Protein AF-0000000078282280 (afdb_homodimer)

Radius of gyration: 37.51 Å; Cα contacts (8 Å, |Δi|>4): 2447; chains: 2; bounding box: 56×113×80 Å

Sequence (978 aa):
MLYIGVDLGTSAVKLLLMNSEGKIEKIVSREYPLSFPHPGWSEQKPEDWWKESLEGIRELTADCDKSQVAGISFGGQMHGLVILDEQDNVIRPAILWNDGRTGRETEYLNQVIGKDKLSRYTANIAFAGFTAPKILWVKENEPENFNKIKKIMLPKDYLAYKLSGTHCCDMSDASGMLLLDVKNRCWSKEMLDICGITEEQMPKLFESYETVGTLKPELAKDLGIPASCKIVAGAGDNAAAAVGTGTVGDGMCNISLGTSGTIFISSKEFGVDPNNALHAFAHADGCYHLMGCMLSAASCNKWWMDEIIGTKDYAEEQAKIQKLGENNVYFLPYLMGERSPHNNPNARGTFIGLTMDSTRADMTQAVLEGVAFAIRDSFEVAKSLGIKIERTKICGGGAKSPLWKKMIANILNIKVDVIESEEGPALGGAMLAAVANGEFTSVRDAAAKIVKVTGTVEPEPELAAKYEEKYRKFAKIYPTVKDLFSEIIMLYIGVDLGTSAVKLLLMNSEGKIEKIVSREYPLSFPHPGWSEQKPEDWWKESLEGIRELTADCDKSQVAGISFGGQMHGLVILDEQDNVIRPAILWNDGRTGRETEYLNQVIGKDKLSRYTANIAFAGFTAPKILWVKENEPENFNKIKKIMLPKDYLAYKLSGTHCCDMSDASGMLLLDVKNRCWSKEMLDICGITEEQMPKLFESYETVGTLKPELAKDLGIPASCKIVAGAGDNAAAAVGTGTVGDGMCNISLGTSGTIFISSKEFGVDPNNALHAFAHADGCYHLMGCMLSAASCNKWWMDEIIGTKDYAEEQAKIQKLGENNVYFLPYLMGERSPHNNPNARGTFIGLTMDSTRADMTQAVLEGVAFAIRDSFEVAKSLGIKIERTKICGGGAKSPLWKKMIANILNIKVDVIESEEGPALGGAMLAAVANGEFTSVRDAAAKIVKVTGTVEPEPELAAKYEEKYRKFAKIYPTVKDLFSEII

Organism: NCBI:txid1796616

InterPro domains:
  IPR000577 Carbohydrate kinase, FGGY [PIRSF000538] (2-487)
  IPR006000 Xylulokinase [MF_02220] (2-482)
  IPR006000 Xylulokinase [TIGR01312] (4-478)
  IPR018483 Carbohydrate kinase, FGGY, conserved site [PS00445] (349-369)
  IPR018483 Carbohydrate kinase, FGGY, conserved site [PS00933] (129-141)
  IPR018484 Carbohydrate kinase FGGY, N-terminal [PF00370] (2-244)
  IPR018485 Carbohydrate kinase FGGY, C-terminal [PF02782] (254-436)
  IPR043129 ATPase, nucleotide binding domain [SSF53067] (2-246)
  IPR043129 ATPase, nucleotide binding domain [SSF53067] (246-484)
  IPR050406 FGGY Carbohydrate Kinase [PTHR43095] (2-484)

Foldseek 3Di:
DKFKEWEAEQFWIKIWIADLLQDTDDIDIDGDDWDDPDVLWIFAALVRVQVRVLVRLLVRCVPPDQQRQAAFFYAYAAQKKFFAFPVRDTLDTITALRRQPLVVLLCCQCPVVHQQVLCQQQVAHDDSSHQLSVLLVCVVPPVVSNVRGQAIDTSVQSNLCVFFVAQEAEFARVSRRSQARQQVSGGRPVSCVVSVHDCSRYGHYDQQLAFRGFGDPVSCVVSVHDRNRTYGNHHYQQLLLCLLQLQDDAQAWAWEQAQKIKIKGWHQHFDHFPQNLWRWGAHNQRGIITMAIFNGGVVLLVCCACVPVNHPPSVVLQVPQDQQLNQQKAWQRQCQHTCHRPNGRLDHIDIDRDDPPQDSSSVSVNSLLNSLLRVVSSVVSVVVRVGHHAEYEYHYPQVVDPVSLQSNCLLNVHKYFYKDDSPGSRSSGRLSGSCNVVSAVGSSRSSVSNIGTPDMHHHDPVSSVSSVVVSVVVVPPCVVCVVVSVVVD/DKFKEWEAEQFWIKIWIADLLQDTDDIDIDGDDWDDPDVLWIFAALVRVQVRVLVRLLVRCVPPDQQRQAAFFYAYAAQKKFFAFPVRDTLDTITALRRQPLVVLLCCQCPVVHQVVLCQQQVAHDDSSHQLSVLLVCVVPPVVSNVRGQAIDTSVQSNLCVFFVAQEAEFARVSRRSQARQQVSGGGPVSCVVSVHDVSRYGHYDQQLAFRGFGDPVSCVVSVHDRNRTYGNHHYQQLLLCLLQLQDDAQAWAWEQAQKIKIKGWHQHFDHFPQNLWRWGAHNQRGIITMAIFNGGVVLLVCCACVPVNHPPSVVLQVPQDQQLNQQKAWQRQCQHTCHRPNGRLDHIDIDRDDPPQDSSSVSVNSLLNSLLRVVSSVVSVVVRVGHHAEYEYHYPQVVDPVSLQSNCLLNVHKYFYKDDSPGSRSSGRLSGSCNVVSAVGSSRSSVSNIGTPDMHHHDPVSSVSSVVVSVVVVPPCVVCVVVSVVVD

Secondary structure (DSSP, 8-state):
-EEEEEEE-SSEEEEEEEETTS-EEEEEEEE---B-SSTT--EE-HHHHHHHHHHHHHHHTTTS-GGGEEEEEEEE-SS-BEEE-TT--B-SPEEPTT--TTHHHHHIIIIIIIHHHHHHHHSS---TTSHHHHHHHHHHH-HHHHHH--EEE-HHHHHHHHHH---EEEHHHHGGGT-EETTTTEE-HHHHHHHT--GGGSPEEE-TTSEEEE--HHHHHHHT--TTPEEE--EEHHHHHHHHTT--SSS-EEEEESSSEEEEEEESS----TT--SEEEE-TTSSEEEEEEES-SHHHHHIIIIIII----HHHHHHT---TTT---EEE--BTBB-TTT-BTT--EEEEEE-TT--HHHHHHHHHHHHHHHHHHHHHHHHHTT----EEEEESGGGG-HHHHHHHHHHHTSEEEEES---HHHHHHHHHHHHHTTSSSSHHHHHHHH--EEEEEPPPHHHHHHHHHHHHHHTTHHHHHHHHHHHH-/-EEEEEEE-SSEEEEEEEETTS-EEEEEEEE---B-SSTT--EE-HHHHHHHHHHHHHHHTTTS-GGGEEEEEEEE-SS-BEEE-TT--B-SPEEPTT--TTHHHHHIIIIIIIHHHHHHHHSS---TTSHHHHHHHHHHH-HHHHHH--EEE-HHHHHHHHHH---EEEHHHHGGGT-EETTTTEE-HHHHHHHT--GGGSPEEE-TTSEEEE--HHHHHHHT--TTPEEE--EEHHHHHHHHTT--STT-EEEEESSSEEEEEEESS----TT--SEEEE-TTSSEEEEEEES-SHHHHHIIIIIII----HHHHHHT---TTT---EEE--BTBB-TTT-BTT--EEEEEE-TT--HHHHHHHHHHHHHHHHHHHHHHHHHTT----EEEEESGGGG-HHHHHHHHHHHTSEEEEES---HHHHHHHHHHHHHTTSSSSHHHHHHHH--EEEEEPPPHHHHHHHHHHHHHHTTHHHHHHHHHHHH-

Solvent-accessible surface area (backbone atoms only — not comparable to full-atom values): 46468 Å² total; per-residue (Å²): 90,27,17,30,2,34,18,39,50,84,58,34,37,35,37,31,36,26,39,78,79,56,51,75,76,47,75,39,74,39,71,50,78,74,43,58,93,42,95,54,39,33,32,36,51,64,65,52,55,46,52,40,49,54,52,39,52,51,62,64,45,67,84,52,70,35,77,36,38,46,18,35,16,24,4,8,47,50,21,21,41,37,42,20,27,89,85,67,42,72,74,58,64,20,45,34,39,84,15,51,79,18,53,67,41,21,47,43,45,36,65,70,70,20,42,68,54,37,28,74,47,20,38,34,63,69,45,40,28,26,24,44,25,46,50,42,41,36,48,72,76,34,46,70,62,46,72,43,54,41,38,44,42,37,55,47,28,51,50,48,21,74,42,37,68,39,64,38,38,12,45,24,30,43,30,44,24,63,40,20,17,41,90,77,71,41,76,21,65,69,44,31,56,75,56,70,52,58,73,83,28,43,45,48,80,36,53,16,40,36,70,64,37,32,33,34,60,70,56,14,63,74,70,54,32,42,46,76,15,31,30,26,48,12,22,15,30,67,38,10,22,28,44,34,66,40,34,50,55,66,24,23,26,36,35,38,29,24,56,37,23,36,40,40,34,22,22,66,60,84,69,69,59,96,76,48,32,43,47,30,30,33,27,41,68,74,38,16,27,38,35,28,42,32,62,31,29,38,39,49,52,48,42,47,31,51,50,50,52,63,47,86,58,61,66,65,54,56,68,61,51,78,54,84,59,66,61,52,38,43,29,46,51,19,32,68,6,29,48,31,52,69,64,30,74,56,40,40,15,29,41,37,52,35,38,76,80,58,41,41,36,49,53,51,50,14,47,57,47,18,36,44,49,49,51,38,54,38,52,50,55,48,39,74,73,68,50,66,66,62,43,27,38,51,37,51,69,42,51,70,37,68,66,53,46,50,48,42,9,15,61,65,59,27,35,34,32,33,55,71,66,82,67,35,20,13,46,14,4,18,49,30,13,34,28,52,70,60,77,26,93,33,59,57,53,42,21,67,68,50,46,47,73,73,46,71,44,68,46,45,72,70,57,21,52,35,25,48,57,51,44,61,46,54,69,51,49,57,77,58,46,56,70,52,34,65,64,53,101,91,28,18,30,3,34,19,39,50,83,57,32,38,35,36,29,36,26,38,77,79,55,48,76,76,47,74,39,73,39,72,51,78,73,41,59,93,43,95,55,37,33,32,36,51,64,65,52,54,46,52,40,49,54,52,40,51,50,62,62,45,65,86,52,72,34,78,37,38,46,19,35,16,25,4,7,48,48,21,20,39,36,41,19,27,88,86,67,42,71,72,60,63,20,45,35,40,83,15,52,78,19,52,69,42,20,45,43,45,35,64,70,70,20,43,68,53,36,26,73,46,20,40,34,65,67,46,42,27,26,24,44,26,47,50,42,41,35,48,72,76,34,47,71,62,46,72,43,54,41,37,45,43,37,55,47,28,51,50,48,22,73,42,36,67,38,63,39,36,13,44,25,31,43,30,44,24,64,38,20,17,42,90,76,70,42,76,22,66,68,44,32,57,75,56,71,52,58,73,82,29,44,45,49,79,36,54,16,39,37,71,62,37,32,33,34,60,70,54,13,64,73,68,54,32,43,46,77,15,30,29,26,47,12,22,16,30,68,39,10,23,29,42,34,64,41,34,50,55,67,26,24,27,35,37,36,29,25,55,37,24,37,39,40,35,21,22,64,60,84,70,70,60,97,76,48,32,40,47,29,30,32,26,41,69,74,39,17,27,39,34,30,43,32,60,32,29,39,40,51,53,47,42,47,31,51,50,47,52,61,47,87,57,61,66,66,55,55,69,62,52,80,52,84,56,65,62,54,39,42,27,46,49,18,30,68,6,29,49,31,52,70,63,30,75,55,40,41,14,29,41,37,52,35,39,75,80,57,40,41,36,48,53,53,48,14,47,57,46,17,35,46,50,49,50,37,55,39,51,50,54,49,40,73,73,67,48,65,66,61,44,27,38,50,38,52,70,42,51,70,35,66,66,54,44,51,48,42,11,16,59,65,59,25,35,34,31,34,54,71,68,82,64,36,18,13,46,15,5,18,48,33,13,33,30,54,69,59,76,28,93,34,60,57,52,42,21,67,68,50,46,48,74,73,46,72,44,70,46,44,70,71,56,20,52,35,24,49,58,52,44,61,45,53,68,52,50,56,78,58,46,57,70,49,33,64,63,54,101

Nearest PDB structures (foldseek):
  5vm1-assembly1_A  TM=9.458E-01  e=2.737E-58  Brucella ovis ATCC 25840
  3ifr-assembly3_A  TM=9.304E-01  e=4.486E-45  Rhodospirillum rubrum ATCC 11170
  3hz6-assembly1_A  TM=9.233E-01  e=5.211E-42  Chromobacterium violaceum
  3kzb-assembly1_A-2  TM=9.179E-01  e=7.457E-41  Chromobacterium violaceum
  3i8b-assembly1_A  TM=8.912E-01  e=5.270E-41  Bifidobacterium adolescentis ATCC 15703

pLDDT: mean 96.81, std 2.88, range [74.06, 98.88]

Structure (mmCIF, N/CA/C/O backbone):
data_AF-0000000078282280-model_v1
#
loop_
_entity.id
_entity.type
_entity.pdbx_description
1 polymer 'Xylulose kinase'
#
loop_
_atom_site.group_PDB
_atom_site.id
_atom_site.type_symbol
_atom_site.label_atom_id
_atom_site.label_alt_id
_atom_site.label_comp_id
_atom_site.label_asym_id
_atom_site.label_entity_id
_atom_site.label_seq_id
_atom_site.pdbx_PDB_ins_code
_atom_site.Cartn_x
_atom_site.Cartn_y
_atom_site.Cartn_z
_atom_site.occupancy
_atom_site.B_iso_or_equiv
_atom_site.auth_seq_id
_atom_site.auth_comp_id
_atom_site.auth_asym_id
_atom_site.auth_atom_id
_atom_site.pdbx_PDB_model_num
ATOM 1 N N . MET A 1 1 ? 13.695 43.25 33.812 1 96.38 1 MET A N 1
ATOM 2 C CA . MET A 1 1 ? 12.312 43.375 33.375 1 96.38 1 MET A CA 1
ATOM 3 C C . MET A 1 1 ? 11.711 42 33.062 1 96.38 1 MET A C 1
ATOM 5 O O . MET A 1 1 ? 12.438 41.031 32.875 1 96.38 1 MET A O 1
ATOM 9 N N . LEU A 1 2 ? 10.383 42.031 33.156 1 98.5 2 LEU A N 1
ATOM 10 C CA . LEU A 1 2 ? 9.664 40.781 32.906 1 98.5 2 LEU A CA 1
ATOM 11 C C . LEU A 1 2 ? 8.727 40.906 31.719 1 98.5 2 LEU A C 1
ATOM 13 O O . LEU A 1 2 ? 8.156 41.969 31.5 1 98.5 2 LEU A O 1
ATOM 17 N N . TYR A 1 3 ? 8.664 39.844 30.984 1 98.75 3 TYR A N 1
ATOM 18 C CA . TYR A 1 3 ? 7.836 39.812 29.781 1 98.75 3 TYR A CA 1
ATOM 19 C C . TYR A 1 3 ? 6.918 38.594 29.781 1 98.75 3 TYR A C 1
ATOM 21 O O . TYR A 1 3 ? 7.328 37.5 30.188 1 98.75 3 TYR A O 1
ATOM 29 N N . ILE A 1 4 ? 5.688 38.781 29.328 1 98.81 4 ILE A N 1
ATOM 30 C CA . ILE A 1 4 ? 4.691 37.719 29.328 1 98.81 4 ILE A CA 1
ATOM 31 C C . ILE A 1 4 ? 4.363 37.312 27.875 1 98.81 4 ILE A C 1
ATOM 33 O O . ILE A 1 4 ? 4.082 38.188 27.047 1 98.81 4 ILE A O 1
ATOM 37 N N . GLY A 1 5 ? 4.5 36.062 27.562 1 98.75 5 GLY A N 1
ATOM 38 C CA . GLY A 1 5 ? 3.994 35.5 26.328 1 98.75 5 GLY A CA 1
ATOM 39 C C . GLY A 1 5 ? 2.734 34.656 26.516 1 98.75 5 GLY A C 1
ATOM 40 O O . GLY A 1 5 ? 2.699 33.75 27.359 1 98.75 5 GLY A O 1
ATOM 41 N N . VAL A 1 6 ? 1.66 34.969 25.766 1 98.69 6 VAL A N 1
ATOM 42 C CA . VAL A 1 6 ? 0.382 34.281 25.828 1 98.69 6 VAL A CA 1
ATOM 43 C C . VAL A 1 6 ? 0.2 33.406 24.578 1 98.69 6 VAL A C 1
ATOM 45 O O . VAL A 1 6 ? 0.17 33.938 23.453 1 98.69 6 VAL A O 1
ATOM 48 N N . ASP A 1 7 ? 0.127 32.125 24.703 1 98.31 7 ASP A N 1
ATOM 49 C CA . ASP A 1 7 ? -0.194 31.203 23.625 1 98.31 7 ASP A CA 1
ATOM 50 C C . ASP A 1 7 ? -1.664 30.781 23.672 1 98.31 7 ASP A C 1
ATOM 52 O O . ASP A 1 7 ? -2.045 29.906 24.438 1 98.31 7 ASP A O 1
ATOM 56 N N . LEU A 1 8 ? -2.455 31.422 22.828 1 98.44 8 LEU A N 1
ATOM 57 C CA . LEU A 1 8 ? -3.881 31.125 22.766 1 98.44 8 LEU A CA 1
ATOM 58 C C . LEU A 1 8 ? -4.145 29.953 21.828 1 98.44 8 LEU A C 1
ATOM 60 O O . LEU A 1 8 ? -4.406 30.141 20.641 1 98.44 8 LEU A O 1
ATOM 64 N N . GLY A 1 9 ? -4.203 28.766 22.422 1 96.12 9 GLY A N 1
ATOM 65 C CA . GLY A 1 9 ? -4.457 27.562 21.656 1 96.12 9 GLY A CA 1
ATOM 66 C C . GLY A 1 9 ? -5.926 27.203 21.578 1 96.12 9 GLY A C 1
ATOM 67 O O . GLY A 1 9 ? -6.781 27.969 22.031 1 96.12 9 GLY A O 1
ATOM 68 N N . THR A 1 10 ? -6.227 26.062 20.969 1 93.44 10 THR A N 1
ATOM 69 C CA . THR A 1 10 ? -7.598 25.609 20.781 1 93.44 10 THR A CA 1
ATOM 70 C C . THR A 1 10 ? -8.156 25.031 22.078 1 93.44 10 THR A C 1
ATOM 72 O O . THR A 1 10 ? -9.312 25.281 22.438 1 93.44 10 THR A O 1
ATOM 75 N N . SER A 1 11 ? -7.355 24.344 22.891 1 92.12 11 SER A N 1
ATOM 76 C CA . SER A 1 11 ? -7.852 23.656 24.078 1 92.12 11 SER A CA 1
ATOM 77 C C . SER A 1 11 ? -7.531 24.438 25.344 1 92.12 11 SER A C 1
ATOM 79 O O . SER A 1 11 ? -8.188 24.25 26.375 1 92.12 11 SER A O 1
ATOM 81 N N . ALA A 1 12 ? -6.434 25.203 25.234 1 96.62 12 ALA A N 1
ATOM 82 C CA . ALA A 1 12 ? -5.98 25.906 26.422 1 96.62 12 ALA A CA 1
ATOM 83 C C . ALA A 1 12 ? -5.195 27.156 26.047 1 96.62 12 ALA A C 1
ATOM 85 O O . ALA A 1 12 ? -4.801 27.328 24.891 1 96.62 12 ALA A O 1
ATOM 86 N N . VAL A 1 13 ? -5.098 28 26.984 1 97.94 13 VAL A N 1
ATOM 87 C CA . VAL A 1 13 ? -4.176 29.125 26.891 1 97.94 13 VAL A CA 1
ATOM 88 C C . VAL A 1 13 ? -2.965 28.875 27.797 1 97.94 13 VAL A C 1
ATOM 90 O O . VAL A 1 13 ? -3.115 28.516 28.969 1 97.94 13 VAL A O 1
ATOM 93 N N . LYS A 1 14 ? -1.778 28.891 27.188 1 98.12 14 LYS A N 1
ATOM 94 C CA . LYS A 1 14 ? -0.518 28.75 27.922 1 98.12 14 LYS A CA 1
ATOM 95 C C . LYS A 1 14 ? 0.182 30.109 28.062 1 98.12 14 LYS A C 1
ATOM 97 O O . LYS A 1 14 ? 0.347 30.828 27.078 1 98.12 14 LYS A O 1
ATOM 102 N N . LEU A 1 15 ? 0.546 30.484 29.297 1 98.5 15 LEU A N 1
ATOM 103 C CA . LEU A 1 15 ? 1.222 31.734 29.594 1 98.5 15 LEU A CA 1
ATOM 104 C C . LEU A 1 15 ? 2.615 31.5 30.156 1 98.5 15 LEU A C 1
ATOM 106 O O . LEU A 1 15 ? 2.805 30.594 30.969 1 98.5 15 LEU A O 1
ATOM 110 N N . LEU A 1 16 ? 3.525 32.312 29.672 1 98.25 16 LEU A N 1
ATOM 111 C CA . LEU A 1 16 ? 4.922 32.156 30.062 1 98.25 16 LEU A CA 1
ATOM 112 C C . LEU A 1 16 ? 5.508 33.5 30.5 1 98.25 16 LEU A C 1
ATOM 114 O O . LEU A 1 16 ? 5.266 34.531 29.875 1 98.25 16 LEU A O 1
ATOM 118 N N . LEU A 1 17 ? 6.195 33.469 31.656 1 98.56 17 LEU A N 1
ATOM 119 C CA . LEU A 1 17 ? 6.902 34.625 32.188 1 98.56 17 LEU A CA 1
ATOM 120 C C . LEU A 1 17 ? 8.406 34.5 31.938 1 98.56 17 LEU A C 1
ATOM 122 O O . LEU A 1 17 ? 9.031 33.531 32.375 1 98.56 17 LEU A O 1
ATOM 126 N N . MET A 1 18 ? 8.969 35.469 31.234 1 97.94 18 MET A N 1
ATOM 127 C CA . MET A 1 18 ? 10.383 35.438 30.875 1 97.94 18 MET A CA 1
ATOM 128 C C . MET A 1 18 ? 11.094 36.688 31.406 1 97.94 18 MET A C 1
ATOM 130 O O . MET A 1 18 ? 10.523 37.781 31.391 1 97.94 18 MET A O 1
ATOM 134 N N . ASN A 1 19 ? 12.273 36.594 31.875 1 97.81 19 ASN A N 1
ATOM 135 C CA . ASN A 1 19 ? 13.023 37.75 32.312 1 97.81 19 ASN A CA 1
ATOM 136 C C . ASN A 1 19 ? 13.875 38.344 31.172 1 97.81 19 ASN A C 1
ATOM 138 O O . ASN A 1 19 ? 13.828 37.844 30.047 1 97.81 19 ASN A O 1
ATOM 142 N N . SER A 1 20 ? 14.594 39.375 31.469 1 95.81 20 SER A N 1
ATOM 143 C CA . SER A 1 20 ? 15.305 40.156 30.453 1 95.81 20 SER A CA 1
ATOM 144 C C . SER A 1 20 ? 16.453 39.344 29.844 1 95.81 20 SER A C 1
ATOM 146 O O . SER A 1 20 ? 16.938 39.656 28.75 1 95.81 20 SER A O 1
ATOM 148 N N . GLU A 1 21 ? 16.859 38.219 30.438 1 93.44 21 GLU A N 1
ATOM 149 C CA . GLU A 1 21 ? 17.953 37.375 29.938 1 93.44 21 GLU A CA 1
ATOM 150 C C . GLU A 1 21 ? 17.422 36.219 29.109 1 93.44 21 GLU A C 1
ATOM 152 O O . GLU A 1 21 ? 18.188 35.438 28.531 1 93.44 21 GLU A O 1
ATOM 157 N N . GLY A 1 22 ? 16.156 36.156 29.062 1 93.62 22 GLY A N 1
ATOM 158 C CA . GLY A 1 22 ? 15.57 35.062 28.281 1 93.62 22 GLY A CA 1
ATOM 159 C C . GLY A 1 22 ? 15.258 33.844 29.094 1 93.62 22 GLY A C 1
ATOM 160 O O . GLY A 1 22 ? 14.836 32.812 28.547 1 93.62 22 GLY A O 1
ATOM 161 N N . LYS A 1 23 ? 15.453 33.906 30.391 1 95.06 23 LYS A N 1
ATOM 162 C CA . LYS A 1 23 ? 15.148 32.781 31.281 1 95.06 23 LYS A CA 1
ATOM 163 C C . LYS A 1 23 ? 13.656 32.719 31.578 1 95.06 23 LYS A C 1
ATOM 165 O O . LYS A 1 23 ? 13.031 33.719 31.906 1 95.06 23 LYS A O 1
ATOM 170 N N . ILE A 1 24 ? 13.102 31.578 31.484 1 96.38 24 ILE A N 1
ATOM 171 C CA . ILE A 1 24 ? 11.695 31.344 31.812 1 96.38 24 ILE A CA 1
ATOM 172 C C . ILE A 1 24 ? 11.523 31.25 33.312 1 96.38 24 ILE A C 1
ATOM 174 O O . ILE A 1 24 ? 12.148 30.391 33.969 1 96.38 24 ILE A O 1
ATOM 178 N N . GLU A 1 25 ? 10.672 32.031 33.875 1 97.38 25 GLU A N 1
ATOM 179 C CA . GLU A 1 25 ? 10.477 32.062 35.312 1 97.38 25 GLU A CA 1
ATOM 180 C C . GLU A 1 25 ? 9.305 31.188 35.75 1 97.38 25 GLU A C 1
ATOM 182 O O . GLU A 1 25 ? 9.328 30.578 36.812 1 97.38 25 GLU A O 1
ATOM 187 N N . LYS A 1 26 ? 8.273 31.156 34.938 1 97.56 26 LYS A N 1
ATOM 188 C CA . LYS A 1 26 ? 7.047 30.469 35.312 1 97.56 26 LYS A CA 1
ATOM 189 C C . LYS A 1 26 ? 6.176 30.219 34.062 1 97.56 26 LYS A C 1
ATOM 191 O O . LYS A 1 26 ? 6.211 31 33.125 1 97.56 26 LYS A O 1
ATOM 196 N N . ILE A 1 27 ? 5.508 29.141 34.031 1 97.38 27 ILE A N 1
ATOM 197 C CA . ILE A 1 27 ? 4.539 28.797 33 1 97.38 27 ILE A CA 1
ATOM 198 C C . ILE A 1 27 ? 3.207 28.422 33.656 1 97.38 27 ILE A C 1
ATOM 200 O O . ILE A 1 27 ? 3.178 27.719 34.656 1 97.38 27 ILE A O 1
ATOM 204 N N . VAL A 1 28 ? 2.137 28.906 33.094 1 97.94 28 VAL A N 1
ATOM 205 C CA . VAL A 1 28 ? 0.784 28.594 33.562 1 97.94 28 VAL A CA 1
ATOM 206 C C . VAL A 1 28 ? -0.072 28.172 32.375 1 97.94 28 VAL A C 1
ATOM 208 O O . VAL A 1 28 ? 0.087 28.688 31.266 1 97.94 28 VAL A O 1
ATOM 211 N N . SER A 1 29 ? -0.921 27.219 32.531 1 97.75 29 SER A N 1
ATOM 212 C CA . SER A 1 29 ? -1.862 26.781 31.5 1 97.75 29 SER A CA 1
ATOM 213 C C . SER A 1 29 ? -3.283 26.719 32.062 1 97.75 29 SER A C 1
ATOM 215 O O . SER A 1 29 ? -3.496 26.266 33.188 1 97.75 29 SER A O 1
ATOM 217 N N . ARG A 1 30 ? -4.191 27.234 31.328 1 98 30 ARG A N 1
ATOM 218 C CA . ARG A 1 30 ? -5.609 27.219 31.672 1 98 30 ARG A CA 1
ATOM 219 C C . ARG A 1 30 ? -6.441 26.672 30.516 1 98 30 ARG A C 1
ATOM 221 O O . ARG A 1 30 ? -6.227 27.031 29.359 1 98 30 ARG A O 1
ATOM 228 N N . GLU A 1 31 ? -7.445 25.844 30.844 1 97.38 31 GLU A N 1
ATOM 229 C CA . GLU A 1 31 ? -8.25 25.188 29.828 1 97.38 31 GLU A CA 1
ATOM 230 C C . GLU A 1 31 ? -9.602 25.891 29.656 1 97.38 31 GLU A C 1
ATOM 232 O O . GLU A 1 31 ? -10.031 26.641 30.547 1 97.38 31 GLU A O 1
ATOM 237 N N . TYR A 1 32 ? -10.18 25.828 28.562 1 96.5 32 TYR A N 1
ATOM 238 C CA . TYR A 1 32 ? -11.539 26.281 28.281 1 96.5 32 TYR A CA 1
ATOM 239 C C . TYR A 1 32 ? -12.242 25.328 27.328 1 96.5 32 TYR A C 1
ATOM 241 O O . TYR A 1 32 ? -11.594 24.547 26.641 1 96.5 32 TYR A O 1
ATOM 249 N N . PRO A 1 33 ? -13.555 25.391 27.312 1 95.12 33 PRO A N 1
ATOM 250 C CA . PRO A 1 33 ? -14.312 24.391 26.547 1 95.12 33 PRO A CA 1
ATOM 251 C C . PRO A 1 33 ? -14.281 24.656 25.047 1 95.12 33 PRO A C 1
ATOM 253 O O . PRO A 1 33 ? -14.133 25.797 24.609 1 95.12 33 PRO A O 1
ATOM 256 N N . LEU A 1 34 ? -14.281 23.609 24.281 1 93.25 34 LEU A N 1
ATOM 257 C CA . LEU A 1 34 ? -14.469 23.609 22.828 1 93.25 34 LEU A CA 1
ATOM 258 C C . LEU A 1 34 ? -15.859 23.094 22.469 1 93.25 34 LEU A C 1
ATOM 260 O O . LEU A 1 34 ? -16.344 22.125 23.062 1 93.25 34 LEU A O 1
ATOM 264 N N . SER A 1 35 ? -16.562 23.812 21.578 1 94.44 35 SER A N 1
ATOM 265 C CA . SER A 1 35 ? -17.938 23.469 21.234 1 94.44 35 SER A CA 1
ATOM 266 C C . SER A 1 35 ? -18.031 22.922 19.797 1 94.44 35 SER A C 1
ATOM 268 O O . SER A 1 35 ? -17.391 23.469 18.891 1 94.44 35 SER A O 1
ATOM 270 N N . PHE A 1 36 ? -18.781 21.875 19.609 1 91.56 36 PHE A N 1
ATOM 271 C CA . PHE A 1 36 ? -19.094 21.297 18.312 1 91.56 36 PHE A CA 1
ATOM 272 C C . PHE A 1 36 ? -20.594 21.219 18.094 1 91.56 36 PHE A C 1
ATOM 274 O O . PHE A 1 36 ? -21.172 20.141 18.047 1 91.56 36 PHE A O 1
ATOM 281 N N . PRO A 1 37 ? -21.219 22.312 17.812 1 93.75 37 PRO A N 1
ATOM 282 C CA . PRO A 1 37 ? -22.672 22.359 17.75 1 93.75 37 PRO A CA 1
ATOM 283 C C . PRO A 1 37 ? -23.25 21.469 16.656 1 93.75 37 PRO A C 1
ATOM 285 O O . PRO A 1 37 ? -24.391 21.016 16.75 1 93.75 37 PRO A O 1
ATOM 288 N N . HIS A 1 38 ? -22.594 21.344 15.508 1 91.94 38 HIS A N 1
ATOM 289 C CA . HIS A 1 38 ? -22.906 20.469 14.391 1 91.94 38 HIS A CA 1
ATOM 290 C C . HIS A 1 38 ? -21.688 19.672 13.953 1 91.94 38 HIS A C 1
ATOM 292 O O . HIS A 1 38 ? -20.547 20.078 14.219 1 91.94 38 HIS A O 1
ATOM 298 N N . PRO A 1 39 ? -22.031 18.5 13.414 1 85.38 39 PRO A N 1
ATOM 299 C CA . PRO A 1 39 ? -20.875 17.781 12.867 1 85.38 39 PRO A CA 1
ATOM 300 C C . PRO A 1 39 ? -20.016 18.641 11.945 1 85.38 39 PRO A C 1
ATOM 302 O O . PRO A 1 39 ? -20.547 19.281 11.031 1 85.38 39 PRO A O 1
ATOM 305 N N . GLY A 1 40 ? -18.719 18.719 12.211 1 86.88 40 GLY A N 1
ATOM 306 C CA . GLY A 1 40 ? -17.781 19.469 11.383 1 86.88 40 GLY A CA 1
ATOM 307 C C . GLY A 1 40 ? -17.625 20.906 11.828 1 86.88 40 GLY A C 1
ATOM 308 O O . GLY A 1 40 ? -16.766 21.625 11.32 1 86.88 40 GLY A O 1
ATOM 309 N N . TRP A 1 41 ? -18.453 21.25 12.812 1 93.94 41 TRP A N 1
ATOM 310 C CA . TRP A 1 41 ? -18.375 22.609 13.32 1 93.94 41 TRP A CA 1
ATOM 311 C C . TRP A 1 41 ? -17.453 22.672 14.547 1 93.94 41 TRP A C 1
ATOM 313 O O . TRP A 1 41 ? -17.391 21.734 15.336 1 93.94 41 TRP A O 1
ATOM 323 N N . SER A 1 42 ? -16.734 23.656 14.688 1 95.56 42 SER A N 1
ATOM 324 C CA . SER A 1 42 ? -15.883 23.953 15.836 1 95.56 42 SER A CA 1
ATOM 325 C C . SER A 1 42 ? -15.961 25.422 16.219 1 95.56 42 SER A C 1
ATOM 327 O O . SER A 1 42 ? -15.664 26.297 15.414 1 95.56 42 SER A O 1
ATOM 329 N N . GLU A 1 43 ? -16.375 25.688 17.484 1 97.44 43 GLU A N 1
ATOM 330 C CA . GLU A 1 43 ? -16.578 27.047 17.953 1 97.44 43 GLU A CA 1
ATOM 331 C C . GLU A 1 43 ? -16.094 27.219 19.391 1 97.44 43 GLU A C 1
ATOM 333 O O . GLU A 1 43 ? -15.945 26.234 20.125 1 97.44 43 GLU A O 1
ATOM 338 N N . GLN A 1 44 ? -15.789 28.406 19.703 1 98 44 GLN A N 1
ATOM 339 C CA . GLN A 1 44 ? -15.445 28.766 21.078 1 98 44 GLN A CA 1
ATOM 340 C C . GLN A 1 44 ? -15.914 30.172 21.406 1 98 44 GLN A C 1
ATOM 342 O O . GLN A 1 44 ? -15.977 31.031 20.516 1 98 44 GLN A O 1
ATOM 347 N N . LYS A 1 45 ? -16.234 30.422 22.625 1 98.06 45 LYS A N 1
ATOM 348 C CA . LYS A 1 45 ? -16.578 31.75 23.078 1 98.06 45 LYS A CA 1
ATOM 349 C C . LYS A 1 45 ? -15.336 32.594 23.391 1 98.06 45 LYS A C 1
ATOM 351 O O . LYS A 1 45 ? -14.57 32.25 24.297 1 98.06 45 LYS A O 1
ATOM 356 N N . PRO A 1 46 ? -15.148 33.688 22.656 1 98.56 46 PRO A N 1
ATOM 357 C CA . PRO A 1 46 ? -13.992 34.531 22.938 1 98.56 46 PRO A CA 1
ATOM 358 C C . PRO A 1 46 ? -13.938 35 24.391 1 98.56 46 PRO A C 1
ATOM 360 O O . PRO A 1 46 ? -12.844 35.188 24.938 1 98.56 46 PRO A O 1
ATOM 363 N N . GLU A 1 47 ? -15.055 35.062 25 1 98.19 47 GLU A N 1
ATOM 364 C CA . GLU A 1 47 ? -15.117 35.469 26.406 1 98.19 47 GLU A CA 1
ATOM 365 C C . GLU A 1 47 ? -14.406 34.469 27.297 1 98.19 47 GLU A C 1
ATOM 367 O O . GLU A 1 47 ? -13.852 34.844 28.344 1 98.19 47 GLU A O 1
ATOM 372 N N . ASP A 1 48 ? -14.469 33.25 26.922 1 98.44 48 ASP A N 1
ATOM 373 C CA . ASP A 1 48 ? -13.758 32.219 27.672 1 98.44 48 ASP A CA 1
ATOM 374 C C . ASP A 1 48 ? -12.242 32.406 27.547 1 98.44 48 ASP A C 1
ATOM 376 O O . ASP A 1 48 ? -11.516 32.188 28.516 1 98.44 48 ASP A O 1
ATOM 380 N N . TRP A 1 49 ? -11.789 32.719 26.344 1 98.62 49 TRP A N 1
ATOM 381 C CA . TRP A 1 49 ? -10.375 33.031 26.156 1 98.62 49 TRP A CA 1
ATOM 382 C C . TRP A 1 49 ? -9.93 34.156 27.062 1 98.62 49 TRP A C 1
ATOM 384 O O . TRP A 1 49 ? -8.867 34.062 27.703 1 98.62 49 TRP A O 1
ATOM 394 N N . TRP A 1 50 ? -10.727 35.188 27.109 1 98.44 50 TRP A N 1
ATOM 395 C CA . TRP A 1 50 ? -10.422 36.375 27.906 1 98.44 50 TRP A CA 1
ATOM 396 C C . TRP A 1 50 ? -10.359 36.031 29.391 1 98.44 50 TRP A C 1
ATOM 398 O O . TRP A 1 50 ? -9.383 36.344 30.062 1 98.44 50 TRP A O 1
ATOM 408 N N . LYS A 1 51 ? -11.398 35.375 29.812 1 98.38 51 LYS A N 1
ATOM 409 C CA . LYS A 1 51 ? -11.492 35 31.219 1 98.38 51 LYS A CA 1
ATOM 410 C C . LYS A 1 51 ? -10.289 34.188 31.672 1 98.38 51 LYS A C 1
ATOM 412 O O . LYS A 1 51 ? -9.633 34.5 32.656 1 98.38 51 LYS A O 1
ATOM 417 N N . GLU A 1 52 ? -9.984 33.188 30.938 1 98.56 52 GLU A N 1
ATOM 418 C CA . GLU A 1 52 ? -8.914 32.25 31.328 1 98.56 52 GLU A CA 1
ATOM 419 C C . GLU A 1 52 ? -7.543 32.906 31.156 1 98.56 52 GLU A C 1
ATOM 421 O O . GLU A 1 52 ? -6.621 32.625 31.938 1 98.56 52 GLU A O 1
ATOM 426 N N . SER A 1 53 ? -7.387 33.781 30.156 1 98.5 53 SER A N 1
ATOM 427 C CA . SER A 1 53 ? -6.125 34.5 30 1 98.5 53 SER A CA 1
ATOM 428 C C . SER A 1 53 ? -5.891 35.469 31.156 1 98.5 53 SER A C 1
ATOM 430 O O . SER A 1 53 ? -4.77 35.562 31.656 1 98.5 53 SER A O 1
ATOM 432 N N . LEU A 1 54 ? -6.926 36.156 31.547 1 98.38 54 LEU A N 1
ATOM 433 C CA . LEU A 1 54 ? -6.812 37.094 32.656 1 98.38 54 LEU A CA 1
ATOM 434 C C . LEU A 1 54 ? -6.465 36.375 33.938 1 98.38 54 LEU A C 1
ATOM 436 O O . LEU A 1 54 ? -5.578 36.812 34.688 1 98.38 54 LEU A O 1
ATOM 440 N N . GLU A 1 55 ? -7.203 35.312 34.188 1 98.31 55 GLU A N 1
ATOM 441 C CA . GLU A 1 55 ? -6.898 34.5 35.375 1 98.31 55 GLU A CA 1
ATOM 442 C C . GLU A 1 55 ? -5.496 33.906 35.281 1 98.31 55 GLU A C 1
ATOM 444 O O . GLU A 1 55 ? -4.809 33.812 36.312 1 98.31 55 GLU A O 1
ATOM 449 N N . GLY A 1 56 ? -5.105 33.531 34.156 1 98.44 56 GLY A N 1
ATOM 450 C CA . GLY A 1 56 ? -3.758 33.031 33.969 1 98.44 56 GLY A CA 1
ATOM 451 C C . GLY A 1 56 ? -2.68 34.031 34.25 1 98.44 56 GLY A C 1
ATOM 452 O O . GLY A 1 56 ? -1.633 33.719 34.812 1 98.44 56 GLY A O 1
ATOM 453 N N . ILE A 1 57 ? -2.92 35.281 33.812 1 98.5 57 ILE A N 1
ATOM 454 C CA . ILE A 1 57 ? -1.972 36.344 34.094 1 98.5 57 ILE A CA 1
ATOM 455 C C . ILE A 1 57 ? -1.861 36.562 35.594 1 98.5 57 ILE A C 1
ATOM 457 O O . ILE A 1 57 ? -0.761 36.75 36.125 1 98.5 57 ILE A O 1
ATOM 461 N N . ARG A 1 58 ? -2.98 36.5 36.281 1 98.25 58 ARG A N 1
ATOM 462 C CA . ARG A 1 58 ? -2.979 36.656 37.75 1 98.25 58 ARG A CA 1
ATOM 463 C C . ARG A 1 58 ? -2.131 35.562 38.406 1 98.25 58 ARG A C 1
ATOM 465 O O . ARG A 1 58 ? -1.304 35.844 39.25 1 98.25 58 ARG A O 1
ATOM 472 N N . GLU A 1 59 ? -2.412 34.375 37.938 1 98.31 59 GLU A N 1
ATOM 473 C CA . GLU A 1 59 ? -1.674 33.25 38.469 1 98.31 59 GLU A CA 1
ATOM 474 C C . GLU A 1 59 ? -0.19 33.344 38.125 1 98.31 59 GLU A C 1
ATOM 476 O O . GLU A 1 59 ? 0.666 33.062 38.969 1 98.31 59 GLU A O 1
ATOM 481 N N . LEU A 1 60 ? 0.132 33.719 36.969 1 98.44 60 LEU A N 1
ATOM 482 C CA . LEU A 1 60 ? 1.494 33.812 36.438 1 98.44 60 LEU A CA 1
ATOM 483 C C . LEU A 1 60 ? 2.316 34.812 37.219 1 98.44 60 LEU A C 1
ATOM 485 O O . LEU A 1 60 ? 3.512 34.625 37.438 1 98.44 60 LEU A O 1
ATOM 489 N N . THR A 1 61 ? 1.708 35.938 37.688 1 98 61 THR A N 1
ATOM 490 C CA . THR A 1 61 ? 2.434 37.031 38.25 1 98 61 THR A CA 1
ATOM 491 C C . THR A 1 61 ? 2.273 37.062 39.781 1 98 61 THR A C 1
ATOM 493 O O . THR A 1 61 ? 2.672 38 40.438 1 98 61 THR A O 1
ATOM 496 N N . ALA A 1 62 ? 1.693 36.031 40.312 1 96.5 62 ALA A N 1
ATOM 497 C CA . ALA A 1 62 ? 1.343 36 41.75 1 96.5 62 ALA A CA 1
ATOM 498 C C . ALA A 1 62 ? 2.584 36.156 42.625 1 96.5 62 ALA A C 1
ATOM 500 O O . ALA A 1 62 ? 2.529 36.781 43.688 1 96.5 62 ALA A O 1
ATOM 501 N N . ASP A 1 63 ? 3.736 35.625 42.219 1 95.25 63 ASP A N 1
ATOM 502 C CA . ASP A 1 63 ? 4.895 35.562 43.094 1 95.25 63 ASP A CA 1
ATOM 503 C C . ASP A 1 63 ? 6.051 36.406 42.562 1 95.25 63 ASP A C 1
ATOM 505 O O . ASP A 1 63 ? 7.18 36.281 43.031 1 95.25 63 ASP A O 1
ATOM 509 N N . CYS A 1 64 ? 5.832 37.188 41.594 1 95.5 64 CYS A N 1
ATOM 510 C CA . CYS A 1 64 ? 6.914 38.031 41.062 1 95.5 64 CYS A CA 1
ATOM 511 C C . CYS A 1 64 ? 6.703 39.5 41.406 1 95.5 64 CYS A C 1
ATOM 513 O O . CYS A 1 64 ? 5.668 39.844 41.969 1 95.5 64 CYS A O 1
ATOM 515 N N . ASP A 1 65 ? 7.75 40.25 41.281 1 97.12 65 ASP A N 1
ATOM 516 C CA . ASP A 1 65 ? 7.605 41.688 41.406 1 97.12 65 ASP A CA 1
ATOM 517 C C . ASP A 1 65 ? 6.859 42.25 40.188 1 97.12 65 ASP A C 1
ATOM 519 O O . ASP A 1 65 ? 7.473 42.562 39.156 1 97.12 65 ASP A O 1
ATOM 523 N N . LYS A 1 66 ? 5.617 42.5 40.312 1 97.75 66 LYS A N 1
ATOM 524 C CA . LYS A 1 66 ? 4.727 42.875 39.219 1 97.75 66 LYS A CA 1
ATOM 525 C C . LYS A 1 66 ? 5.145 44.188 38.594 1 97.75 66 LYS A C 1
ATOM 527 O O . LYS A 1 66 ? 4.793 44.5 37.469 1 97.75 66 LYS A O 1
ATOM 532 N N . SER A 1 67 ? 5.797 45 39.375 1 97.38 67 SER A N 1
ATOM 533 C CA . SER A 1 67 ? 6.246 46.281 38.875 1 97.38 67 SER A CA 1
ATOM 534 C C . SER A 1 67 ? 7.254 46.094 37.75 1 97.38 67 SER A C 1
ATOM 536 O O . SER A 1 67 ? 7.527 47.031 37 1 97.38 67 SER A O 1
ATOM 538 N N . GLN A 1 68 ? 7.754 44.875 37.625 1 97.88 68 GLN A N 1
ATOM 539 C CA . GLN A 1 68 ? 8.781 44.594 36.625 1 97.88 68 GLN A CA 1
ATOM 540 C C . GLN A 1 68 ? 8.156 44.094 35.312 1 97.88 68 GLN A C 1
ATOM 542 O O . GLN A 1 68 ? 8.852 43.938 34.312 1 97.88 68 GLN A O 1
ATOM 547 N N . VAL A 1 69 ? 6.898 43.875 35.312 1 98.62 69 VAL A N 1
ATOM 548 C CA . VAL A 1 69 ? 6.238 43.406 34.094 1 98.62 69 VAL A CA 1
ATOM 549 C C . VAL A 1 69 ? 6.152 44.562 33.062 1 98.62 69 VAL A C 1
ATOM 551 O O . VAL A 1 69 ? 5.379 45.5 33.25 1 98.62 69 VAL A O 1
ATOM 554 N N . ALA A 1 70 ? 6.883 44.375 31.953 1 98.56 70 ALA A N 1
ATOM 555 C CA . ALA A 1 70 ? 7.074 45.5 31.062 1 98.56 70 ALA A CA 1
ATOM 556 C C . ALA A 1 70 ? 6.312 45.312 29.75 1 98.56 70 ALA A C 1
ATOM 558 O O . ALA A 1 70 ? 6.023 46.281 29.047 1 98.56 70 ALA A O 1
ATOM 559 N N . GLY A 1 71 ? 6.02 44.094 29.453 1 98.69 71 GLY A N 1
ATOM 560 C CA . GLY A 1 71 ? 5.352 43.844 28.188 1 98.69 71 GLY A CA 1
ATOM 561 C C . GLY A 1 71 ? 4.613 42.531 28.141 1 98.69 71 GLY A C 1
ATOM 562 O O . GLY A 1 71 ? 5.02 41.562 28.781 1 98.69 71 GLY A O 1
ATOM 563 N N . ILE A 1 72 ? 3.527 42.469 27.375 1 98.88 72 ILE A N 1
ATOM 564 C CA . ILE A 1 72 ? 2.721 41.281 27.094 1 98.88 72 ILE A CA 1
ATOM 565 C C . ILE A 1 72 ? 2.527 41.125 25.578 1 98.88 72 ILE A C 1
ATOM 567 O O . ILE A 1 72 ? 2.223 42.125 24.891 1 98.88 72 ILE A O 1
ATOM 571 N N . SER A 1 73 ? 2.785 40 25.062 1 98.88 73 SER A N 1
ATOM 572 C CA . SER A 1 73 ? 2.516 39.688 23.656 1 98.88 73 SER A CA 1
ATOM 573 C C . SER A 1 73 ? 1.893 38.312 23.5 1 98.88 73 SER A C 1
ATOM 575 O O . SER A 1 73 ? 1.51 37.688 24.484 1 98.88 73 SER A O 1
ATOM 577 N N . PHE A 1 74 ? 1.713 37.938 22.141 1 98.56 74 PHE A N 1
ATOM 578 C CA . PHE A 1 74 ? 0.811 36.812 21.938 1 98.56 74 PHE A CA 1
ATOM 579 C C . PHE A 1 74 ? 1.308 35.906 20.812 1 98.56 74 PHE A C 1
ATOM 581 O O . PHE A 1 74 ? 1.906 36.406 19.844 1 98.56 74 PHE A O 1
ATOM 588 N N . GLY A 1 75 ? 1.117 34.656 20.969 1 97.88 75 GLY A N 1
ATOM 589 C CA . GLY A 1 75 ? 0.884 33.688 19.906 1 97.88 75 GLY A CA 1
ATOM 590 C C . GLY A 1 75 ? -0.502 33.062 19.953 1 97.88 75 GLY A C 1
ATOM 591 O O . GLY A 1 75 ? -1.026 32.781 21.031 1 97.88 75 GLY A O 1
ATOM 592 N N . GLY A 1 76 ? -1.111 32.969 18.828 1 97.31 76 GLY A N 1
ATOM 593 C CA . GLY A 1 76 ? -2.471 32.469 18.906 1 97.31 76 GLY A CA 1
ATOM 594 C C . GLY A 1 76 ? -2.881 31.656 17.688 1 97.31 76 GLY A C 1
ATOM 595 O O . GLY A 1 76 ? -2.346 31.875 16.594 1 97.31 76 GLY A O 1
ATOM 596 N N . GLN A 1 77 ? -3.891 30.75 17.984 1 97 77 GLN A N 1
ATOM 597 C CA . GLN A 1 77 ? -4.473 30.016 16.875 1 97 77 GLN A CA 1
ATOM 598 C C . GLN A 1 77 ? -4.895 30.938 15.734 1 97 77 GLN A C 1
ATOM 600 O O . GLN A 1 77 ? -5.422 32.031 15.984 1 97 77 GLN A O 1
ATOM 605 N N . MET A 1 78 ? -4.617 30.5 14.523 1 97.44 78 MET A N 1
ATOM 606 C CA . MET A 1 78 ? -4.852 31.328 13.344 1 97.44 78 MET A CA 1
ATOM 607 C C . MET A 1 78 ? -6.238 31.078 12.766 1 97.44 78 MET A C 1
ATOM 609 O O . MET A 1 78 ? -6.938 30.156 13.195 1 97.44 78 MET A O 1
ATOM 613 N N . HIS A 1 79 ? -6.633 31.953 11.875 1 97.5 79 HIS A N 1
ATOM 614 C CA . HIS A 1 79 ? -7.707 31.75 10.906 1 97.5 79 HIS A CA 1
ATOM 615 C C . HIS A 1 79 ? -9.07 31.969 11.555 1 97.5 79 HIS A C 1
ATOM 617 O O . HIS A 1 79 ? -10.062 32.219 10.859 1 97.5 79 HIS A O 1
ATOM 623 N N . GLY A 1 80 ? -9.234 31.875 12.898 1 97.81 80 GLY A N 1
ATOM 624 C CA . GLY A 1 80 ? -10.523 32 13.555 1 97.81 80 GLY A CA 1
ATOM 625 C C . GLY A 1 80 ? -11.203 33.344 13.273 1 97.81 80 GLY A C 1
ATOM 626 O O . GLY A 1 80 ? -10.539 34.344 13.047 1 97.81 80 GLY A O 1
ATOM 627 N N . LEU A 1 81 ? -12.516 33.312 13.336 1 98.75 81 LEU A N 1
ATOM 628 C CA . LEU A 1 81 ? -13.289 34.531 13.086 1 98.75 81 LEU A CA 1
ATOM 629 C C . LEU A 1 81 ? -13.914 35.031 14.375 1 98.75 81 LEU A C 1
ATOM 631 O O . LEU A 1 81 ? -14.805 34.406 14.945 1 98.75 81 LEU A O 1
ATOM 635 N N . VAL A 1 82 ? -13.469 36.156 14.82 1 98.81 82 VAL A N 1
ATOM 636 C CA . VAL A 1 82 ? -14.055 36.906 15.938 1 98.81 82 VAL A CA 1
ATOM 637 C C . VAL A 1 82 ? -14.703 38.188 15.438 1 98.81 82 VAL A C 1
ATOM 639 O O . VAL A 1 82 ? -14.031 39.031 14.844 1 98.81 82 VAL A O 1
ATOM 642 N N . ILE A 1 83 ? -15.945 38.344 15.68 1 98.88 83 ILE A N 1
ATOM 643 C CA . ILE A 1 83 ? -16.656 39.5 15.18 1 98.88 83 ILE A CA 1
ATOM 644 C C . ILE A 1 83 ? -17.391 40.188 16.328 1 98.88 83 ILE A C 1
ATOM 646 O O . ILE A 1 83 ? -17.969 39.531 17.188 1 98.88 83 ILE A O 1
ATOM 650 N N . LEU A 1 84 ? -17.297 41.531 16.359 1 98.81 84 LEU A N 1
ATOM 651 C CA . LEU A 1 84 ? -17.906 42.344 17.406 1 98.81 84 LEU A CA 1
ATOM 652 C C . LEU A 1 84 ? -18.891 43.344 16.797 1 98.81 84 LEU A C 1
ATOM 654 O O . LEU A 1 84 ? -18.719 43.75 15.641 1 98.81 84 LEU A O 1
ATOM 658 N N . ASP A 1 85 ? -19.844 43.75 17.609 1 98.5 85 ASP A N 1
ATOM 659 C CA . ASP A 1 85 ? -20.797 44.781 17.188 1 98.5 85 ASP A CA 1
ATOM 660 C C . ASP A 1 85 ? -20.328 46.188 17.625 1 98.5 85 ASP A C 1
ATOM 662 O O . ASP A 1 85 ? -19.188 46.344 18.031 1 98.5 85 ASP A O 1
ATOM 666 N N . GLU A 1 86 ? -21.156 47.156 17.453 1 97.5 86 GLU A N 1
ATOM 667 C CA . GLU A 1 86 ? -20.844 48.562 17.719 1 97.5 86 GLU A CA 1
ATOM 668 C C . GLU A 1 86 ? -20.5 48.781 19.188 1 97.5 86 GLU A C 1
ATOM 670 O O . GLU A 1 86 ? -19.719 49.688 19.516 1 97.5 86 GLU A O 1
ATOM 675 N N . GLN A 1 87 ? -21.047 47.969 20.094 1 97.62 87 GLN A N 1
ATOM 676 C CA . GLN A 1 87 ? -20.828 48.094 21.531 1 97.62 87 GLN A CA 1
ATOM 677 C C . GLN A 1 87 ? -19.688 47.156 21.984 1 97.62 87 GLN A C 1
ATOM 679 O O . GLN A 1 87 ? -19.5 46.969 23.188 1 97.62 87 GLN A O 1
ATOM 684 N N . ASP A 1 88 ? -19.031 46.531 21.031 1 97.94 88 ASP A N 1
ATOM 685 C CA . ASP A 1 88 ? -17.891 45.625 21.281 1 97.94 88 ASP A CA 1
ATOM 686 C C . ASP A 1 88 ? -18.344 44.312 21.922 1 97.94 88 ASP A C 1
ATOM 688 O O . ASP A 1 88 ? -17.594 43.719 22.688 1 97.94 88 ASP A O 1
ATOM 692 N N . ASN A 1 89 ? -19.609 44.031 21.719 1 98.19 89 ASN A N 1
ATOM 693 C CA . ASN A 1 89 ? -20.094 42.719 22.125 1 98.19 89 ASN A CA 1
ATOM 694 C C . ASN A 1 89 ? -19.781 41.656 21.062 1 98.19 89 ASN A C 1
ATOM 696 O O . ASN A 1 89 ? -19.859 41.938 19.859 1 98.19 89 ASN A O 1
ATOM 700 N N . VAL A 1 90 ? -19.375 40.531 21.578 1 98.56 90 VAL A N 1
ATOM 701 C CA . VAL A 1 90 ? -19.188 39.406 20.672 1 98.56 90 VAL A CA 1
ATOM 702 C C . VAL A 1 90 ? -20.531 39 20.047 1 98.56 90 VAL A C 1
ATOM 704 O O . VAL A 1 90 ? -21.5 38.75 20.766 1 98.56 90 VAL A O 1
ATOM 707 N N . ILE A 1 91 ? -20.609 38.938 18.734 1 98.69 91 ILE A N 1
ATOM 708 C CA . ILE A 1 91 ? -21.859 38.75 18.016 1 98.69 91 ILE A CA 1
ATOM 709 C C . ILE A 1 91 ? -22.266 37.25 18.078 1 98.69 91 ILE A C 1
ATOM 711 O O . ILE A 1 91 ? -23.453 36.938 18.172 1 98.69 91 ILE A O 1
ATOM 715 N N . ARG A 1 92 ? -21.359 36.312 18.047 1 98 92 ARG A N 1
ATOM 716 C CA . ARG A 1 92 ? -21.5 34.875 18.094 1 98 92 ARG A CA 1
ATOM 717 C C . ARG A 1 92 ? -20.203 34.219 18.547 1 98 92 ARG A C 1
ATOM 719 O O . ARG A 1 92 ? -19.141 34.844 18.547 1 98 92 ARG A O 1
ATOM 726 N N . PRO A 1 93 ? -20.281 32.969 18.984 1 98.44 93 PRO A N 1
ATOM 727 C CA . PRO A 1 93 ? -19.031 32.25 19.219 1 98.44 93 PRO A CA 1
ATOM 728 C C . PRO A 1 93 ? -18.109 32.25 18 1 98.44 93 PRO A C 1
ATOM 730 O O . PRO A 1 93 ? -18.594 32.188 16.859 1 98.44 93 PRO A O 1
ATOM 733 N N . ALA A 1 94 ? -16.859 32.344 18.25 1 98.62 94 ALA A N 1
ATOM 734 C CA . ALA A 1 94 ? -15.875 32.375 17.172 1 98.62 94 ALA A CA 1
ATOM 735 C C . ALA A 1 94 ? -15.891 31.062 16.375 1 98.62 94 ALA A C 1
ATOM 737 O O . ALA A 1 94 ? -15.992 29.984 16.953 1 98.62 94 ALA A O 1
ATOM 738 N N . ILE A 1 95 ? -15.898 31.141 15.055 1 98.19 95 ILE A N 1
ATOM 739 C CA . ILE A 1 95 ? -15.688 29.984 14.188 1 98.19 95 ILE A CA 1
ATOM 740 C C . ILE A 1 95 ? -14.195 29.688 14.055 1 98.19 95 ILE A C 1
ATOM 742 O O . ILE A 1 95 ? -13.438 30.547 13.586 1 98.19 95 ILE A O 1
ATOM 746 N N . LEU A 1 96 ? -13.805 28.469 14.383 1 97.81 96 LEU A N 1
ATOM 747 C CA . LEU A 1 96 ? -12.383 28.203 14.594 1 97.81 96 LEU A CA 1
ATOM 748 C C . LEU A 1 96 ? -11.734 27.672 13.32 1 97.81 96 LEU A C 1
ATOM 750 O O . LEU A 1 96 ? -12.422 27.438 12.32 1 97.81 96 LEU A O 1
ATOM 754 N N . TRP A 1 97 ? -10.398 27.531 13.336 1 95.88 97 TRP A N 1
ATOM 755 C CA . TRP A 1 97 ? -9.555 27.156 12.203 1 95.88 97 TRP A CA 1
ATOM 756 C C . TRP A 1 97 ? -9.898 25.75 11.703 1 95.88 97 TRP A C 1
ATOM 758 O O . TRP A 1 97 ? -9.742 25.453 10.523 1 95.88 97 TRP A O 1
ATOM 768 N N . ASN A 1 98 ? -10.352 24.875 12.586 1 90.44 98 ASN A N 1
ATOM 769 C CA . ASN A 1 98 ? -10.594 23.469 12.234 1 90.44 98 ASN A CA 1
ATOM 770 C C . ASN A 1 98 ? -12.062 23.219 11.938 1 90.44 98 ASN A C 1
ATOM 772 O O . ASN A 1 98 ? -12.523 22.078 11.992 1 90.44 98 ASN A O 1
ATOM 776 N N . ASP A 1 99 ? -12.82 24.359 11.75 1 94.31 99 ASP A N 1
ATOM 777 C CA . ASP A 1 99 ? -14.227 24.266 11.367 1 94.31 99 ASP A CA 1
ATOM 778 C C . ASP A 1 99 ? -14.383 24 9.875 1 94.31 99 ASP A C 1
ATOM 780 O O . ASP A 1 99 ? -13.734 24.656 9.055 1 94.31 99 ASP A O 1
ATOM 784 N N . GLY A 1 100 ? -15.219 23.062 9.5 1 91.31 100 GLY A N 1
ATOM 785 C CA . GLY A 1 100 ? -15.352 22.656 8.102 1 91.31 100 GLY A CA 1
ATOM 786 C C . GLY A 1 100 ? -16.656 23.141 7.473 1 91.31 100 GLY A C 1
ATOM 787 O O . GLY A 1 100 ? -17.016 22.688 6.379 1 91.31 100 GLY A O 1
ATOM 788 N N . ARG A 1 101 ? -17.344 24.031 8.023 1 95.06 101 ARG A N 1
ATOM 789 C CA . ARG A 1 101 ? -18.688 24.375 7.594 1 95.06 101 ARG A CA 1
ATOM 790 C C . ARG A 1 101 ? -18.672 25.156 6.285 1 95.06 101 ARG A C 1
ATOM 792 O O . ARG A 1 101 ? -19.688 25.281 5.609 1 95.06 101 ARG A O 1
ATOM 799 N N . THR A 1 102 ? -17.516 25.578 5.883 1 97.12 102 THR A N 1
ATOM 800 C CA . THR A 1 102 ? -17.469 26.562 4.801 1 97.12 102 THR A CA 1
ATOM 801 C C . THR A 1 102 ? -17.047 25.906 3.49 1 97.12 102 THR A C 1
ATOM 803 O O . THR A 1 102 ? -16.328 26.5 2.686 1 97.12 102 THR A O 1
ATOM 806 N N . GLY A 1 103 ? -17.453 24.703 3.32 1 93.31 103 GLY A N 1
ATOM 807 C CA . GLY A 1 103 ? -17.141 24 2.092 1 93.31 103 GLY A CA 1
ATOM 808 C C . GLY A 1 103 ? -17.641 24.703 0.847 1 93.31 103 GLY A C 1
ATOM 809 O O . GLY A 1 103 ? -16.906 24.844 -0.135 1 93.31 103 GLY A O 1
ATOM 810 N N . ARG A 1 104 ? -18.938 25.172 0.833 1 95.25 104 ARG A N 1
ATOM 811 C CA . ARG A 1 104 ? -19.547 25.859 -0.303 1 95.25 104 ARG A CA 1
ATOM 812 C C . ARG A 1 104 ? -18.812 27.172 -0.605 1 95.25 104 ARG A C 1
ATOM 814 O O . ARG A 1 104 ? -18.562 27.5 -1.769 1 95.25 104 ARG A O 1
ATOM 821 N N . GLU A 1 105 ? -18.422 27.875 0.378 1 98.06 105 GLU A N 1
ATOM 822 C CA . GLU A 1 105 ? -17.734 29.156 0.232 1 98.06 105 GLU A CA 1
ATOM 823 C C . GLU A 1 105 ? -16.312 28.969 -0.286 1 98.06 105 GLU A C 1
ATOM 825 O O . GLU A 1 105 ? -15.82 29.766 -1.088 1 98.06 105 GLU A O 1
ATOM 830 N N . THR A 1 106 ? -15.695 28 0.218 1 97.25 106 THR A N 1
ATOM 831 C CA . THR A 1 106 ? -14.352 27.688 -0.25 1 97.25 106 THR A CA 1
ATOM 832 C C . THR A 1 106 ? -14.367 27.328 -1.734 1 97.25 106 THR A C 1
ATOM 834 O O . THR A 1 106 ? -13.492 27.766 -2.49 1 97.25 106 THR A O 1
ATOM 837 N N . GLU A 1 107 ? -15.32 26.547 -2.119 1 95.81 107 GLU A N 1
ATOM 838 C CA . GLU A 1 107 ? -15.469 26.203 -3.527 1 95.81 107 GLU A CA 1
ATOM 839 C C . GLU A 1 107 ? -15.742 27.438 -4.379 1 95.81 107 GLU A C 1
ATOM 841 O O . GLU A 1 107 ? -15.172 27.594 -5.465 1 95.81 107 GLU A O 1
ATOM 846 N N . TYR A 1 108 ? -16.641 28.25 -3.918 1 97.69 108 TYR A N 1
ATOM 847 C CA . TYR A 1 108 ? -16.938 29.5 -4.605 1 97.69 108 TYR A CA 1
ATOM 848 C C . TYR A 1 108 ? -15.664 30.312 -4.832 1 97.69 108 TYR A C 1
ATOM 850 O O . TYR A 1 108 ? -15.406 30.781 -5.945 1 97.69 108 TYR A O 1
ATOM 858 N N . LEU A 1 109 ? -14.828 30.438 -3.807 1 98.44 109 LEU A N 1
ATOM 859 C CA . LEU A 1 109 ? -13.609 31.234 -3.893 1 98.44 109 LEU A CA 1
ATOM 860 C C . LEU A 1 109 ? -12.617 30.594 -4.852 1 98.44 109 LEU A C 1
ATOM 862 O O . LEU A 1 109 ? -12.039 31.281 -5.699 1 98.44 109 LEU A O 1
ATOM 866 N N . ASN A 1 110 ? -12.438 29.328 -4.738 1 97.44 110 ASN A N 1
ATOM 867 C CA . ASN A 1 110 ? -11.414 28.641 -5.523 1 97.44 110 ASN A CA 1
ATOM 868 C C . ASN A 1 110 ? -11.852 28.438 -6.969 1 97.44 110 ASN A C 1
ATOM 870 O O . ASN A 1 110 ? -11.023 28.469 -7.883 1 97.44 110 ASN A O 1
ATOM 874 N N . GLN A 1 111 ? -13.141 28.281 -7.18 1 96.81 111 GLN A N 1
ATOM 875 C CA . GLN A 1 111 ? -13.594 27.875 -8.508 1 96.81 111 GLN A CA 1
ATOM 876 C C . GLN A 1 111 ? -14.227 29.047 -9.25 1 96.81 111 GLN A C 1
ATOM 878 O O . GLN A 1 111 ? -14 29.219 -10.453 1 96.81 111 GLN A O 1
ATOM 883 N N . VAL A 1 112 ? -15.062 29.812 -8.602 1 97 112 VAL A N 1
ATOM 884 C CA . VAL A 1 112 ? -15.773 30.906 -9.25 1 97 112 VAL A CA 1
ATOM 885 C C . VAL A 1 112 ? -14.867 32.125 -9.312 1 97 112 VAL A C 1
ATOM 887 O O . VAL A 1 112 ? -14.664 32.719 -10.391 1 97 112 VAL A O 1
ATOM 890 N N . ILE A 1 113 ? -14.391 32.594 -8.141 1 97.69 113 ILE A N 1
ATOM 891 C CA . ILE A 1 113 ? -13.422 33.656 -8.18 1 97.69 113 ILE A CA 1
ATOM 892 C C . ILE A 1 113 ? -12.141 33.188 -8.867 1 97.69 113 ILE A C 1
ATOM 894 O O . ILE A 1 113 ? -11.633 33.875 -9.773 1 97.69 113 ILE A O 1
ATOM 898 N N . GLY A 1 114 ? -11.656 32 -8.43 1 97.56 114 GLY A N 1
ATOM 899 C CA . GLY A 1 114 ? -10.523 31.375 -9.102 1 97.56 114 GLY A CA 1
ATOM 900 C C . GLY A 1 114 ? -9.258 31.391 -8.273 1 97.56 114 GLY A C 1
ATOM 901 O O . GLY A 1 114 ? -8.891 32.438 -7.715 1 97.56 114 GLY A O 1
ATOM 902 N N . LYS A 1 115 ? -8.508 30.312 -8.289 1 95.56 115 LYS A N 1
ATOM 903 C CA . LYS A 1 115 ? -7.277 30.125 -7.523 1 95.56 115 LYS A CA 1
ATOM 904 C C . LYS A 1 115 ? -6.215 31.141 -7.945 1 95.56 115 LYS A C 1
ATOM 906 O O . LYS A 1 115 ? -5.492 31.672 -7.102 1 95.56 115 LYS A O 1
ATOM 911 N N . ASP A 1 116 ? -6.148 31.453 -9.195 1 96.69 116 ASP A N 1
ATOM 912 C CA . ASP A 1 116 ? -5.148 32.375 -9.711 1 96.69 116 ASP A CA 1
ATOM 913 C C . ASP A 1 116 ? -5.367 33.781 -9.156 1 96.69 116 ASP A C 1
ATOM 915 O O . ASP A 1 116 ? -4.414 34.438 -8.75 1 96.69 116 ASP A O 1
ATOM 919 N N . LYS A 1 117 ? -6.594 34.188 -9.164 1 97.38 117 LYS A N 1
ATOM 920 C CA . LYS A 1 117 ? -6.926 35.531 -8.633 1 97.38 117 LYS A CA 1
ATOM 921 C C . LYS A 1 117 ? -6.664 35.594 -7.129 1 97.38 117 LYS A C 1
ATOM 923 O O . LYS A 1 117 ? -6.086 36.562 -6.641 1 97.38 117 LYS A O 1
ATOM 928 N N . LEU A 1 118 ? -7.09 34.562 -6.453 1 98.06 118 LEU A N 1
ATOM 929 C CA . LEU A 1 118 ? -6.863 34.531 -5.016 1 98.06 118 LEU A CA 1
ATOM 930 C C . LEU A 1 118 ? -5.371 34.625 -4.699 1 98.06 118 LEU A C 1
ATOM 932 O O . LEU A 1 118 ? -4.965 35.375 -3.797 1 98.06 118 LEU A O 1
ATOM 936 N N . SER A 1 119 ? -4.656 33.812 -5.41 1 97.19 119 SER A N 1
ATOM 937 C CA . SER A 1 119 ? -3.211 33.812 -5.207 1 97.19 119 SER A CA 1
ATOM 938 C C . SER A 1 119 ? -2.613 35.188 -5.488 1 97.19 119 SER A C 1
ATOM 940 O O . SER A 1 119 ? -1.725 35.656 -4.766 1 97.19 119 SER A O 1
ATOM 942 N N . ARG A 1 120 ? -3.072 35.812 -6.547 1 96.94 120 ARG A N 1
ATOM 943 C CA . ARG A 1 120 ? -2.605 37.156 -6.879 1 96.94 120 ARG A CA 1
ATOM 944 C C . ARG A 1 120 ? -2.975 38.156 -5.785 1 96.94 120 ARG A C 1
ATOM 946 O O . ARG A 1 120 ? -2.186 39.031 -5.453 1 96.94 120 ARG A O 1
ATOM 953 N N . TYR A 1 121 ? -4.133 37.969 -5.207 1 97.81 121 TYR A N 1
ATOM 954 C CA . TYR A 1 121 ? -4.652 38.938 -4.23 1 97.81 121 TYR A CA 1
ATOM 955 C C . TYR A 1 121 ? -4.027 38.688 -2.861 1 97.81 121 TYR A C 1
ATOM 957 O O . TYR A 1 121 ? -3.877 39.625 -2.076 1 97.81 121 TYR A O 1
ATOM 965 N N . THR A 1 122 ? -3.629 37.5 -2.551 1 98.25 122 THR A N 1
ATOM 966 C CA . THR A 1 122 ? -3.34 37.188 -1.152 1 98.25 122 THR A CA 1
ATOM 967 C C . THR A 1 122 ? -2.129 36.281 -1.034 1 98.25 122 THR A C 1
ATOM 969 O O . THR A 1 122 ? -1.656 36 0.071 1 98.25 122 THR A O 1
ATOM 972 N N . ALA A 1 123 ? -1.665 35.719 -2.129 1 97.31 123 ALA A N 1
ATOM 973 C CA . ALA A 1 123 ? -0.546 34.781 -2.197 1 97.31 123 ALA A CA 1
ATOM 974 C C . ALA A 1 123 ? -0.992 33.375 -1.838 1 97.31 123 ALA A C 1
ATOM 976 O O . ALA A 1 123 ? -0.175 32.469 -1.791 1 97.31 123 ALA A O 1
ATOM 977 N N . ASN A 1 124 ? -2.289 33.125 -1.611 1 97.62 124 ASN A N 1
ATOM 978 C CA . ASN A 1 124 ? -2.795 31.812 -1.183 1 97.62 124 ASN A CA 1
ATOM 979 C C . ASN A 1 124 ? -4.105 31.453 -1.884 1 97.62 124 ASN A C 1
ATOM 981 O O . ASN A 1 124 ? -4.723 32.312 -2.514 1 97.62 124 ASN A O 1
ATOM 985 N N . ILE A 1 125 ? -4.48 30.219 -1.849 1 96.75 125 ILE A N 1
ATOM 986 C CA . ILE A 1 125 ? -5.805 29.781 -2.271 1 96.75 125 ILE A CA 1
ATOM 987 C C . ILE A 1 125 ? -6.695 29.578 -1.048 1 96.75 125 ILE A C 1
ATOM 989 O O . ILE A 1 125 ? -6.25 29.75 0.089 1 96.75 125 ILE A O 1
ATOM 993 N N . ALA A 1 126 ? -7.926 29.25 -1.318 1 97.12 126 ALA A N 1
ATOM 994 C CA . ALA A 1 126 ? -8.883 29.188 -0.215 1 97.12 126 ALA A CA 1
ATOM 995 C C . ALA A 1 126 ? -8.883 27.812 0.437 1 97.12 126 ALA A C 1
ATOM 997 O O . ALA A 1 126 ? -8.781 26.797 -0.25 1 97.12 126 ALA A O 1
ATOM 998 N N . PHE A 1 127 ? -8.969 27.828 1.734 1 94.25 127 PHE A N 1
ATOM 999 C CA . PHE A 1 127 ? -9.18 26.641 2.551 1 94.25 127 PHE A CA 1
ATOM 1000 C C . PHE A 1 127 ? -10.328 26.859 3.531 1 94.25 127 PHE A C 1
ATOM 1002 O O . PHE A 1 127 ? -10.57 27.984 3.973 1 94.25 127 PHE A O 1
ATOM 1009 N N . ALA A 1 128 ? -11.031 25.797 3.869 1 89.81 128 ALA A N 1
ATOM 1010 C CA . ALA A 1 128 ? -12.203 25.891 4.742 1 89.81 128 ALA A CA 1
ATOM 1011 C C . ALA A 1 128 ? -11.836 26.516 6.082 1 89.81 128 ALA A C 1
ATOM 1013 O O . ALA A 1 128 ? -12.648 27.219 6.691 1 89.81 128 ALA A O 1
ATOM 1014 N N . GLY A 1 129 ? -10.648 26.375 6.52 1 92.44 129 GLY A N 1
ATOM 1015 C CA . GLY A 1 129 ? -10.25 26.859 7.828 1 92.44 129 GLY A CA 1
ATOM 1016 C C . GLY A 1 129 ? -9.914 28.344 7.832 1 92.44 129 GLY A C 1
ATOM 1017 O O . GLY A 1 129 ? -9.859 28.969 8.891 1 92.44 129 GLY A O 1
ATOM 1018 N N . PHE A 1 130 ? -9.797 28.969 6.711 1 97.5 130 PHE A N 1
ATOM 1019 C CA . PHE A 1 130 ? -9.391 30.375 6.637 1 97.5 130 PHE A CA 1
ATOM 1020 C C . PHE A 1 130 ? -10.547 31.297 7.016 1 97.5 130 PHE A C 1
ATOM 1022 O O . PHE A 1 130 ? -11.695 30.859 7.07 1 97.5 130 PHE A O 1
ATOM 1029 N N . THR A 1 131 ? -10.312 32.531 7.238 1 98.69 131 THR A N 1
ATOM 1030 C CA . THR A 1 131 ? -11.266 33.5 7.785 1 98.69 131 THR A CA 1
ATOM 1031 C C . THR A 1 131 ? -12.234 33.969 6.707 1 98.69 131 THR A C 1
ATOM 1033 O O . THR A 1 131 ? -13.438 34.094 6.949 1 98.69 131 THR A O 1
ATOM 1036 N N . ALA A 1 132 ? -11.742 34.219 5.512 1 98.75 132 ALA A N 1
ATOM 1037 C CA . ALA A 1 132 ? -12.562 34.781 4.441 1 98.75 132 ALA A CA 1
ATOM 1038 C C . ALA A 1 132 ? -13.766 33.875 4.152 1 98.75 132 ALA A C 1
ATOM 1040 O O . ALA A 1 132 ? -14.898 34.344 4.082 1 98.75 132 ALA A O 1
ATOM 1041 N N . PRO A 1 133 ? -13.531 32.562 3.977 1 98.56 133 PRO A N 1
ATOM 1042 C CA . PRO A 1 133 ? -14.703 31.719 3.754 1 98.56 133 PRO A CA 1
ATOM 1043 C C . PRO A 1 133 ? -15.711 31.797 4.895 1 98.56 133 PRO A C 1
ATOM 1045 O O . PRO A 1 133 ? -16.922 31.656 4.668 1 98.56 133 PRO A O 1
ATOM 1048 N N . LYS A 1 134 ? -15.266 31.969 6.102 1 98.69 134 LYS A N 1
ATOM 1049 C CA . LYS A 1 134 ? -16.156 32.062 7.258 1 98.69 134 LYS A CA 1
ATOM 1050 C C . LYS A 1 134 ? -17 33.344 7.195 1 98.69 134 LYS A C 1
ATOM 1052 O O . LYS A 1 134 ? -18.172 33.344 7.578 1 98.69 134 LYS A O 1
ATOM 1057 N N . ILE A 1 135 ? -16.406 34.438 6.809 1 98.81 135 ILE A N 1
ATOM 1058 C CA . ILE A 1 135 ? -17.141 35.688 6.641 1 98.81 135 ILE A CA 1
ATOM 1059 C C . ILE A 1 135 ? -18.234 35.5 5.602 1 98.81 135 ILE A C 1
ATOM 1061 O O . ILE A 1 135 ? -19.391 35.906 5.82 1 98.81 135 ILE A O 1
ATOM 1065 N N . LEU A 1 136 ? -17.844 34.875 4.496 1 98.75 136 LEU A N 1
ATOM 1066 C CA . LEU A 1 136 ? -18.828 34.594 3.451 1 98.75 136 LEU A CA 1
ATOM 1067 C C . LEU A 1 136 ? -19.953 33.719 3.975 1 98.75 136 LEU A C 1
ATOM 1069 O O . LEU A 1 136 ? -21.125 33.938 3.621 1 98.75 136 LEU A O 1
ATOM 1073 N N . TRP A 1 137 ? -19.609 32.781 4.773 1 98.62 137 TRP A N 1
ATOM 1074 C CA . TRP A 1 137 ? -20.609 31.906 5.352 1 98.62 137 TRP A CA 1
ATOM 1075 C C . TRP A 1 137 ? -21.578 32.688 6.234 1 98.62 137 TRP A C 1
ATOM 1077 O O . TRP A 1 137 ? -22.797 32.5 6.152 1 98.62 137 TRP A O 1
ATOM 1087 N N . VAL A 1 138 ? -21.094 33.594 7.117 1 98.75 138 VAL A N 1
ATOM 1088 C CA . VAL A 1 138 ? -21.922 34.406 8 1 98.75 138 VAL A CA 1
ATOM 1089 C C . VAL A 1 138 ? -22.828 35.312 7.168 1 98.75 138 VAL A C 1
ATOM 1091 O O . VAL A 1 138 ? -24.016 35.469 7.477 1 98.75 138 VAL A O 1
ATOM 1094 N N . LYS A 1 139 ? -22.266 35.875 6.16 1 98.5 139 LYS A N 1
ATOM 1095 C CA . LYS A 1 139 ? -23.016 36.75 5.27 1 98.5 139 LYS A CA 1
ATOM 1096 C C . LYS A 1 139 ? -24.219 36.031 4.68 1 98.5 139 LYS A C 1
ATOM 1098 O O . LYS A 1 139 ? -25.328 36.562 4.629 1 98.5 139 LYS A O 1
ATOM 1103 N N . GLU A 1 140 ? -24.016 34.812 4.285 1 98.06 140 GLU A N 1
ATOM 1104 C CA . GLU A 1 140 ? -25.047 34.031 3.602 1 98.06 140 GLU A CA 1
ATOM 1105 C C . GLU A 1 140 ? -26.016 33.406 4.598 1 98.06 140 GLU A C 1
ATOM 1107 O O . GLU A 1 140 ? -27.234 33.406 4.371 1 98.06 140 GLU A O 1
ATOM 1112 N N . ASN A 1 141 ? -25.547 32.875 5.719 1 98.06 141 ASN A N 1
ATOM 1113 C CA . ASN A 1 141 ? -26.344 32.031 6.594 1 98.06 141 ASN A CA 1
ATOM 1114 C C . ASN A 1 141 ? -26.875 32.812 7.805 1 98.06 141 ASN A C 1
ATOM 1116 O O . ASN A 1 141 ? -27.859 32.406 8.422 1 98.06 141 ASN A O 1
ATOM 1120 N N . GLU A 1 142 ? -26.156 33.875 8.133 1 98.12 142 GLU A N 1
ATOM 1121 C CA . GLU A 1 142 ? -26.547 34.688 9.273 1 98.12 142 GLU A CA 1
ATOM 1122 C C . GLU A 1 142 ? -26.5 36.156 8.922 1 98.12 142 GLU A C 1
ATOM 1124 O O . GLU A 1 142 ? -25.812 36.938 9.57 1 98.12 142 GLU A O 1
ATOM 1129 N N . PRO A 1 143 ? -27.375 36.594 8.016 1 98.19 143 PRO A N 1
ATOM 1130 C CA . PRO A 1 143 ? -27.312 37.969 7.531 1 98.19 143 PRO A CA 1
ATOM 1131 C C . PRO A 1 143 ? -27.531 39 8.641 1 98.19 143 PRO A C 1
ATOM 1133 O O . PRO A 1 143 ? -26.953 40.094 8.602 1 98.19 143 PRO A O 1
ATOM 1136 N N . GLU A 1 144 ? -28.328 38.75 9.617 1 98.38 144 GLU A N 1
ATOM 1137 C CA . GLU A 1 144 ? -28.531 39.656 10.742 1 98.38 144 GLU A CA 1
ATOM 1138 C C . GLU A 1 144 ? -27.234 39.875 11.516 1 98.38 144 GLU A C 1
ATOM 1140 O O . GLU A 1 144 ? -26.906 41 11.883 1 98.38 144 GLU A O 1
ATOM 1145 N N . ASN A 1 145 ? -26.609 38.812 11.781 1 98.56 145 ASN A N 1
ATOM 1146 C CA . ASN A 1 145 ? -25.312 38.906 12.461 1 98.56 145 ASN A CA 1
ATOM 1147 C C . ASN A 1 145 ? -24.297 39.656 11.609 1 98.56 145 ASN A C 1
ATOM 1149 O O . ASN A 1 145 ? -23.531 40.469 12.125 1 98.56 145 ASN A O 1
ATOM 1153 N N . PHE A 1 146 ? -24.328 39.344 10.32 1 98.69 146 PHE A N 1
ATOM 1154 C CA . PHE A 1 146 ? -23.406 40 9.406 1 98.69 146 PHE A CA 1
ATOM 1155 C C . PHE A 1 146 ? -23.578 41.5 9.438 1 98.69 146 PHE A C 1
ATOM 1157 O O . PHE A 1 146 ? -22.578 42.25 9.477 1 98.69 146 PHE A O 1
ATOM 1164 N N . ASN A 1 147 ? -24.75 41.938 9.484 1 98.19 147 ASN A N 1
ATOM 1165 C CA . ASN A 1 147 ? -25.062 43.344 9.438 1 98.19 147 ASN A CA 1
ATOM 1166 C C . ASN A 1 147 ? -24.641 44.062 10.719 1 98.19 147 ASN A C 1
ATOM 1168 O O . ASN A 1 147 ? -24.469 45.281 10.727 1 98.19 147 ASN A O 1
ATOM 1172 N N . LYS A 1 148 ? -24.438 43.344 11.781 1 98.38 148 LYS A N 1
ATOM 1173 C CA . LYS A 1 148 ? -24.062 43.906 13.078 1 98.38 148 LYS A CA 1
ATOM 1174 C C . LYS A 1 148 ? -22.562 44.094 13.18 1 98.38 148 LYS A C 1
ATOM 1176 O O . LYS A 1 148 ? -22.078 44.812 14.07 1 98.38 148 LYS A O 1
ATOM 1181 N N . ILE A 1 149 ? -21.797 43.594 12.258 1 98.75 149 ILE A N 1
ATOM 1182 C CA . ILE A 1 149 ? -20.344 43.531 12.391 1 98.75 149 ILE A CA 1
ATOM 1183 C C . ILE A 1 149 ? -19.766 44.938 12.297 1 98.75 149 ILE A C 1
ATOM 1185 O O . ILE A 1 149 ? -20 45.656 11.32 1 98.75 149 ILE A O 1
ATOM 1189 N N . LYS A 1 150 ? -19 45.281 13.266 1 98.69 150 LYS A N 1
ATOM 1190 C CA . LYS A 1 150 ? -18.25 46.562 13.258 1 98.69 150 LYS A CA 1
ATOM 1191 C C . LYS A 1 150 ? -16.75 46.312 13.32 1 98.69 150 LYS A C 1
ATOM 1193 O O . LYS A 1 150 ? -15.953 47.125 12.844 1 98.69 150 LYS A O 1
ATOM 1198 N N . LYS A 1 151 ? -16.344 45.188 13.961 1 98.75 151 LYS A N 1
ATOM 1199 C CA . LYS A 1 151 ? -14.945 44.812 14.07 1 98.75 151 LYS A CA 1
ATOM 1200 C C . LYS A 1 151 ? -14.75 43.344 13.742 1 98.75 151 LYS A C 1
ATOM 1202 O O . LYS A 1 151 ? -15.516 42.5 14.203 1 98.75 151 LYS A O 1
ATOM 1207 N N . ILE A 1 152 ? -13.828 43.094 12.922 1 98.81 152 ILE A N 1
ATOM 1208 C CA . ILE A 1 152 ? -13.383 41.75 12.578 1 98.81 152 ILE A CA 1
ATOM 1209 C C . ILE A 1 152 ? -11.945 41.531 13.047 1 98.81 152 ILE A C 1
ATOM 1211 O O . ILE A 1 152 ? -11.078 42.375 12.805 1 98.81 152 ILE A O 1
ATOM 1215 N N . MET A 1 153 ? -11.695 40.469 13.766 1 98.31 153 MET A N 1
ATOM 1216 C CA . MET A 1 153 ? -10.32 40.188 14.18 1 98.31 153 MET A CA 1
ATOM 1217 C C . MET A 1 153 ? -10.094 38.719 14.406 1 98.31 153 MET A C 1
ATOM 1219 O O . MET A 1 153 ? -10.992 37.906 14.172 1 98.31 153 MET A O 1
ATOM 1223 N N . LEU A 1 154 ? -8.906 38.312 14.695 1 98.69 154 LEU A N 1
ATOM 1224 C CA . LEU A 1 154 ? -8.516 36.906 14.961 1 98.69 154 LEU A CA 1
ATOM 1225 C C . LEU A 1 154 ? -8.453 36.656 16.453 1 98.69 154 LEU A C 1
ATOM 1227 O O . LEU A 1 154 ? -8.523 37.562 17.266 1 98.69 154 LEU A O 1
ATOM 1231 N N . PRO A 1 155 ? -8.32 35.438 16.891 1 98.69 155 PRO A N 1
ATOM 1232 C CA . PRO A 1 155 ? -8.445 35.062 18.297 1 98.69 155 PRO A CA 1
ATOM 1233 C C . PRO A 1 155 ? -7.477 35.844 19.203 1 98.69 155 PRO A C 1
ATOM 1235 O O . PRO A 1 155 ? -7.902 36.469 20.172 1 98.69 155 PRO A O 1
ATOM 1238 N N . LYS A 1 156 ? -6.238 35.781 18.938 1 98.5 156 LYS A N 1
ATOM 1239 C CA . LYS A 1 156 ? -5.316 36.469 19.844 1 98.5 156 LYS A CA 1
ATOM 1240 C C . LYS A 1 156 ? -5.496 37.969 19.781 1 98.5 156 LYS A C 1
ATOM 1242 O O . LYS A 1 156 ? -5.191 38.688 20.75 1 98.5 156 LYS A O 1
ATOM 1247 N N . ASP A 1 157 ? -5.977 38.531 18.641 1 98.75 157 ASP A N 1
ATOM 1248 C CA . ASP A 1 157 ? -6.25 39.938 18.5 1 98.75 157 ASP A CA 1
ATOM 1249 C C . ASP A 1 157 ? -7.309 40.406 19.516 1 98.75 157 ASP A C 1
ATOM 1251 O O . ASP A 1 157 ? -7.27 41.531 19.984 1 98.75 157 ASP A O 1
ATOM 1255 N N . TYR A 1 158 ? -8.25 39.5 19.734 1 98.81 158 TYR A N 1
ATOM 1256 C CA . TYR A 1 158 ? -9.297 39.781 20.703 1 98.81 158 TYR A CA 1
ATOM 1257 C C . TYR A 1 158 ? -8.695 40.062 22.078 1 98.81 158 TYR A C 1
ATOM 1259 O O . TYR A 1 158 ? -9.117 41 22.781 1 98.81 158 TYR A O 1
ATOM 1267 N N . LEU A 1 159 ? -7.742 39.281 22.469 1 98.75 159 LEU A N 1
ATOM 1268 C CA . LEU A 1 159 ? -7.07 39.5 23.75 1 98.75 159 LEU A CA 1
ATOM 1269 C C . LEU A 1 159 ? -6.324 40.812 23.75 1 98.75 159 LEU A C 1
ATOM 1271 O O . LEU A 1 159 ? -6.379 41.562 24.734 1 98.75 159 LEU A O 1
ATOM 1275 N N . ALA A 1 160 ? -5.578 41.094 22.688 1 98.75 160 ALA A N 1
ATOM 1276 C CA . ALA A 1 160 ? -4.875 42.344 22.578 1 98.75 160 ALA A CA 1
ATOM 1277 C C . ALA A 1 160 ? -5.844 43.531 22.688 1 98.75 160 ALA A C 1
ATOM 1279 O O . ALA A 1 160 ? -5.543 44.531 23.344 1 98.75 160 ALA A O 1
ATOM 1280 N N . TYR A 1 161 ? -6.945 43.406 22.016 1 98.75 161 TYR A N 1
ATOM 1281 C CA . TYR A 1 161 ? -7.965 44.438 22.047 1 98.75 161 TYR A CA 1
ATOM 1282 C C . TYR A 1 161 ? -8.492 44.656 23.469 1 98.75 161 TYR A C 1
ATOM 1284 O O . TYR A 1 161 ? -8.656 45.781 23.906 1 98.75 161 TYR A O 1
ATOM 1292 N N . LYS A 1 162 ? -8.781 43.531 24.156 1 98.5 162 LYS A N 1
ATOM 1293 C CA . LYS A 1 162 ? -9.312 43.625 25.516 1 98.5 162 LYS A CA 1
ATOM 1294 C C . LYS A 1 162 ? -8.297 44.25 26.469 1 98.5 162 LYS A C 1
ATOM 1296 O O . LYS A 1 162 ? -8.664 44.938 27.406 1 98.5 162 LYS A O 1
ATOM 1301 N N . LEU A 1 163 ? -7.078 44 26.234 1 98.69 163 LEU A N 1
ATOM 1302 C CA . LEU A 1 163 ? -6.023 44.469 27.141 1 98.69 163 LEU A CA 1
ATOM 1303 C C . LEU A 1 163 ? -5.652 45.906 26.844 1 98.69 163 LEU A C 1
ATOM 1305 O O . LEU A 1 163 ? -5.316 46.656 27.766 1 98.69 163 LEU A O 1
ATOM 1309 N N . SER A 1 164 ? -5.691 46.344 25.609 1 98.31 164 SER A N 1
ATOM 1310 C CA . SER A 1 164 ? -5.113 47.625 25.219 1 98.31 164 SER A CA 1
ATOM 1311 C C . SER A 1 164 ? -6.184 48.594 24.734 1 98.31 164 SER A C 1
ATOM 1313 O O . SER A 1 164 ? -5.969 49.812 24.719 1 98.31 164 SER A O 1
ATOM 1315 N N . GLY A 1 165 ? -7.262 48.031 24.219 1 98.06 165 GLY A N 1
ATOM 1316 C CA . GLY A 1 165 ? -8.289 48.844 23.594 1 98.06 165 GLY A CA 1
ATOM 1317 C C . GLY A 1 165 ? -8.039 49.094 22.125 1 98.06 165 GLY A C 1
ATOM 1318 O O . GLY A 1 165 ? -8.883 49.688 21.438 1 98.06 165 GLY A O 1
ATOM 1319 N N . THR A 1 166 ? -6.961 48.656 21.594 1 98.5 166 THR A N 1
ATOM 1320 C CA . THR A 1 166 ? -6.617 48.906 20.203 1 98.5 166 THR A CA 1
ATOM 1321 C C . THR A 1 166 ? -7.09 47.75 19.312 1 98.5 166 THR A C 1
ATOM 1323 O O . THR A 1 166 ? -6.742 46.594 19.547 1 98.5 166 THR A O 1
ATOM 1326 N N . HIS A 1 167 ? -7.941 48 18.328 1 98.62 167 HIS A N 1
ATOM 1327 C CA . HIS A 1 167 ? -8.336 47.062 17.281 1 98.62 167 HIS A CA 1
ATOM 1328 C C . HIS A 1 167 ? -7.199 46.812 16.297 1 98.62 167 HIS A C 1
ATOM 1330 O O . HIS A 1 167 ? -7.059 47.562 15.32 1 98.62 167 HIS A O 1
ATOM 1336 N N . CYS A 1 168 ? -6.398 45.75 16.547 1 98.44 168 CYS A N 1
ATOM 1337 C CA . CYS A 1 168 ? -5.141 45.562 15.82 1 98.44 168 CYS A CA 1
ATOM 1338 C C . CYS A 1 168 ? -4.973 44.125 15.391 1 98.44 168 CYS A C 1
ATOM 1340 O O . CYS A 1 168 ? -5.633 43.219 15.922 1 98.44 168 CYS A O 1
ATOM 1342 N N . CYS A 1 169 ? -4.172 43.875 14.414 1 98.62 169 CYS A N 1
ATOM 1343 C CA . CYS A 1 169 ? -3.725 42.562 13.953 1 98.62 169 CYS A CA 1
ATOM 1344 C C . CYS A 1 169 ? -2.293 42.625 13.438 1 98.62 169 CYS A C 1
ATOM 1346 O O . CYS A 1 169 ? -1.887 43.625 12.836 1 98.62 169 CYS A O 1
ATOM 1348 N N . ASP A 1 170 ? -1.529 41.594 13.773 1 98.62 170 ASP A N 1
ATOM 1349 C CA . ASP A 1 170 ? -0.172 41.594 13.234 1 98.62 170 ASP A CA 1
ATOM 1350 C C . ASP A 1 170 ? -0.133 41 11.836 1 98.62 170 ASP A C 1
ATOM 1352 O O . ASP A 1 170 ? -1.05 40.281 11.438 1 98.62 170 ASP A O 1
ATOM 1356 N N . MET A 1 171 ? 0.938 41.188 11.102 1 98.44 171 MET A N 1
ATOM 1357 C CA . MET A 1 171 ? 1.091 40.812 9.703 1 98.44 171 MET A CA 1
ATOM 1358 C C . MET A 1 171 ? 1.06 39.281 9.555 1 98.44 171 MET A C 1
ATOM 1360 O O . MET A 1 171 ? 0.467 38.75 8.617 1 98.44 171 MET A O 1
ATOM 1364 N N . SER A 1 172 ? 1.689 38.531 10.43 1 98.5 172 SER A N 1
ATOM 1365 C CA . SER A 1 172 ? 1.786 37.094 10.32 1 98.5 172 SER A CA 1
ATOM 1366 C C . SER A 1 172 ? 0.415 36.438 10.438 1 98.5 172 SER A C 1
ATOM 1368 O O . SER A 1 172 ? 0.06 35.562 9.633 1 98.5 172 SER A O 1
ATOM 1370 N N . ASP A 1 173 ? -0.335 36.812 11.352 1 98.56 173 ASP A N 1
ATOM 1371 C CA . ASP A 1 173 ? -1.666 36.25 11.578 1 98.56 173 ASP A CA 1
ATOM 1372 C C . ASP A 1 173 ? -2.639 36.688 10.492 1 98.56 173 ASP A C 1
ATOM 1374 O O . ASP A 1 173 ? -3.439 35.906 10 1 98.56 173 ASP A O 1
ATOM 1378 N N . ALA A 1 174 ? -2.559 37.969 10.125 1 98.69 174 ALA A N 1
ATOM 1379 C CA . ALA A 1 174 ? -3.412 38.531 9.07 1 98.69 174 ALA A CA 1
ATOM 1380 C C . ALA A 1 174 ? -3.242 37.781 7.766 1 98.69 174 ALA A C 1
ATOM 1382 O O . ALA A 1 174 ? -4.195 37.625 6.996 1 98.69 174 ALA A O 1
ATOM 1383 N N . SER A 1 175 ? -2.084 37.281 7.547 1 98.19 175 SER A N 1
ATOM 1384 C CA . SER A 1 175 ? -1.779 36.562 6.328 1 98.19 175 SER A CA 1
ATOM 1385 C C . SER A 1 175 ? -2.666 35.312 6.195 1 98.19 175 SER A C 1
ATOM 1387 O O . SER A 1 175 ? -2.949 34.875 5.086 1 98.19 175 SER A O 1
ATOM 1389 N N . GLY A 1 176 ? -3.09 34.812 7.32 1 97.5 176 GLY A N 1
ATOM 1390 C CA . GLY A 1 176 ? -3.865 33.594 7.316 1 97.5 176 GLY A CA 1
ATOM 1391 C C . GLY A 1 176 ? -5.352 33.812 7.133 1 97.5 176 GLY A C 1
ATOM 1392 O O . GLY A 1 176 ? -6.141 32.875 7.148 1 97.5 176 GLY A O 1
ATOM 1393 N N . MET A 1 177 ? -5.773 35.031 6.91 1 98.56 177 MET A N 1
ATOM 1394 C CA . MET A 1 177 ? -7.195 35.344 6.816 1 98.56 177 MET A CA 1
ATOM 1395 C C . MET A 1 177 ? -7.695 35.188 5.383 1 98.56 177 MET A C 1
ATOM 1397 O O . MET A 1 177 ? -8.906 35.125 5.148 1 98.56 177 MET A O 1
ATOM 1401 N N . LEU A 1 178 ? -6.84 35.094 4.445 1 98.56 178 LEU A N 1
ATOM 1402 C CA . LEU A 1 178 ? -7.148 35.188 3.021 1 98.56 178 LEU A CA 1
ATOM 1403 C C . LEU A 1 178 ? -7.773 36.562 2.688 1 98.56 178 LEU A C 1
ATOM 1405 O O . LEU A 1 178 ? -8.711 36.625 1.886 1 98.56 178 LEU A O 1
ATOM 1409 N N . LEU A 1 179 ? -7.363 37.594 3.391 1 98.75 179 LEU A N 1
ATOM 1410 C CA . LEU A 1 179 ? -7.852 38.969 3.186 1 98.75 179 LEU A CA 1
ATOM 1411 C C . LEU A 1 179 ? -6.688 39.938 3.029 1 98.75 179 LEU A C 1
ATOM 1413 O O . LEU A 1 179 ? -6.887 41.094 2.643 1 98.75 179 LEU A O 1
ATOM 1417 N N . LEU A 1 180 ? -5.52 39.469 3.324 1 98.75 180 LEU A N 1
ATOM 1418 C CA . LEU A 1 180 ? -4.324 40.281 3.271 1 98.75 180 LEU A CA 1
ATOM 1419 C C . LEU A 1 180 ? -3.611 40.156 1.932 1 98.75 180 LEU A C 1
ATOM 1421 O O . LEU A 1 180 ? -3.465 39.031 1.426 1 98.75 180 LEU A O 1
ATOM 1425 N N . ASP A 1 181 ? -3.271 41.25 1.318 1 98.5 181 ASP A N 1
ATOM 1426 C CA . ASP A 1 181 ? -2.248 41.281 0.279 1 98.5 181 ASP A CA 1
ATOM 1427 C C . ASP A 1 181 ? -0.851 41.125 0.88 1 98.5 181 ASP A C 1
ATOM 1429 O O . ASP A 1 181 ? -0.213 42.125 1.227 1 98.5 181 ASP A O 1
ATOM 1433 N N . VAL A 1 182 ? -0.413 39.906 0.973 1 98.31 182 VAL A N 1
ATOM 1434 C CA . VAL A 1 182 ? 0.786 39.531 1.73 1 98.31 182 VAL A CA 1
ATOM 1435 C C . VAL A 1 182 ? 1.998 40.25 1.131 1 98.31 182 VAL A C 1
ATOM 1437 O O . VAL A 1 182 ? 2.816 40.812 1.86 1 98.31 182 VAL A O 1
ATOM 1440 N N . LYS A 1 183 ? 2.109 40.25 -0.152 1 96.56 183 LYS A N 1
ATOM 1441 C CA . LYS A 1 183 ? 3.24 40.844 -0.851 1 96.56 183 LYS A CA 1
ATOM 1442 C C . LYS A 1 183 ? 3.387 42.312 -0.489 1 96.56 183 LYS A C 1
ATOM 1444 O O . LYS A 1 183 ? 4.492 42.781 -0.202 1 96.56 183 LYS A O 1
ATOM 1449 N N . ASN A 1 184 ? 2.283 42.969 -0.485 1 96.62 184 ASN A N 1
ATOM 1450 C CA . ASN A 1 184 ? 2.314 44.406 -0.29 1 96.62 184 ASN A CA 1
ATOM 1451 C C . ASN A 1 184 ? 1.972 44.812 1.147 1 96.62 184 ASN A C 1
ATOM 1453 O O . ASN A 1 184 ? 1.918 45.969 1.486 1 96.62 184 ASN A O 1
ATOM 1457 N N . ARG A 1 185 ? 1.708 43.875 1.991 1 96.62 185 ARG A N 1
ATOM 1458 C CA . ARG A 1 185 ? 1.525 44.031 3.432 1 96.62 185 ARG A CA 1
ATOM 1459 C C . ARG A 1 185 ? 0.416 45.031 3.742 1 96.62 185 ARG A C 1
ATOM 1461 O O . ARG A 1 185 ? 0.617 45.969 4.516 1 96.62 185 ARG A O 1
ATOM 1468 N N . CYS A 1 186 ? -0.679 44.844 3.119 1 98.19 186 CYS A N 1
ATOM 1469 C CA . CYS A 1 186 ? -1.887 45.625 3.352 1 98.19 186 CYS A CA 1
ATOM 1470 C C . CYS A 1 186 ? -3.137 44.812 3.082 1 98.19 186 CYS A C 1
ATOM 1472 O O . CYS A 1 186 ? -3.049 43.719 2.525 1 98.19 186 CYS A O 1
ATOM 1474 N N . TRP A 1 187 ? -4.273 45.312 3.564 1 98.62 187 TRP A N 1
ATOM 1475 C CA . TRP A 1 187 ? -5.508 44.594 3.271 1 98.62 187 TRP A CA 1
ATOM 1476 C C . TRP A 1 187 ? -5.797 44.594 1.774 1 98.62 187 TRP A C 1
ATOM 1478 O O . TRP A 1 187 ? -5.594 45.594 1.1 1 98.62 187 TRP A O 1
ATOM 1488 N N . SER A 1 188 ? -6.234 43.531 1.257 1 98.62 188 SER A N 1
ATOM 1489 C CA . SER A 1 188 ? -6.609 43.406 -0.149 1 98.62 188 SER A CA 1
ATOM 1490 C C . SER A 1 188 ? -7.996 44 -0.4 1 98.62 188 SER A C 1
ATOM 1492 O O . SER A 1 188 ? -9 43.438 0.023 1 98.62 188 SER A O 1
ATOM 1494 N N . LYS A 1 189 ? -8.016 45.062 -1.138 1 98.44 189 LYS A N 1
ATOM 1495 C CA . LYS A 1 189 ? -9.297 45.688 -1.458 1 98.44 189 LYS A CA 1
ATOM 1496 C C . LYS A 1 189 ? -10.203 44.719 -2.217 1 98.44 189 LYS A C 1
ATOM 1498 O O . LYS A 1 189 ? -11.406 44.688 -1.977 1 98.44 189 LYS A O 1
ATOM 1503 N N . GLU A 1 190 ? -9.617 44 -3.133 1 98.44 190 GLU A N 1
ATOM 1504 C CA . GLU A 1 190 ? -10.367 43.031 -3.924 1 98.44 190 GLU A CA 1
ATOM 1505 C C . GLU A 1 190 ? -11.047 42 -3.027 1 98.44 190 GLU A C 1
ATOM 1507 O O . GLU A 1 190 ? -12.227 41.688 -3.215 1 98.44 190 GLU A O 1
ATOM 1512 N N . MET A 1 191 ? -10.32 41.5 -2.068 1 98.75 191 MET A N 1
ATOM 1513 C CA . MET A 1 191 ? -10.867 40.469 -1.196 1 98.75 191 MET A CA 1
ATOM 1514 C C . MET A 1 191 ? -11.938 41.031 -0.275 1 98.75 191 MET A C 1
ATOM 1516 O O . MET A 1 191 ? -12.93 40.375 0.026 1 98.75 191 MET A O 1
ATOM 1520 N N . LEU A 1 192 ? -11.711 42.25 0.213 1 98.81 192 LEU A N 1
ATOM 1521 C CA . LEU A 1 192 ? -12.727 42.906 1.04 1 98.81 192 LEU A CA 1
ATOM 1522 C C . LEU A 1 192 ? -14.039 43.062 0.27 1 98.81 192 LEU A C 1
ATOM 1524 O O . LEU A 1 192 ? -15.117 42.812 0.806 1 98.81 192 LEU A O 1
ATOM 1528 N N . ASP A 1 193 ? -13.906 43.438 -0.976 1 98.62 193 ASP A N 1
ATOM 1529 C CA . ASP A 1 193 ? -15.078 43.594 -1.832 1 98.62 193 ASP A CA 1
ATOM 1530 C C . ASP A 1 193 ? -15.789 42.25 -2.033 1 98.62 193 ASP A C 1
ATOM 1532 O O . ASP A 1 193 ? -17.016 42.188 -1.952 1 98.62 193 ASP A O 1
ATOM 1536 N N . ILE A 1 194 ? -15 41.281 -2.309 1 98.5 194 ILE A N 1
ATOM 1537 C CA . ILE A 1 194 ? -15.555 39.938 -2.539 1 98.5 194 ILE A CA 1
ATOM 1538 C C . ILE A 1 194 ? -16.344 39.469 -1.308 1 98.5 194 ILE A C 1
ATOM 1540 O O . ILE A 1 194 ? -17.406 38.875 -1.431 1 98.5 194 ILE A O 1
ATOM 1544 N N . CYS A 1 195 ? -15.844 39.781 -0.107 1 98.56 195 CYS A N 1
ATOM 1545 C CA . CYS A 1 195 ? -16.469 39.344 1.135 1 98.56 195 CYS A CA 1
ATOM 1546 C C . CYS A 1 195 ? -17.562 40.281 1.574 1 98.56 195 CYS A C 1
ATOM 1548 O O . CYS A 1 195 ? -18.328 39.969 2.488 1 98.56 195 CYS A O 1
ATOM 1550 N N . GLY A 1 196 ? -17.672 41.406 0.976 1 98.38 196 GLY A N 1
ATOM 1551 C CA . GLY A 1 196 ? -18.703 42.375 1.312 1 98.38 196 GLY A CA 1
ATOM 1552 C C . GLY A 1 196 ? -18.453 43.094 2.617 1 98.38 196 GLY A C 1
ATOM 1553 O O . GLY A 1 196 ? -19.375 43.375 3.369 1 98.38 196 GLY A O 1
ATOM 1554 N N . ILE A 1 197 ? -17.219 43.312 2.91 1 98.56 197 ILE A N 1
ATOM 1555 C CA . ILE A 1 197 ? -16.844 44.031 4.125 1 98.56 197 ILE A CA 1
ATOM 1556 C C . ILE A 1 197 ? -16 45.25 3.77 1 98.56 197 ILE A C 1
ATOM 1558 O O . ILE A 1 197 ? -15.562 45.406 2.629 1 98.56 197 ILE A O 1
ATOM 1562 N N . THR A 1 198 ? -15.812 46.125 4.816 1 98 198 THR A N 1
ATOM 1563 C CA . THR A 1 198 ? -15.086 47.375 4.574 1 98 198 THR A CA 1
ATOM 1564 C C . THR A 1 198 ? -13.789 47.406 5.371 1 98 198 THR A C 1
ATOM 1566 O O . THR A 1 198 ? -13.625 46.656 6.34 1 98 198 THR A O 1
ATOM 1569 N N . GLU A 1 199 ? -12.875 48.219 4.945 1 97.56 199 GLU A N 1
ATOM 1570 C CA . GLU A 1 199 ? -11.602 48.375 5.637 1 97.56 199 GLU A CA 1
ATOM 1571 C C . GLU A 1 199 ? -11.789 48.875 7.062 1 97.56 199 GLU A C 1
ATOM 1573 O O . GLU A 1 199 ? -11.008 48.562 7.957 1 97.56 199 GLU A O 1
ATOM 1578 N N . GLU A 1 200 ? -12.852 49.688 7.316 1 97.44 200 GLU A N 1
ATOM 1579 C CA . GLU A 1 200 ? -13.141 50.219 8.641 1 97.44 200 GLU A CA 1
ATOM 1580 C C . GLU A 1 200 ? -13.43 49.094 9.633 1 97.44 200 GLU A C 1
ATOM 1582 O O . GLU A 1 200 ? -13.234 49.25 10.844 1 97.44 200 GLU A O 1
ATOM 1587 N N . GLN A 1 201 ? -13.898 48.031 9.117 1 98.56 201 GLN A N 1
ATOM 1588 C CA . GLN A 1 201 ? -14.227 46.906 9.969 1 98.56 201 GLN A CA 1
ATOM 1589 C C . GLN A 1 201 ? -12.977 46.062 10.281 1 98.56 201 GLN A C 1
ATOM 1591 O O . GLN A 1 201 ? -12.992 45.219 11.18 1 98.56 201 GLN A O 1
ATOM 1596 N N . MET A 1 202 ? -11.914 46.281 9.523 1 98.75 202 MET A N 1
ATOM 1597 C CA . MET A 1 202 ? -10.695 45.5 9.664 1 98.75 202 MET A CA 1
ATOM 1598 C C . MET A 1 202 ? -9.742 46.156 10.664 1 98.75 202 MET A C 1
ATOM 1600 O O . MET A 1 202 ? -9.742 47.375 10.828 1 98.75 202 MET A O 1
ATOM 1604 N N . PRO A 1 203 ? -8.992 45.375 11.375 1 98.75 203 PRO A N 1
ATOM 1605 C CA . PRO A 1 203 ? -8.047 45.938 12.344 1 98.75 203 PRO A CA 1
ATOM 1606 C C . PRO A 1 203 ? -6.883 46.656 11.68 1 98.75 203 PRO A C 1
ATOM 1608 O O . PRO A 1 203 ? -6.551 46.375 10.531 1 98.75 203 PRO A O 1
ATOM 1611 N N . LYS A 1 204 ? -6.312 47.594 12.461 1 98.56 204 LYS A N 1
ATOM 1612 C CA . LYS A 1 204 ? -5.062 48.219 12.031 1 98.56 204 LYS A CA 1
ATOM 1613 C C . LYS A 1 204 ? -3.928 47.188 12.016 1 98.56 204 LYS A C 1
ATOM 1615 O O . LYS A 1 204 ? -3.812 46.375 12.922 1 98.56 204 LYS A O 1
ATOM 1620 N N . LEU A 1 205 ? -3.1 47.281 10.938 1 98.69 205 LEU A N 1
ATOM 1621 C CA . LEU A 1 205 ? -2.039 46.281 10.758 1 98.69 205 LEU A CA 1
ATOM 1622 C C . LEU A 1 205 ? -0.747 46.75 11.422 1 98.69 205 LEU A C 1
ATOM 1624 O O . LEU A 1 205 ? -0.397 47.938 11.359 1 98.69 205 LEU A O 1
ATOM 1628 N N . PHE A 1 206 ? -0.097 45.844 12.117 1 98.75 206 PHE A N 1
ATOM 1629 C CA . PHE A 1 206 ? 1.181 46.031 12.781 1 98.75 206 PHE A CA 1
ATOM 1630 C C . PHE A 1 206 ? 2.166 44.938 12.445 1 98.75 206 PHE A C 1
ATOM 1632 O O . PHE A 1 206 ? 1.761 43.844 12.047 1 98.75 206 PHE A O 1
ATOM 1639 N N . GLU A 1 207 ? 3.436 45.281 12.516 1 98.5 207 GLU A N 1
ATOM 1640 C CA . GLU A 1 207 ? 4.383 44.188 12.641 1 98.5 207 GLU A CA 1
ATOM 1641 C C . GLU A 1 207 ? 4.246 43.469 13.992 1 98.5 207 GLU A C 1
ATOM 1643 O O . GLU A 1 207 ? 3.795 44.094 14.961 1 98.5 207 GLU A O 1
ATOM 1648 N N . SER A 1 208 ? 4.711 42.281 14.07 1 98.81 208 SER A N 1
ATOM 1649 C CA . SER A 1 208 ? 4.461 41.406 15.219 1 98.81 208 SER A CA 1
ATOM 1650 C C . SER A 1 208 ? 5.109 41.969 16.484 1 98.81 208 SER A C 1
ATOM 1652 O O . SER A 1 208 ? 4.621 41.719 17.594 1 98.81 208 SER A O 1
ATOM 1654 N N . TYR A 1 209 ? 6.223 42.719 16.328 1 98.56 209 TYR A N 1
ATOM 1655 C CA . TYR A 1 209 ? 7.012 43.188 17.469 1 98.56 209 TYR A CA 1
ATOM 1656 C C . TYR A 1 209 ? 6.684 44.625 17.797 1 98.56 209 TYR A C 1
ATOM 1658 O O . TYR A 1 209 ? 7.383 45.281 18.578 1 98.56 209 TYR A O 1
ATOM 1666 N N . GLU A 1 210 ? 5.676 45.188 17.219 1 98.75 210 GLU A N 1
ATOM 1667 C CA . GLU A 1 210 ? 5.312 46.562 17.453 1 98.75 210 GLU A CA 1
ATOM 1668 C C . GLU A 1 210 ? 4.336 46.688 18.609 1 98.75 210 GLU A C 1
ATOM 1670 O O . GLU A 1 210 ? 3.463 45.844 18.797 1 98.75 210 GLU A O 1
ATOM 1675 N N . THR A 1 211 ? 4.5 47.781 19.359 1 98.81 211 THR A N 1
ATOM 1676 C CA . THR A 1 211 ? 3.582 48.094 20.438 1 98.81 211 THR A CA 1
ATOM 1677 C C . THR A 1 211 ? 2.256 48.594 19.891 1 98.81 211 THR A C 1
ATOM 1679 O O . THR A 1 211 ? 2.232 49.531 19.094 1 98.81 211 THR A O 1
ATOM 1682 N N . VAL A 1 212 ? 1.196 47.969 20.328 1 98.69 212 VAL A N 1
ATOM 1683 C CA . VAL A 1 212 ? -0.113 48.406 19.859 1 98.69 212 VAL A CA 1
ATOM 1684 C C . VAL A 1 212 ? -0.746 49.344 20.891 1 98.69 212 VAL A C 1
ATOM 1686 O O . VAL A 1 212 ? -1.705 50.062 20.578 1 98.69 212 VAL A O 1
ATOM 1689 N N . GLY A 1 213 ? -0.295 49.344 22.031 1 98.62 213 GLY A N 1
ATOM 1690 C CA . GLY A 1 213 ? -0.738 50.156 23.156 1 98.62 213 GLY A CA 1
ATOM 1691 C C . GLY A 1 213 ? -0.16 49.688 24.484 1 98.62 213 GLY A C 1
ATOM 1692 O O . GLY A 1 213 ? 0.842 48.969 24.516 1 98.62 213 GLY A O 1
ATOM 1693 N N . THR A 1 214 ? -0.745 50.281 25.547 1 98.62 214 THR A N 1
ATOM 1694 C CA . THR A 1 214 ? -0.386 49.844 26.891 1 98.62 214 THR A CA 1
ATOM 1695 C C . THR A 1 214 ? -1.591 49.25 27.609 1 98.62 214 THR A C 1
ATOM 1697 O O . THR A 1 214 ? -2.719 49.312 27.109 1 98.62 214 THR A O 1
ATOM 1700 N N . LEU A 1 215 ? -1.232 48.562 28.672 1 98.44 215 LEU A N 1
ATOM 1701 C CA . LEU A 1 215 ? -2.295 47.938 29.469 1 98.44 215 LEU A CA 1
ATOM 1702 C C . LEU A 1 215 ? -3.312 49 29.891 1 98.44 215 LEU A C 1
ATOM 1704 O O . LEU A 1 215 ? -2.939 50.062 30.391 1 98.44 215 LEU A O 1
ATOM 1708 N N . LYS A 1 216 ? -4.629 48.688 29.641 1 98.19 216 LYS A N 1
ATOM 1709 C CA . LYS A 1 216 ? -5.664 49.594 30.109 1 98.19 216 LYS A CA 1
ATOM 1710 C C . LYS A 1 216 ? -5.496 49.906 31.594 1 98.19 216 LYS A C 1
ATOM 1712 O O . LYS A 1 216 ? -5.188 49.031 32.375 1 98.19 216 LYS A O 1
ATOM 1717 N N . PRO A 1 217 ? -5.758 51.125 31.922 1 97.38 217 PRO A N 1
ATOM 1718 C CA . PRO A 1 217 ? -5.52 51.562 33.312 1 97.38 217 PRO A CA 1
ATOM 1719 C C . PRO A 1 217 ? -6.316 50.719 34.312 1 97.38 217 PRO A C 1
ATOM 1721 O O . PRO A 1 217 ? -5.789 50.344 35.375 1 97.38 217 PRO A O 1
ATOM 1724 N N . GLU A 1 218 ? -7.512 50.5 34.062 1 97.44 218 GLU A N 1
ATOM 1725 C CA . GLU A 1 218 ? -8.344 49.719 34.969 1 97.44 218 GLU A CA 1
ATOM 1726 C C . GLU A 1 218 ? -7.809 48.312 35.156 1 97.44 218 GLU A C 1
ATOM 1728 O O . GLU A 1 218 ? -7.848 47.75 36.25 1 97.44 218 GLU A O 1
ATOM 1733 N N . LEU A 1 219 ? -7.324 47.719 34.094 1 97.88 219 LEU A N 1
ATOM 1734 C CA . LEU A 1 219 ? -6.742 46.375 34.188 1 97.88 219 LEU A CA 1
ATOM 1735 C C . LEU A 1 219 ? -5.406 46.406 34.906 1 97.88 219 LEU A C 1
ATOM 1737 O O . LEU A 1 219 ? -5.082 45.469 35.656 1 97.88 219 LEU A O 1
ATOM 1741 N N . ALA A 1 220 ? -4.621 47.438 34.625 1 97.81 220 ALA A N 1
ATOM 1742 C CA . ALA A 1 220 ? -3.354 47.625 35.312 1 97.81 220 ALA A CA 1
ATOM 1743 C C . ALA A 1 220 ? -3.559 47.625 36.844 1 97.81 220 ALA A C 1
ATOM 1745 O O . ALA A 1 220 ? -2.824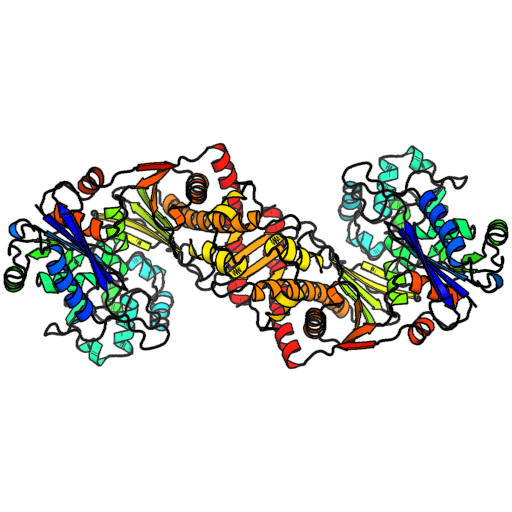 46.938 37.562 1 97.81 220 ALA A O 1
ATOM 1746 N N . LYS A 1 221 ? -4.551 48.344 37.25 1 97.31 221 LYS A N 1
ATOM 1747 C CA . LYS A 1 221 ? -4.879 48.438 38.656 1 97.31 221 LYS A CA 1
ATOM 1748 C C . LYS A 1 221 ? -5.328 47.062 39.219 1 97.31 221 LYS A C 1
ATOM 1750 O O . LYS A 1 221 ? -4.875 46.656 40.25 1 97.31 221 LYS A O 1
ATOM 1755 N N . ASP A 1 222 ? -6.148 46.5 38.5 1 96.88 222 ASP A N 1
ATOM 1756 C CA . ASP A 1 222 ? -6.715 45.219 38.938 1 96.88 222 ASP A CA 1
ATOM 1757 C C . ASP A 1 222 ? -5.637 44.156 39.031 1 96.88 222 ASP A C 1
ATOM 1759 O O . ASP A 1 222 ? -5.637 43.344 39.969 1 96.88 222 ASP A O 1
ATOM 1763 N N . LEU A 1 223 ? -4.684 44.094 38.094 1 97.38 223 LEU A N 1
ATOM 1764 C CA . LEU A 1 223 ? -3.666 43.062 38 1 97.38 223 LEU A CA 1
ATOM 1765 C C . LEU A 1 223 ? -2.445 43.406 38.844 1 97.38 223 LEU A C 1
ATOM 1767 O O . LEU A 1 223 ? -1.612 42.562 39.125 1 97.38 223 LEU A O 1
ATOM 1771 N N . GLY A 1 224 ? -2.344 44.688 39.219 1 97.19 224 GLY A N 1
ATOM 1772 C CA . GLY A 1 224 ? -1.155 45.156 39.938 1 97.19 224 GLY A CA 1
ATOM 1773 C C . GLY A 1 224 ? 0.051 45.281 39 1 97.19 224 GLY A C 1
ATOM 1774 O O . GLY A 1 224 ? 1.191 45.156 39.469 1 97.19 224 GLY A O 1
ATOM 1775 N N . ILE A 1 225 ? -0.189 45.406 37.75 1 98.19 225 ILE A N 1
ATOM 1776 C CA . ILE A 1 225 ? 0.841 45.594 36.719 1 98.19 225 ILE A CA 1
ATOM 1777 C C . ILE A 1 225 ? 0.903 47.062 36.281 1 98.19 225 ILE A C 1
ATOM 1779 O O . ILE A 1 225 ? -0.126 47.719 36.219 1 98.19 225 ILE A O 1
ATOM 1783 N N . PRO A 1 226 ? 2.086 47.562 36.031 1 98 226 PRO A N 1
ATOM 1784 C CA . PRO A 1 226 ? 2.176 48.969 35.656 1 98 226 PRO A CA 1
ATOM 1785 C C . PRO A 1 226 ? 1.347 49.312 34.406 1 98 226 PRO A C 1
ATOM 1787 O O . PRO A 1 226 ? 1.311 48.531 33.469 1 98 226 PRO A O 1
ATOM 1790 N N . ALA A 1 227 ? 0.745 50.406 34.406 1 97.5 227 ALA A N 1
ATOM 1791 C CA . ALA A 1 227 ? -0.03 50.906 33.25 1 97.5 227 ALA A CA 1
ATOM 1792 C C . ALA A 1 227 ? 0.87 51.125 32.062 1 97.5 227 ALA A C 1
ATOM 1794 O O . ALA A 1 227 ? 0.388 51.219 30.922 1 97.5 227 ALA A O 1
ATOM 1795 N N . SER A 1 228 ? 2.139 51.25 32.312 1 97.88 228 SER A N 1
ATOM 1796 C CA . SER A 1 228 ? 3.107 51.469 31.234 1 97.88 228 SER A CA 1
ATOM 1797 C C . SER A 1 228 ? 3.451 50.156 30.531 1 97.88 228 SER A C 1
ATOM 1799 O O . SER A 1 228 ? 4.145 50.156 29.516 1 97.88 228 SER A O 1
ATOM 1801 N N . CYS A 1 229 ? 2.938 49.094 31.109 1 98.62 229 CYS A N 1
ATOM 1802 C CA . CYS A 1 229 ? 3.174 47.812 30.469 1 98.62 229 CYS A CA 1
ATOM 1803 C C . CYS A 1 229 ? 2.691 47.812 29.031 1 98.62 229 CYS A C 1
ATOM 1805 O O . CYS A 1 229 ? 1.511 48.062 28.766 1 98.62 229 CYS A O 1
ATOM 1807 N N . LYS A 1 230 ? 3.619 47.5 28.062 1 98.81 230 LYS A N 1
ATOM 1808 C CA . LYS A 1 230 ? 3.285 47.531 26.641 1 98.81 230 LYS A CA 1
ATOM 1809 C C . LYS A 1 230 ? 2.512 46.312 26.219 1 98.81 230 LYS A C 1
ATOM 1811 O O . LYS A 1 230 ? 2.816 45.188 26.672 1 98.81 230 LYS A O 1
ATOM 1816 N N . ILE A 1 231 ? 1.476 46.5 25.5 1 98.88 231 ILE A N 1
ATOM 1817 C CA . ILE A 1 231 ? 0.807 45.406 24.781 1 98.88 231 ILE A CA 1
ATOM 1818 C C . ILE A 1 231 ? 1.321 45.375 23.344 1 98.88 231 ILE A C 1
ATOM 1820 O O . ILE A 1 231 ? 1.22 46.344 22.609 1 98.88 231 ILE A O 1
ATOM 1824 N N . VAL A 1 232 ? 1.928 44.25 22.969 1 98.88 232 VAL A N 1
ATOM 1825 C CA . VAL A 1 232 ? 2.594 44.062 21.688 1 98.88 232 VAL A CA 1
ATOM 1826 C C . VAL A 1 232 ? 1.718 43.188 20.766 1 98.88 232 VAL A C 1
ATOM 1828 O O . VAL A 1 232 ? 0.992 42.312 21.234 1 98.88 232 VAL A O 1
ATOM 1831 N N . ALA A 1 233 ? 1.771 43.438 19.453 1 98.69 233 ALA A N 1
ATOM 1832 C CA . ALA A 1 233 ? 0.821 42.906 18.469 1 98.69 233 ALA A CA 1
ATOM 1833 C C . ALA A 1 233 ? 0.766 41.406 18.5 1 98.69 233 ALA A C 1
ATOM 1835 O O . ALA A 1 233 ? -0.308 40.812 18.375 1 98.69 233 ALA A O 1
ATOM 1836 N N . GLY A 1 234 ? 1.981 40.781 18.625 1 98.56 234 GLY A N 1
ATOM 1837 C CA . GLY A 1 234 ? 2.043 39.344 18.641 1 98.56 234 GLY A CA 1
ATOM 1838 C C . GLY A 1 234 ? 2.135 38.719 17.266 1 98.56 234 GLY A C 1
ATOM 1839 O O . GLY A 1 234 ? 2.635 39.344 16.328 1 98.56 234 GLY A O 1
ATOM 1840 N N . ALA A 1 235 ? 1.741 37.406 17.156 1 98.75 235 ALA A N 1
ATOM 1841 C CA . ALA A 1 235 ? 1.875 36.656 15.898 1 98.75 235 ALA A CA 1
ATOM 1842 C C . ALA A 1 235 ? 0.91 35.5 15.859 1 98.75 235 ALA A C 1
ATOM 1844 O O . ALA A 1 235 ? 0.367 35.094 16.891 1 98.75 235 ALA A O 1
ATOM 1845 N N . GLY A 1 236 ? 0.613 35.031 14.656 1 98.25 236 GLY A N 1
ATOM 1846 C CA . GLY A 1 236 ? -0.016 33.719 14.578 1 98.25 236 GLY A CA 1
ATOM 1847 C C . GLY A 1 236 ? 0.771 32.625 15.297 1 98.25 236 GLY A C 1
ATOM 1848 O O . GLY A 1 236 ? 1.978 32.781 15.508 1 98.25 236 GLY A O 1
ATOM 1849 N N . ASP A 1 237 ? 0.117 31.562 15.648 1 96.88 237 ASP A N 1
ATOM 1850 C CA . ASP A 1 237 ? 0.744 30.531 16.484 1 96.88 237 ASP A CA 1
ATOM 1851 C C . ASP A 1 237 ? 1.976 29.953 15.805 1 96.88 237 ASP A C 1
ATOM 1853 O O . ASP A 1 237 ? 3.02 29.781 16.438 1 96.88 237 ASP A O 1
ATOM 1857 N N . ASN A 1 238 ? 1.972 29.672 14.492 1 95.56 238 ASN A N 1
ATOM 1858 C CA . ASN A 1 238 ? 3.117 29.094 13.797 1 95.56 238 ASN A CA 1
ATOM 1859 C C . ASN A 1 238 ? 4.285 30.078 13.734 1 95.56 238 ASN A C 1
ATOM 1861 O O . ASN A 1 238 ? 5.434 29.703 13.953 1 95.56 238 ASN A O 1
ATOM 1865 N N . ALA A 1 239 ? 3.959 31.312 13.406 1 98.06 239 ALA A N 1
ATOM 1866 C CA . ALA A 1 239 ? 5.004 32.344 13.344 1 98.06 239 ALA A CA 1
ATOM 1867 C C . ALA A 1 239 ? 5.594 32.594 14.727 1 98.06 239 ALA A C 1
ATOM 1869 O O . ALA A 1 239 ? 6.805 32.781 14.867 1 98.06 239 ALA A O 1
ATOM 1870 N N . ALA A 1 240 ? 4.758 32.625 15.734 1 98 240 ALA A N 1
ATOM 1871 C CA . ALA A 1 240 ? 5.246 32.781 17.094 1 98 240 ALA A CA 1
ATOM 1872 C C . ALA A 1 240 ? 6.145 31.625 17.5 1 98 240 ALA A C 1
ATOM 1874 O O . ALA A 1 240 ? 7.188 31.828 18.125 1 98 240 ALA A O 1
ATOM 1875 N N . ALA A 1 241 ? 5.684 30.469 17.172 1 96.19 241 ALA A N 1
ATOM 1876 C CA . ALA A 1 241 ? 6.5 29.297 17.453 1 96.19 241 ALA A CA 1
ATOM 1877 C C . ALA A 1 241 ? 7.84 29.375 16.734 1 96.19 241 ALA A C 1
ATOM 1879 O O . ALA A 1 241 ? 8.867 28.953 17.266 1 96.19 241 ALA A O 1
ATOM 1880 N N . ALA A 1 242 ? 7.816 29.828 15.5 1 96.94 242 ALA A N 1
ATOM 1881 C CA . ALA A 1 242 ? 9.047 30 14.734 1 96.94 242 ALA A CA 1
ATOM 1882 C C . ALA A 1 242 ? 10.016 30.953 15.445 1 96.94 242 ALA A C 1
ATOM 1884 O O . ALA A 1 242 ? 11.219 30.688 15.516 1 96.94 242 ALA A O 1
ATOM 1885 N N . VAL A 1 243 ? 9.484 32.031 15.977 1 97.38 243 VAL A N 1
ATOM 1886 C CA . VAL A 1 243 ? 10.305 32.938 16.766 1 97.38 243 VAL A CA 1
ATOM 1887 C C . VAL A 1 243 ? 10.867 32.219 17.984 1 97.38 243 VAL A C 1
ATOM 1889 O O . VAL A 1 243 ? 12.07 32.312 18.25 1 97.38 243 VAL A O 1
ATOM 1892 N N . GLY A 1 244 ? 10.07 31.5 18.641 1 96.06 244 GLY A N 1
ATOM 1893 C CA . GLY A 1 244 ? 10.453 30.797 19.844 1 96.06 244 GLY A CA 1
ATOM 1894 C C . GLY A 1 244 ? 11.5 29.719 19.609 1 96.06 244 GLY A C 1
ATOM 1895 O O . GLY A 1 244 ? 12.234 29.344 20.516 1 96.06 244 GLY A O 1
ATOM 1896 N N . THR A 1 245 ? 11.57 29.234 18.391 1 95 245 THR A N 1
ATOM 1897 C CA . THR A 1 245 ? 12.539 28.203 18.062 1 95 245 THR A CA 1
ATOM 1898 C C . THR A 1 245 ? 13.734 28.781 17.328 1 95 245 THR A C 1
ATOM 1900 O O . THR A 1 245 ? 14.625 28.047 16.891 1 95 245 THR A O 1
ATOM 1903 N N . GLY A 1 246 ? 13.688 30.062 17.125 1 95.5 246 GLY A N 1
ATOM 1904 C CA . GLY A 1 246 ? 14.797 30.75 16.5 1 95.5 246 GLY A CA 1
ATOM 1905 C C . GLY A 1 246 ? 14.797 30.625 14.984 1 95.5 246 GLY A C 1
ATOM 1906 O O . GLY A 1 246 ? 15.836 30.766 14.344 1 95.5 246 GLY A O 1
ATOM 1907 N N . THR A 1 247 ? 13.68 30.312 14.398 1 96.88 247 THR A N 1
ATOM 1908 C CA . THR A 1 247 ? 13.539 30.219 12.953 1 96.88 247 THR A CA 1
ATOM 1909 C C . THR A 1 247 ? 13.18 31.578 12.367 1 96.88 247 THR A C 1
ATOM 1911 O O . THR A 1 247 ? 12.055 31.797 11.922 1 96.88 247 THR A O 1
ATOM 1914 N N . VAL A 1 248 ? 14.148 32.5 12.367 1 97.44 248 VAL A N 1
ATOM 1915 C CA . VAL A 1 248 ? 13.992 33.875 11.953 1 97.44 248 VAL A CA 1
ATOM 1916 C C . VAL A 1 248 ? 15.125 34.281 11.008 1 97.44 248 VAL A C 1
ATOM 1918 O O . VAL A 1 248 ? 16.25 33.781 11.133 1 97.44 248 VAL A O 1
ATOM 1921 N N . GLY A 1 249 ? 14.844 35.125 10.078 1 95.12 249 GLY A N 1
ATOM 1922 C CA . GLY A 1 249 ? 15.812 35.5 9.07 1 95.12 249 GLY A CA 1
ATOM 1923 C C . GLY A 1 249 ? 15.672 34.719 7.773 1 95.12 249 GLY A C 1
ATOM 1924 O O . GLY A 1 249 ? 14.594 34.219 7.473 1 95.12 249 GLY A O 1
ATOM 1925 N N . ASP A 1 250 ? 16.703 34.688 6.949 1 96.25 250 ASP A N 1
ATOM 1926 C CA . ASP A 1 250 ? 16.641 34.094 5.617 1 96.25 250 ASP A CA 1
ATOM 1927 C C . ASP A 1 250 ? 17.109 32.656 5.637 1 96.25 250 ASP A C 1
ATOM 1929 O O . ASP A 1 250 ? 18.203 32.344 6.133 1 96.25 250 ASP A O 1
ATOM 1933 N N . GLY A 1 251 ? 16.219 31.828 5.066 1 96.69 251 GLY A N 1
ATOM 1934 C CA . GLY A 1 251 ? 16.625 30.453 4.809 1 96.69 251 GLY A CA 1
ATOM 1935 C C . GLY A 1 251 ? 16.609 29.578 6.055 1 96.69 251 GLY A C 1
ATOM 1936 O O . GLY A 1 251 ? 17.281 28.547 6.098 1 96.69 251 GLY A O 1
ATOM 1937 N N . MET A 1 252 ? 15.984 30.031 7.098 1 97.31 252 MET A N 1
ATOM 1938 C CA . MET A 1 252 ? 15.867 29.234 8.305 1 97.31 252 MET A CA 1
ATOM 1939 C C . MET A 1 252 ? 14.68 28.281 8.219 1 97.31 252 MET A C 1
ATOM 1941 O O . MET A 1 252 ? 13.727 28.531 7.473 1 97.31 252 MET A O 1
ATOM 1945 N N . CYS A 1 253 ? 14.789 27.188 8.945 1 98 253 CYS A N 1
ATOM 1946 C CA . CYS A 1 253 ? 13.781 26.141 8.805 1 98 253 CYS A CA 1
ATOM 1947 C C . CYS A 1 253 ? 13.477 25.484 10.148 1 98 253 CYS A C 1
ATOM 1949 O O . CYS A 1 253 ? 14.359 25.375 11 1 98 253 CYS A O 1
ATOM 1951 N N . ASN A 1 254 ? 12.258 25.203 10.367 1 97.31 254 ASN A N 1
ATOM 1952 C CA . ASN A 1 254 ? 11.805 24.406 11.508 1 97.31 254 ASN A CA 1
ATOM 1953 C C . ASN A 1 254 ? 10.82 23.328 11.07 1 97.31 254 ASN A C 1
ATOM 1955 O O . ASN A 1 254 ? 9.867 23.594 10.344 1 97.31 254 ASN A O 1
ATOM 1959 N N . ILE A 1 255 ? 11.078 22.094 11.5 1 97.25 255 ILE A N 1
ATOM 1960 C CA . ILE A 1 255 ? 10.18 20.969 11.25 1 97.25 255 ILE A CA 1
ATOM 1961 C C . ILE A 1 255 ? 9.523 20.531 12.555 1 97.25 255 ILE A C 1
ATOM 1963 O O . ILE A 1 255 ? 10.219 20.234 13.531 1 97.25 255 ILE A O 1
ATOM 1967 N N . SER A 1 256 ? 8.25 20.609 12.586 1 94.81 256 SER A N 1
ATOM 1968 C CA . SER A 1 256 ? 7.484 20.047 13.688 1 94.81 256 SER A CA 1
ATOM 1969 C C . SER A 1 256 ? 6.91 18.688 13.312 1 94.81 256 SER A C 1
ATOM 1971 O O . SER A 1 256 ? 6.043 18.578 12.445 1 94.81 256 SER A O 1
ATOM 1973 N N . LEU A 1 257 ? 7.379 17.656 13.992 1 94.75 257 LEU A N 1
ATOM 1974 C CA . LEU A 1 257 ? 6.957 16.281 13.719 1 94.75 257 LEU A CA 1
ATOM 1975 C C . LEU A 1 257 ? 6.031 15.773 14.82 1 94.75 257 LEU A C 1
ATOM 1977 O O . LEU A 1 257 ? 6.387 14.852 15.555 1 94.75 257 LEU A O 1
ATOM 1981 N N . GLY A 1 258 ? 4.809 16.266 14.914 1 93.44 258 GLY A N 1
ATOM 1982 C CA . GLY A 1 258 ? 3.766 15.789 15.805 1 93.44 258 GLY A CA 1
ATOM 1983 C C . GLY A 1 258 ? 2.748 14.898 15.117 1 93.44 258 GLY A C 1
ATOM 1984 O O . GLY A 1 258 ? 3.068 14.219 14.141 1 93.44 258 GLY A O 1
ATOM 1985 N N . THR A 1 259 ? 1.493 14.891 15.758 1 92.69 259 THR A N 1
ATOM 1986 C CA . THR A 1 259 ? 0.425 14.156 15.086 1 92.69 259 THR A CA 1
ATOM 1987 C C . THR A 1 259 ? 0.338 14.547 13.617 1 92.69 259 THR A C 1
ATOM 1989 O O . THR A 1 259 ? 0.344 13.688 12.734 1 92.69 259 THR A O 1
ATOM 1992 N N . SER A 1 260 ? 0.262 15.844 13.391 1 94.19 260 SER A N 1
ATOM 1993 C CA . SER A 1 260 ? 0.452 16.438 12.07 1 94.19 260 SER A CA 1
ATOM 1994 C C . SER A 1 260 ? 1.879 16.938 11.898 1 94.19 260 SER A C 1
ATOM 1996 O O . SER A 1 260 ? 2.688 16.875 12.82 1 94.19 260 SER A O 1
ATOM 1998 N N . GLY A 1 261 ? 2.254 17.234 10.703 1 94.75 261 GLY A N 1
ATOM 1999 C CA . GLY A 1 261 ? 3.578 17.766 10.414 1 94.75 261 GLY A CA 1
ATOM 2000 C C . GLY A 1 261 ? 3.547 19.156 9.805 1 94.75 261 GLY A C 1
ATOM 2001 O O . GLY A 1 261 ? 2.643 19.484 9.039 1 94.75 261 GLY A O 1
ATOM 2002 N N . THR A 1 262 ? 4.523 19.969 10.195 1 96.38 262 THR A N 1
ATOM 2003 C CA . THR A 1 262 ? 4.664 21.297 9.617 1 96.38 262 THR A CA 1
ATOM 2004 C C . THR A 1 262 ? 6.125 21.578 9.273 1 96.38 262 THR A C 1
ATOM 2006 O O . THR A 1 262 ? 7.027 21.203 10.023 1 96.38 262 THR A O 1
ATOM 2009 N N . ILE A 1 263 ? 6.332 22.125 8.164 1 97.75 263 ILE A N 1
ATOM 2010 C CA . ILE A 1 263 ? 7.633 22.703 7.828 1 97.75 263 ILE A CA 1
ATOM 2011 C C . ILE A 1 263 ? 7.5 24.203 7.621 1 97.75 263 ILE A C 1
ATOM 2013 O O . ILE A 1 263 ? 6.637 24.656 6.867 1 97.75 263 ILE A O 1
ATOM 2017 N N . PHE A 1 264 ? 8.211 24.906 8.406 1 97.94 264 PHE A N 1
ATOM 2018 C CA . PHE A 1 264 ? 8.242 26.359 8.367 1 97.94 264 PHE A CA 1
ATOM 2019 C C . PHE A 1 264 ? 9.578 26.859 7.84 1 97.94 264 PHE A C 1
ATOM 2021 O O . PHE A 1 264 ? 10.625 26.562 8.406 1 97.94 264 PHE A O 1
ATOM 2028 N N . ILE A 1 265 ? 9.562 27.609 6.75 1 98.06 265 ILE A N 1
ATOM 2029 C CA . ILE A 1 265 ? 10.789 28.125 6.133 1 98.06 265 ILE A CA 1
ATOM 2030 C C . ILE A 1 265 ? 10.719 29.641 6.023 1 98.06 265 ILE A C 1
ATOM 2032 O O . ILE A 1 265 ? 9.859 30.188 5.316 1 98.06 265 ILE A O 1
ATOM 2036 N N . SER A 1 266 ? 11.625 30.312 6.746 1 97.75 266 SER A N 1
ATOM 2037 C CA . SER A 1 266 ? 11.656 31.781 6.695 1 97.75 266 SER A CA 1
ATOM 2038 C C . SER A 1 266 ? 12.406 32.281 5.457 1 97.75 266 SER A C 1
ATOM 2040 O O . SER A 1 266 ? 13.32 31.609 4.977 1 97.75 266 SER A O 1
ATOM 2042 N N . SER A 1 267 ? 11.992 33.312 4.969 1 96.88 267 SER A N 1
ATOM 2043 C CA . SER A 1 267 ? 12.602 33.938 3.789 1 96.88 267 SER A CA 1
ATOM 2044 C C . SER A 1 267 ? 12.586 35.438 3.889 1 96.88 267 SER A C 1
ATOM 2046 O O . SER A 1 267 ? 11.57 36.031 4.266 1 96.88 267 SER A O 1
ATOM 2048 N N . LYS A 1 268 ? 13.68 36 3.557 1 95.31 268 LYS A N 1
ATOM 2049 C CA . LYS A 1 268 ? 13.75 37.469 3.531 1 95.31 268 LYS A CA 1
ATOM 2050 C C . LYS A 1 268 ? 12.891 38.031 2.414 1 95.31 268 LYS A C 1
ATOM 2052 O O . LYS A 1 268 ? 12.266 39.094 2.584 1 95.31 268 LYS A O 1
ATOM 2057 N N . GLU A 1 269 ? 12.875 37.375 1.361 1 94.44 269 GLU A N 1
ATOM 2058 C CA . GLU A 1 269 ? 12.125 37.812 0.193 1 94.44 269 GLU A CA 1
ATOM 2059 C C . GLU A 1 269 ? 10.773 37.125 0.109 1 94.44 269 GLU A C 1
ATOM 2061 O O . GLU A 1 269 ? 10.625 35.969 0.528 1 94.44 269 GLU A O 1
ATOM 2066 N N . PHE A 1 270 ? 9.836 37.938 -0.445 1 95.75 270 PHE A N 1
ATOM 2067 C CA . PHE A 1 270 ? 8.523 37.344 -0.72 1 95.75 270 PHE A CA 1
ATOM 2068 C C . PHE A 1 270 ? 8.594 36.375 -1.889 1 95.75 270 PHE A C 1
ATOM 2070 O O . PHE A 1 270 ? 9.289 36.625 -2.875 1 95.75 270 PHE A O 1
ATOM 2077 N N . GLY A 1 271 ? 7.898 35.188 -1.763 1 93.94 271 GLY A N 1
ATOM 2078 C CA . GLY A 1 271 ? 7.793 34.219 -2.842 1 93.94 271 GLY A CA 1
ATOM 2079 C C . GLY A 1 271 ? 6.57 33.344 -2.727 1 93.94 271 GLY A C 1
ATOM 2080 O O . GLY A 1 271 ? 6.176 32.938 -1.624 1 93.94 271 GLY A O 1
ATOM 2081 N N . VAL A 1 272 ? 5.973 33.094 -3.922 1 93.69 272 VAL A N 1
ATOM 2082 C CA . VAL A 1 272 ? 4.828 32.188 -3.994 1 93.69 272 VAL A CA 1
ATOM 2083 C C . VAL A 1 272 ? 5.02 31.188 -5.141 1 93.69 272 VAL A C 1
ATOM 2085 O O . VAL A 1 272 ? 5.445 31.578 -6.234 1 93.69 272 VAL A O 1
ATOM 2088 N N . ASP A 1 273 ? 4.832 29.938 -4.812 1 91.5 273 ASP A N 1
ATOM 2089 C CA . ASP A 1 273 ? 4.934 28.953 -5.875 1 91.5 273 ASP A CA 1
ATOM 2090 C C . ASP A 1 273 ? 3.666 28.922 -6.723 1 91.5 273 ASP A C 1
ATOM 2092 O O . ASP A 1 273 ? 2.566 29.141 -6.215 1 91.5 273 ASP A O 1
ATOM 2096 N N . PRO A 1 274 ? 3.756 28.547 -8.008 1 89.94 274 PRO A N 1
ATOM 2097 C CA . PRO A 1 274 ? 2.645 28.641 -8.953 1 89.94 274 PRO A CA 1
ATOM 2098 C C . PRO A 1 274 ? 1.464 27.75 -8.57 1 89.94 274 PRO A C 1
ATOM 2100 O O . PRO A 1 274 ? 0.323 28.047 -8.938 1 89.94 274 PRO A O 1
ATOM 2103 N N . ASN A 1 275 ? 1.704 26.766 -7.809 1 90.31 275 ASN A N 1
ATOM 2104 C CA . ASN A 1 275 ? 0.638 25.828 -7.477 1 90.31 275 ASN A CA 1
ATOM 2105 C C . ASN A 1 275 ? 0.137 26.031 -6.051 1 90.31 275 ASN A C 1
ATOM 2107 O O . ASN A 1 275 ? -0.704 25.281 -5.566 1 90.31 275 ASN A O 1
ATOM 2111 N N . ASN A 1 276 ? 0.641 27.047 -5.418 1 93.75 276 ASN A N 1
ATOM 2112 C CA . ASN A 1 276 ? 0.32 27.297 -4.016 1 93.75 276 ASN A CA 1
ATOM 2113 C C . ASN A 1 276 ? 0.455 26.031 -3.174 1 93.75 276 ASN A C 1
ATOM 2115 O O . ASN A 1 276 ? -0.436 25.719 -2.387 1 93.75 276 ASN A O 1
ATOM 2119 N N . ALA A 1 277 ? 1.552 25.344 -3.428 1 93.88 277 ALA A N 1
ATOM 2120 C CA . ALA A 1 277 ? 1.819 24.109 -2.715 1 93.88 277 ALA A CA 1
ATOM 2121 C C . ALA A 1 277 ? 2.1 24.359 -1.237 1 93.88 277 ALA A C 1
ATOM 2123 O O . ALA A 1 277 ? 1.874 23.5 -0.392 1 93.88 277 ALA A O 1
ATOM 2124 N N . LEU A 1 278 ? 2.662 25.5 -0.957 1 96 278 LEU A N 1
ATOM 2125 C CA . LEU A 1 278 ? 2.92 25.969 0.403 1 96 278 LEU A CA 1
ATOM 2126 C C . LEU A 1 278 ? 2.178 27.266 0.684 1 96 278 LEU A C 1
ATOM 2128 O O . LEU A 1 278 ? 1.95 28.078 -0.228 1 96 278 LEU A O 1
ATOM 2132 N N . HIS A 1 279 ? 1.811 27.5 1.948 1 96.12 279 HIS A N 1
ATOM 2133 C CA . HIS A 1 279 ? 1.285 28.797 2.346 1 96.12 279 HIS A CA 1
ATOM 2134 C C . HIS A 1 279 ? 2.379 29.859 2.336 1 96.12 279 HIS A C 1
ATOM 2136 O O . HIS A 1 279 ? 3.477 29.641 2.852 1 96.12 279 HIS A O 1
ATOM 2142 N N . ALA A 1 280 ? 2.113 30.906 1.704 1 96.94 280 ALA A N 1
ATOM 2143 C CA . ALA A 1 280 ? 3.018 32.062 1.706 1 96.94 280 ALA A CA 1
ATOM 2144 C C . ALA A 1 280 ? 2.484 33.188 2.6 1 96.94 280 ALA A C 1
ATOM 2146 O O . ALA A 1 280 ? 1.455 33.781 2.295 1 96.94 280 ALA A O 1
ATOM 2147 N N . PHE A 1 281 ? 3.162 33.406 3.725 1 98.06 281 PHE A N 1
ATOM 2148 C CA . PHE A 1 281 ? 2.699 34.344 4.73 1 98.06 281 PHE A CA 1
ATOM 2149 C C . PHE A 1 281 ? 3.82 35.312 5.137 1 98.06 281 PHE A C 1
ATOM 2151 O O . PHE A 1 281 ? 4.992 35.062 4.844 1 98.06 281 PHE A O 1
ATOM 2158 N N . ALA A 1 282 ? 3.408 36.406 5.754 1 98.31 282 ALA A N 1
ATOM 2159 C CA . ALA A 1 282 ? 4.367 37.25 6.473 1 98.31 282 ALA A CA 1
ATOM 2160 C C . ALA A 1 282 ? 4.859 36.531 7.738 1 98.31 282 ALA A C 1
ATOM 2162 O O . ALA A 1 282 ? 4.137 35.75 8.328 1 98.31 282 ALA A O 1
ATOM 2163 N N . HIS A 1 283 ? 6.062 36.812 8.062 1 98.31 283 HIS A N 1
ATOM 2164 C CA . HIS A 1 283 ? 6.668 36.25 9.273 1 98.31 283 HIS A CA 1
ATOM 2165 C C . HIS A 1 283 ? 6.613 37.25 10.422 1 98.31 283 HIS A C 1
ATOM 2167 O O . HIS A 1 283 ? 6.32 38.438 10.203 1 98.31 283 HIS A O 1
ATOM 2173 N N . ALA A 1 284 ? 6.836 36.781 11.656 1 98.56 284 ALA A N 1
ATOM 2174 C CA . ALA A 1 284 ? 6.777 37.594 12.859 1 98.56 284 ALA A CA 1
ATOM 2175 C C . ALA A 1 284 ? 8.062 38.406 13.031 1 98.56 284 ALA A C 1
ATOM 2177 O O . ALA A 1 284 ? 8.141 39.281 13.906 1 98.56 284 ALA A O 1
ATOM 2178 N N . ASP A 1 285 ? 9.047 38.188 12.203 1 98.06 285 ASP A N 1
ATOM 2179 C CA . ASP A 1 285 ? 10.312 38.906 12.32 1 98.06 285 ASP A CA 1
ATOM 2180 C C . ASP A 1 285 ? 10.414 40.031 11.281 1 98.06 285 ASP A C 1
ATOM 2182 O O . ASP A 1 285 ? 11.492 40.594 11.07 1 98.06 285 ASP A O 1
ATOM 2186 N N . GLY A 1 286 ? 9.328 40.25 10.594 1 97 286 GLY A N 1
ATOM 2187 C CA . GLY A 1 286 ? 9.289 41.344 9.617 1 97 286 GLY A CA 1
ATOM 2188 C C . GLY A 1 286 ? 9.516 40.844 8.195 1 97 286 GLY A C 1
ATOM 2189 O O . GLY A 1 286 ? 9.367 41.625 7.246 1 97 286 GLY A O 1
ATOM 2190 N N . CYS A 1 287 ? 9.828 39.625 8.039 1 97.19 287 CYS A N 1
ATOM 2191 C CA . CYS A 1 287 ? 10.07 39.031 6.727 1 97.19 287 CYS A CA 1
ATOM 2192 C C . CYS A 1 287 ? 8.883 38.219 6.27 1 97.19 287 CYS A C 1
ATOM 2194 O O . CYS A 1 287 ? 7.73 38.625 6.414 1 97.19 287 CYS A O 1
ATOM 2196 N N . TYR A 1 288 ? 9.195 37.125 5.535 1 97.94 288 TYR A N 1
ATOM 2197 C CA . TYR A 1 288 ? 8.172 36.219 5.035 1 97.94 288 TYR A CA 1
ATOM 2198 C C . TYR A 1 288 ? 8.492 34.781 5.398 1 97.94 288 TYR A C 1
ATOM 2200 O O . TYR A 1 288 ? 9.562 34.5 5.938 1 97.94 288 TYR A O 1
ATOM 2208 N N . HIS A 1 289 ? 7.508 33.938 5.188 1 97.62 289 HIS A N 1
ATOM 2209 C CA . HIS A 1 289 ? 7.789 32.531 5.328 1 97.62 289 HIS A CA 1
ATOM 2210 C C . HIS A 1 289 ? 6.898 31.688 4.418 1 97.62 289 HIS A C 1
ATOM 2212 O O . HIS A 1 289 ? 5.867 32.156 3.941 1 97.62 289 HIS A O 1
ATOM 2218 N N . LEU A 1 290 ? 7.367 30.531 4.102 1 97.38 290 LEU A N 1
ATOM 2219 C CA . LEU A 1 290 ? 6.598 29.453 3.494 1 97.38 290 LEU A CA 1
ATOM 2220 C C . LEU A 1 290 ? 6.305 28.344 4.512 1 97.38 290 LEU A C 1
ATOM 2222 O O . LEU A 1 290 ? 7.16 28.016 5.34 1 97.38 290 LEU A O 1
ATOM 2226 N N . MET A 1 291 ? 5.137 27.875 4.414 1 97.5 291 MET A N 1
ATOM 2227 C CA . MET A 1 291 ? 4.77 26.844 5.379 1 97.5 291 MET A CA 1
ATOM 2228 C C . MET A 1 291 ? 4.086 25.672 4.688 1 97.5 291 MET A C 1
ATOM 2230 O O . MET A 1 291 ? 3.166 25.859 3.889 1 97.5 291 MET A O 1
ATOM 2234 N N . GLY A 1 292 ? 4.602 24.516 4.898 1 96.81 292 GLY A N 1
ATOM 2235 C CA . GLY A 1 292 ? 3.947 23.281 4.508 1 96.81 292 GLY A CA 1
ATOM 2236 C C . GLY A 1 292 ? 3.277 22.562 5.668 1 96.81 292 GLY A C 1
ATOM 2237 O O . GLY A 1 292 ? 3.834 22.5 6.766 1 96.81 292 GLY A O 1
ATOM 2238 N N . CYS A 1 293 ? 2.068 22.109 5.43 1 95 293 CYS A N 1
ATOM 2239 C CA . CYS A 1 293 ? 1.305 21.406 6.465 1 95 293 CYS A CA 1
ATOM 2240 C C . CYS A 1 293 ? 0.923 20 6.016 1 95 293 CYS A C 1
ATOM 2242 O O . CYS A 1 293 ? 0.315 19.828 4.957 1 95 293 CYS A O 1
ATOM 2244 N N . MET A 1 294 ? 1.295 19.016 6.816 1 95.88 294 MET A N 1
ATOM 2245 C CA . MET A 1 294 ? 0.868 17.625 6.629 1 95.88 294 MET A CA 1
ATOM 2246 C C . MET A 1 294 ? -0.231 17.266 7.617 1 95.88 294 MET A C 1
ATOM 2248 O O . MET A 1 294 ? -0.114 17.531 8.812 1 95.88 294 MET A O 1
ATOM 2252 N N . LEU A 1 295 ? -1.21 16.609 7.141 1 92.88 295 LEU A N 1
ATOM 2253 C CA . LEU A 1 295 ? -2.324 16.266 8.016 1 92.88 295 LEU A CA 1
ATOM 2254 C C . LEU A 1 295 ? -1.98 15.047 8.875 1 92.88 295 LEU A C 1
ATOM 2256 O O . LEU A 1 295 ? -2.518 14.883 9.969 1 92.88 295 LEU A O 1
ATOM 2260 N N . SER A 1 296 ? -1.159 14.172 8.367 1 94.75 296 SER A N 1
ATOM 2261 C CA . SER A 1 296 ? -0.676 13.016 9.117 1 94.75 296 SER A CA 1
ATOM 2262 C C . SER A 1 296 ? 0.84 12.891 9.023 1 94.75 296 SER A C 1
ATOM 2264 O O . SER A 1 296 ? 1.391 12.766 7.926 1 94.75 296 SER A O 1
ATOM 2266 N N . ALA A 1 297 ? 1.484 12.961 10.148 1 97.12 297 ALA A N 1
ATOM 2267 C CA . ALA A 1 297 ? 2.93 12.766 10.227 1 97.12 297 ALA A CA 1
ATOM 2268 C C . ALA A 1 297 ? 3.287 11.688 11.242 1 97.12 297 ALA A C 1
ATOM 2270 O O . ALA A 1 297 ? 3.225 10.492 10.938 1 97.12 297 ALA A O 1
ATOM 2271 N N . ALA A 1 298 ? 3.486 12.094 12.547 1 96.75 298 ALA A N 1
ATOM 2272 C CA . ALA A 1 298 ? 3.785 11.078 13.547 1 96.75 298 ALA A CA 1
ATOM 2273 C C . ALA A 1 298 ? 2.578 10.18 13.797 1 96.75 298 ALA A C 1
ATOM 2275 O O . ALA A 1 298 ? 2.725 9.047 14.25 1 96.75 298 ALA A O 1
ATOM 2276 N N . SER A 1 299 ? 1.439 10.688 13.484 1 95.44 299 SER A N 1
ATOM 2277 C CA . SER A 1 299 ? 0.232 9.883 13.633 1 95.44 299 SER A CA 1
ATOM 2278 C C . SER A 1 299 ? 0.275 8.656 12.719 1 95.44 299 SER A C 1
ATOM 2280 O O . SER A 1 299 ? -0.363 7.641 13.008 1 95.44 299 SER A O 1
ATOM 2282 N N . CYS A 1 300 ? 1.003 8.734 11.633 1 98.06 300 CYS A N 1
ATOM 2283 C CA . CYS A 1 300 ? 1.158 7.566 10.773 1 98.06 300 CYS A CA 1
ATOM 2284 C C . CYS A 1 300 ? 1.836 6.426 11.523 1 98.06 300 CYS A C 1
ATOM 2286 O O . CYS A 1 300 ? 1.417 5.27 11.422 1 98.06 300 CYS A O 1
ATOM 2288 N N . ASN A 1 301 ? 2.943 6.785 12.211 1 97.94 301 ASN A N 1
ATOM 2289 C CA . ASN A 1 301 ? 3.637 5.77 13 1 97.94 301 ASN A CA 1
ATOM 2290 C C . ASN A 1 301 ? 2.754 5.23 14.117 1 97.94 301 ASN A C 1
ATOM 2292 O O . ASN A 1 301 ? 2.77 4.031 14.406 1 97.94 301 ASN A O 1
ATOM 2296 N N . LYS A 1 302 ? 2.068 6.117 14.75 1 96.88 302 LYS A N 1
ATOM 2297 C CA . LYS A 1 302 ? 1.151 5.695 15.805 1 96.88 302 LYS A CA 1
ATOM 2298 C C . LYS A 1 302 ? 0.095 4.734 15.266 1 96.88 302 LYS A C 1
ATOM 2300 O O . LYS A 1 302 ? -0.179 3.697 15.875 1 96.88 302 LYS A O 1
ATOM 2305 N N . TRP A 1 303 ? -0.509 5.109 14.156 1 97.75 303 TRP A N 1
ATOM 2306 C CA . TRP A 1 303 ? -1.49 4.254 13.5 1 97.75 303 TRP A CA 1
ATOM 2307 C C . TRP A 1 303 ? -0.902 2.879 13.203 1 97.75 303 TRP A C 1
ATOM 2309 O O . TRP A 1 303 ? -1.483 1.855 13.57 1 97.75 303 TRP A O 1
ATOM 2319 N N . TRP A 1 304 ? 0.231 2.84 12.602 1 98.5 304 TRP A N 1
ATOM 2320 C CA . TRP A 1 304 ? 0.884 1.595 12.211 1 98.5 304 TRP A CA 1
ATOM 2321 C C . TRP A 1 304 ? 1.188 0.73 13.43 1 98.5 304 TRP A C 1
ATOM 2323 O O . TRP A 1 304 ? 0.873 -0.462 13.445 1 98.5 304 TRP A O 1
ATOM 2333 N N . MET A 1 305 ? 1.711 1.346 14.492 1 97.69 305 MET A N 1
ATOM 2334 C CA . MET A 1 305 ? 2.158 0.637 15.688 1 97.69 305 MET A CA 1
ATOM 2335 C C . MET A 1 305 ? 0.973 0.229 16.547 1 97.69 305 MET A C 1
ATOM 2337 O O . MET A 1 305 ? 0.835 -0.942 16.906 1 97.69 305 MET A O 1
ATOM 2341 N N . ASP A 1 306 ? 0.084 1.164 16.797 1 97 306 ASP A N 1
ATOM 2342 C CA . ASP A 1 306 ? -1.003 0.936 17.75 1 97 306 ASP A CA 1
ATOM 2343 C C . ASP A 1 306 ? -2.139 0.145 17.109 1 97 306 ASP A C 1
ATOM 2345 O O . ASP A 1 306 ? -2.668 -0.793 17.703 1 97 306 ASP A O 1
ATOM 2349 N N . GLU A 1 307 ? -2.504 0.525 15.914 1 96.12 307 GLU A N 1
ATOM 2350 C CA . GLU A 1 307 ? -3.744 0.025 15.328 1 96.12 307 GLU A CA 1
ATOM 2351 C C . GLU A 1 307 ? -3.49 -1.22 14.477 1 96.12 307 GLU A C 1
ATOM 2353 O O . GLU A 1 307 ? -4.355 -2.094 14.375 1 96.12 307 GLU A O 1
ATOM 2358 N N . ILE A 1 308 ? -2.311 -1.325 13.828 1 98.12 308 ILE A N 1
ATOM 2359 C CA . ILE A 1 308 ? -2.072 -2.426 12.898 1 98.12 308 ILE A CA 1
ATOM 2360 C C . ILE A 1 308 ? -1.226 -3.5 13.578 1 98.12 308 ILE A C 1
ATOM 2362 O O . ILE A 1 308 ? -1.669 -4.641 13.734 1 98.12 308 ILE A O 1
ATOM 2366 N N . ILE A 1 309 ? -0.027 -3.115 14.094 1 97.5 309 ILE A N 1
ATOM 2367 C CA . ILE A 1 309 ? 0.887 -4.082 14.688 1 97.5 309 ILE A CA 1
ATOM 2368 C C . ILE A 1 309 ? 0.405 -4.457 16.094 1 97.5 309 ILE A C 1
ATOM 2370 O O . ILE A 1 309 ? 0.562 -5.602 16.516 1 97.5 309 ILE A O 1
ATOM 2374 N N . GLY A 1 310 ? -0.183 -3.512 16.859 1 96.19 310 GLY A N 1
ATOM 2375 C CA . GLY A 1 310 ? -0.711 -3.754 18.188 1 96.19 310 GLY A CA 1
ATOM 2376 C C . GLY A 1 310 ? 0.351 -3.705 19.266 1 96.19 310 GLY A C 1
ATOM 2377 O O . GLY A 1 310 ? 0.353 -4.531 20.188 1 96.19 310 GLY A O 1
ATOM 2378 N N . THR A 1 311 ? 1.333 -2.811 19.156 1 96.12 311 THR A N 1
ATOM 2379 C CA . THR A 1 311 ? 2.355 -2.627 20.188 1 96.12 311 THR A CA 1
ATOM 2380 C C . THR A 1 311 ? 2.643 -1.146 20.406 1 96.12 311 THR A C 1
ATOM 2382 O O . THR A 1 311 ? 2.459 -0.33 19.5 1 96.12 311 THR A O 1
ATOM 2385 N N . LYS A 1 312 ? 3.08 -0.765 21.609 1 95 312 LYS A N 1
ATOM 2386 C CA . LYS A 1 312 ? 3.428 0.613 21.938 1 95 312 LYS A CA 1
ATOM 2387 C C . LYS A 1 312 ? 4.926 0.757 22.188 1 95 312 LYS A C 1
ATOM 2389 O O . LYS A 1 312 ? 5.391 1.806 22.641 1 95 312 LYS A O 1
ATOM 2394 N N . ASP A 1 313 ? 5.625 -0.319 21.953 1 96.19 313 ASP A N 1
ATOM 2395 C CA . ASP A 1 313 ? 7.074 -0.265 22.125 1 96.19 313 ASP A CA 1
ATOM 2396 C C . ASP A 1 313 ? 7.754 0.241 20.859 1 96.19 313 ASP A C 1
ATOM 2398 O O . ASP A 1 313 ? 8.43 -0.522 20.156 1 96.19 313 ASP A O 1
ATOM 2402 N N . TYR A 1 314 ? 7.676 1.502 20.656 1 95.69 314 TYR A N 1
ATOM 2403 C CA . TYR A 1 314 ? 8.188 2.156 19.453 1 95.69 314 TYR A CA 1
ATOM 2404 C C . TYR A 1 314 ? 9.695 1.952 19.328 1 95.69 314 TYR A C 1
ATOM 2406 O O . TYR A 1 314 ? 10.195 1.69 18.234 1 95.69 314 TYR A O 1
ATOM 2414 N N . ALA A 1 315 ? 10.375 2.021 20.438 1 94.88 315 ALA A N 1
ATOM 2415 C CA . ALA A 1 315 ? 11.828 1.91 20.438 1 94.88 315 ALA A CA 1
ATOM 2416 C C . ALA A 1 315 ? 12.273 0.518 20 1 94.88 315 ALA A C 1
ATOM 2418 O O . ALA A 1 315 ? 13.234 0.377 19.234 1 94.88 315 ALA A O 1
ATOM 2419 N N . GLU A 1 316 ? 11.641 -0.467 20.5 1 96.38 316 GLU A N 1
ATOM 2420 C CA . GLU A 1 316 ? 11.984 -1.841 20.141 1 96.38 316 GLU A CA 1
ATOM 2421 C C . GLU A 1 316 ? 11.758 -2.098 18.656 1 96.38 316 GLU A C 1
ATOM 2423 O O . GLU A 1 316 ? 12.555 -2.775 18 1 96.38 316 GLU A O 1
ATOM 2428 N N . GLU A 1 317 ? 10.617 -1.619 18.141 1 96.69 317 GLU A N 1
ATOM 2429 C CA . GLU A 1 317 ? 10.32 -1.815 16.719 1 96.69 317 GLU A CA 1
ATOM 2430 C C . GLU A 1 317 ? 11.328 -1.079 15.844 1 96.69 317 GLU A C 1
ATOM 2432 O O . GLU A 1 317 ? 11.758 -1.6 14.805 1 96.69 317 GLU A O 1
ATOM 2437 N N . GLN A 1 318 ? 11.719 0.105 16.203 1 96.62 318 GLN A N 1
ATOM 2438 C CA . GLN A 1 318 ? 12.664 0.9 15.422 1 96.62 318 GLN A CA 1
ATOM 2439 C C . GLN A 1 318 ? 14.062 0.294 15.469 1 96.62 318 GLN A C 1
ATOM 2441 O O . GLN A 1 318 ? 14.828 0.426 14.523 1 96.62 318 GLN A O 1
ATOM 2446 N N . ALA A 1 319 ? 14.391 -0.395 16.594 1 96.94 319 ALA A N 1
ATOM 2447 C CA . ALA A 1 319 ? 15.703 -1.009 16.75 1 96.94 319 ALA A CA 1
ATOM 2448 C C . ALA A 1 319 ? 15.93 -2.105 15.719 1 96.94 319 ALA A C 1
ATOM 2450 O O . ALA A 1 319 ? 17.062 -2.447 15.406 1 96.94 319 ALA A O 1
ATOM 2451 N N . LYS A 1 320 ? 14.891 -2.637 15.141 1 96.56 320 LYS A N 1
ATOM 2452 C CA . LYS A 1 320 ? 14.969 -3.732 14.18 1 96.56 320 LYS A CA 1
ATOM 2453 C C . LYS A 1 320 ? 15.242 -3.213 12.773 1 96.56 320 LYS A C 1
ATOM 2455 O O . LYS A 1 320 ? 15.555 -3.99 11.867 1 96.56 320 LYS A O 1
ATOM 2460 N N . ILE A 1 321 ? 15.141 -1.919 12.562 1 97.19 321 ILE A N 1
ATOM 2461 C CA . ILE A 1 321 ? 15.352 -1.307 11.258 1 97.19 321 ILE A CA 1
ATOM 2462 C C . ILE A 1 321 ? 16.844 -1.245 10.945 1 97.19 321 ILE A C 1
ATOM 2464 O O . ILE A 1 321 ? 17.609 -0.573 11.648 1 97.19 321 ILE A O 1
ATOM 2468 N N . GLN A 1 322 ? 17.297 -1.979 9.859 1 93.06 322 GLN A N 1
ATOM 2469 C CA . GLN A 1 322 ? 18.719 -2.111 9.578 1 93.06 322 GLN A CA 1
ATOM 2470 C C . GLN A 1 322 ? 19.047 -1.672 8.156 1 93.06 322 GLN A C 1
ATOM 2472 O O . GLN A 1 322 ? 20.203 -1.473 7.809 1 93.06 322 GLN A O 1
ATOM 2477 N N . LYS A 1 323 ? 18.094 -1.347 7.312 1 93.38 323 LYS A N 1
ATOM 2478 C CA . LYS A 1 323 ? 18.297 -1.149 5.879 1 93.38 323 LYS A CA 1
ATOM 2479 C C . LYS A 1 323 ? 18.047 0.304 5.484 1 93.38 323 LYS A C 1
ATOM 2481 O O . LYS A 1 323 ? 17.344 0.579 4.516 1 93.38 323 LYS A O 1
ATOM 2486 N N . LEU A 1 324 ? 18.641 1.261 6.227 1 97.25 324 LEU A N 1
ATOM 2487 C CA . LEU A 1 324 ? 18.406 2.668 5.918 1 97.25 324 LEU A CA 1
ATOM 2488 C C . LEU A 1 324 ? 18.875 2.998 4.504 1 97.25 324 LEU A C 1
ATOM 2490 O O . LEU A 1 324 ? 20 2.672 4.125 1 97.25 324 LEU A O 1
ATOM 2494 N N . GLY A 1 325 ? 18.016 3.512 3.717 1 96.5 325 GLY A N 1
ATOM 2495 C CA . GLY A 1 325 ? 18.328 3.93 2.363 1 96.5 325 GLY A CA 1
ATOM 2496 C C . GLY A 1 325 ? 18.297 2.791 1.36 1 96.5 325 GLY A C 1
ATOM 2497 O O . GLY A 1 325 ? 18.594 2.986 0.18 1 96.5 325 GLY A O 1
ATOM 2498 N N . GLU A 1 326 ? 17.938 1.611 1.78 1 95.5 326 GLU A N 1
ATOM 2499 C CA . GLU A 1 326 ? 17.969 0.455 0.89 1 95.5 326 GLU A CA 1
ATOM 2500 C C . GLU A 1 326 ? 16.625 -0.275 0.892 1 95.5 326 GLU A C 1
ATOM 2502 O O . GLU A 1 326 ? 16.469 -1.289 0.21 1 95.5 326 GLU A O 1
ATOM 2507 N N . ASN A 1 327 ? 15.703 0.188 1.606 1 94.12 327 ASN A N 1
ATOM 2508 C CA . ASN A 1 327 ? 14.367 -0.399 1.716 1 94.12 327 ASN A CA 1
ATOM 2509 C C . ASN A 1 327 ? 13.562 -0.207 0.434 1 94.12 327 ASN A C 1
ATOM 2511 O O . ASN A 1 327 ? 13.445 0.913 -0.067 1 94.12 327 ASN A O 1
ATOM 2515 N N . ASN A 1 328 ? 13.008 -1.256 -0.15 1 93.69 328 ASN A N 1
ATOM 2516 C CA . ASN A 1 328 ? 12.289 -1.142 -1.414 1 93.69 328 ASN A CA 1
ATOM 2517 C C . ASN A 1 328 ? 10.789 -0.94 -1.191 1 93.69 328 ASN A C 1
ATOM 2519 O O . ASN A 1 328 ? 10.031 -0.82 -2.15 1 93.69 328 ASN A O 1
ATOM 2523 N N . VAL A 1 329 ? 10.406 -0.959 0.065 1 97.81 329 VAL A N 1
ATOM 2524 C CA . VAL A 1 329 ? 9.016 -0.673 0.397 1 97.81 329 VAL A CA 1
ATOM 2525 C C . VAL A 1 329 ? 8.828 0.83 0.591 1 97.81 329 VAL A C 1
ATOM 2527 O O . VAL A 1 329 ? 9.625 1.477 1.28 1 97.81 329 VAL A O 1
ATOM 2530 N N . TYR A 1 330 ? 7.855 1.425 -0.061 1 98.69 330 TYR A N 1
ATOM 2531 C CA . TYR A 1 330 ? 7.52 2.838 0.065 1 98.69 330 TYR A CA 1
ATOM 2532 C C . TYR A 1 330 ? 6.148 3.018 0.701 1 98.69 330 TYR A C 1
ATOM 2534 O O . TYR A 1 330 ? 5.305 2.119 0.639 1 98.69 330 TYR A O 1
ATOM 2542 N N . PHE A 1 331 ? 5.965 4.156 1.317 1 98.81 331 PHE A N 1
ATOM 2543 C CA . PHE A 1 331 ? 4.699 4.48 1.97 1 98.81 331 PHE A CA 1
ATOM 2544 C C . PHE A 1 331 ? 4.293 5.918 1.683 1 98.81 331 PHE A C 1
ATOM 2546 O O . PHE A 1 331 ? 5.066 6.848 1.92 1 98.81 331 PHE A O 1
ATOM 2553 N N . LEU A 1 332 ? 3.135 6.145 1.053 1 98.81 332 LEU A N 1
ATOM 2554 C CA . LEU A 1 332 ? 2.512 7.465 1.022 1 98.81 332 LEU A CA 1
ATOM 2555 C C . LEU A 1 332 ? 1.765 7.742 2.322 1 98.81 332 LEU A C 1
ATOM 2557 O O . LEU A 1 332 ? 0.788 7.062 2.639 1 98.81 332 LEU A O 1
ATOM 2561 N N . PRO A 1 333 ? 2.18 8.75 3.057 1 98.69 333 PRO A N 1
ATOM 2562 C CA . PRO A 1 333 ? 1.662 8.93 4.414 1 98.69 333 PRO A CA 1
ATOM 2563 C C . PRO A 1 333 ? 0.369 9.742 4.449 1 98.69 333 PRO A C 1
ATOM 2565 O O . PRO A 1 333 ? 0.167 10.555 5.355 1 98.69 333 PRO A O 1
ATOM 2568 N N . TYR A 1 334 ? -0.56 9.625 3.523 1 98.06 334 TYR A N 1
ATOM 2569 C CA . TYR A 1 334 ? -1.72 10.5 3.391 1 98.06 334 TYR A CA 1
ATOM 2570 C C . TYR A 1 334 ? -2.975 9.828 3.936 1 98.06 334 TYR A C 1
ATOM 2572 O O . TYR A 1 334 ? -3.98 9.711 3.23 1 98.06 334 TYR A O 1
ATOM 2580 N N . LEU A 1 335 ? -2.947 9.469 5.234 1 97.5 335 LEU A N 1
ATOM 2581 C CA . LEU A 1 335 ? -4 8.719 5.906 1 97.5 335 LEU A CA 1
ATOM 2582 C C . LEU A 1 335 ? -5.223 9.594 6.156 1 97.5 335 LEU A C 1
ATOM 2584 O O . LEU A 1 335 ? -6.301 9.086 6.465 1 97.5 335 LEU A O 1
ATOM 2588 N N . MET A 1 336 ? -5.09 10.906 5.984 1 93.94 336 MET A N 1
ATOM 2589 C CA . MET A 1 336 ? -6.188 11.852 6.184 1 93.94 336 MET A CA 1
ATOM 2590 C C . MET A 1 336 ? -6.297 12.812 5.012 1 93.94 336 MET A C 1
ATOM 2592 O O . MET A 1 336 ? -6.785 13.938 5.168 1 93.94 336 MET A O 1
ATOM 2596 N N . GLY A 1 337 ? -5.855 12.398 3.887 1 93.44 337 GLY A N 1
ATOM 2597 C CA . GLY A 1 337 ? -5.645 13.367 2.822 1 93.44 337 GLY A CA 1
ATOM 2598 C C . GLY A 1 337 ? -4.363 14.164 2.984 1 93.44 337 GLY A C 1
ATOM 2599 O O . GLY A 1 337 ? -3.557 13.883 3.871 1 93.44 337 GLY A O 1
ATOM 2600 N N . GLU A 1 338 ? -4.195 15.078 2.064 1 94.56 338 GLU A N 1
ATOM 2601 C CA . GLU A 1 338 ? -2.959 15.852 2.166 1 94.56 338 GLU A CA 1
ATOM 2602 C C . GLU A 1 338 ? -3.191 17.312 1.795 1 94.56 338 GLU A C 1
ATOM 2604 O O . GLU A 1 338 ? -3.922 17.609 0.847 1 94.56 338 GLU A O 1
ATOM 2609 N N . ARG A 1 339 ? -2.682 18.203 2.643 1 93.44 339 ARG A N 1
ATOM 2610 C CA . ARG A 1 339 ? -2.742 19.625 2.393 1 93.44 339 ARG A CA 1
ATOM 2611 C C . ARG A 1 339 ? -1.537 20.094 1.583 1 93.44 339 ARG A C 1
ATOM 2613 O O . ARG A 1 339 ? -1.687 20.578 0.458 1 93.44 339 ARG A O 1
ATOM 2620 N N . SER A 1 340 ? -0.339 20.047 2.104 1 94.81 340 SER A N 1
ATOM 2621 C CA . SER A 1 340 ? 0.874 20.422 1.383 1 94.81 340 SER A CA 1
ATOM 2622 C C . SER A 1 340 ? 1.733 19.203 1.079 1 94.81 340 SER A C 1
ATOM 2624 O O . SER A 1 340 ? 1.882 18.312 1.924 1 94.81 340 SER A O 1
ATOM 2626 N N . PRO A 1 341 ? 2.309 19.031 -0.09 1 95.06 341 PRO A N 1
ATOM 2627 C CA . PRO A 1 341 ? 2.225 20.031 -1.151 1 95.06 341 PRO A CA 1
ATOM 2628 C C . PRO A 1 341 ? 1.104 19.75 -2.15 1 95.06 341 PRO A C 1
ATOM 2630 O O . PRO A 1 341 ? 1 20.422 -3.178 1 95.06 341 PRO A O 1
ATOM 2633 N N . HIS A 1 342 ? 0.245 18.719 -1.854 1 94.38 342 HIS A N 1
ATOM 2634 C CA . HIS A 1 342 ? -0.577 18.156 -2.922 1 94.38 342 HIS A CA 1
ATOM 2635 C C . HIS A 1 342 ? -1.959 18.797 -2.947 1 94.38 342 HIS A C 1
ATOM 2637 O O . HIS A 1 342 ? -2.658 18.75 -3.961 1 94.38 342 HIS A O 1
ATOM 2643 N N . ASN A 1 343 ? -2.365 19.422 -1.824 1 92 343 ASN A N 1
ATOM 2644 C CA . ASN A 1 343 ? -3.703 20 -1.721 1 92 343 ASN A CA 1
ATOM 2645 C C . ASN A 1 343 ? -4.77 19.031 -2.215 1 92 343 ASN A C 1
ATOM 2647 O O . ASN A 1 343 ? -5.582 19.375 -3.072 1 92 343 ASN A O 1
ATOM 2651 N N . ASN A 1 344 ? -4.77 17.781 -1.708 1 93.62 344 ASN A N 1
ATOM 2652 C CA . ASN A 1 344 ? -5.668 16.719 -2.148 1 93.62 344 ASN A CA 1
ATOM 2653 C C . ASN A 1 344 ? -6.328 16.016 -0.964 1 93.62 344 ASN A C 1
ATOM 2655 O O . ASN A 1 344 ? -5.754 15.086 -0.388 1 93.62 344 ASN A O 1
ATOM 2659 N N . PRO A 1 345 ? -7.555 16.469 -0.691 1 89.94 345 PRO A N 1
ATOM 2660 C CA . PRO A 1 345 ? -8.242 15.844 0.446 1 89.94 345 PRO A CA 1
ATOM 2661 C C . PRO A 1 345 ? -8.547 14.367 0.219 1 89.94 345 PRO A C 1
ATOM 2663 O O . PRO A 1 345 ? -8.844 13.641 1.171 1 89.94 345 PRO A O 1
ATOM 2666 N N . ASN A 1 346 ? -8.469 13.883 -1.025 1 93.88 346 ASN A N 1
ATOM 2667 C CA . ASN A 1 346 ? -8.797 12.5 -1.349 1 93.88 346 ASN A CA 1
ATOM 2668 C C . ASN A 1 346 ? -7.566 11.602 -1.307 1 93.88 346 ASN A C 1
ATOM 2670 O O . ASN A 1 346 ? -7.676 10.383 -1.45 1 93.88 346 ASN A O 1
ATOM 2674 N N . ALA A 1 347 ? -6.406 12.172 -1.15 1 96.69 347 ALA A N 1
ATOM 2675 C CA . ALA A 1 347 ? -5.199 11.359 -1.063 1 96.69 347 ALA A CA 1
ATOM 2676 C C . ALA A 1 347 ? -5.316 10.32 0.054 1 96.69 347 ALA A C 1
ATOM 2678 O O . ALA A 1 347 ? -5.957 10.578 1.076 1 96.69 347 ALA A O 1
ATOM 2679 N N . ARG A 1 348 ? -4.742 9.109 -0.154 1 97.38 348 ARG A N 1
ATOM 2680 C CA . ARG A 1 348 ? -4.836 8.023 0.81 1 97.38 348 ARG A CA 1
ATOM 2681 C C . ARG A 1 348 ? -3.477 7.367 1.03 1 97.38 348 ARG A C 1
ATOM 2683 O O . ARG A 1 348 ? -2.592 7.457 0.177 1 97.38 348 ARG A O 1
ATOM 2690 N N . GLY A 1 349 ? -3.393 6.73 2.23 1 98.38 349 GLY A N 1
ATOM 2691 C CA . GLY A 1 349 ? -2.193 5.957 2.512 1 98.38 349 GLY A CA 1
ATOM 2692 C C . GLY A 1 349 ? -2.004 4.785 1.567 1 98.38 349 GLY A C 1
ATOM 2693 O O . GLY A 1 349 ? -2.977 4.16 1.144 1 98.38 349 GLY A O 1
ATOM 2694 N N . THR A 1 350 ? -0.754 4.484 1.226 1 98.75 350 THR A N 1
ATOM 2695 C CA . THR A 1 350 ? -0.428 3.432 0.269 1 98.75 350 THR A CA 1
ATOM 2696 C C . THR A 1 350 ? 0.917 2.795 0.603 1 98.75 350 THR A C 1
ATOM 2698 O O . THR A 1 350 ? 1.922 3.494 0.751 1 98.75 350 THR A O 1
ATOM 2701 N N . PHE A 1 351 ? 0.952 1.512 0.853 1 98.81 351 PHE A N 1
ATOM 2702 C CA . PHE A 1 351 ? 2.191 0.744 0.806 1 98.81 351 PHE A CA 1
ATOM 2703 C C . PHE A 1 351 ? 2.418 0.168 -0.587 1 98.81 351 PHE A C 1
ATOM 2705 O O . PHE A 1 351 ? 1.511 -0.421 -1.177 1 98.81 351 PHE A O 1
ATOM 2712 N N . ILE A 1 352 ? 3.545 0.262 -1.176 1 98.62 352 ILE A N 1
ATOM 2713 C CA . ILE A 1 352 ? 3.828 -0.283 -2.498 1 98.62 352 ILE A CA 1
ATOM 2714 C C . ILE A 1 352 ? 5.262 -0.812 -2.541 1 98.62 352 ILE A C 1
ATOM 2716 O O . ILE A 1 352 ? 6.125 -0.339 -1.801 1 98.62 352 ILE A O 1
ATOM 2720 N N . GLY A 1 353 ? 5.5 -1.798 -3.35 1 97.94 353 GLY A N 1
ATOM 2721 C CA . GLY A 1 353 ? 6.816 -2.406 -3.467 1 97.94 353 GLY A CA 1
ATOM 2722 C C . GLY A 1 353 ? 6.996 -3.613 -2.566 1 97.94 353 GLY A C 1
ATOM 2723 O O . GLY A 1 353 ? 8.125 -4.047 -2.318 1 97.94 353 GLY A O 1
ATOM 2724 N N . LEU A 1 354 ? 5.941 -4.188 -2.033 1 98 354 LEU A N 1
ATOM 2725 C CA . LEU A 1 354 ? 5.984 -5.297 -1.088 1 98 354 LEU A CA 1
ATOM 2726 C C . LEU A 1 354 ? 6.355 -6.598 -1.793 1 98 354 LEU A C 1
ATOM 2728 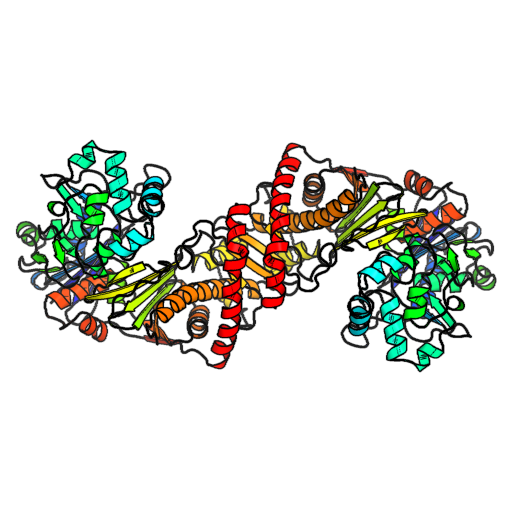O O . LEU A 1 354 ? 5.891 -6.859 -2.906 1 98 354 LEU A O 1
ATOM 2732 N N . THR A 1 355 ? 7.188 -7.398 -1.219 1 96.38 355 THR A N 1
ATOM 2733 C CA . THR A 1 355 ? 7.562 -8.734 -1.664 1 96.38 355 THR A CA 1
ATOM 2734 C C . THR A 1 355 ? 7.363 -9.758 -0.545 1 96.38 355 THR A C 1
ATOM 2736 O O . THR A 1 355 ? 7.066 -9.383 0.593 1 96.38 355 THR A O 1
ATOM 2739 N N . MET A 1 356 ? 7.539 -11.031 -0.858 1 94.62 356 MET A N 1
ATOM 2740 C CA . MET A 1 356 ? 7.375 -12.109 0.115 1 94.62 356 MET A CA 1
ATOM 2741 C C . MET A 1 356 ? 8.406 -11.992 1.233 1 94.62 356 MET A C 1
ATOM 2743 O O . MET A 1 356 ? 8.18 -12.469 2.348 1 94.62 356 MET A O 1
ATOM 2747 N N . ASP A 1 357 ? 9.5 -11.32 0.951 1 94.31 357 ASP A N 1
ATOM 2748 C CA . ASP A 1 357 ? 10.562 -11.203 1.946 1 94.31 357 ASP A CA 1
ATOM 2749 C C . ASP A 1 357 ? 10.43 -9.906 2.74 1 94.31 357 ASP A C 1
ATOM 2751 O O . ASP A 1 357 ? 11.203 -9.656 3.668 1 94.31 357 ASP A O 1
ATOM 2755 N N . SER A 1 358 ? 9.484 -9.016 2.373 1 96.38 358 SER A N 1
ATOM 2756 C CA . SER A 1 358 ? 9.25 -7.809 3.162 1 96.38 358 SER A CA 1
ATOM 2757 C C . SER A 1 358 ? 8.875 -8.148 4.598 1 96.38 358 SER A C 1
ATOM 2759 O O . SER A 1 358 ? 8.023 -9.016 4.832 1 96.38 358 SER A O 1
ATOM 2761 N N . THR A 1 359 ? 9.477 -7.488 5.543 1 97.31 359 THR A N 1
ATOM 2762 C CA . THR A 1 359 ? 9.266 -7.766 6.957 1 97.31 359 THR A CA 1
ATOM 2763 C C . THR A 1 359 ? 8.5 -6.621 7.625 1 97.31 359 THR A C 1
ATOM 2765 O O . THR A 1 359 ? 8.312 -5.566 7.02 1 97.31 359 THR A O 1
ATOM 2768 N N . ARG A 1 360 ? 8.141 -6.887 8.859 1 97.88 360 ARG A N 1
ATOM 2769 C CA . ARG A 1 360 ? 7.547 -5.859 9.711 1 97.88 360 ARG A CA 1
ATOM 2770 C C . ARG A 1 360 ? 8.477 -4.66 9.852 1 97.88 360 ARG A C 1
ATOM 2772 O O . ARG A 1 360 ? 8.031 -3.512 9.82 1 97.88 360 ARG A O 1
ATOM 2779 N N . ALA A 1 361 ? 9.727 -4.887 9.984 1 98.12 361 ALA A N 1
ATOM 2780 C CA . ALA A 1 361 ? 10.719 -3.822 10.102 1 98.12 361 ALA A CA 1
ATOM 2781 C C . ALA A 1 361 ? 10.789 -2.992 8.82 1 98.12 361 ALA A C 1
ATOM 2783 O O . ALA A 1 361 ? 10.93 -1.769 8.875 1 98.12 361 ALA A O 1
ATOM 2784 N N . ASP A 1 362 ? 10.695 -3.652 7.68 1 98.19 362 ASP A N 1
ATOM 2785 C CA . ASP A 1 362 ? 10.711 -2.947 6.402 1 98.19 362 ASP A CA 1
ATOM 2786 C C . ASP A 1 362 ? 9.516 -1.999 6.285 1 98.19 362 ASP A C 1
ATOM 2788 O O . ASP A 1 362 ? 9.656 -0.87 5.809 1 98.19 362 ASP A O 1
ATOM 2792 N N . MET A 1 363 ? 8.375 -2.479 6.684 1 98.62 363 MET A N 1
ATOM 2793 C CA . MET A 1 363 ? 7.168 -1.667 6.57 1 98.62 363 MET A CA 1
ATOM 2794 C C . MET A 1 363 ? 7.176 -0.533 7.59 1 98.62 363 MET A C 1
ATOM 2796 O O . MET A 1 363 ? 6.734 0.578 7.293 1 98.62 363 MET A O 1
ATOM 2800 N N . THR A 1 364 ? 7.672 -0.817 8.797 1 98.56 364 THR A N 1
ATOM 2801 C CA . THR A 1 364 ? 7.828 0.236 9.797 1 98.56 364 THR A CA 1
ATOM 2802 C C . THR A 1 364 ? 8.781 1.317 9.297 1 98.56 364 THR A C 1
ATOM 2804 O O . THR A 1 364 ? 8.5 2.51 9.422 1 98.56 364 THR A O 1
ATOM 2807 N N . GLN A 1 365 ? 9.906 0.915 8.742 1 98.56 365 GLN A N 1
ATOM 2808 C CA . GLN A 1 365 ? 10.859 1.847 8.156 1 98.56 365 GLN A CA 1
ATOM 2809 C C . GLN A 1 365 ? 10.211 2.691 7.066 1 98.56 365 GLN A C 1
ATOM 2811 O O . GLN A 1 365 ? 10.445 3.898 6.984 1 98.56 365 GLN A O 1
ATOM 2816 N N . ALA A 1 366 ? 9.414 2.041 6.23 1 98.69 366 ALA A N 1
ATOM 2817 C CA . ALA A 1 366 ? 8.734 2.74 5.141 1 98.69 366 ALA A CA 1
ATOM 2818 C C . ALA A 1 366 ? 7.816 3.832 5.676 1 98.69 366 ALA A C 1
ATOM 2820 O O . ALA A 1 366 ? 7.695 4.902 5.074 1 98.69 366 ALA A O 1
ATOM 2821 N N . VAL A 1 367 ? 7.137 3.555 6.773 1 98.75 367 VAL A N 1
ATOM 2822 C CA . VAL A 1 367 ? 6.246 4.539 7.379 1 98.75 367 VAL A CA 1
ATOM 2823 C C . VAL A 1 367 ? 7.043 5.77 7.805 1 98.75 367 VAL A C 1
ATOM 2825 O O . VAL A 1 367 ? 6.676 6.898 7.473 1 98.75 367 VAL A O 1
ATOM 2828 N N . LEU A 1 368 ? 8.133 5.559 8.484 1 98.5 368 LEU A N 1
ATOM 2829 C CA . LEU A 1 368 ? 8.977 6.66 8.945 1 98.5 368 LEU A CA 1
ATOM 2830 C C . LEU A 1 368 ? 9.555 7.426 7.762 1 98.5 368 LEU A C 1
ATOM 2832 O O . LEU A 1 368 ? 9.5 8.656 7.73 1 98.5 368 LEU A O 1
ATOM 2836 N N . GLU A 1 369 ? 10.07 6.734 6.809 1 98.75 369 GLU A N 1
ATOM 2837 C CA . GLU A 1 369 ? 10.648 7.352 5.617 1 98.75 369 GLU A CA 1
ATOM 2838 C C . GLU A 1 369 ? 9.594 8.102 4.812 1 98.75 369 GLU A C 1
ATOM 2840 O O . GLU A 1 369 ? 9.859 9.172 4.277 1 98.75 369 GLU A O 1
ATOM 2845 N N . GLY A 1 370 ? 8.43 7.449 4.715 1 98.75 370 GLY A N 1
ATOM 2846 C CA . GLY A 1 370 ? 7.355 8.07 3.959 1 98.75 370 GLY A CA 1
ATOM 2847 C C . GLY A 1 370 ? 7.004 9.461 4.449 1 98.75 370 GLY A C 1
ATOM 2848 O O . GLY A 1 370 ? 6.832 10.383 3.648 1 98.75 370 GLY A O 1
ATOM 2849 N N . VAL A 1 371 ? 6.902 9.602 5.719 1 98.62 371 VAL A N 1
ATOM 2850 C CA . VAL A 1 371 ? 6.629 10.906 6.32 1 98.62 371 VAL A CA 1
ATOM 2851 C C . VAL A 1 371 ? 7.766 11.867 6.004 1 98.62 371 VAL A C 1
ATOM 2853 O O . VAL A 1 371 ? 7.527 13.016 5.609 1 98.62 371 VAL A O 1
ATOM 2856 N N . ALA A 1 372 ? 8.992 11.43 6.16 1 98.62 372 ALA A N 1
ATOM 2857 C CA . ALA A 1 372 ? 10.156 12.266 5.891 1 98.62 372 ALA A CA 1
ATOM 2858 C C . ALA A 1 372 ? 10.219 12.664 4.418 1 98.62 372 ALA A C 1
ATOM 2860 O O . ALA A 1 372 ? 10.547 13.805 4.09 1 98.62 372 ALA A O 1
ATOM 2861 N N . PHE A 1 373 ? 9.938 11.734 3.523 1 98.75 373 PHE A N 1
ATOM 2862 C CA . PHE A 1 373 ? 9.906 12.031 2.098 1 98.75 373 PHE A CA 1
ATOM 2863 C C . PHE A 1 373 ? 8.836 13.062 1.779 1 98.75 373 PHE A C 1
ATOM 2865 O O . PHE A 1 373 ? 9.039 13.945 0.941 1 98.75 373 PHE A O 1
ATOM 2872 N N . ALA A 1 374 ? 7.695 12.914 2.436 1 98.44 374 ALA A N 1
ATOM 2873 C CA . ALA A 1 374 ? 6.613 13.867 2.217 1 98.44 374 ALA A CA 1
ATOM 2874 C C . ALA A 1 374 ? 7.004 15.258 2.695 1 98.44 374 ALA A C 1
ATOM 2876 O O . ALA A 1 374 ? 6.633 16.266 2.078 1 98.44 374 ALA A O 1
ATOM 2877 N N . ILE A 1 375 ? 7.703 15.352 3.779 1 98.12 375 ILE A N 1
ATOM 2878 C CA . ILE A 1 375 ? 8.242 16.625 4.238 1 98.12 375 ILE A CA 1
ATOM 2879 C C . ILE A 1 375 ? 9.203 17.188 3.195 1 98.12 375 ILE A C 1
ATOM 2881 O O . ILE A 1 375 ? 9.164 18.375 2.883 1 98.12 375 ILE A O 1
ATOM 2885 N N . ARG A 1 376 ? 10.023 16.359 2.67 1 98.5 376 ARG A N 1
ATOM 2886 C CA . ARG A 1 376 ? 10.984 16.797 1.658 1 98.5 376 ARG A CA 1
ATOM 2887 C C . ARG A 1 376 ? 10.273 17.375 0.438 1 98.5 376 ARG A C 1
ATOM 2889 O O . ARG A 1 376 ? 10.781 18.281 -0.209 1 98.5 376 ARG A O 1
ATOM 2896 N N . ASP A 1 377 ? 9.133 16.781 0.101 1 97.94 377 ASP A N 1
ATOM 2897 C CA . ASP A 1 377 ? 8.367 17.359 -1.001 1 97.94 377 ASP A CA 1
ATOM 2898 C C . ASP A 1 377 ? 8.18 18.859 -0.814 1 97.94 377 ASP A C 1
ATOM 2900 O O . ASP A 1 377 ? 8.383 19.641 -1.748 1 97.94 377 ASP A O 1
ATOM 2904 N N . SER A 1 378 ? 7.785 19.297 0.392 1 97 378 SER A N 1
ATOM 2905 C CA . SER A 1 378 ? 7.605 20.719 0.703 1 97 378 SER A CA 1
ATOM 2906 C C . SER A 1 378 ? 8.938 21.453 0.696 1 97 378 SER A C 1
ATOM 2908 O O . SER A 1 378 ? 9.016 22.609 0.259 1 97 378 SER A O 1
ATOM 2910 N N . PHE A 1 379 ? 9.938 20.781 1.195 1 97.62 379 PHE A N 1
ATOM 2911 C CA . PHE A 1 379 ? 11.297 21.297 1.207 1 97.62 379 PHE A CA 1
ATOM 2912 C C . PHE A 1 379 ? 11.758 21.641 -0.205 1 97.62 379 PHE A C 1
ATOM 2914 O O . PHE A 1 379 ? 12.328 22.703 -0.439 1 97.62 379 PHE A O 1
ATOM 2921 N N . GLU A 1 380 ? 11.469 20.781 -1.133 1 97.31 380 GLU A N 1
ATOM 2922 C CA . GLU A 1 380 ? 11.875 20.969 -2.521 1 97.31 380 GLU A CA 1
ATOM 2923 C C . GLU A 1 380 ? 11.117 22.141 -3.162 1 97.31 380 GLU A C 1
ATOM 2925 O O . GLU A 1 380 ? 11.656 22.844 -4.016 1 97.31 380 GLU A O 1
ATOM 2930 N N . VAL A 1 381 ? 9.867 22.328 -2.771 1 95.5 381 VAL A N 1
ATOM 2931 C CA . VAL A 1 381 ? 9.086 23.453 -3.27 1 95.5 381 VAL A CA 1
ATOM 2932 C C . VAL A 1 381 ? 9.766 24.766 -2.863 1 95.5 381 VAL A C 1
ATOM 2934 O O . VAL A 1 381 ? 9.93 25.672 -3.688 1 95.5 381 VAL A O 1
ATOM 2937 N N . ALA A 1 382 ? 10.188 24.875 -1.639 1 95.81 382 ALA A N 1
ATOM 2938 C CA . ALA A 1 382 ? 10.859 26.078 -1.15 1 95.81 382 ALA A CA 1
ATOM 2939 C C . ALA A 1 382 ? 12.172 26.312 -1.885 1 95.81 382 ALA A C 1
ATOM 2941 O O . ALA A 1 382 ? 12.492 27.438 -2.27 1 95.81 382 ALA A O 1
ATOM 2942 N N . LYS A 1 383 ? 12.875 25.266 -2.072 1 95.44 383 LYS A N 1
ATOM 2943 C CA . LYS A 1 383 ? 14.148 25.359 -2.783 1 95.44 383 LYS A CA 1
ATOM 2944 C C . LYS A 1 383 ? 13.938 25.859 -4.211 1 95.44 383 LYS A C 1
ATOM 2946 O O . LYS A 1 383 ? 14.758 26.609 -4.734 1 95.44 383 LYS A O 1
ATOM 2951 N N . SER A 1 384 ? 12.914 25.375 -4.77 1 94.75 384 SER A N 1
ATOM 2952 C CA . SER A 1 384 ? 12.641 25.75 -6.148 1 94.75 384 SER A CA 1
ATOM 2953 C C . SER A 1 384 ? 12.375 27.25 -6.266 1 94.75 384 SER A C 1
ATOM 2955 O O . SER A 1 384 ? 12.492 27.828 -7.348 1 94.75 384 SER A O 1
ATOM 2957 N N . LEU A 1 385 ? 12.062 27.922 -5.188 1 94.12 385 LEU A N 1
ATOM 2958 C CA . LEU A 1 385 ? 11.82 29.359 -5.152 1 94.12 385 LEU A CA 1
ATOM 2959 C C . LEU A 1 385 ? 13.109 30.125 -4.863 1 94.12 385 LEU A C 1
ATOM 2961 O O . LEU A 1 385 ? 13.086 31.344 -4.707 1 94.12 385 LEU A O 1
ATOM 2965 N N . GLY A 1 386 ? 14.211 29.359 -4.734 1 94.5 386 GLY A N 1
ATOM 2966 C CA . GLY A 1 386 ? 15.523 29.969 -4.59 1 94.5 386 GLY A CA 1
ATOM 2967 C C . GLY A 1 386 ? 15.969 30.094 -3.146 1 94.5 386 GLY A C 1
ATOM 2968 O O . GLY A 1 386 ? 17.016 30.672 -2.861 1 94.5 386 GLY A O 1
ATOM 2969 N N . ILE A 1 387 ? 15.25 29.594 -2.189 1 95.31 387 ILE A N 1
ATOM 2970 C CA . ILE A 1 387 ? 15.625 29.672 -0.782 1 95.31 387 ILE A CA 1
ATOM 2971 C C . ILE A 1 387 ? 16.703 28.625 -0.476 1 95.31 387 ILE A C 1
ATOM 2973 O O . ILE A 1 387 ? 16.531 27.453 -0.777 1 95.31 387 ILE A O 1
ATOM 2977 N N . LYS A 1 388 ? 17.812 29.094 0.055 1 95.5 388 LYS A N 1
ATOM 2978 C CA . LYS A 1 388 ? 18.891 28.188 0.461 1 95.5 388 LYS A CA 1
ATOM 2979 C C . LYS A 1 388 ? 18.719 27.766 1.917 1 95.5 388 LYS A C 1
ATOM 2981 O O . LYS A 1 388 ? 18.844 28.578 2.828 1 95.5 388 LYS A O 1
ATOM 2986 N N . ILE A 1 389 ? 18.422 26.5 2.205 1 97.88 389 ILE A N 1
ATOM 2987 C CA . ILE A 1 389 ? 18.203 25.969 3.545 1 97.88 389 ILE A CA 1
ATOM 2988 C C . ILE A 1 389 ? 19.344 25.031 3.924 1 97.88 389 ILE A C 1
ATOM 2990 O O . ILE A 1 389 ? 19.547 24 3.291 1 97.88 389 ILE A O 1
ATOM 2994 N N . GLU A 1 390 ? 20.047 25.344 4.957 1 97.25 390 GLU A N 1
ATOM 2995 C CA . GLU A 1 390 ? 21.25 24.594 5.297 1 97.25 390 GLU A CA 1
ATOM 2996 C C . GLU A 1 390 ? 21.047 23.766 6.559 1 97.25 390 GLU A C 1
ATOM 2998 O O . GLU A 1 390 ? 21.812 22.828 6.828 1 97.25 390 GLU A O 1
ATOM 3003 N N . ARG A 1 391 ? 20.141 24.188 7.348 1 97.25 391 ARG A N 1
ATOM 3004 C CA . ARG A 1 391 ? 19.859 23.5 8.602 1 97.25 391 ARG A CA 1
ATOM 3005 C C . ARG A 1 391 ? 18.406 23.672 9.016 1 97.25 391 ARG A C 1
ATOM 3007 O O . ARG A 1 391 ? 17.719 24.578 8.531 1 97.25 391 ARG A O 1
ATOM 3014 N N . THR A 1 392 ? 17.969 22.812 9.812 1 98 392 THR A N 1
ATOM 3015 C CA . THR A 1 392 ? 16.609 22.922 10.367 1 98 392 THR A CA 1
ATOM 3016 C C . THR A 1 392 ? 16.625 22.578 11.859 1 98 392 THR A C 1
ATOM 3018 O O . THR A 1 392 ? 17.438 21.781 12.32 1 98 392 THR A O 1
ATOM 3021 N N . LYS A 1 393 ? 15.797 23.312 12.602 1 96.56 393 LYS A N 1
ATOM 3022 C CA . LYS A 1 393 ? 15.398 22.828 13.914 1 96.56 393 LYS A CA 1
ATOM 3023 C C . LYS A 1 393 ? 14.289 21.781 13.805 1 96.56 393 LYS A C 1
ATOM 3025 O O . LYS A 1 393 ? 13.578 21.734 12.805 1 96.56 393 LYS A O 1
ATOM 3030 N N . ILE A 1 394 ? 14.203 20.906 14.812 1 95.44 394 ILE A N 1
ATOM 3031 C CA . ILE A 1 394 ? 13.156 19.906 14.812 1 95.44 394 ILE A CA 1
ATOM 3032 C C . ILE A 1 394 ? 12.523 19.812 16.203 1 95.44 394 ILE A C 1
ATOM 3034 O O . ILE A 1 394 ? 13.219 19.922 17.203 1 95.44 394 ILE A O 1
ATOM 3038 N N . CYS A 1 395 ? 11.203 19.734 16.234 1 91.06 395 CYS A N 1
ATOM 3039 C CA . CYS A 1 395 ? 10.477 19.562 17.484 1 91.06 395 CYS A CA 1
ATOM 3040 C C . CYS A 1 395 ? 9.273 18.641 17.297 1 91.06 395 CYS A C 1
ATOM 3042 O O . CYS A 1 395 ? 9.031 18.141 16.188 1 91.06 395 CYS A O 1
ATOM 3044 N N . GLY A 1 396 ? 8.594 18.297 18.453 1 89 396 GLY A N 1
ATOM 3045 C CA . GLY A 1 396 ? 7.445 17.406 18.406 1 89 396 GLY A CA 1
ATOM 3046 C C . GLY A 1 396 ? 7.758 16 18.891 1 89 396 GLY A C 1
ATOM 3047 O O . GLY A 1 396 ? 8.922 15.656 19.094 1 89 396 GLY A O 1
ATOM 3048 N N . GLY A 1 397 ? 6.742 15.227 18.969 1 87.88 397 GLY A N 1
ATOM 3049 C CA . GLY A 1 397 ? 6.883 13.875 19.484 1 87.88 397 GLY A CA 1
ATOM 3050 C C . GLY A 1 397 ? 7.805 13.016 18.641 1 87.88 397 GLY A C 1
ATOM 3051 O O . GLY A 1 397 ? 8.57 12.211 19.172 1 87.88 397 GLY A O 1
ATOM 3052 N N . GLY A 1 398 ? 7.73 13.164 17.312 1 90.56 398 GLY A N 1
ATOM 3053 C CA . GLY A 1 398 ? 8.586 12.398 16.406 1 90.56 398 GLY A CA 1
ATOM 3054 C C . GLY A 1 398 ? 10.055 12.742 16.547 1 90.56 398 GLY A C 1
ATOM 3055 O O . GLY A 1 398 ? 10.922 11.922 16.234 1 90.56 398 GLY A O 1
ATOM 3056 N N . ALA A 1 399 ? 10.305 13.898 17.016 1 91 399 ALA A N 1
ATOM 3057 C CA . ALA A 1 399 ? 11.672 14.375 17.172 1 91 399 ALA A CA 1
ATOM 3058 C C . ALA A 1 399 ? 12.375 13.672 18.328 1 91 399 ALA A C 1
ATOM 3060 O O . ALA A 1 399 ? 13.602 13.75 18.469 1 91 399 ALA A O 1
ATOM 3061 N N . LYS A 1 400 ? 11.688 12.977 19.125 1 91.38 400 LYS A N 1
ATOM 3062 C CA . LYS A 1 400 ? 12.281 12.227 20.219 1 91.38 400 LYS A CA 1
ATOM 3063 C C . LYS A 1 400 ? 12.977 10.961 19.719 1 91.38 400 LYS A C 1
ATOM 3065 O O . LYS A 1 400 ? 13.812 10.383 20.422 1 91.38 400 LYS A O 1
ATOM 3070 N N . SER A 1 401 ? 12.586 10.539 18.594 1 95.19 401 SER A N 1
ATOM 3071 C CA . SER A 1 401 ? 13.188 9.352 18 1 95.19 401 SER A CA 1
ATOM 3072 C C . SER A 1 401 ? 14.539 9.68 17.359 1 95.19 401 SER A C 1
ATOM 3074 O O . SER A 1 401 ? 14.602 10.406 16.375 1 95.19 401 SER A O 1
ATOM 3076 N N . PRO A 1 402 ? 15.602 9.109 17.906 1 96.31 402 PRO A N 1
ATOM 3077 C CA . PRO A 1 402 ? 16.906 9.336 17.266 1 96.31 402 PRO A CA 1
ATOM 3078 C C . PRO A 1 402 ? 16.953 8.852 15.828 1 96.31 402 PRO A C 1
ATOM 3080 O O . PRO A 1 402 ? 17.547 9.508 14.969 1 96.31 402 PRO A O 1
ATOM 3083 N N . LEU A 1 403 ? 16.344 7.77 15.602 1 97.62 403 LEU A N 1
ATOM 3084 C CA . LEU A 1 403 ? 16.328 7.207 14.258 1 97.62 403 LEU A CA 1
ATOM 3085 C C . LEU A 1 403 ? 15.633 8.156 13.281 1 97.62 403 LEU A C 1
ATOM 3087 O O . LEU A 1 403 ? 16.109 8.367 12.164 1 97.62 403 LEU A O 1
ATOM 3091 N N . TRP A 1 404 ? 14.523 8.641 13.664 1 97.38 404 TRP A N 1
ATOM 3092 C CA . TRP A 1 404 ? 13.758 9.5 12.766 1 97.38 404 TRP A CA 1
ATOM 3093 C C . TRP A 1 404 ? 14.516 10.789 12.469 1 97.38 404 TRP A C 1
ATOM 3095 O O . TRP A 1 404 ? 14.484 11.281 11.336 1 97.38 404 TRP A O 1
ATOM 3105 N N . LYS A 1 405 ? 15.234 11.359 13.477 1 97.88 405 LYS A N 1
ATOM 3106 C CA . LYS A 1 405 ? 16.078 12.523 13.25 1 97.88 405 LYS A CA 1
ATOM 3107 C C . LYS A 1 405 ? 17.188 12.219 12.242 1 97.88 405 LYS A C 1
ATOM 3109 O O . LYS A 1 405 ? 17.453 13.023 11.352 1 97.88 405 LYS A O 1
ATOM 3114 N N . LYS A 1 406 ? 17.75 11.109 12.453 1 98.12 406 LYS A N 1
ATOM 3115 C CA . LYS A 1 406 ? 18.781 10.68 11.508 1 98.12 406 LYS A CA 1
ATOM 3116 C C . LYS A 1 406 ? 18.203 10.578 10.094 1 98.12 406 LYS A C 1
ATOM 3118 O O . LYS A 1 406 ? 18.828 11.031 9.133 1 98.12 406 LYS A O 1
ATOM 3123 N N . MET A 1 407 ? 17.031 10 9.953 1 98.44 407 MET A N 1
ATOM 3124 C CA . MET A 1 407 ? 16.391 9.875 8.648 1 98.44 407 MET A CA 1
ATOM 3125 C C . MET A 1 407 ? 16.125 11.242 8.039 1 98.44 407 MET A C 1
ATOM 3127 O O . MET A 1 407 ? 16.406 11.469 6.863 1 98.44 407 MET A O 1
ATOM 3131 N N . ILE A 1 408 ? 15.602 12.18 8.812 1 98.56 408 ILE A N 1
ATOM 3132 C CA . ILE A 1 408 ? 15.258 13.516 8.32 1 98.56 408 ILE A CA 1
ATOM 3133 C C . ILE A 1 408 ? 16.531 14.234 7.863 1 98.56 408 ILE A C 1
ATOM 3135 O O . ILE A 1 408 ? 16.547 14.828 6.781 1 98.56 408 ILE A O 1
ATOM 3139 N N . ALA A 1 409 ? 17.594 14.141 8.633 1 98.69 409 ALA A N 1
ATOM 3140 C CA . ALA A 1 409 ? 18.859 14.781 8.281 1 98.69 409 ALA A CA 1
ATOM 3141 C C . ALA A 1 409 ? 19.391 14.258 6.941 1 98.69 409 ALA A C 1
ATOM 3143 O O . ALA A 1 409 ? 19.875 15.031 6.113 1 98.69 409 ALA A O 1
ATOM 3144 N N . ASN A 1 410 ? 19.266 13.023 6.773 1 98.88 410 ASN A N 1
ATOM 3145 C CA . ASN A 1 410 ? 19.844 12.414 5.578 1 98.88 410 ASN A CA 1
ATOM 3146 C C . ASN A 1 410 ? 18.906 12.523 4.383 1 98.88 410 ASN A C 1
ATOM 3148 O O . ASN A 1 410 ? 19.359 12.664 3.244 1 98.88 410 ASN A O 1
ATOM 3152 N N . ILE A 1 411 ? 17.625 12.422 4.582 1 98.81 411 ILE A N 1
ATOM 3153 C CA . ILE A 1 411 ? 16.641 12.531 3.502 1 98.81 411 ILE A CA 1
ATOM 3154 C C . ILE A 1 411 ? 16.625 13.961 2.967 1 98.81 411 ILE A C 1
ATOM 3156 O O . ILE A 1 411 ? 16.531 14.172 1.756 1 98.81 411 ILE A O 1
ATOM 3160 N N . LEU A 1 412 ? 16.672 14.953 3.857 1 98.62 412 LEU A N 1
ATOM 3161 C CA . LEU A 1 412 ? 16.703 16.344 3.43 1 98.62 412 LEU A CA 1
ATOM 3162 C C . LEU A 1 412 ? 18.125 16.766 3.07 1 98.62 412 LEU A C 1
ATOM 3164 O O . LEU A 1 412 ? 18.328 17.766 2.391 1 98.62 412 LEU A O 1
ATOM 3168 N N . ASN A 1 413 ? 19.109 16.047 3.557 1 98.62 413 ASN A N 1
ATOM 3169 C CA . ASN A 1 413 ? 20.531 16.312 3.367 1 98.62 413 ASN A CA 1
ATOM 3170 C C . ASN A 1 413 ? 20.922 17.672 3.926 1 98.62 413 ASN A C 1
ATOM 3172 O O . ASN A 1 413 ? 21.547 18.469 3.232 1 98.62 413 ASN A O 1
ATOM 3176 N N . ILE A 1 414 ? 20.516 17.969 5.148 1 98.56 414 ILE A N 1
ATOM 3177 C CA . ILE A 1 414 ? 20.859 19.188 5.879 1 98.56 414 ILE A CA 1
ATOM 3178 C C . ILE A 1 414 ? 21.047 18.859 7.359 1 98.56 414 ILE A C 1
ATOM 3180 O O . ILE A 1 414 ? 20.688 17.766 7.812 1 98.56 414 ILE A O 1
ATOM 3184 N N . LYS A 1 415 ? 21.625 19.75 8.078 1 98.5 415 LYS A N 1
ATOM 3185 C CA . LYS A 1 415 ? 21.828 19.578 9.516 1 98.5 415 LYS A CA 1
ATOM 3186 C C . LYS A 1 415 ? 20.5 19.719 10.273 1 98.5 415 LYS A C 1
ATOM 3188 O O . LYS A 1 415 ? 19.672 20.562 9.93 1 98.5 415 LYS A O 1
ATOM 3193 N N . VAL A 1 416 ? 20.297 18.859 11.266 1 98.31 416 VAL A N 1
ATOM 3194 C CA . VAL A 1 416 ? 19.109 18.906 12.109 1 98.31 416 VAL A CA 1
ATOM 3195 C C . VAL A 1 416 ? 19.5 19.266 13.547 1 98.31 416 VAL A C 1
ATOM 3197 O O . VAL A 1 416 ? 20.141 18.469 14.227 1 98.31 416 VAL A O 1
ATOM 3200 N N . ASP A 1 417 ? 19.047 20.422 13.992 1 97.06 417 ASP A N 1
ATOM 3201 C CA . ASP A 1 417 ? 19.391 20.922 15.312 1 97.06 417 ASP A CA 1
ATOM 3202 C C . ASP A 1 417 ? 18.281 20.609 16.328 1 97.06 417 ASP A C 1
ATOM 3204 O O . ASP A 1 417 ? 17.094 20.688 16.016 1 97.06 417 ASP A O 1
ATOM 3208 N N . VAL A 1 418 ? 18.688 20.156 17.469 1 94.81 418 VAL A N 1
ATOM 3209 C CA . VAL A 1 418 ? 17.812 19.969 18.625 1 94.81 418 VAL A CA 1
ATOM 3210 C C . VAL A 1 418 ? 17.969 21.141 19.594 1 94.81 418 VAL A C 1
ATOM 3212 O O . VAL A 1 418 ? 19.094 21.516 19.938 1 94.81 418 VAL A O 1
ATOM 3215 N N . ILE A 1 419 ? 16.859 21.719 19.969 1 91.88 419 ILE A N 1
ATOM 3216 C CA . ILE A 1 419 ? 16.953 22.922 20.812 1 91.88 419 ILE A CA 1
ATOM 3217 C C . ILE A 1 419 ? 16.547 22.562 22.25 1 91.88 419 ILE A C 1
ATOM 3219 O O . ILE A 1 419 ? 15.875 21.562 22.484 1 91.88 419 ILE A O 1
ATOM 3223 N N . GLU A 1 420 ? 17 23.328 23.172 1 86.12 420 GLU A N 1
ATOM 3224 C CA . GLU A 1 420 ? 16.812 23.109 24.609 1 86.12 420 GLU A CA 1
ATOM 3225 C C . GLU A 1 420 ? 15.336 23.25 24.984 1 86.12 420 GLU A C 1
ATOM 3227 O O . GLU A 1 420 ? 14.781 22.375 25.656 1 86.12 420 GLU A O 1
ATOM 3232 N N . SER A 1 421 ? 14.789 24.359 24.641 1 75.25 421 SER A N 1
ATOM 3233 C CA . SER A 1 421 ? 13.422 24.672 25.031 1 75.25 421 SER A CA 1
ATOM 3234 C C . SER A 1 421 ? 12.453 24.531 23.859 1 75.25 421 SER A C 1
ATOM 3236 O O . SER A 1 421 ? 12.773 24.922 22.734 1 75.25 421 SER A O 1
ATOM 3238 N N . GLU A 1 422 ? 11.266 23.891 24.25 1 74.06 422 GLU A N 1
ATOM 3239 C CA . GLU A 1 422 ? 10.219 23.781 23.234 1 74.06 422 GLU A CA 1
ATOM 3240 C C . GLU A 1 422 ? 8.93 24.438 23.703 1 74.06 422 GLU A C 1
ATOM 3242 O O . GLU A 1 422 ? 7.852 23.859 23.609 1 74.06 422 GLU A O 1
ATOM 3247 N N . GLU A 1 423 ? 9.109 25.594 24.281 1 77.44 423 GLU A N 1
ATOM 3248 C CA . GLU A 1 423 ? 7.914 26.188 24.875 1 77.44 423 GLU A CA 1
ATOM 3249 C C . GLU A 1 423 ? 7.055 26.859 23.812 1 77.44 423 GLU A C 1
ATOM 3251 O O . GLU A 1 423 ? 6.07 27.531 24.125 1 77.44 423 GLU A O 1
ATOM 3256 N N . GLY A 1 424 ? 7.367 26.828 22.562 1 85.19 424 GLY A N 1
ATOM 3257 C CA . GLY A 1 424 ? 6.488 27.094 21.438 1 85.19 424 GLY A CA 1
ATOM 3258 C C . GLY A 1 424 ? 6.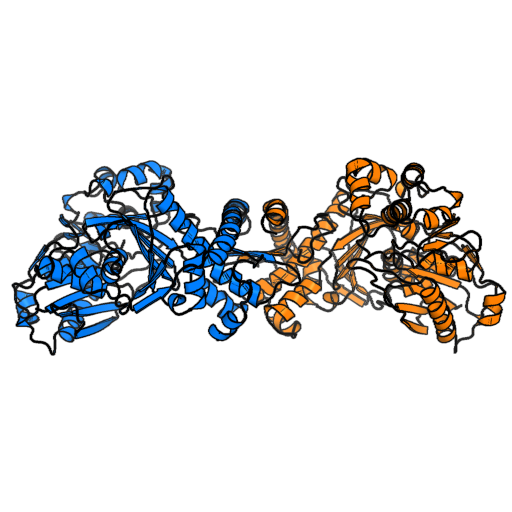082 28.547 21.328 1 85.19 424 GLY A C 1
ATOM 3259 O O . GLY A 1 424 ? 6.922 29.453 21.438 1 85.19 424 GLY A O 1
ATOM 3260 N N . PRO A 1 425 ? 4.801 28.781 20.984 1 94.38 425 PRO A N 1
ATOM 3261 C CA . PRO A 1 425 ? 4.297 30.125 20.688 1 94.38 425 PRO A CA 1
ATOM 3262 C C . PRO A 1 425 ? 4.352 31.047 21.906 1 94.38 425 PRO A C 1
ATOM 3264 O O . PRO A 1 425 ? 4.512 32.25 21.766 1 94.38 425 PRO A O 1
ATOM 3267 N N . ALA A 1 426 ? 4.312 30.5 23.156 1 97.44 426 ALA A N 1
ATOM 3268 C CA . ALA A 1 426 ? 4.367 31.344 24.359 1 97.44 426 ALA A CA 1
ATOM 3269 C C . ALA A 1 426 ? 5.723 32.031 24.484 1 97.44 426 ALA A C 1
ATOM 3271 O O . ALA A 1 426 ? 5.801 33.219 24.781 1 97.44 426 ALA A O 1
ATOM 3272 N N . LEU A 1 427 ? 6.738 31.25 24.266 1 97.25 427 LEU A N 1
ATOM 3273 C CA . LEU A 1 427 ? 8.07 31.828 24.312 1 97.25 427 LEU A CA 1
ATOM 3274 C C . LEU A 1 427 ? 8.25 32.875 23.203 1 97.25 427 LEU A C 1
ATOM 3276 O O . LEU A 1 427 ? 8.812 33.938 23.438 1 97.25 427 LEU A O 1
ATOM 3280 N N . GLY A 1 428 ? 7.758 32.531 22.016 1 97.94 428 GLY A N 1
ATOM 3281 C CA . GLY A 1 428 ? 7.785 33.5 20.938 1 97.94 428 GLY A CA 1
ATOM 3282 C C . GLY A 1 428 ? 7.113 34.812 21.297 1 97.94 428 GLY A C 1
ATOM 3283 O O . GLY A 1 428 ? 7.645 35.875 21 1 97.94 428 GLY A O 1
ATOM 3284 N N . GLY A 1 429 ? 5.953 34.75 21.922 1 98.56 429 GLY A N 1
ATOM 3285 C CA . GLY A 1 429 ? 5.258 35.938 22.391 1 98.56 429 GLY A CA 1
ATOM 3286 C C . GLY A 1 429 ? 6.074 36.781 23.359 1 98.56 429 GLY A C 1
ATOM 3287 O O . GLY A 1 429 ? 6.156 38 23.234 1 98.56 429 GLY A O 1
ATOM 3288 N N . ALA A 1 430 ? 6.676 36.094 24.328 1 98.69 430 ALA A N 1
ATOM 3289 C CA . ALA A 1 430 ? 7.5 36.812 25.312 1 98.69 430 ALA A CA 1
ATOM 3290 C C . ALA A 1 430 ? 8.688 37.5 24.641 1 98.69 430 ALA A C 1
ATOM 3292 O O . ALA A 1 430 ? 9.055 38.594 25.016 1 98.69 430 ALA A O 1
ATOM 3293 N N . MET A 1 431 ? 9.25 36.844 23.719 1 98.44 431 MET A N 1
ATOM 3294 C CA . MET A 1 431 ? 10.383 37.406 22.984 1 98.44 431 MET A CA 1
ATOM 3295 C C . MET A 1 431 ? 9.969 38.656 22.219 1 98.44 431 MET A C 1
ATOM 3297 O O . MET A 1 431 ? 10.711 39.656 22.188 1 98.44 431 MET A O 1
ATOM 3301 N N . LEU A 1 432 ? 8.836 38.562 21.578 1 98.81 432 LEU A N 1
ATOM 3302 C CA . LEU A 1 432 ? 8.328 39.719 20.844 1 98.81 432 LEU A CA 1
ATOM 3303 C C . LEU A 1 432 ? 8.094 40.906 21.781 1 98.81 432 LEU A C 1
ATOM 3305 O O . LEU A 1 432 ? 8.406 42.031 21.438 1 98.81 432 LEU A O 1
ATOM 3309 N N . ALA A 1 433 ? 7.559 40.625 22.969 1 98.88 433 ALA A N 1
ATOM 3310 C CA . ALA A 1 433 ? 7.363 41.656 23.984 1 98.88 433 ALA A CA 1
ATOM 3311 C C . ALA A 1 433 ? 8.695 42.281 24.391 1 98.88 433 ALA A C 1
ATOM 3313 O O . ALA A 1 433 ? 8.789 43.5 24.562 1 98.88 433 ALA A O 1
ATOM 3314 N N . ALA A 1 434 ? 9.688 41.5 24.562 1 98.75 434 ALA A N 1
ATOM 3315 C CA . ALA A 1 434 ? 11.008 41.969 24.938 1 98.75 434 ALA A CA 1
ATOM 3316 C C . ALA A 1 434 ? 11.609 42.875 23.859 1 98.75 434 ALA A C 1
ATOM 3318 O O . ALA A 1 434 ? 12.227 43.875 24.156 1 98.75 434 ALA A O 1
ATOM 3319 N N . VAL A 1 435 ? 11.469 42.5 22.641 1 98.69 435 VAL A N 1
ATOM 3320 C CA . VAL A 1 435 ? 11.969 43.312 21.516 1 98.69 435 VAL A CA 1
ATOM 3321 C C . VAL A 1 435 ? 11.266 44.656 21.5 1 98.69 435 VAL A C 1
ATOM 3323 O O . VAL A 1 435 ? 11.922 45.688 21.344 1 98.69 435 VAL A O 1
ATOM 3326 N N . ALA A 1 436 ? 9.969 44.656 21.609 1 98.69 436 ALA A N 1
ATOM 3327 C CA . ALA A 1 436 ? 9.18 45.906 21.609 1 98.69 436 ALA A CA 1
ATOM 3328 C C . ALA A 1 436 ? 9.625 46.844 22.719 1 98.69 436 ALA A C 1
ATOM 3330 O O . ALA A 1 436 ? 9.492 48.062 22.609 1 98.69 436 ALA A O 1
ATOM 3331 N N . ASN A 1 437 ? 10.172 46.281 23.766 1 98.38 437 ASN A N 1
ATOM 3332 C CA . ASN A 1 437 ? 10.602 47.062 24.922 1 98.38 437 ASN A CA 1
ATOM 3333 C C . ASN A 1 437 ? 12.086 47.438 24.828 1 98.38 437 ASN A C 1
ATOM 3335 O O . ASN A 1 437 ? 12.648 48 25.766 1 98.38 437 ASN A O 1
ATOM 3339 N N . GLY A 1 438 ? 12.703 47.031 23.828 1 97.69 438 GLY A N 1
ATOM 3340 C CA . GLY A 1 438 ? 14.07 47.438 23.562 1 97.69 438 GLY A CA 1
ATOM 3341 C C . GLY A 1 438 ? 15.102 46.562 24.234 1 97.69 438 GLY A C 1
ATOM 3342 O O . GLY A 1 438 ? 16.281 46.938 24.297 1 97.69 438 GLY A O 1
ATOM 3343 N N . GLU A 1 439 ? 14.648 45.5 24.828 1 97.19 439 GLU A N 1
ATOM 3344 C CA . GLU A 1 439 ? 15.617 44.562 25.438 1 97.19 439 GLU A CA 1
ATOM 3345 C C . GLU A 1 439 ? 16.578 44 24.391 1 97.19 439 GLU A C 1
ATOM 3347 O O . GLU A 1 439 ? 17.734 43.719 24.703 1 97.19 439 GLU A O 1
ATOM 3352 N N . PHE A 1 440 ? 16.047 43.812 23.219 1 96.94 440 PHE A N 1
ATOM 3353 C CA . PHE A 1 440 ? 16.812 43.344 22.062 1 96.94 440 PHE A CA 1
ATOM 3354 C C . PHE A 1 440 ? 16.578 44.25 20.859 1 96.94 440 PHE A C 1
ATOM 3356 O O . PHE A 1 440 ? 15.508 44.844 20.734 1 96.94 440 PHE A O 1
ATOM 3363 N N . THR A 1 441 ? 17.516 44.281 19.938 1 96.88 441 THR A N 1
ATOM 3364 C CA . THR A 1 441 ? 17.453 45.219 18.844 1 96.88 441 THR A CA 1
ATOM 3365 C C . THR A 1 441 ? 16.5 44.75 17.75 1 96.88 441 THR A C 1
ATOM 3367 O O . THR A 1 441 ? 16.016 45.531 16.938 1 96.88 441 THR A O 1
ATOM 3370 N N . SER A 1 442 ? 16.344 43.438 17.672 1 97.38 442 SER A N 1
ATOM 3371 C CA . SER A 1 442 ? 15.469 42.812 16.672 1 97.38 442 SER A CA 1
ATOM 3372 C C . SER A 1 442 ? 15.016 41.438 17.125 1 97.38 442 SER A C 1
ATOM 3374 O O . SER A 1 442 ? 15.547 40.875 18.094 1 97.38 442 SER A O 1
ATOM 3376 N N . VAL A 1 443 ? 14.023 40.969 16.438 1 98.38 443 VAL A N 1
ATOM 3377 C CA . VAL A 1 443 ? 13.562 39.625 16.719 1 98.38 443 VAL A CA 1
ATOM 3378 C C . VAL A 1 443 ? 14.703 38.625 16.5 1 98.38 443 VAL A C 1
ATOM 3380 O O . VAL A 1 443 ? 14.875 37.688 17.266 1 98.38 443 VAL A O 1
ATOM 3383 N N . ARG A 1 444 ? 15.5 38.781 15.484 1 97.25 444 ARG A N 1
ATOM 3384 C CA . ARG A 1 444 ? 16.656 37.938 15.195 1 97.25 444 ARG A CA 1
ATOM 3385 C C . ARG A 1 444 ? 17.656 37.969 16.344 1 97.25 444 ARG A C 1
ATOM 3387 O O . ARG A 1 444 ? 18.203 36.938 16.719 1 97.25 444 ARG A O 1
ATOM 3394 N N . ASP A 1 445 ? 17.859 39.188 16.828 1 97.31 445 ASP A N 1
ATOM 3395 C CA . ASP A 1 445 ? 18.766 39.344 17.969 1 97.31 445 ASP A CA 1
ATOM 3396 C C . ASP A 1 445 ? 18.25 38.562 19.188 1 97.31 445 ASP A C 1
ATOM 3398 O O . ASP A 1 445 ? 19.031 37.906 19.875 1 97.31 445 ASP A O 1
ATOM 3402 N N . ALA A 1 446 ? 17.016 38.719 19.5 1 97.44 446 ALA A N 1
ATOM 3403 C CA . ALA A 1 446 ? 16.406 37.969 20.609 1 97.44 446 ALA A CA 1
ATOM 3404 C C . ALA A 1 446 ? 16.578 36.469 20.438 1 97.44 446 ALA A C 1
ATOM 3406 O O . ALA A 1 446 ? 16.953 35.781 21.375 1 97.44 446 ALA A O 1
ATOM 3407 N N . ALA A 1 447 ? 16.266 35.969 19.25 1 96.12 447 ALA A N 1
ATOM 3408 C CA . ALA A 1 447 ? 16.375 34.531 18.953 1 96.12 447 ALA A CA 1
ATOM 3409 C C . ALA A 1 447 ? 17.797 34.031 19.156 1 96.12 447 ALA A C 1
ATOM 3411 O O . ALA A 1 447 ? 18.016 32.969 19.719 1 96.12 447 ALA A O 1
ATOM 3412 N N . ALA A 1 448 ? 18.75 34.781 18.656 1 95.5 448 ALA A N 1
ATOM 3413 C CA . ALA A 1 448 ? 20.156 34.375 18.75 1 95.5 448 ALA A CA 1
ATOM 3414 C C . ALA A 1 448 ? 20.609 34.281 20.203 1 95.5 448 ALA A C 1
ATOM 3416 O O . ALA A 1 448 ? 21.438 33.438 20.547 1 95.5 448 ALA A O 1
ATOM 3417 N N . LYS A 1 449 ? 20.031 35.094 21.016 1 95.44 449 LYS A N 1
ATOM 3418 C CA . LYS A 1 449 ? 20.453 35.125 22.422 1 95.44 449 LYS A CA 1
ATOM 3419 C C . LYS A 1 449 ? 19.719 34.094 23.25 1 95.44 449 LYS A C 1
ATOM 3421 O O . LYS A 1 449 ? 20.281 33.562 24.203 1 95.44 449 LYS A O 1
ATOM 3426 N N . ILE A 1 450 ? 18.578 33.812 22.953 1 95.69 450 ILE A N 1
ATOM 3427 C CA . ILE A 1 450 ? 17.703 33.062 23.859 1 95.69 450 ILE A CA 1
ATOM 3428 C C . ILE A 1 450 ? 17.703 31.594 23.469 1 95.69 450 ILE A C 1
ATOM 3430 O O . ILE A 1 450 ? 17.703 30.719 24.328 1 95.69 450 ILE A O 1
ATOM 3434 N N . VAL A 1 451 ? 17.578 31.281 22.172 1 94.56 451 VAL A N 1
ATOM 3435 C CA . VAL A 1 451 ? 17.406 29.906 21.703 1 94.56 451 VAL A CA 1
ATOM 3436 C C . VAL A 1 451 ? 18.766 29.219 21.672 1 94.56 451 VAL A C 1
ATOM 3438 O O . VAL A 1 451 ? 19.719 29.703 21.078 1 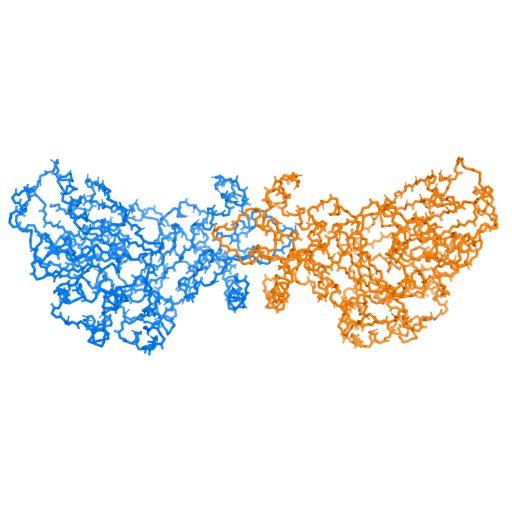94.56 451 VAL A O 1
ATOM 3441 N N . LYS A 1 452 ? 18.797 28.078 22.328 1 93.88 452 LYS A N 1
ATOM 3442 C CA . LYS A 1 452 ? 20.062 27.344 22.453 1 93.88 452 LYS A CA 1
ATOM 3443 C C . LYS A 1 452 ? 19.953 25.969 21.797 1 93.88 452 LYS A C 1
ATOM 3445 O O . LYS A 1 452 ? 19.031 25.203 22.078 1 93.88 452 LYS A O 1
ATOM 3450 N N . VAL A 1 453 ? 20.875 25.688 20.922 1 93.88 453 VAL A N 1
ATOM 3451 C CA . VAL A 1 453 ? 20.984 24.375 20.297 1 93.88 453 VAL A CA 1
ATOM 3452 C C . VAL A 1 453 ? 21.75 23.422 21.219 1 93.88 453 VAL A C 1
ATOM 3454 O O . VAL A 1 453 ? 22.844 23.75 21.672 1 93.88 453 VAL A O 1
ATOM 3457 N N . THR A 1 454 ? 21.172 22.297 21.5 1 94.12 454 THR A N 1
ATOM 3458 C CA . THR A 1 454 ? 21.797 21.375 22.438 1 94.12 454 THR A CA 1
ATOM 3459 C C . THR A 1 454 ? 22.438 20.203 21.703 1 94.12 454 THR A C 1
ATOM 3461 O O . THR A 1 454 ? 23.234 19.469 22.281 1 94.12 454 THR A O 1
ATOM 3464 N N . GLY A 1 455 ? 22.078 19.969 20.484 1 95.25 455 GLY A N 1
ATOM 3465 C CA . GLY A 1 455 ? 22.641 18.906 19.672 1 95.25 455 GLY A CA 1
ATOM 3466 C C . GLY A 1 455 ? 22.328 19.062 18.188 1 95.25 455 GLY A C 1
ATOM 3467 O O . GLY A 1 455 ? 21.422 19.797 17.828 1 95.25 455 GLY A O 1
ATOM 3468 N N . THR A 1 456 ? 23.188 18.453 17.391 1 97.56 456 THR A N 1
ATOM 3469 C CA . THR A 1 456 ? 23 18.516 15.938 1 97.56 456 THR A CA 1
ATOM 3470 C C . THR A 1 456 ? 23.219 17.141 15.312 1 97.56 456 THR A C 1
ATOM 3472 O O . THR A 1 456 ? 24.219 16.469 15.617 1 97.56 456 THR A O 1
ATOM 3475 N N . VAL A 1 457 ? 22.266 16.703 14.539 1 98.06 457 VAL A N 1
ATOM 3476 C CA . VAL A 1 457 ? 22.422 15.508 13.727 1 98.06 457 VAL A CA 1
ATOM 3477 C C . VAL A 1 457 ? 22.875 15.898 12.32 1 98.06 457 VAL A C 1
ATOM 3479 O O . VAL A 1 457 ? 22.188 16.641 11.625 1 98.06 457 VAL A O 1
ATOM 3482 N N . GLU A 1 458 ? 23.984 15.422 11.914 1 98.31 458 GLU A N 1
ATOM 3483 C CA . GLU A 1 458 ? 24.531 15.734 10.594 1 98.31 458 GLU A CA 1
ATOM 3484 C C . GLU A 1 458 ? 24.203 14.641 9.586 1 98.31 458 GLU A C 1
ATOM 3486 O O . GLU A 1 458 ? 24.219 13.453 9.914 1 98.31 458 GLU A O 1
ATOM 3491 N N . PRO A 1 459 ? 23.906 15.055 8.367 1 98.38 459 PRO A N 1
ATOM 3492 C CA . PRO A 1 459 ? 23.734 14.031 7.34 1 98.38 459 PRO A CA 1
ATOM 3493 C C . PRO A 1 459 ? 25.031 13.289 7.02 1 98.38 459 PRO A C 1
ATOM 3495 O O . PRO A 1 459 ? 26.109 13.859 7.164 1 98.38 459 PRO A O 1
ATOM 3498 N N . GLU A 1 460 ? 24.906 12.117 6.695 1 98.5 460 GLU A N 1
ATOM 3499 C CA . GLU A 1 460 ? 26.031 11.289 6.242 1 98.5 460 GLU A CA 1
ATOM 3500 C C . GLU A 1 460 ? 26.031 11.164 4.719 1 98.5 460 GLU A C 1
ATOM 3502 O O . GLU A 1 460 ? 25.094 10.617 4.137 1 98.5 460 GLU A O 1
ATOM 3507 N N . PRO A 1 461 ? 27.125 11.555 4.098 1 98.19 461 PRO A N 1
ATOM 3508 C CA . PRO A 1 461 ? 27.141 11.68 2.641 1 98.19 461 PRO A CA 1
ATOM 3509 C C . PRO A 1 461 ? 26.688 10.406 1.934 1 98.19 461 PRO A C 1
ATOM 3511 O O . PRO A 1 461 ? 25.875 10.477 1.011 1 98.19 461 PRO A O 1
ATOM 3514 N N . GLU A 1 462 ? 27.141 9.258 2.32 1 98.19 462 GLU A 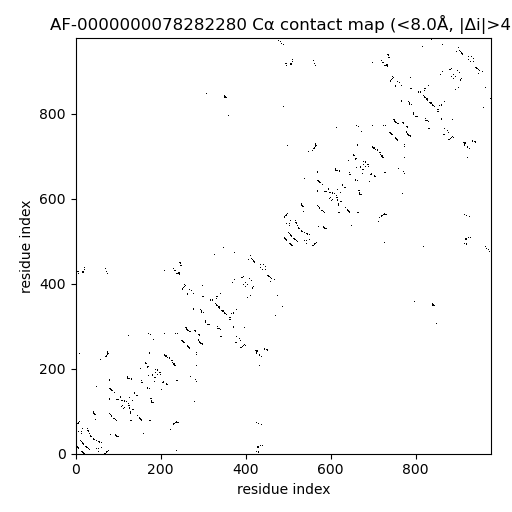N 1
ATOM 3515 C CA . GLU A 1 462 ? 26.766 8.008 1.664 1 98.19 462 GLU A CA 1
ATOM 3516 C C . GLU A 1 462 ? 25.281 7.703 1.854 1 98.19 462 GLU A C 1
ATOM 3518 O O . GLU A 1 462 ? 24.594 7.305 0.908 1 98.19 462 GLU A O 1
ATOM 3523 N N . LEU A 1 463 ? 24.859 7.828 3.016 1 98.44 463 LEU A N 1
ATOM 3524 C CA . LEU A 1 463 ? 23.453 7.586 3.318 1 98.44 463 LEU A CA 1
ATOM 3525 C C . LEU A 1 463 ? 22.562 8.609 2.625 1 98.44 463 LEU A C 1
ATOM 3527 O O . LEU A 1 463 ? 21.5 8.258 2.109 1 98.44 463 LEU A O 1
ATOM 3531 N N . ALA A 1 464 ? 22.953 9.875 2.645 1 98.69 464 ALA A N 1
ATOM 3532 C CA . ALA A 1 464 ? 22.203 10.93 1.968 1 98.69 464 ALA A CA 1
ATOM 3533 C C . ALA A 1 464 ? 22.078 10.633 0.477 1 98.69 464 ALA A C 1
ATOM 3535 O O . ALA A 1 464 ? 21.031 10.898 -0.122 1 98.69 464 ALA A O 1
ATOM 3536 N N . ALA A 1 465 ? 23.141 10.109 -0.087 1 98.56 465 ALA A N 1
ATOM 3537 C CA . ALA A 1 465 ? 23.094 9.766 -1.505 1 98.56 465 ALA A CA 1
ATOM 3538 C C . ALA A 1 465 ? 22.078 8.664 -1.772 1 98.56 465 ALA A C 1
ATOM 3540 O O . ALA A 1 465 ? 21.359 8.703 -2.771 1 98.56 465 ALA A O 1
ATOM 3541 N N . LYS A 1 466 ? 22.078 7.645 -0.947 1 98.31 466 LYS A N 1
ATOM 3542 C CA . LYS A 1 466 ? 21.094 6.578 -1.073 1 98.31 466 LYS A CA 1
ATOM 3543 C C . LYS A 1 466 ? 19.672 7.125 -0.958 1 98.31 466 LYS A C 1
ATOM 3545 O O . LYS A 1 466 ? 18.797 6.754 -1.737 1 98.31 466 LYS A O 1
ATOM 3550 N N . TYR A 1 467 ? 19.422 8.008 -0.069 1 98.56 467 TYR A N 1
ATOM 3551 C CA . TYR A 1 467 ? 18.094 8.562 0.15 1 98.56 467 TYR A CA 1
ATOM 3552 C C . TYR A 1 467 ? 17.703 9.484 -0.993 1 98.56 467 TYR A C 1
ATOM 3554 O O . TYR A 1 467 ? 16.516 9.617 -1.306 1 98.56 467 TYR A O 1
ATOM 3562 N N . GLU A 1 468 ? 18.688 10.148 -1.604 1 98.56 468 GLU A N 1
ATOM 3563 C CA . GLU A 1 468 ? 18.391 10.938 -2.795 1 98.56 468 GLU A CA 1
ATOM 3564 C C . GLU A 1 468 ? 17.766 10.07 -3.891 1 98.56 468 GLU A C 1
ATOM 3566 O O . GLU A 1 468 ? 16.766 10.453 -4.504 1 98.56 468 GLU A O 1
ATOM 3571 N N . GLU A 1 469 ? 18.375 8.938 -4.109 1 97.81 469 GLU A N 1
ATOM 3572 C CA . GLU A 1 469 ? 17.844 8.008 -5.105 1 97.81 469 GLU A CA 1
ATOM 3573 C C . GLU A 1 469 ? 16.453 7.523 -4.727 1 97.81 469 GLU A C 1
ATOM 3575 O O . GLU A 1 469 ? 15.555 7.465 -5.57 1 97.81 469 GLU A O 1
ATOM 3580 N N . LYS A 1 470 ? 16.266 7.164 -3.527 1 98.06 470 LYS A N 1
ATOM 3581 C CA . LYS A 1 470 ? 14.969 6.684 -3.047 1 98.06 470 LYS A CA 1
ATOM 3582 C C . LYS A 1 470 ? 13.898 7.77 -3.156 1 98.06 470 LYS A C 1
ATOM 3584 O O . LYS A 1 470 ? 12.758 7.492 -3.514 1 98.06 470 LYS A O 1
ATOM 3589 N N . TYR A 1 471 ? 14.312 8.992 -2.855 1 98.44 471 TYR A N 1
ATOM 3590 C CA . TYR A 1 471 ? 13.359 10.094 -2.934 1 98.44 471 TYR A CA 1
ATOM 3591 C C . TYR A 1 471 ? 12.883 10.305 -4.363 1 98.44 471 TYR A C 1
ATOM 3593 O O . TYR A 1 471 ? 11.695 10.547 -4.602 1 98.44 471 TYR A O 1
ATOM 3601 N N . ARG A 1 472 ? 13.805 10.25 -5.297 1 98 472 ARG A N 1
ATOM 3602 C CA . ARG A 1 472 ? 13.43 10.422 -6.699 1 98 472 ARG A CA 1
ATOM 3603 C C . ARG A 1 472 ? 12.383 9.391 -7.117 1 98 472 ARG A C 1
ATOM 3605 O O . ARG A 1 472 ? 11.484 9.695 -7.902 1 98 472 ARG A O 1
ATOM 3612 N N . LYS A 1 473 ? 12.492 8.195 -6.594 1 98 473 LYS A N 1
ATOM 3613 C CA . LYS A 1 473 ? 11.508 7.152 -6.852 1 98 473 LYS A CA 1
ATOM 3614 C C . LYS A 1 473 ? 10.195 7.438 -6.125 1 98 473 LYS A C 1
ATOM 3616 O O . LYS A 1 473 ? 9.117 7.332 -6.715 1 98 473 LYS A O 1
ATOM 3621 N N . PHE A 1 474 ? 10.297 7.836 -4.898 1 98.31 474 PHE A N 1
ATOM 3622 C CA . PHE A 1 474 ? 9.125 8.188 -4.098 1 98.31 474 PHE A CA 1
ATOM 3623 C C . PHE A 1 474 ? 8.297 9.258 -4.797 1 98.31 474 PHE A C 1
ATOM 3625 O O . PHE A 1 474 ? 7.066 9.156 -4.848 1 98.31 474 PHE A O 1
ATOM 3632 N N . ALA A 1 475 ? 8.961 10.242 -5.312 1 97.88 475 ALA A N 1
ATOM 3633 C CA . ALA A 1 475 ? 8.328 11.422 -5.891 1 97.88 475 ALA A CA 1
ATOM 3634 C C . ALA A 1 475 ? 7.484 11.055 -7.105 1 97.88 475 ALA A C 1
ATOM 3636 O O . ALA A 1 475 ? 6.66 11.852 -7.562 1 97.88 475 ALA A O 1
ATOM 3637 N N . LYS A 1 476 ? 7.613 9.852 -7.637 1 97.88 476 LYS A N 1
ATOM 3638 C CA . LYS A 1 476 ? 6.863 9.414 -8.812 1 97.88 476 LYS A CA 1
ATOM 3639 C C . LYS A 1 476 ? 5.574 8.703 -8.406 1 97.88 476 LYS A C 1
ATOM 3641 O O . LYS A 1 476 ? 4.684 8.516 -9.234 1 97.88 476 LYS A O 1
ATOM 3646 N N . ILE A 1 477 ? 5.449 8.289 -7.184 1 98.44 477 ILE A N 1
ATOM 3647 C CA . ILE A 1 477 ? 4.371 7.395 -6.77 1 98.44 477 ILE A CA 1
ATOM 3648 C C . ILE A 1 477 ? 3.055 8.164 -6.715 1 98.44 477 ILE A C 1
ATOM 3650 O O . ILE A 1 477 ? 2.074 7.777 -7.352 1 98.44 477 ILE A O 1
ATOM 3654 N N . TYR A 1 478 ? 3.014 9.312 -6.039 1 98.19 478 TYR A N 1
ATOM 3655 C CA . TYR A 1 478 ? 1.768 10.055 -5.863 1 98.19 478 TYR A CA 1
ATOM 3656 C C . TYR A 1 478 ? 1.202 10.5 -7.203 1 98.19 478 TYR A C 1
ATOM 3658 O O . TYR A 1 478 ? 0.026 10.273 -7.5 1 98.19 478 TYR A O 1
ATOM 3666 N N . PRO A 1 479 ? 2.004 11.133 -8.055 1 97.62 479 PRO A N 1
ATOM 3667 C CA . PRO A 1 479 ? 1.445 11.547 -9.344 1 97.62 479 PRO A CA 1
ATOM 3668 C C . PRO A 1 479 ? 0.826 10.383 -10.117 1 97.62 479 PRO A C 1
ATOM 3670 O O . PRO A 1 479 ? -0.142 10.57 -10.859 1 97.62 479 PRO A O 1
ATOM 3673 N N . THR A 1 480 ? 1.298 9.195 -9.922 1 97.94 480 THR A N 1
ATOM 3674 C CA . THR A 1 480 ? 0.807 8.031 -10.648 1 97.94 480 THR A CA 1
ATOM 3675 C C . THR A 1 480 ? -0.544 7.582 -10.102 1 97.94 480 THR A C 1
ATOM 3677 O O . THR A 1 480 ? -1.445 7.23 -10.867 1 97.94 480 THR A O 1
ATOM 3680 N N . VAL A 1 481 ? -0.735 7.648 -8.812 1 97.94 481 VAL A N 1
ATOM 3681 C CA . VAL A 1 481 ? -1.891 6.98 -8.227 1 97.94 481 VAL A CA 1
ATOM 3682 C C . VAL A 1 481 ? -2.943 8.016 -7.832 1 97.94 481 VAL A C 1
ATOM 3684 O O . VAL A 1 481 ? -4.031 7.656 -7.371 1 97.94 481 VAL A O 1
ATOM 3687 N N . LYS A 1 482 ? -2.686 9.32 -7.945 1 97 482 LYS A N 1
ATOM 3688 C CA . LYS A 1 482 ? -3.535 10.367 -7.391 1 97 482 LYS A CA 1
ATOM 3689 C C . LYS A 1 482 ? -4.965 10.25 -7.906 1 97 482 LYS A C 1
ATOM 3691 O O . LYS A 1 482 ? -5.922 10.469 -7.164 1 97 482 LYS A O 1
ATOM 3696 N N . ASP A 1 483 ? -5.168 9.82 -9.156 1 96.25 483 ASP A N 1
ATOM 3697 C CA . ASP A 1 483 ? -6.512 9.734 -9.719 1 96.25 483 ASP A CA 1
ATOM 3698 C C . ASP A 1 483 ? -7.254 8.508 -9.195 1 96.25 483 ASP A C 1
ATOM 3700 O O . ASP A 1 483 ? -8.484 8.477 -9.188 1 96.25 483 ASP A O 1
ATOM 3704 N N . LEU A 1 484 ? -6.512 7.469 -8.781 1 96.44 484 LEU A N 1
ATOM 3705 C CA . LEU A 1 484 ? -7.117 6.262 -8.227 1 96.44 484 LEU A CA 1
ATOM 3706 C C . LEU A 1 484 ? -7.812 6.562 -6.906 1 96.44 484 LEU A C 1
ATOM 3708 O O . LEU A 1 484 ? -8.812 5.926 -6.566 1 96.44 484 LEU A O 1
ATOM 3712 N N . PHE A 1 485 ? -7.238 7.492 -6.168 1 96 485 PHE A N 1
ATOM 3713 C CA . PHE A 1 485 ? -7.766 7.77 -4.836 1 96 485 PHE A CA 1
ATOM 3714 C C . PHE A 1 485 ? -9.234 8.172 -4.906 1 96 485 PHE A C 1
ATOM 3716 O O . PHE A 1 485 ? -10.055 7.676 -4.133 1 96 485 PHE A O 1
ATOM 3723 N N . SER A 1 486 ? -9.602 9.008 -5.84 1 91.5 486 SER A N 1
ATOM 3724 C CA . SER A 1 486 ? -11 9.406 -5.98 1 91.5 486 SER A CA 1
ATOM 3725 C C . SER A 1 486 ? -11.859 8.258 -6.5 1 91.5 486 SER A C 1
ATOM 3727 O O . SER A 1 486 ? -13.055 8.195 -6.219 1 91.5 486 SER A O 1
ATOM 3729 N N . GLU A 1 487 ? -11.227 7.336 -7.203 1 92.19 487 GLU A N 1
ATOM 3730 C CA . GLU A 1 487 ? -11.961 6.223 -7.809 1 92.19 487 GLU A CA 1
ATOM 3731 C C . GLU A 1 487 ? -12.266 5.141 -6.777 1 92.19 487 GLU A C 1
ATOM 3733 O O . GLU A 1 487 ? -13.305 4.484 -6.844 1 92.19 487 GLU A O 1
ATOM 3738 N N . ILE A 1 488 ? -11.422 4.93 -5.832 1 89.5 488 ILE A N 1
ATOM 3739 C CA . ILE A 1 488 ? -11.578 3.764 -4.969 1 89.5 488 ILE A CA 1
ATOM 3740 C C . ILE A 1 488 ? -12.266 4.168 -3.67 1 89.5 488 ILE A C 1
ATOM 3742 O O . ILE A 1 488 ? -12.539 3.322 -2.814 1 89.5 488 ILE A O 1
ATOM 3746 N N . ILE A 1 489 ? -12.5 5.473 -3.42 1 81.44 489 ILE A N 1
ATOM 3747 C CA . ILE A 1 489 ? -13.227 5.93 -2.242 1 81.44 489 ILE A CA 1
ATOM 3748 C C . ILE A 1 489 ? -14.719 6.004 -2.559 1 81.44 489 ILE A C 1
ATOM 3750 O O . ILE A 1 489 ? -15.109 6.234 -3.705 1 81.44 489 ILE A O 1
ATOM 3754 N N . MET B 1 1 ? -11.789 -55.031 -9.711 1 96.44 1 MET B N 1
ATOM 3755 C CA . MET B 1 1 ? -10.461 -54.688 -10.242 1 96.44 1 MET B CA 1
ATOM 3756 C C . MET B 1 1 ? -9.836 -53.562 -9.469 1 96.44 1 MET B C 1
ATOM 3758 O O . MET B 1 1 ? -10.531 -52.812 -8.773 1 96.44 1 MET B O 1
ATOM 3762 N N . LEU B 1 2 ? -8.516 -53.562 -9.57 1 98.5 2 LEU B N 1
ATOM 3763 C CA . LEU B 1 2 ? -7.762 -52.5 -8.867 1 98.5 2 LEU B CA 1
ATOM 3764 C C . LEU B 1 2 ? -6.98 -51.656 -9.852 1 98.5 2 LEU B C 1
ATOM 3766 O O . LEU B 1 2 ? -6.488 -52.156 -10.867 1 98.5 2 LEU B O 1
ATOM 3770 N N . TYR B 1 3 ? -6.945 -50.406 -9.523 1 98.75 3 TYR B N 1
ATOM 3771 C CA . TYR B 1 3 ? -6.258 -49.406 -10.367 1 98.75 3 TYR B CA 1
ATOM 3772 C C . TYR B 1 3 ? -5.289 -48.594 -9.547 1 98.75 3 TYR B C 1
ATOM 3774 O O . TYR B 1 3 ? -5.598 -48.188 -8.414 1 98.75 3 TYR B O 1
ATOM 3782 N N . ILE B 1 4 ? -4.125 -48.281 -10.109 1 98.81 4 ILE B N 1
ATOM 3783 C CA . ILE B 1 4 ? -3.086 -47.531 -9.414 1 98.81 4 ILE B CA 1
ATOM 3784 C C . ILE B 1 4 ? -2.902 -46.188 -10.086 1 98.81 4 ILE B C 1
ATOM 3786 O O . ILE B 1 4 ? -2.764 -46.094 -11.312 1 98.81 4 ILE B O 1
ATOM 3790 N N . GLY B 1 5 ? -3.014 -45.125 -9.312 1 98.75 5 GLY B N 1
ATOM 3791 C CA . GLY B 1 5 ? -2.619 -43.781 -9.742 1 98.75 5 GLY B CA 1
ATOM 3792 C C . GLY B 1 5 ? -1.305 -43.344 -9.133 1 98.75 5 GLY B C 1
ATOM 3793 O O . GLY B 1 5 ? -1.132 -43.375 -7.914 1 98.75 5 GLY B O 1
ATOM 3794 N N . VAL B 1 6 ? -0.331 -42.906 -9.977 1 98.69 6 VAL B N 1
ATOM 3795 C CA . VAL B 1 6 ? 0.981 -42.438 -9.547 1 98.69 6 VAL B CA 1
ATOM 3796 C C . VAL B 1 6 ? 1.069 -40.906 -9.727 1 98.69 6 VAL B C 1
ATOM 3798 O O . VAL B 1 6 ? 0.966 -40.406 -10.852 1 98.69 6 VAL B O 1
ATOM 3801 N N . ASP B 1 7 ? 1.208 -40.156 -8.68 1 98.31 7 ASP B N 1
ATOM 3802 C CA . ASP B 1 7 ? 1.45 -38.719 -8.711 1 98.31 7 ASP B CA 1
ATOM 3803 C C . ASP B 1 7 ? 2.936 -38.406 -8.539 1 98.31 7 ASP B C 1
ATOM 3805 O O . ASP B 1 7 ? 3.447 -38.406 -7.422 1 98.31 7 ASP B O 1
ATOM 3809 N N . LEU B 1 8 ? 3.592 -38.156 -9.641 1 98.44 8 LEU B N 1
ATOM 3810 C CA . LEU B 1 8 ? 5.016 -37.844 -9.609 1 98.44 8 LEU B CA 1
ATOM 3811 C C . LEU B 1 8 ? 5.23 -36.344 -9.359 1 98.44 8 LEU B C 1
ATOM 3813 O O . LEU B 1 8 ? 5.344 -35.562 -10.305 1 98.44 8 LEU B O 1
ATOM 3817 N N . GLY B 1 9 ? 5.406 -36.031 -8.102 1 96.12 9 GLY B N 1
ATOM 3818 C CA . GLY B 1 9 ? 5.637 -34.656 -7.719 1 96.12 9 GLY B CA 1
ATOM 3819 C C . GLY B 1 9 ? 7.109 -34.281 -7.656 1 96.12 9 GLY B C 1
ATOM 3820 O O . GLY B 1 9 ? 7.969 -35.094 -8.023 1 96.12 9 GLY B O 1
ATOM 3821 N N . THR B 1 10 ? 7.395 -33.062 -7.23 1 93.44 10 THR B N 1
ATOM 3822 C CA . THR B 1 10 ? 8.766 -32.562 -7.16 1 93.44 10 THR B CA 1
ATOM 3823 C C . THR B 1 10 ? 9.484 -33.125 -5.941 1 93.44 10 THR B C 1
ATOM 3825 O O . THR B 1 10 ? 10.656 -33.5 -6.031 1 93.44 10 THR B O 1
ATOM 3828 N N . SER B 1 11 ? 8.812 -33.312 -4.809 1 92.19 11 SER B N 1
ATOM 3829 C CA . SER B 1 11 ? 9.469 -33.75 -3.574 1 92.19 11 SER B CA 1
ATOM 3830 C C . SER B 1 11 ? 9.266 -35.219 -3.312 1 92.19 11 SER B C 1
ATOM 3832 O O . SER B 1 11 ? 10.031 -35.844 -2.574 1 92.19 11 SER B O 1
ATOM 3834 N N . ALA B 1 12 ? 8.125 -35.688 -3.83 1 96.56 12 ALA B N 1
ATOM 3835 C CA . ALA B 1 12 ? 7.785 -37.094 -3.559 1 96.56 12 ALA B CA 1
ATOM 3836 C C . ALA B 1 12 ? 6.895 -37.656 -4.66 1 96.56 12 ALA B C 1
ATOM 3838 O O . ALA B 1 12 ? 6.359 -36.906 -5.48 1 96.56 12 ALA B O 1
ATOM 3839 N N . VAL B 1 13 ? 6.867 -38.938 -4.676 1 98 13 VAL B N 1
ATOM 3840 C CA . VAL B 1 13 ? 5.883 -39.625 -5.484 1 98 13 VAL B CA 1
ATOM 3841 C C . VAL B 1 13 ? 4.797 -40.219 -4.586 1 98 13 VAL B C 1
ATOM 3843 O O . VAL B 1 13 ? 5.098 -40.875 -3.578 1 98 13 VAL B O 1
ATOM 3846 N N . LYS B 1 14 ? 3.547 -39.844 -4.848 1 98.12 14 LYS B N 1
ATOM 3847 C CA . LYS B 1 14 ? 2.387 -40.375 -4.133 1 98.12 14 LYS B CA 1
ATOM 3848 C C . LYS B 1 14 ? 1.637 -41.375 -4.977 1 98.12 14 LYS B C 1
ATOM 3850 O O . LYS B 1 14 ? 1.317 -41.125 -6.141 1 98.12 14 LYS B O 1
ATOM 3855 N N . LEU B 1 15 ? 1.405 -42.594 -4.426 1 98.56 15 LEU B N 1
ATOM 3856 C CA . LEU B 1 15 ? 0.703 -43.656 -5.121 1 98.56 15 LEU B CA 1
ATOM 3857 C C . LEU B 1 15 ? -0.604 -44 -4.41 1 98.56 15 LEU B C 1
ATOM 3859 O O . LEU B 1 15 ? -0.655 -44.062 -3.18 1 98.56 15 LEU B O 1
ATOM 3863 N N . LEU B 1 16 ? -1.61 -44.219 -5.227 1 98.25 16 LEU B N 1
ATOM 3864 C CA . LEU B 1 16 ? -2.947 -44.5 -4.711 1 98.25 16 LEU B CA 1
ATOM 3865 C C . LEU B 1 16 ? -3.543 -45.719 -5.367 1 98.25 16 LEU B C 1
ATOM 3867 O O . LEU B 1 16 ? -3.426 -45.906 -6.582 1 98.25 16 LEU B O 1
ATOM 3871 N N . LEU B 1 17 ? -4.09 -46.625 -4.543 1 98.56 17 LEU B N 1
ATOM 3872 C CA . LEU B 1 17 ? -4.789 -47.812 -5.004 1 98.56 17 LEU B CA 1
ATOM 3873 C C . LEU B 1 17 ? -6.301 -47.625 -4.898 1 98.56 17 LEU B C 1
ATOM 3875 O O . LEU B 1 17 ? -6.824 -47.375 -3.814 1 98.56 17 LEU B O 1
ATOM 3879 N N . MET B 1 18 ? -6.992 -47.75 -5.996 1 97.94 18 MET B N 1
ATOM 3880 C CA . MET B 1 18 ? -8.438 -47.531 -6.066 1 97.94 18 MET B CA 1
ATOM 3881 C C . MET B 1 18 ? -9.133 -48.781 -6.586 1 97.94 18 MET B C 1
ATOM 3883 O O . MET B 1 18 ? -8.633 -49.469 -7.488 1 97.94 18 MET B O 1
ATOM 3887 N N . ASN B 1 19 ? -10.25 -49.156 -6.078 1 97.81 19 ASN B N 1
ATOM 3888 C CA . ASN B 1 19 ? -11 -50.281 -6.605 1 97.81 19 ASN B CA 1
ATOM 3889 C C . ASN B 1 19 ? -12 -49.844 -7.672 1 97.81 19 ASN B C 1
ATOM 3891 O O . ASN B 1 19 ? -12.062 -48.656 -8.023 1 97.81 19 ASN B O 1
ATOM 3895 N N . SER B 1 20 ? -12.742 -50.781 -8.203 1 95.75 20 SER B N 1
ATOM 3896 C CA . SER B 1 20 ? -13.602 -50.562 -9.352 1 95.75 20 SER B CA 1
ATOM 3897 C C . SER B 1 20 ? -14.766 -49.625 -9.008 1 95.75 20 SER B C 1
ATOM 3899 O O . SER B 1 20 ? -15.391 -49.031 -9.891 1 95.75 20 SER B O 1
ATOM 3901 N N . GLU B 1 21 ? -15.055 -49.375 -7.719 1 93.31 21 GLU B N 1
ATOM 3902 C CA . GLU B 1 21 ? -16.141 -48.5 -7.281 1 93.31 21 GLU B CA 1
ATOM 3903 C C . GLU B 1 21 ? -15.656 -47.094 -7 1 93.31 21 GLU B C 1
ATOM 3905 O O . GLU B 1 21 ? -16.453 -46.188 -6.703 1 93.31 21 GLU B O 1
ATOM 3910 N N . GLY B 1 22 ? -14.422 -46.938 -7.121 1 93.5 22 GLY B N 1
ATOM 3911 C CA . GLY B 1 22 ? -13.867 -45.625 -6.879 1 93.5 22 GLY B CA 1
ATOM 3912 C C . GLY B 1 22 ? -13.406 -45.438 -5.449 1 93.5 22 GLY B C 1
ATOM 3913 O O . GLY B 1 22 ? -13.008 -44.312 -5.07 1 93.5 22 GLY B O 1
ATOM 3914 N N . LYS B 1 23 ? -13.445 -46.469 -4.656 1 95 23 LYS B N 1
ATOM 3915 C CA . LYS B 1 23 ? -12.992 -46.375 -3.27 1 95 23 LYS B CA 1
ATOM 3916 C C . LYS B 1 23 ? -11.469 -46.5 -3.18 1 95 23 LYS B C 1
ATOM 3918 O O . LYS B 1 23 ? -10.859 -47.344 -3.811 1 95 23 LYS B O 1
ATOM 3923 N N . ILE B 1 24 ? -10.867 -45.656 -2.443 1 96.38 24 ILE B N 1
ATOM 3924 C CA . ILE B 1 24 ? -9.43 -45.656 -2.213 1 96.38 24 ILE B CA 1
ATOM 3925 C C . ILE B 1 24 ? -9.086 -46.75 -1.18 1 96.38 24 ILE B C 1
ATOM 3927 O O . ILE B 1 24 ? -9.586 -46.719 -0.056 1 96.38 24 ILE B O 1
ATOM 3931 N N . GLU B 1 25 ? -8.203 -47.594 -1.501 1 97.31 25 GLU B N 1
ATOM 3932 C CA . GLU B 1 25 ? -7.844 -48.719 -0.624 1 97.31 25 GLU B CA 1
ATOM 3933 C C . GLU B 1 25 ? -6.59 -48.406 0.184 1 97.31 25 GLU B C 1
ATOM 3935 O O . GLU B 1 25 ? -6.465 -48.812 1.335 1 97.31 25 GLU B O 1
ATOM 3940 N N . LYS B 1 26 ? -5.656 -47.719 -0.433 1 97.56 26 LYS B N 1
ATOM 3941 C CA . LYS B 1 26 ? -4.359 -47.469 0.186 1 97.56 26 LYS B CA 1
ATOM 3942 C C . LYS B 1 26 ? -3.625 -46.344 -0.521 1 97.56 26 LYS B C 1
ATOM 3944 O O . LYS B 1 26 ? -3.809 -46.125 -1.721 1 97.56 26 LYS B O 1
ATOM 3949 N N . ILE B 1 27 ? -2.912 -45.562 0.201 1 97.38 27 ILE B N 1
ATOM 3950 C CA . ILE B 1 27 ? -2.053 -44.531 -0.323 1 97.38 27 ILE B CA 1
ATOM 3951 C C . ILE B 1 27 ? -0.638 -44.688 0.229 1 97.38 27 ILE B C 1
ATOM 3953 O O . ILE B 1 27 ? -0.458 -45 1.408 1 97.38 27 ILE B O 1
ATOM 3957 N N . VAL B 1 28 ? 0.336 -44.531 -0.602 1 97.94 28 VAL B N 1
ATOM 3958 C CA . VAL B 1 28 ? 1.745 -44.594 -0.231 1 97.94 28 VAL B CA 1
ATOM 3959 C C . VAL B 1 28 ? 2.482 -43.375 -0.77 1 97.94 28 VAL B C 1
ATOM 3961 O O . VAL B 1 28 ? 2.172 -42.875 -1.858 1 97.94 28 VAL B O 1
ATOM 3964 N N . SER B 1 29 ? 3.391 -42.844 -0.056 1 97.75 29 SER B N 1
ATOM 3965 C CA . SER B 1 29 ? 4.23 -41.719 -0.49 1 97.75 29 SER B CA 1
ATOM 3966 C C . SER B 1 29 ? 5.707 -42 -0.241 1 97.75 29 SER B C 1
ATOM 3968 O O . SER B 1 29 ? 6.066 -42.562 0.796 1 97.75 29 SER B O 1
ATOM 3970 N N . ARG B 1 30 ? 6.508 -41.75 -1.205 1 98 30 ARG B N 1
ATOM 3971 C CA . ARG B 1 30 ? 7.953 -41.938 -1.129 1 98 30 ARG B CA 1
ATOM 3972 C C . ARG B 1 30 ? 8.68 -40.656 -1.549 1 98 30 ARG B C 1
ATOM 3974 O O . ARG B 1 30 ? 8.32 -40.031 -2.551 1 98 30 ARG B O 1
ATOM 3981 N N . GLU B 1 31 ? 9.742 -40.312 -0.814 1 97.38 31 GLU B N 1
ATOM 3982 C CA . GLU B 1 31 ? 10.453 -39.062 -1.08 1 97.38 31 GLU B CA 1
ATOM 3983 C C . GLU B 1 31 ? 11.742 -39.312 -1.859 1 97.38 31 GLU B C 1
ATOM 3985 O O . GLU B 1 31 ? 12.234 -40.469 -1.902 1 97.38 31 GLU B O 1
ATOM 3990 N N . TYR B 1 32 ? 12.203 -38.438 -2.586 1 96.5 32 TYR B N 1
ATOM 3991 C CA . TYR B 1 32 ? 13.5 -38.438 -3.258 1 96.5 32 TYR B CA 1
ATOM 3992 C C . TYR B 1 32 ? 14.133 -37.062 -3.23 1 96.5 32 TYR B C 1
ATOM 3994 O O . TYR B 1 32 ? 13.445 -36.062 -3.014 1 96.5 32 TYR B O 1
ATOM 4002 N N . PRO B 1 33 ? 15.422 -37 -3.439 1 95.12 33 PRO B N 1
ATOM 4003 C CA . PRO B 1 33 ? 16.141 -35.75 -3.266 1 95.12 33 PRO B CA 1
ATOM 4004 C C . PRO B 1 33 ? 15.922 -34.781 -4.43 1 95.12 33 PRO B C 1
ATOM 4006 O O . PRO B 1 33 ? 15.672 -35.219 -5.559 1 95.12 33 PRO B O 1
ATOM 4009 N N . LEU B 1 34 ? 15.891 -33.531 -4.137 1 93.12 34 LEU B N 1
ATOM 4010 C CA . LEU B 1 34 ? 15.914 -32.406 -5.078 1 93.12 34 LEU B CA 1
ATOM 4011 C C . LEU B 1 34 ? 17.281 -31.719 -5.078 1 93.12 34 LEU B C 1
ATOM 4013 O O . LEU B 1 34 ? 17.875 -31.516 -4.02 1 93.12 34 LEU B O 1
ATOM 4017 N N . SER B 1 35 ? 17.844 -31.484 -6.277 1 94.38 35 SER B N 1
ATOM 4018 C CA . SER B 1 35 ? 19.188 -30.906 -6.391 1 94.38 35 SER B CA 1
ATOM 4019 C C . SER B 1 35 ? 19.125 -29.484 -6.914 1 94.38 35 SER B C 1
ATOM 4021 O O . SER B 1 35 ? 18.375 -29.172 -7.836 1 94.38 35 SER B O 1
ATOM 4023 N N . PHE B 1 36 ? 19.906 -28.609 -6.328 1 91.56 36 PHE B N 1
ATOM 4024 C CA . PHE B 1 36 ? 20.094 -27.219 -6.758 1 91.56 36 PHE B CA 1
ATOM 4025 C C . PHE B 1 36 ? 21.562 -26.938 -7.016 1 91.56 36 PHE B C 1
ATOM 4027 O O . PHE B 1 36 ? 22.188 -26.156 -6.289 1 91.56 36 PHE B O 1
ATOM 4034 N N . PRO B 1 37 ? 22.109 -27.406 -8.078 1 93.69 37 PRO B N 1
ATOM 4035 C CA . PRO B 1 37 ? 23.547 -27.312 -8.312 1 93.69 37 PRO B CA 1
ATOM 4036 C C . PRO B 1 37 ? 24.031 -25.875 -8.43 1 93.69 37 PRO B C 1
ATOM 4038 O O . PRO B 1 37 ? 25.203 -25.594 -8.148 1 93.69 37 PRO B O 1
ATOM 4041 N N . HIS B 1 38 ? 23.25 -24.969 -9 1 91.75 38 HIS B N 1
ATOM 4042 C CA . HIS B 1 38 ? 23.484 -23.531 -9.094 1 91.75 38 HIS B CA 1
ATOM 4043 C C . HIS B 1 38 ? 22.266 -22.734 -8.641 1 91.75 38 HIS B C 1
ATOM 4045 O O . HIS B 1 38 ? 21.141 -23.266 -8.648 1 91.75 38 HIS B O 1
ATOM 4051 N N . PRO B 1 39 ? 22.609 -21.547 -8.141 1 85.25 39 PRO B N 1
ATOM 4052 C CA . PRO B 1 39 ? 21.438 -20.734 -7.809 1 85.25 39 PRO B CA 1
ATOM 4053 C C . PRO B 1 39 ? 20.438 -20.641 -8.961 1 85.25 39 PRO B C 1
ATOM 4055 O O . PRO B 1 39 ? 20.812 -20.344 -10.094 1 85.25 39 PRO B O 1
ATOM 4058 N N . GLY B 1 40 ? 19.172 -20.969 -8.695 1 86.69 40 GLY B N 1
ATOM 4059 C CA . GLY B 1 40 ? 18.109 -20.875 -9.695 1 86.69 40 GLY B CA 1
ATOM 4060 C C . GLY B 1 40 ? 17.922 -22.172 -10.477 1 86.69 40 GLY B C 1
ATOM 4061 O O . GLY B 1 40 ? 16.984 -22.297 -11.258 1 86.69 40 GLY B O 1
ATOM 4062 N N . TRP B 1 41 ? 18.844 -23.062 -10.195 1 93.81 41 TRP B N 1
ATOM 4063 C CA . TRP B 1 41 ? 18.75 -24.344 -10.883 1 93.81 41 TRP B CA 1
ATOM 4064 C C . TRP B 1 41 ? 17.969 -25.359 -10.047 1 93.81 41 TRP B C 1
ATOM 4066 O O . TRP B 1 41 ? 18.047 -25.344 -8.812 1 93.81 41 TRP B O 1
ATOM 4076 N N . SER B 1 42 ? 17.234 -26.156 -10.609 1 95.5 42 SER B N 1
ATOM 4077 C CA . SER B 1 42 ? 16.5 -27.266 -9.992 1 95.5 42 SER B CA 1
ATOM 4078 C C . SER B 1 42 ? 16.547 -28.516 -10.859 1 95.5 42 SER B C 1
ATOM 4080 O O . SER B 1 42 ? 16.109 -28.484 -12.016 1 95.5 42 SER B O 1
ATOM 4082 N N . GLU B 1 43 ? 17.078 -29.609 -10.289 1 97.44 43 GLU B N 1
ATOM 4083 C CA . GLU B 1 43 ? 17.266 -30.844 -11.055 1 97.44 43 GLU B CA 1
ATOM 4084 C C . GLU B 1 43 ? 16.938 -32.062 -10.203 1 97.44 43 GLU B C 1
ATOM 4086 O O . GLU B 1 43 ? 16.938 -32 -8.977 1 97.44 43 GLU B O 1
ATOM 4091 N N . GLN B 1 44 ? 16.625 -33.094 -10.867 1 98 44 GLN B N 1
ATOM 4092 C CA . GLN B 1 44 ? 16.422 -34.375 -10.227 1 98 44 GLN B CA 1
ATOM 4093 C C . GLN B 1 44 ? 16.859 -35.531 -11.141 1 98 44 GLN B C 1
ATOM 4095 O O . GLN B 1 44 ? 16.766 -35.406 -12.367 1 98 44 GLN B O 1
ATOM 4100 N N . LYS B 1 45 ? 17.297 -36.594 -10.57 1 98.06 45 LYS B N 1
ATOM 4101 C CA . LYS B 1 45 ? 17.625 -37.781 -11.328 1 98.06 45 LYS B CA 1
ATOM 4102 C C . LYS B 1 45 ? 16.391 -38.625 -11.617 1 98.06 45 LYS B C 1
ATOM 4104 O O . LYS B 1 45 ? 15.75 -39.156 -10.703 1 98.06 45 LYS B O 1
ATOM 4109 N N . PRO B 1 46 ? 16.062 -38.812 -12.898 1 98.56 46 PRO B N 1
ATOM 4110 C CA . PRO B 1 46 ? 14.898 -39.625 -13.234 1 98.56 46 PRO B CA 1
ATOM 4111 C C . PRO B 1 46 ? 14.977 -41.031 -12.633 1 98.56 46 PRO B C 1
ATOM 4113 O O . PRO B 1 46 ? 13.953 -41.625 -12.305 1 98.56 46 PRO B O 1
ATOM 4116 N N . GLU B 1 47 ? 16.156 -41.5 -12.43 1 98.19 47 GLU B N 1
ATOM 4117 C CA . GLU B 1 47 ? 16.344 -42.812 -11.844 1 98.19 47 GLU B CA 1
ATOM 4118 C C . GLU B 1 47 ? 15.805 -42.875 -10.414 1 98.19 47 GLU B C 1
ATOM 4120 O O . GLU B 1 47 ? 15.344 -43.938 -9.961 1 98.19 47 GLU B O 1
ATOM 4125 N N . ASP B 1 48 ? 15.891 -41.781 -9.742 1 98.44 48 ASP B N 1
ATOM 4126 C CA . ASP B 1 48 ? 15.32 -41.719 -8.398 1 98.44 48 ASP B CA 1
ATOM 4127 C C . ASP B 1 48 ? 13.797 -41.812 -8.445 1 98.44 48 ASP B C 1
ATOM 4129 O O . ASP B 1 48 ? 13.188 -42.469 -7.578 1 98.44 48 ASP B O 1
ATOM 4133 N N . TRP B 1 49 ? 13.188 -41.156 -9.422 1 98.62 49 TRP B N 1
ATOM 4134 C CA . TRP B 1 49 ? 11.742 -41.281 -9.602 1 98.62 49 TRP B CA 1
ATOM 4135 C C . TRP B 1 49 ? 11.352 -42.719 -9.82 1 98.62 49 TRP B C 1
ATOM 4137 O O . TRP B 1 49 ? 10.375 -43.219 -9.234 1 98.62 49 TRP B O 1
ATOM 4147 N N . TRP B 1 50 ? 12.102 -43.375 -10.672 1 98.44 50 TRP B N 1
ATOM 4148 C CA . TRP B 1 50 ? 11.828 -44.781 -11.016 1 98.44 50 TRP B CA 1
ATOM 4149 C C . TRP B 1 50 ? 11.953 -45.688 -9.789 1 98.44 50 TRP B C 1
ATOM 4151 O O . TRP B 1 50 ? 11.039 -46.438 -9.484 1 98.44 50 TRP B O 1
ATOM 4161 N N . LYS B 1 51 ? 13.062 -45.531 -9.141 1 98.38 51 LYS B N 1
ATOM 4162 C CA . LYS B 1 51 ? 13.336 -46.344 -7.969 1 98.38 51 LYS B CA 1
ATOM 4163 C C . LYS B 1 51 ? 12.227 -46.219 -6.926 1 98.38 51 LYS B C 1
ATOM 4165 O O . LYS B 1 51 ? 11.68 -47.219 -6.465 1 98.38 51 LYS B O 1
ATOM 4170 N N . GLU B 1 52 ? 11.891 -45.031 -6.602 1 98.56 52 GLU B N 1
ATOM 4171 C CA . GLU B 1 52 ? 10.922 -44.781 -5.535 1 98.56 52 GLU B CA 1
ATOM 4172 C C . GLU B 1 52 ? 9.508 -45.156 -5.977 1 98.56 52 GLU B C 1
ATOM 4174 O O . GLU B 1 52 ? 8.695 -45.594 -5.168 1 98.56 52 GLU B O 1
ATOM 4179 N N . SER B 1 53 ? 9.188 -44.969 -7.273 1 98.5 53 SER B N 1
ATOM 4180 C CA . SER B 1 53 ? 7.887 -45.375 -7.777 1 98.5 53 SER B CA 1
ATOM 4181 C C . SER B 1 53 ? 7.734 -46.906 -7.73 1 98.5 53 SER B C 1
ATOM 4183 O O . SER B 1 53 ? 6.676 -47.406 -7.363 1 98.5 53 SER B O 1
ATOM 4185 N N . LEU B 1 54 ? 8.773 -47.594 -8.125 1 98.31 54 LEU B N 1
ATOM 4186 C CA . LEU B 1 54 ? 8.742 -49.031 -8.109 1 98.31 54 LEU B CA 1
ATOM 4187 C C . LEU B 1 54 ? 8.578 -49.562 -6.684 1 98.31 54 LEU B C 1
ATOM 4189 O O . LEU B 1 54 ? 7.762 -50.438 -6.434 1 98.31 54 LEU B O 1
ATOM 4193 N N . GLU B 1 55 ? 9.391 -49.031 -5.812 1 98.31 55 GLU B N 1
ATOM 4194 C CA . GLU B 1 55 ? 9.266 -49.406 -4.41 1 98.31 55 GLU B CA 1
ATOM 4195 C C . GLU B 1 55 ? 7.891 -49.031 -3.857 1 98.31 55 GLU B C 1
ATOM 4197 O O . GLU B 1 55 ? 7.328 -49.75 -3.035 1 98.31 55 GLU B O 1
ATOM 4202 N N . GLY B 1 56 ? 7.395 -47.938 -4.234 1 98.44 56 GLY B N 1
ATOM 4203 C CA . GLY B 1 56 ? 6.062 -47.531 -3.836 1 98.44 56 GLY B CA 1
ATOM 4204 C C . GLY B 1 56 ? 4.973 -48.469 -4.309 1 98.44 56 GLY B C 1
ATOM 4205 O O . GLY B 1 56 ? 4.016 -48.75 -3.578 1 98.44 56 GLY B O 1
ATOM 4206 N N . ILE B 1 57 ? 5.102 -48.938 -5.543 1 98.5 57 ILE B N 1
ATOM 4207 C CA . ILE B 1 57 ? 4.141 -49.906 -6.074 1 98.5 57 ILE B CA 1
ATOM 4208 C C . ILE B 1 57 ? 4.188 -51.188 -5.262 1 98.5 57 ILE B C 1
ATOM 4210 O O . ILE B 1 57 ? 3.148 -51.75 -4.926 1 98.5 57 ILE B O 1
ATOM 4214 N N . ARG B 1 58 ? 5.387 -51.594 -4.898 1 98.25 58 ARG B N 1
ATOM 4215 C CA . ARG B 1 58 ? 5.543 -52.812 -4.074 1 98.25 58 ARG B CA 1
ATOM 4216 C C . ARG B 1 58 ? 4.832 -52.625 -2.734 1 98.25 58 ARG B C 1
ATOM 4218 O O . ARG B 1 58 ? 4.094 -53.531 -2.303 1 98.25 58 ARG B O 1
ATOM 4225 N N . GLU B 1 59 ? 5.117 -51.5 -2.16 1 98.31 59 GLU B N 1
ATOM 4226 C CA . GLU B 1 59 ? 4.508 -51.219 -0.866 1 98.31 59 GLU B CA 1
ATOM 4227 C C . GLU B 1 59 ? 2.99 -51.094 -0.987 1 98.31 59 GLU B C 1
ATOM 4229 O O . GLU B 1 59 ? 2.25 -51.594 -0.136 1 98.31 59 GLU B O 1
ATOM 4234 N N . LEU B 1 60 ? 2.51 -50.469 -2.012 1 98.44 60 LEU B N 1
ATOM 4235 C CA . LEU B 1 60 ? 1.097 -50.219 -2.248 1 98.44 60 LEU B CA 1
ATOM 4236 C C . LEU B 1 60 ? 0.318 -51.5 -2.426 1 98.44 60 LEU B C 1
ATOM 4238 O O . LEU B 1 60 ? -0.831 -51.625 -1.993 1 98.44 60 LEU B O 1
ATOM 4242 N N . THR B 1 61 ? 0.929 -52.531 -3.033 1 98 61 THR B N 1
ATOM 4243 C CA . THR B 1 61 ? 0.219 -53.75 -3.422 1 98 61 THR B CA 1
ATOM 4244 C C . THR B 1 61 ? 0.548 -54.906 -2.471 1 98 61 THR B C 1
ATOM 4246 O O . THR B 1 61 ? 0.182 -56.062 -2.727 1 98 61 THR B O 1
ATOM 4249 N N . ALA B 1 62 ? 1.232 -54.625 -1.427 1 96.44 62 ALA B N 1
ATOM 4250 C CA . ALA B 1 62 ? 1.742 -55.656 -0.528 1 96.44 62 ALA B CA 1
ATOM 4251 C C . ALA B 1 62 ? 0.602 -56.469 0.06 1 96.44 62 ALA B C 1
ATOM 4253 O O . ALA B 1 62 ? 0.745 -57.688 0.266 1 96.44 62 ALA B O 1
ATOM 4254 N N . ASP B 1 63 ? -0.56 -55.906 0.335 1 95.25 63 ASP B N 1
ATOM 4255 C CA . ASP B 1 63 ? -1.605 -56.562 1.091 1 95.25 63 ASP B CA 1
ATOM 4256 C C . ASP B 1 63 ? -2.854 -56.781 0.235 1 95.25 63 ASP B C 1
ATOM 4258 O O . ASP B 1 63 ? -3.916 -57.125 0.753 1 95.25 63 ASP B O 1
ATOM 4262 N N . CYS B 1 64 ? -2.787 -56.531 -1.016 1 95.44 64 CYS B N 1
ATOM 4263 C CA . CYS B 1 64 ? -3.961 -56.75 -1.856 1 95.44 64 CYS B CA 1
ATOM 4264 C C . CYS B 1 64 ? -3.789 -57.969 -2.756 1 95.44 64 CYS B C 1
ATOM 4266 O O . CYS B 1 64 ? -2.715 -58.562 -2.787 1 95.44 64 CYS B O 1
ATOM 4268 N N . ASP B 1 65 ? -4.883 -58.406 -3.285 1 97.12 65 ASP B N 1
ATOM 4269 C CA . ASP B 1 65 ? -4.801 -59.438 -4.332 1 97.12 65 ASP B CA 1
ATOM 4270 C C . ASP B 1 65 ? -4.227 -58.844 -5.621 1 97.12 65 ASP B C 1
ATOM 4272 O O . ASP B 1 65 ? -4.969 -58.281 -6.441 1 97.12 65 ASP B O 1
ATOM 4276 N N . LYS B 1 66 ? -2.99 -59.031 -5.855 1 97.69 66 LYS B N 1
ATOM 4277 C CA . LYS B 1 66 ? -2.246 -58.375 -6.941 1 97.69 66 LYS B CA 1
ATOM 4278 C C . LYS B 1 66 ? -2.797 -58.812 -8.305 1 97.69 66 LYS B C 1
ATOM 4280 O O . LYS B 1 66 ? -2.59 -58.125 -9.305 1 97.69 66 LYS B O 1
ATOM 4285 N N . SER B 1 67 ? -3.387 -59.969 -8.32 1 97.31 67 SER B N 1
ATOM 4286 C CA . SER B 1 67 ? -3.957 -60.438 -9.578 1 97.31 67 SER B CA 1
ATOM 4287 C C . SER B 1 67 ? -5.078 -59.5 -10.062 1 97.31 67 SER B C 1
ATOM 4289 O O . SER B 1 67 ? -5.477 -59.562 -11.227 1 97.31 67 SER B O 1
ATOM 4291 N N . GLN B 1 68 ? -5.531 -58.656 -9.18 1 97.88 68 GLN B N 1
ATOM 4292 C CA . GLN B 1 68 ? -6.648 -57.781 -9.484 1 97.88 68 GLN B CA 1
ATOM 4293 C C . GLN B 1 68 ? -6.156 -56.406 -10.008 1 97.88 68 GLN B C 1
ATOM 4295 O O . GLN B 1 68 ? -6.949 -55.594 -10.469 1 97.88 68 GLN B O 1
ATOM 4300 N N . VAL B 1 69 ? -4.891 -56.188 -9.977 1 98.62 69 VAL B N 1
ATOM 4301 C CA . VAL B 1 69 ? -4.352 -54.938 -10.484 1 98.62 69 VAL B CA 1
ATOM 4302 C C . VAL B 1 69 ? -4.438 -54.906 -12.008 1 98.62 69 VAL B C 1
ATOM 4304 O O . VAL B 1 69 ? -3.703 -55.625 -12.688 1 98.62 69 VAL B O 1
ATOM 4307 N N . ALA B 1 70 ? -5.281 -54 -12.523 1 98.5 70 ALA B N 1
ATOM 4308 C CA . ALA B 1 70 ? -5.633 -54.062 -13.938 1 98.5 70 ALA B CA 1
ATOM 4309 C C . ALA B 1 70 ? -5.02 -52.906 -14.711 1 98.5 70 ALA B C 1
ATOM 4311 O O . ALA B 1 70 ? -4.859 -52.969 -15.93 1 98.5 70 ALA B O 1
ATOM 4312 N N . GLY B 1 71 ? -4.699 -51.844 -14 1 98.69 71 GLY B N 1
ATOM 4313 C CA . GLY B 1 71 ? -4.172 -50.719 -14.719 1 98.69 71 GLY B CA 1
ATOM 4314 C C . GLY B 1 71 ? -3.375 -49.781 -13.828 1 98.69 71 GLY B C 1
ATOM 4315 O O . GLY B 1 71 ? -3.654 -49.656 -12.633 1 98.69 71 GLY B O 1
ATOM 4316 N N . ILE B 1 72 ? -2.383 -49.094 -14.391 1 98.88 72 ILE B N 1
ATOM 4317 C CA . ILE B 1 72 ? -1.554 -48.062 -13.773 1 98.88 72 ILE B CA 1
ATOM 4318 C C . ILE B 1 72 ? -1.525 -46.812 -14.664 1 98.88 72 ILE B C 1
ATOM 4320 O O . ILE B 1 72 ? -1.352 -46.938 -15.875 1 98.88 72 ILE B O 1
ATOM 4324 N N . SER B 1 73 ? -1.786 -45.688 -14.102 1 98.88 73 SER B N 1
ATOM 4325 C CA . SER B 1 73 ? -1.661 -44.438 -14.812 1 98.88 73 SER B CA 1
ATOM 4326 C C . SER B 1 73 ? -0.995 -43.375 -13.938 1 98.88 73 SER B C 1
ATOM 4328 O O . SER B 1 73 ? -0.479 -43.688 -12.859 1 98.88 73 SER B O 1
ATOM 4330 N N . PHE B 1 74 ? -0.955 -42.094 -14.531 1 98.56 74 PHE B N 1
ATOM 4331 C CA . PHE B 1 74 ? -0.025 -41.156 -13.914 1 98.56 74 PHE B CA 1
ATOM 4332 C C . PHE B 1 74 ? -0.601 -39.75 -13.914 1 98.56 74 PHE B C 1
ATOM 4334 O O . PHE B 1 74 ? -1.334 -39.375 -14.828 1 98.56 74 PHE B O 1
ATOM 4341 N N . GLY B 1 75 ? -0.326 -39.031 -12.891 1 97.94 75 GLY B N 1
ATOM 4342 C CA . GLY B 1 75 ? -0.171 -37.594 -12.859 1 97.94 75 GLY B CA 1
ATOM 4343 C C . GLY B 1 75 ? 1.238 -37.156 -12.523 1 97.94 75 GLY B C 1
ATOM 4344 O O . GLY B 1 75 ? 1.893 -37.75 -11.664 1 97.94 75 GLY B O 1
ATOM 4345 N N . GLY B 1 76 ? 1.733 -36.219 -13.25 1 97.31 76 GLY B N 1
ATOM 4346 C CA . GLY B 1 76 ? 3.117 -35.844 -12.961 1 97.31 76 GLY B CA 1
ATOM 4347 C C . GLY B 1 76 ? 3.424 -34.375 -13.188 1 97.31 76 GLY B C 1
ATOM 4348 O O . GLY B 1 76 ? 2.756 -33.719 -13.977 1 97.31 76 GLY B O 1
ATOM 4349 N N . GLN B 1 77 ? 4.5 -33.969 -12.422 1 97 77 GLN B N 1
ATOM 4350 C CA . GLN B 1 77 ? 4.992 -32.594 -12.633 1 97 77 GLN B CA 1
ATOM 4351 C C . GLN B 1 77 ? 5.23 -32.344 -14.117 1 97 77 GLN B C 1
ATOM 4353 O O . GLN B 1 77 ? 5.734 -33.188 -14.836 1 97 77 GLN B O 1
ATOM 4358 N N . MET B 1 78 ? 4.836 -31.156 -14.539 1 97.5 78 MET B N 1
ATOM 4359 C CA . MET B 1 78 ? 4.887 -30.781 -15.953 1 97.5 78 MET B CA 1
ATOM 4360 C C . MET B 1 78 ? 6.211 -30.109 -16.297 1 97.5 78 MET B C 1
ATOM 4362 O O . MET B 1 78 ? 7.008 -29.812 -15.398 1 97.5 78 MET B O 1
ATOM 4366 N N . HIS B 1 79 ? 6.461 -29.984 -17.562 1 97.5 79 HIS B N 1
ATOM 4367 C CA . HIS B 1 79 ? 7.426 -29.078 -18.172 1 97.5 79 HIS B CA 1
ATOM 4368 C C . HIS B 1 79 ? 8.844 -29.625 -18.062 1 97.5 79 HIS B C 1
ATOM 4370 O O . HIS B 1 79 ? 9.727 -29.219 -18.828 1 97.5 79 HIS B O 1
ATOM 4376 N N . GLY B 1 80 ? 9.156 -30.562 -17.141 1 97.81 80 GLY B N 1
ATOM 4377 C CA . GLY B 1 80 ? 10.508 -31.078 -16.969 1 97.81 80 GLY B CA 1
ATOM 4378 C C . GLY B 1 80 ? 11.086 -31.688 -18.219 1 97.81 80 GLY B C 1
ATOM 4379 O O . GLY B 1 80 ? 10.352 -32.188 -19.062 1 97.81 80 GLY B O 1
ATOM 4380 N N . LEU B 1 81 ? 12.398 -31.656 -18.312 1 98.75 81 LEU B N 1
ATOM 4381 C CA . LEU B 1 81 ? 13.086 -32.219 -19.469 1 98.75 81 LEU B CA 1
ATOM 4382 C C . LEU B 1 81 ? 13.82 -33.5 -19.094 1 98.75 81 LEU B C 1
ATOM 4384 O O . LEU B 1 81 ? 14.805 -33.469 -18.344 1 98.75 81 LEU B O 1
ATOM 4388 N N . VAL B 1 82 ? 13.375 -34.594 -19.625 1 98.81 82 VAL B N 1
ATOM 4389 C CA . VAL B 1 82 ? 14.047 -35.875 -19.516 1 98.81 82 VAL B CA 1
ATOM 4390 C C . VAL B 1 82 ? 14.57 -36.312 -20.891 1 98.81 82 VAL B C 1
ATOM 4392 O O . VAL B 1 82 ? 13.789 -36.438 -21.844 1 98.81 82 VAL B O 1
ATOM 4395 N N . ILE B 1 83 ? 15.828 -36.5 -21 1 98.88 83 ILE B N 1
ATOM 4396 C CA . ILE B 1 83 ? 16.406 -36.844 -22.297 1 98.88 83 ILE B CA 1
ATOM 4397 C C . ILE B 1 83 ? 17.234 -38.125 -22.156 1 98.88 83 ILE B C 1
ATOM 4399 O O . ILE B 1 83 ? 17.938 -38.344 -21.156 1 98.88 83 ILE B O 1
ATOM 4403 N N . LEU B 1 84 ? 17.078 -39.031 -23.125 1 98.81 84 LEU B N 1
ATOM 4404 C CA . LEU B 1 84 ? 17.766 -40.312 -23.141 1 98.81 84 LEU B CA 1
ATOM 4405 C C . LEU B 1 84 ? 18.609 -40.469 -24.406 1 98.81 84 LEU B C 1
ATOM 4407 O O . LEU B 1 84 ? 18.297 -39.875 -25.438 1 98.81 84 LEU B O 1
ATOM 4411 N N . ASP B 1 85 ? 19.641 -41.281 -24.297 1 98.5 85 ASP B N 1
ATOM 4412 C CA . ASP B 1 85 ? 20.484 -41.594 -25.453 1 98.5 85 ASP B CA 1
ATOM 4413 C C . ASP B 1 85 ? 20 -42.844 -26.172 1 98.5 85 ASP B C 1
ATOM 4415 O O . ASP B 1 85 ? 18.906 -43.344 -25.891 1 98.5 85 ASP B O 1
ATOM 4419 N N . GLU B 1 86 ? 20.734 -43.312 -27.109 1 97.5 86 GLU B N 1
ATOM 4420 C CA . GLU B 1 86 ? 20.375 -44.438 -27.969 1 97.5 86 GLU B CA 1
ATOM 4421 C C . GLU B 1 86 ? 20.203 -45.719 -27.156 1 97.5 86 GLU B C 1
ATOM 4423 O O . GLU B 1 86 ? 19.422 -46.594 -27.531 1 97.5 86 GLU B O 1
ATOM 4428 N N . GLN B 1 87 ? 20.906 -45.844 -26.016 1 97.62 87 GLN B N 1
ATOM 4429 C CA . GLN B 1 87 ? 20.828 -47.031 -25.156 1 97.62 87 GLN B CA 1
ATOM 4430 C C . GLN B 1 87 ? 19.812 -46.844 -24.047 1 97.62 87 GLN B C 1
ATOM 4432 O O . GLN B 1 87 ? 19.766 -47.625 -23.094 1 97.62 87 GLN B O 1
ATOM 4437 N N . ASP B 1 88 ? 19.062 -45.719 -24.094 1 97.88 88 ASP B N 1
ATOM 4438 C CA . ASP B 1 88 ? 18.016 -45.406 -23.125 1 97.88 88 ASP B CA 1
ATOM 4439 C C . ASP B 1 88 ? 18.609 -45 -21.781 1 97.88 88 ASP B C 1
ATOM 4441 O O . ASP B 1 88 ? 17.984 -45.219 -20.734 1 97.88 88 ASP B O 1
ATOM 4445 N N . ASN B 1 89 ? 19.859 -44.594 -21.844 1 98.12 89 ASN B N 1
ATOM 4446 C CA . ASN B 1 89 ? 20.438 -44.031 -20.641 1 98.12 89 ASN B CA 1
ATOM 4447 C C . ASN B 1 89 ? 20.062 -42.562 -20.484 1 98.12 89 ASN B C 1
ATOM 4449 O O . ASN B 1 89 ? 19.984 -41.812 -21.469 1 98.12 89 ASN B O 1
ATOM 4453 N N . VAL B 1 90 ? 19.766 -42.219 -19.234 1 98.56 90 VAL B N 1
ATOM 4454 C CA . VAL B 1 90 ? 19.547 -40.812 -18.953 1 98.56 90 VAL B CA 1
ATOM 4455 C C . VAL B 1 90 ? 20.812 -40 -19.203 1 98.56 90 VAL B C 1
ATOM 4457 O O . VAL B 1 90 ? 21.875 -40.312 -18.656 1 98.56 90 VAL B O 1
ATOM 4460 N N . ILE B 1 91 ? 20.75 -38.969 -20 1 98.69 91 ILE B N 1
ATOM 4461 C CA . ILE B 1 91 ? 21.922 -38.219 -20.453 1 98.69 91 ILE B CA 1
ATOM 4462 C C . ILE B 1 91 ? 22.406 -37.281 -19.344 1 98.69 91 ILE B C 1
ATOM 4464 O O . ILE B 1 91 ? 23.609 -37.094 -19.172 1 98.69 91 ILE B O 1
ATOM 4468 N N . ARG B 1 92 ? 21.562 -36.688 -18.562 1 98 92 ARG B N 1
ATOM 4469 C CA . ARG B 1 92 ? 21.781 -35.781 -17.438 1 98 92 ARG B CA 1
ATOM 4470 C C . ARG B 1 92 ? 20.578 -35.75 -16.5 1 98 92 ARG B C 1
ATOM 4472 O O . ARG B 1 92 ? 19.5 -36.219 -16.859 1 98 92 ARG B O 1
ATOM 4479 N N . PRO B 1 93 ? 20.781 -35.281 -15.273 1 98.44 93 PRO B N 1
ATOM 4480 C CA . PRO B 1 93 ? 19.578 -35.062 -14.445 1 98.44 93 PRO B CA 1
ATOM 4481 C C . PRO B 1 93 ? 18.531 -34.188 -15.133 1 98.44 93 PRO B C 1
ATOM 4483 O O . PRO B 1 93 ? 18.891 -33.25 -15.867 1 98.44 93 PRO B O 1
ATOM 4486 N N . ALA B 1 94 ? 17.328 -34.5 -14.891 1 98.62 94 ALA B N 1
ATOM 4487 C CA . ALA B 1 94 ? 16.219 -33.75 -15.5 1 98.62 94 ALA B CA 1
ATOM 4488 C C . ALA B 1 94 ? 16.203 -32.312 -15.031 1 98.62 94 ALA B C 1
ATOM 4490 O O . ALA B 1 94 ? 16.422 -32.031 -13.852 1 98.62 94 ALA B O 1
ATOM 4491 N N . ILE B 1 95 ? 16.047 -31.344 -15.93 1 98.19 95 ILE B N 1
ATOM 4492 C CA . ILE B 1 95 ? 15.812 -29.953 -15.594 1 98.19 95 ILE B CA 1
ATOM 4493 C C . ILE B 1 95 ? 14.328 -29.75 -15.297 1 98.19 95 ILE B C 1
ATOM 4495 O O . ILE B 1 95 ? 13.477 -29.984 -16.156 1 98.19 95 ILE B O 1
ATOM 4499 N N . LEU B 1 96 ? 14.039 -29.219 -14.117 1 97.81 96 LEU B N 1
ATOM 4500 C CA . LEU B 1 96 ? 12.664 -29.281 -13.625 1 97.81 96 LEU B CA 1
ATOM 4501 C C . LEU B 1 96 ? 11.906 -28 -13.961 1 97.81 96 LEU B C 1
ATOM 4503 O O . LEU B 1 96 ? 12.484 -27.062 -14.508 1 97.81 96 LEU B O 1
ATOM 4507 N N . TRP B 1 97 ? 10.586 -27.984 -13.703 1 95.81 97 TRP B N 1
ATOM 4508 C CA . TRP B 1 97 ? 9.633 -26.938 -14.055 1 95.81 97 TRP B CA 1
ATOM 4509 C C . TRP B 1 97 ? 9.992 -25.625 -13.352 1 95.81 97 TRP B C 1
ATOM 4511 O O . TRP B 1 97 ? 9.711 -24.547 -13.867 1 95.81 97 TRP B O 1
ATOM 4521 N N . ASN B 1 98 ? 10.586 -25.688 -12.164 1 90.44 98 ASN B N 1
ATOM 4522 C CA . ASN B 1 98 ? 10.867 -24.5 -11.359 1 90.44 98 ASN B CA 1
ATOM 4523 C C . ASN B 1 98 ? 12.305 -24.031 -11.531 1 90.44 98 ASN B C 1
ATOM 4525 O O . ASN B 1 98 ? 12.828 -23.312 -10.68 1 90.44 98 ASN B O 1
ATOM 4529 N N . ASP B 1 99 ? 12.984 -24.594 -12.602 1 94.25 99 ASP B N 1
ATOM 4530 C CA . ASP B 1 99 ? 14.344 -24.188 -12.938 1 94.25 99 ASP B CA 1
ATOM 4531 C C . ASP B 1 99 ? 14.344 -22.875 -13.719 1 94.25 99 ASP B C 1
ATOM 4533 O O . ASP B 1 99 ? 13.57 -22.719 -14.672 1 94.25 99 ASP B O 1
ATOM 4537 N N . GLY B 1 100 ? 15.172 -21.9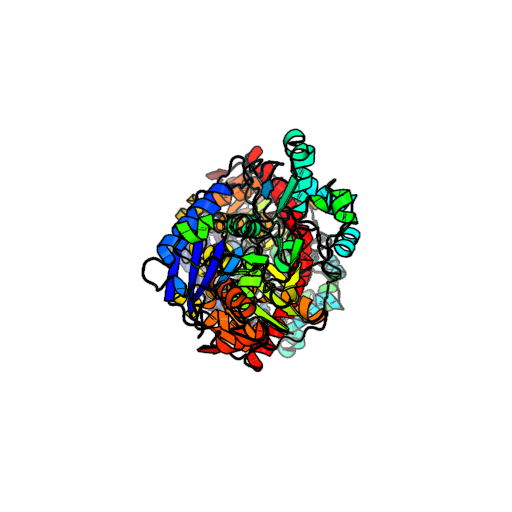22 -13.344 1 91.25 100 GLY B N 1
ATOM 4538 C CA . GLY B 1 100 ? 15.172 -20.609 -13.953 1 91.25 100 GLY B CA 1
ATOM 4539 C C . GLY B 1 100 ? 16.359 -20.359 -14.859 1 91.25 100 GLY B C 1
ATOM 4540 O O . GLY B 1 100 ? 16.625 -19.234 -15.266 1 91.25 100 GLY B O 1
ATOM 4541 N N . ARG B 1 101 ? 17.062 -21.344 -15.266 1 95.06 101 ARG B N 1
ATOM 4542 C CA . ARG B 1 101 ? 18.344 -21.156 -15.945 1 95.06 101 ARG B CA 1
ATOM 4543 C C . ARG B 1 101 ? 18.141 -20.688 -17.375 1 95.06 101 ARG B C 1
ATOM 4545 O O . ARG B 1 101 ? 19.078 -20.203 -18.031 1 95.06 101 ARG B O 1
ATOM 4552 N N . THR B 1 102 ? 16.922 -20.719 -17.828 1 97.12 102 THR B N 1
ATOM 4553 C CA . THR B 1 102 ? 16.688 -20.547 -19.266 1 97.12 102 THR B CA 1
ATOM 4554 C C . THR B 1 102 ? 16.172 -19.141 -19.562 1 97.12 102 THR B C 1
ATOM 4556 O O . THR B 1 102 ? 15.336 -18.953 -20.453 1 97.12 102 THR B O 1
ATOM 4559 N N . GLY B 1 103 ? 16.594 -18.219 -18.812 1 93.31 103 GLY B N 1
ATOM 4560 C CA . GLY B 1 103 ? 16.188 -16.844 -19.031 1 93.31 103 GLY B CA 1
ATOM 4561 C C . GLY B 1 103 ? 16.5 -16.328 -20.422 1 93.31 103 GLY B C 1
ATOM 4562 O O . GLY B 1 103 ? 15.656 -15.719 -21.078 1 93.31 103 GLY B O 1
ATOM 4563 N N . ARG B 1 104 ? 17.734 -16.562 -20.938 1 94.75 104 ARG B N 1
ATOM 4564 C CA . ARG B 1 104 ? 18.172 -16.109 -22.266 1 94.75 104 ARG B CA 1
ATOM 4565 C C . ARG B 1 104 ? 17.344 -16.766 -23.359 1 94.75 104 ARG B C 1
ATOM 4567 O O . ARG B 1 104 ? 16.953 -16.109 -24.328 1 94.75 104 ARG B O 1
ATOM 4574 N N . GLU B 1 105 ? 17.047 -18.016 -23.203 1 98.12 105 GLU B N 1
ATOM 4575 C CA . GLU B 1 105 ? 16.297 -18.766 -24.188 1 98.12 105 GLU B CA 1
ATOM 4576 C C . GLU B 1 105 ? 14.828 -18.328 -24.219 1 98.12 105 GLU B C 1
ATOM 4578 O O . GLU B 1 105 ? 14.219 -18.266 -25.297 1 98.12 105 GLU B O 1
ATOM 4583 N N . THR B 1 106 ? 14.328 -18.094 -23.094 1 97.25 106 THR B N 1
ATOM 4584 C CA . THR B 1 106 ? 12.953 -17.609 -23.016 1 97.25 106 THR B CA 1
ATOM 4585 C C . THR B 1 106 ? 12.82 -16.25 -23.703 1 97.25 106 THR B C 1
ATOM 4587 O O . THR B 1 106 ? 11.852 -16.016 -24.422 1 97.25 106 THR B O 1
ATOM 4590 N N . GLU B 1 107 ? 13.766 -15.414 -23.469 1 95.88 107 GLU B N 1
ATOM 4591 C CA . GLU B 1 107 ? 13.781 -14.117 -24.125 1 95.88 107 GLU B CA 1
ATOM 4592 C C . GLU B 1 107 ? 13.891 -14.266 -25.641 1 95.88 107 GLU B C 1
ATOM 4594 O O . GLU B 1 107 ? 13.195 -13.57 -26.391 1 95.88 107 GLU B O 1
ATOM 4599 N N . TYR B 1 108 ? 14.789 -15.086 -26.062 1 97.69 108 TYR B N 1
ATOM 4600 C CA . TYR B 1 108 ? 14.945 -15.367 -27.484 1 97.69 108 TYR B CA 1
ATOM 4601 C C . TYR B 1 108 ? 13.617 -15.797 -28.109 1 97.69 108 TYR B C 1
ATOM 4603 O O . TYR B 1 108 ? 13.211 -15.266 -29.141 1 97.69 108 TYR B O 1
ATOM 4611 N N . LEU B 1 109 ? 12.898 -16.688 -27.438 1 98.44 109 LEU B N 1
ATOM 4612 C CA . LEU B 1 109 ? 11.633 -17.203 -27.953 1 98.44 109 LEU B CA 1
ATOM 4613 C C . LEU B 1 109 ? 10.57 -16.109 -27.984 1 98.44 109 LEU B C 1
ATOM 4615 O O . LEU B 1 109 ? 9.867 -15.953 -28.984 1 98.44 109 LEU B O 1
ATOM 4619 N N . ASN B 1 110 ? 10.477 -15.391 -26.922 1 97.5 110 ASN B N 1
ATOM 4620 C CA . ASN B 1 110 ? 9.406 -14.406 -26.812 1 97.5 110 ASN B CA 1
ATOM 4621 C C . ASN B 1 110 ? 9.688 -13.156 -27.641 1 97.5 110 ASN B C 1
ATOM 4623 O O . ASN B 1 110 ? 8.766 -12.531 -28.156 1 97.5 110 ASN B O 1
ATOM 4627 N N . GLN B 1 111 ? 10.953 -12.82 -27.781 1 96.88 111 GLN B N 1
ATOM 4628 C CA . GLN B 1 111 ? 11.273 -11.531 -28.391 1 96.88 111 GLN B CA 1
ATOM 4629 C C . GLN B 1 111 ? 11.758 -11.695 -29.828 1 96.88 111 GLN B C 1
ATOM 4631 O O . GLN B 1 111 ? 11.391 -10.914 -30.703 1 96.88 111 GLN B O 1
ATOM 4636 N N . VAL B 1 112 ? 12.617 -12.648 -30.078 1 97.06 112 VAL B N 1
ATOM 4637 C CA . VAL B 1 112 ? 13.195 -12.844 -31.406 1 97.06 112 VAL B CA 1
ATOM 4638 C C . VAL B 1 112 ? 12.227 -13.648 -32.281 1 97.06 112 VAL B C 1
ATOM 4640 O O . VAL B 1 112 ? 11.867 -13.211 -33.375 1 97.06 112 VAL B O 1
ATOM 4643 N N . ILE B 1 113 ? 11.859 -14.844 -31.812 1 97.75 113 ILE B N 1
ATOM 4644 C CA . ILE B 1 113 ? 10.836 -15.578 -32.531 1 97.75 113 ILE B CA 1
ATOM 4645 C C . ILE B 1 113 ? 9.516 -14.82 -32.5 1 97.75 113 ILE B C 1
ATOM 4647 O O . ILE B 1 113 ? 8.875 -14.602 -33.531 1 97.75 113 ILE B O 1
ATOM 4651 N N . GLY B 1 114 ? 9.141 -14.391 -31.25 1 97.62 114 GLY B N 1
ATOM 4652 C CA . GLY B 1 114 ? 7.977 -13.531 -31.078 1 97.62 114 GLY B CA 1
ATOM 4653 C C . GLY B 1 114 ? 6.805 -14.242 -30.422 1 97.62 114 GLY B C 1
ATOM 4654 O O . GLY B 1 114 ? 6.457 -15.359 -30.812 1 97.62 114 GLY B O 1
ATOM 4655 N N . LYS B 1 115 ? 6.125 -13.562 -29.531 1 95.69 115 LYS B N 1
ATOM 4656 C CA . LYS B 1 115 ? 5 -14.086 -28.766 1 95.69 115 LYS B CA 1
ATOM 4657 C C . LYS B 1 115 ? 3.846 -14.484 -29.672 1 95.69 115 LYS B C 1
ATOM 4659 O O . LYS B 1 115 ? 3.197 -15.508 -29.453 1 95.69 115 LYS B O 1
ATOM 4664 N N . ASP B 1 116 ? 3.621 -13.734 -30.703 1 96.69 116 ASP B N 1
ATOM 4665 C CA . ASP B 1 116 ? 2.523 -14.008 -31.625 1 96.69 116 ASP B CA 1
ATOM 4666 C C . ASP B 1 116 ? 2.73 -15.328 -32.375 1 96.69 116 ASP B C 1
ATOM 4668 O O . ASP B 1 116 ? 1.798 -16.125 -32.5 1 96.69 116 ASP B O 1
ATOM 4672 N N . LYS B 1 117 ? 3.93 -15.531 -32.812 1 97.38 117 LYS B N 1
ATOM 4673 C CA . LYS B 1 117 ? 4.25 -16.781 -33.5 1 97.38 117 LYS B CA 1
ATOM 4674 C C . LYS B 1 117 ? 4.156 -17.969 -32.562 1 97.38 117 LYS B C 1
ATOM 4676 O O . LYS B 1 117 ? 3.588 -19 -32.906 1 97.38 117 LYS B O 1
ATOM 4681 N N . LEU B 1 118 ? 4.711 -17.797 -31.406 1 98.06 118 LEU B N 1
ATOM 4682 C CA . LEU B 1 118 ? 4.648 -18.891 -30.422 1 98.06 118 LEU B CA 1
ATOM 4683 C C . LEU B 1 118 ? 3.203 -19.266 -30.125 1 98.06 118 LEU B C 1
ATOM 4685 O O . LEU B 1 118 ? 2.865 -20.453 -30.062 1 98.06 118 LEU B O 1
ATOM 4689 N N . SER B 1 119 ? 2.447 -18.234 -29.891 1 97.19 119 SER B N 1
ATOM 4690 C CA . SER B 1 119 ? 1.036 -18.469 -29.594 1 97.19 119 SER B CA 1
ATOM 4691 C C . SER B 1 119 ? 0.34 -19.188 -30.75 1 97.19 119 SER B C 1
ATOM 4693 O O . SER B 1 119 ? -0.483 -20.078 -30.531 1 97.19 119 SER B O 1
ATOM 4695 N N . ARG B 1 120 ? 0.653 -18.75 -31.938 1 96.88 120 ARG B N 1
ATOM 4696 C CA . ARG B 1 120 ? 0.085 -19.391 -33.125 1 96.88 120 ARG B CA 1
ATOM 4697 C C . ARG B 1 120 ? 0.524 -20.859 -33.219 1 96.88 120 ARG B C 1
ATOM 4699 O O . ARG B 1 120 ? -0.267 -21.719 -33.562 1 96.88 120 ARG B O 1
ATOM 4706 N N . TYR B 1 121 ? 1.744 -21.109 -32.844 1 97.81 121 TYR B N 1
ATOM 4707 C CA . TYR B 1 121 ? 2.32 -22.453 -33 1 97.81 121 TYR B CA 1
ATOM 4708 C C . TYR B 1 121 ? 1.864 -23.375 -31.875 1 97.81 121 TYR B C 1
ATOM 4710 O O . TYR B 1 121 ? 1.755 -24.578 -32.062 1 97.81 121 TYR B O 1
ATOM 4718 N N . THR B 1 122 ? 1.563 -22.844 -30.703 1 98.25 122 THR B N 1
ATOM 4719 C CA . THR B 1 122 ? 1.448 -23.719 -29.547 1 98.25 122 THR B CA 1
ATOM 4720 C C . THR B 1 122 ? 0.308 -23.281 -28.641 1 98.25 122 THR B C 1
ATOM 4722 O O . THR B 1 122 ? -0.024 -23.953 -27.672 1 98.25 122 THR B O 1
ATOM 4725 N N . ALA B 1 123 ? -0.24 -22.125 -28.875 1 97.38 123 ALA B N 1
ATOM 4726 C CA . ALA B 1 123 ? -1.31 -21.516 -28.094 1 97.38 123 ALA B CA 1
ATOM 4727 C C . ALA B 1 123 ? -0.752 -20.844 -26.844 1 97.38 123 ALA B C 1
ATOM 4729 O O . ALA B 1 123 ? -1.51 -20.312 -26.016 1 97.38 123 ALA B O 1
ATOM 4730 N N . ASN B 1 124 ? 0.574 -20.781 -26.641 1 97.69 124 ASN B N 1
ATOM 4731 C CA . ASN B 1 124 ? 1.19 -20.219 -25.438 1 97.69 124 ASN B CA 1
ATOM 4732 C C . ASN B 1 124 ? 2.432 -19.406 -25.766 1 97.69 124 ASN B C 1
ATOM 4734 O O . ASN B 1 124 ? 2.949 -19.469 -26.875 1 97.69 124 ASN B O 1
ATOM 4738 N N . ILE B 1 125 ? 2.859 -18.578 -24.859 1 96.75 125 ILE B N 1
ATOM 4739 C CA . ILE B 1 125 ? 4.152 -17.906 -24.938 1 96.75 125 ILE B CA 1
ATOM 4740 C C . ILE B 1 125 ? 5.184 -18.656 -24.109 1 96.75 125 ILE B C 1
ATOM 4742 O O . ILE B 1 125 ? 4.855 -19.641 -23.438 1 96.75 125 ILE B O 1
ATOM 4746 N N . ALA B 1 126 ? 6.395 -18.172 -24.172 1 97.19 126 ALA B N 1
ATOM 4747 C CA . ALA B 1 126 ? 7.469 -18.906 -23.516 1 97.19 126 ALA B CA 1
ATOM 4748 C C . ALA B 1 126 ? 7.613 -18.5 -22.062 1 97.19 126 ALA B C 1
ATOM 4750 O O . ALA B 1 126 ? 7.492 -17.328 -21.719 1 97.19 126 ALA B O 1
ATOM 4751 N N . PHE B 1 127 ? 7.836 -19.516 -21.25 1 94.31 127 PHE B N 1
ATOM 4752 C CA . PHE B 1 127 ? 8.203 -19.344 -19.844 1 94.31 127 PHE B CA 1
ATOM 4753 C C . PHE B 1 127 ? 9.438 -20.172 -19.516 1 94.31 127 PHE B C 1
ATOM 4755 O O . PHE B 1 127 ? 9.672 -21.219 -20.109 1 94.31 127 PHE B O 1
ATOM 4762 N N . ALA B 1 128 ? 10.227 -19.688 -18.547 1 89.94 128 ALA B N 1
ATOM 4763 C CA . ALA B 1 128 ? 11.477 -20.344 -18.203 1 89.94 128 ALA B CA 1
ATOM 4764 C C . ALA B 1 128 ? 11.242 -21.781 -17.781 1 89.94 128 ALA B C 1
ATOM 4766 O O . ALA B 1 128 ? 12.086 -22.656 -18.016 1 89.94 128 ALA B O 1
ATOM 4767 N N . GLY B 1 129 ? 10.125 -22.078 -17.25 1 92.5 129 GLY B N 1
ATOM 4768 C CA . GLY B 1 129 ? 9.859 -23.406 -16.734 1 92.5 129 GLY B CA 1
ATOM 4769 C C . GLY B 1 129 ? 9.453 -24.406 -17.812 1 92.5 129 GLY B C 1
ATOM 4770 O O . GLY B 1 129 ? 9.492 -25.609 -17.594 1 92.5 129 GLY B O 1
ATOM 4771 N N . PHE B 1 130 ? 9.164 -23.969 -18.984 1 97.5 130 PHE B N 1
ATOM 4772 C CA . PHE B 1 130 ? 8.688 -24.844 -20.047 1 97.5 130 PHE B CA 1
ATOM 4773 C C . PHE B 1 130 ? 9.828 -25.672 -20.641 1 97.5 130 PHE B C 1
ATOM 4775 O O . PHE B 1 130 ? 11 -25.359 -20.406 1 97.5 130 PHE B O 1
ATOM 4782 N N . THR B 1 131 ? 9.57 -26.656 -21.391 1 98.69 131 THR B N 1
ATOM 4783 C CA . THR B 1 131 ? 10.523 -27.641 -21.875 1 98.69 131 THR B CA 1
ATOM 4784 C C . THR B 1 131 ? 11.336 -27.078 -23.047 1 98.69 131 THR B C 1
ATOM 4786 O O . THR B 1 131 ? 12.555 -27.281 -23.109 1 98.69 131 THR B O 1
ATOM 4789 N N . ALA B 1 132 ? 10.695 -26.375 -23.953 1 98.75 132 ALA B N 1
ATOM 4790 C CA . ALA B 1 132 ? 11.367 -25.891 -25.156 1 98.75 132 ALA B CA 1
ATOM 4791 C C . ALA B 1 132 ? 12.57 -25.016 -24.797 1 98.75 132 ALA B C 1
ATOM 4793 O O . ALA B 1 132 ? 13.664 -25.203 -25.328 1 98.75 132 ALA B O 1
ATOM 4794 N N . PRO B 1 133 ? 12.375 -24.047 -23.891 1 98.56 133 PRO B N 1
ATOM 4795 C CA . PRO B 1 133 ? 13.555 -23.25 -23.531 1 98.56 133 PRO B CA 1
ATOM 4796 C C . PRO B 1 133 ? 14.688 -24.109 -22.953 1 98.56 133 PRO B C 1
ATOM 4798 O O . PRO B 1 133 ? 15.859 -23.781 -23.141 1 98.56 133 PRO B O 1
ATOM 4801 N N . LYS B 1 134 ? 14.375 -25.172 -22.266 1 98.69 134 LYS B N 1
ATOM 4802 C CA . LYS B 1 134 ? 15.383 -26.062 -21.703 1 98.69 134 LYS B CA 1
ATOM 4803 C C . LYS B 1 134 ? 16.156 -26.797 -22.797 1 98.69 134 LYS B C 1
ATOM 4805 O O . LYS B 1 134 ? 17.359 -27.016 -22.672 1 98.69 134 LYS B O 1
ATOM 4810 N N . ILE B 1 135 ? 15.469 -27.234 -23.797 1 98.81 135 ILE B N 1
ATOM 4811 C CA . ILE B 1 135 ? 16.109 -27.891 -24.938 1 98.81 135 ILE B CA 1
ATOM 4812 C C . ILE B 1 135 ? 17.094 -26.938 -25.594 1 98.81 135 ILE B C 1
ATOM 4814 O O . ILE B 1 135 ? 18.234 -27.297 -25.891 1 98.81 135 ILE B O 1
ATOM 4818 N N . LEU B 1 136 ? 16.609 -25.703 -25.797 1 98.75 136 LEU B N 1
ATOM 4819 C CA . LEU B 1 136 ? 17.469 -24.688 -26.375 1 98.75 136 LEU B CA 1
ATOM 4820 C C . LEU B 1 136 ? 18.703 -24.453 -25.5 1 98.75 136 LEU B C 1
ATOM 4822 O O . LEU B 1 136 ? 19.797 -24.25 -26 1 98.75 136 LEU B O 1
ATOM 4826 N N . TRP B 1 137 ? 18.484 -24.453 -24.234 1 98.62 137 TRP B N 1
ATOM 4827 C CA . TRP B 1 137 ? 19.594 -24.266 -23.312 1 98.62 137 TRP B CA 1
ATOM 4828 C C . TRP B 1 137 ? 20.625 -25.391 -23.438 1 98.62 137 TRP B C 1
ATOM 4830 O O . TRP B 1 137 ? 21.828 -25.141 -23.484 1 98.62 137 TRP B O 1
ATOM 4840 N N . VAL B 1 138 ? 20.188 -26.672 -23.5 1 98.75 138 VAL B N 1
ATOM 4841 C CA . VAL B 1 138 ? 21.078 -27.812 -23.625 1 98.75 138 VAL B CA 1
ATOM 4842 C C . VAL B 1 138 ? 21.828 -27.734 -24.953 1 98.75 138 VAL B C 1
ATOM 4844 O O . VAL B 1 138 ? 23.031 -28 -25 1 98.75 138 VAL B O 1
ATOM 4847 N N . LYS B 1 139 ? 21.125 -27.375 -25.969 1 98.5 139 LYS B N 1
ATOM 4848 C CA . LYS B 1 139 ? 21.734 -27.234 -27.281 1 98.5 139 LYS B CA 1
ATOM 4849 C C . LYS B 1 139 ? 22.906 -26.25 -27.25 1 98.5 139 LYS B C 1
ATOM 4851 O O . LYS B 1 139 ? 23.969 -26.5 -27.812 1 98.5 139 LYS B O 1
ATOM 4856 N N . GLU B 1 140 ? 22.703 -25.172 -26.562 1 98.06 140 GLU B N 1
ATOM 4857 C CA . GLU B 1 140 ? 23.688 -24.094 -26.531 1 98.06 140 GLU B CA 1
ATOM 4858 C C . GLU B 1 140 ? 24.797 -24.375 -25.516 1 98.06 140 GLU B C 1
ATOM 4860 O O . GLU B 1 140 ? 25.969 -24.125 -25.797 1 98.06 140 GLU B O 1
ATOM 4865 N N . ASN B 1 141 ? 24.484 -24.906 -24.359 1 98.06 141 ASN B N 1
ATOM 4866 C CA . ASN B 1 141 ? 25.422 -24.969 -23.234 1 98.06 141 ASN B CA 1
ATOM 4867 C C . ASN B 1 141 ? 26.031 -26.359 -23.094 1 98.06 141 ASN B C 1
ATOM 4869 O O . ASN B 1 141 ? 27.109 -26.516 -22.516 1 98.06 141 ASN B O 1
ATOM 4873 N N . GLU B 1 142 ? 25.297 -27.344 -23.609 1 98.12 142 GLU B N 1
ATOM 4874 C CA . GLU B 1 142 ? 25.781 -28.719 -23.531 1 98.12 142 GLU B CA 1
ATOM 4875 C C . GLU B 1 142 ? 25.625 -29.422 -24.891 1 98.12 142 GLU B C 1
ATOM 4877 O O . GLU B 1 142 ? 24.969 -30.469 -24.984 1 98.12 142 GLU B O 1
ATOM 4882 N N . PRO B 1 143 ? 26.359 -28.969 -25.875 1 98.12 143 PRO B N 1
ATOM 4883 C CA . PRO B 1 143 ? 26.172 -29.5 -27.234 1 98.12 143 PRO B CA 1
ATOM 4884 C C . PRO B 1 143 ? 26.469 -31 -27.312 1 98.12 143 PRO B C 1
ATOM 4886 O O . PRO B 1 143 ? 25.844 -31.703 -28.109 1 98.12 143 PRO B O 1
ATOM 4889 N N . GLU B 1 144 ? 27.391 -31.531 -26.578 1 98.38 144 GLU B N 1
ATOM 4890 C CA . GLU B 1 144 ? 27.672 -32.969 -26.578 1 98.38 144 GLU B CA 1
ATOM 4891 C C . GLU B 1 144 ? 26.469 -33.75 -26.094 1 98.38 144 GLU B C 1
ATOM 4893 O O . GLU B 1 144 ? 26.125 -34.781 -26.672 1 98.38 144 GLU B O 1
ATOM 4898 N N . ASN B 1 145 ? 25.938 -33.312 -25.047 1 98.56 145 ASN B N 1
ATOM 4899 C CA . ASN B 1 145 ? 24.719 -33.938 -24.531 1 98.56 145 ASN B CA 1
ATOM 4900 C C . ASN B 1 145 ? 23.578 -33.844 -25.531 1 98.56 145 ASN B C 1
ATOM 4902 O O . ASN B 1 145 ? 22.828 -34.812 -25.734 1 98.56 145 ASN B O 1
ATOM 4906 N N . PHE B 1 146 ? 23.484 -32.656 -26.141 1 98.69 146 PHE B N 1
ATOM 4907 C CA . PHE B 1 146 ? 22.422 -32.438 -27.125 1 98.69 146 PHE B CA 1
ATOM 4908 C C . PHE B 1 146 ? 22.516 -33.438 -28.266 1 98.69 146 PHE B C 1
ATOM 4910 O O . PHE B 1 146 ? 21.5 -34 -28.688 1 98.69 146 PHE B O 1
ATOM 4917 N N . ASN B 1 147 ? 23.672 -33.688 -28.672 1 98.19 147 ASN B N 1
ATOM 4918 C CA . ASN B 1 147 ? 23.906 -34.562 -29.828 1 98.19 147 ASN B CA 1
ATOM 4919 C C . ASN B 1 147 ? 23.594 -36.031 -29.484 1 98.19 147 ASN B C 1
ATOM 4921 O O . ASN B 1 147 ? 23.359 -36.844 -30.391 1 98.19 147 ASN B O 1
ATOM 4925 N N . LYS B 1 148 ? 23.562 -36.375 -28.234 1 98.38 148 LYS B N 1
ATOM 4926 C CA . LYS B 1 148 ? 23.312 -37.719 -27.781 1 98.38 148 LYS B CA 1
ATOM 4927 C C . LYS B 1 148 ? 21.812 -38.031 -27.703 1 98.38 148 LYS B C 1
ATOM 4929 O O . LYS B 1 148 ? 21.406 -39.188 -27.594 1 98.38 148 LYS B O 1
ATOM 4934 N N . ILE B 1 149 ? 20.984 -37.031 -27.812 1 98.75 149 ILE B N 1
ATOM 4935 C CA . ILE B 1 149 ? 19.562 -37.156 -27.531 1 98.75 149 ILE B CA 1
ATOM 4936 C C . ILE B 1 149 ? 18.906 -38.031 -28.578 1 98.75 149 ILE B C 1
ATOM 4938 O O . ILE B 1 149 ? 19 -37.75 -29.781 1 98.75 149 ILE B O 1
ATOM 4942 N N . LYS B 1 150 ? 18.234 -39.031 -28.141 1 98.69 150 LYS B N 1
ATOM 4943 C CA . LYS B 1 150 ? 17.438 -39.906 -29.016 1 98.69 150 LYS B CA 1
ATOM 4944 C C . LYS B 1 150 ? 15.961 -39.875 -28.625 1 98.69 150 LYS B C 1
ATOM 4946 O O . LYS B 1 150 ? 15.078 -40.094 -29.453 1 98.69 150 LYS B O 1
ATOM 4951 N N . LYS B 1 151 ? 15.695 -39.656 -27.328 1 98.75 151 LYS B N 1
ATOM 4952 C CA . LYS B 1 151 ? 14.328 -39.562 -26.812 1 98.75 151 LYS B CA 1
ATOM 4953 C C . LYS B 1 151 ? 14.18 -38.375 -25.891 1 98.75 151 LYS B C 1
ATOM 4955 O O . LYS B 1 151 ? 15.039 -38.125 -25.047 1 98.75 151 LYS B O 1
ATOM 4960 N N . ILE B 1 152 ? 13.172 -37.625 -26.125 1 98.81 152 ILE B N 1
ATOM 4961 C CA . ILE B 1 152 ? 12.758 -36.531 -25.281 1 98.81 152 ILE B CA 1
ATOM 4962 C C . ILE B 1 152 ? 11.398 -36.812 -24.656 1 98.81 152 ILE B C 1
ATOM 4964 O O . ILE B 1 152 ? 10.477 -37.25 -25.344 1 98.81 152 ILE B O 1
ATOM 4968 N N . MET B 1 153 ? 11.281 -36.656 -23.359 1 98.31 153 MET B N 1
ATOM 4969 C CA . MET B 1 153 ? 9.984 -36.906 -22.734 1 98.31 153 MET B CA 1
ATOM 4970 C C . MET B 1 153 ? 9.859 -36.094 -21.438 1 98.31 153 MET B C 1
ATOM 4972 O O . MET B 1 153 ? 10.766 -35.344 -21.078 1 98.31 153 MET B O 1
ATOM 4976 N N . LEU B 1 154 ? 8.734 -36.125 -20.797 1 98.69 154 LEU B N 1
ATOM 4977 C CA . LEU B 1 154 ? 8.438 -35.469 -19.547 1 98.69 154 LEU B CA 1
ATOM 4978 C C . LEU B 1 154 ? 8.57 -36.406 -18.359 1 98.69 154 LEU B C 1
ATOM 4980 O O . LEU B 1 154 ? 8.688 -37.625 -18.547 1 98.69 154 LEU B O 1
ATOM 4984 N N . PRO B 1 155 ? 8.547 -35.938 -17.156 1 98.69 155 PRO B N 1
ATOM 4985 C CA . PRO B 1 155 ? 8.852 -36.781 -15.984 1 98.69 155 PRO B CA 1
ATOM 4986 C C . PRO B 1 155 ? 7.953 -38 -15.883 1 98.69 155 PRO B C 1
ATOM 4988 O O . PRO B 1 155 ? 8.445 -39.125 -15.781 1 98.69 155 PRO B O 1
ATOM 4991 N N . LYS B 1 156 ? 6.691 -37.844 -15.875 1 98.5 156 LYS B N 1
ATOM 4992 C CA . LYS B 1 156 ? 5.844 -39 -15.695 1 98.5 156 LYS B CA 1
ATOM 4993 C C . LYS B 1 156 ? 5.941 -39.938 -16.906 1 98.5 156 LYS B C 1
ATOM 4995 O O . LYS B 1 156 ? 5.715 -41.156 -16.781 1 98.5 156 LYS B O 1
ATOM 5000 N N . ASP B 1 157 ? 6.254 -39.406 -18.109 1 98.75 157 ASP B N 1
ATOM 5001 C CA . ASP B 1 157 ? 6.441 -40.219 -19.312 1 98.75 157 ASP B CA 1
ATOM 5002 C C . ASP B 1 157 ? 7.578 -41.219 -19.125 1 98.75 157 ASP B C 1
ATOM 5004 O O . ASP B 1 157 ? 7.539 -42.344 -19.672 1 98.75 157 ASP B O 1
ATOM 5008 N N . TYR B 1 158 ? 8.586 -40.75 -18.406 1 98.81 158 TYR B N 1
ATOM 5009 C CA . TYR B 1 158 ? 9.719 -41.625 -18.109 1 98.81 158 TYR B CA 1
ATOM 5010 C C . TYR B 1 158 ? 9.266 -42.875 -17.359 1 98.81 158 TYR B C 1
ATOM 5012 O O . TYR B 1 158 ? 9.711 -44 -17.656 1 98.81 158 TYR B O 1
ATOM 5020 N N . LEU B 1 159 ? 8.406 -42.719 -16.406 1 98.69 159 LEU B N 1
ATOM 5021 C CA . LEU B 1 159 ? 7.875 -43.844 -15.664 1 98.69 159 LEU B CA 1
ATOM 5022 C C . LEU B 1 159 ? 7.07 -44.75 -16.578 1 98.69 159 LEU B C 1
ATOM 5024 O O . LEU B 1 159 ? 7.203 -46 -16.516 1 98.69 159 LEU B O 1
ATOM 5028 N N . ALA B 1 160 ? 6.191 -44.156 -17.391 1 98.75 160 ALA B N 1
ATOM 5029 C CA . ALA B 1 160 ? 5.418 -44.969 -18.344 1 98.75 160 ALA B CA 1
ATOM 5030 C C . ALA B 1 160 ? 6.336 -45.75 -19.266 1 98.75 160 ALA B C 1
ATOM 5032 O O . ALA B 1 160 ? 6.066 -46.906 -19.578 1 98.75 160 ALA B O 1
ATOM 5033 N N . TYR B 1 161 ? 7.367 -45.094 -19.719 1 98.75 161 TYR B N 1
ATOM 5034 C CA . TYR B 1 161 ? 8.328 -45.75 -20.609 1 98.75 161 TYR B CA 1
ATOM 5035 C C . TYR B 1 161 ? 9.008 -46.906 -19.906 1 98.75 161 TYR B C 1
ATOM 5037 O O . TYR B 1 161 ? 9.164 -48 -20.5 1 98.75 161 TYR B O 1
ATOM 5045 N N . LYS B 1 162 ? 9.422 -46.719 -18.672 1 98.5 162 LYS B N 1
ATOM 5046 C CA . LYS B 1 162 ? 10.094 -47.75 -17.906 1 98.5 162 LYS B CA 1
ATOM 5047 C C . LYS B 1 162 ? 9.164 -48.938 -17.656 1 98.5 162 LYS B C 1
ATOM 5049 O O . LYS B 1 162 ? 9.609 -50.094 -17.625 1 98.5 162 LYS B O 1
ATOM 5054 N N . LEU B 1 163 ? 7.941 -48.656 -17.484 1 98.69 163 LEU B N 1
ATOM 5055 C CA . LEU B 1 163 ? 6.977 -49.719 -17.141 1 98.69 163 LEU B CA 1
ATOM 5056 C C . LEU B 1 163 ? 6.504 -50.438 -18.375 1 98.69 163 LEU B C 1
ATOM 5058 O O . LEU B 1 163 ? 6.246 -51.656 -18.328 1 98.69 163 LEU B O 1
ATOM 5062 N N . SER B 1 164 ? 6.371 -49.781 -19.516 1 98.31 164 SER B N 1
ATOM 5063 C CA . SER B 1 164 ? 5.691 -50.375 -20.656 1 98.31 164 SER B CA 1
ATOM 5064 C C . SER B 1 164 ? 6.652 -50.562 -21.828 1 98.31 164 SER B C 1
ATOM 5066 O O . SER B 1 164 ? 6.375 -51.344 -22.734 1 98.31 164 SER B O 1
ATOM 5068 N N . GLY B 1 165 ? 7.695 -49.75 -21.844 1 98.06 165 GLY B N 1
ATOM 5069 C CA . GLY B 1 165 ? 8.602 -49.75 -22.984 1 98.06 165 GLY B CA 1
ATOM 5070 C C . GLY B 1 165 ? 8.172 -48.812 -24.094 1 98.06 165 GLY B C 1
ATOM 5071 O O . GLY B 1 165 ? 8.906 -48.625 -25.062 1 98.06 165 GLY B O 1
ATOM 5072 N N . THR B 1 166 ? 7.062 -48.188 -23.969 1 98.5 166 THR B N 1
ATOM 5073 C CA . THR B 1 166 ? 6.551 -47.312 -25.031 1 98.5 166 THR B CA 1
ATOM 5074 C C . THR B 1 166 ? 6.977 -45.875 -24.781 1 98.5 166 THR B C 1
ATOM 5076 O O . THR B 1 166 ? 6.723 -45.312 -23.719 1 98.5 166 THR B O 1
ATOM 5079 N N . HIS B 1 167 ? 7.688 -45.25 -25.719 1 98.56 167 HIS B N 1
ATOM 5080 C CA . HIS B 1 167 ? 8.008 -43.812 -25.703 1 98.56 167 HIS B CA 1
ATOM 5081 C C . HIS B 1 167 ? 6.781 -42.969 -26.047 1 98.56 167 HIS B C 1
ATOM 5083 O O . HIS B 1 167 ? 6.488 -42.75 -27.219 1 98.56 167 HIS B O 1
ATOM 5089 N N . CYS B 1 168 ? 6.07 -42.531 -24.984 1 98.44 168 CYS B N 1
ATOM 5090 C CA . CYS B 1 168 ? 4.754 -41.906 -25.156 1 98.44 168 CYS B CA 1
ATOM 5091 C C . CYS B 1 168 ? 4.613 -40.656 -24.328 1 98.44 168 CYS B C 1
ATOM 5093 O O . CYS B 1 168 ? 5.375 -40.438 -23.375 1 98.44 168 CYS B O 1
ATOM 5095 N N . CYS B 1 169 ? 3.715 -39.781 -24.656 1 98.62 169 CYS B N 1
ATOM 5096 C CA . CYS B 1 169 ? 3.283 -38.625 -23.922 1 98.62 169 CYS B CA 1
ATOM 5097 C C . CYS B 1 169 ? 1.799 -38.344 -24.141 1 98.62 169 CYS B C 1
ATOM 5099 O O . CYS B 1 169 ? 1.275 -38.562 -25.219 1 98.62 169 CYS B O 1
ATOM 5101 N N . ASP B 1 170 ? 1.138 -37.969 -23.062 1 98.62 170 ASP B N 1
ATOM 5102 C CA . ASP B 1 170 ? -0.271 -37.625 -23.25 1 98.62 170 ASP B CA 1
ATOM 5103 C C . ASP B 1 170 ? -0.443 -36.188 -23.703 1 98.62 170 ASP B C 1
ATOM 5105 O O . ASP B 1 170 ? 0.456 -35.375 -23.516 1 98.62 170 ASP B O 1
ATOM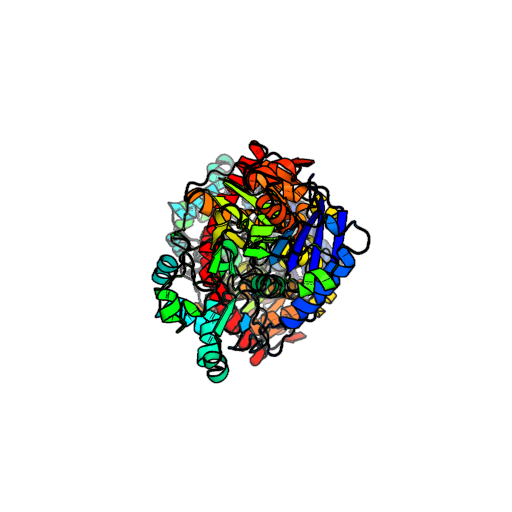 5109 N N . MET B 1 171 ? -1.597 -35.812 -24.203 1 98.5 171 MET B N 1
ATOM 5110 C CA . MET B 1 171 ? -1.89 -34.531 -24.781 1 98.5 171 MET B CA 1
ATOM 5111 C C . MET B 1 171 ? -1.802 -33.406 -23.734 1 98.5 171 MET B C 1
ATOM 5113 O O . MET B 1 171 ? -1.297 -32.312 -24 1 98.5 171 MET B O 1
ATOM 5117 N N . SER B 1 172 ? -2.295 -33.625 -22.531 1 98.5 172 SER B N 1
ATOM 5118 C CA . SER B 1 172 ? -2.33 -32.594 -21.5 1 98.5 172 SER B CA 1
ATOM 5119 C C . SER B 1 172 ? -0.923 -32.188 -21.078 1 98.5 172 SER B C 1
ATOM 5121 O O . SER B 1 172 ? -0.622 -31 -20.984 1 98.5 172 SER B O 1
ATOM 5123 N N . ASP B 1 173 ? -0.089 -33.094 -20.875 1 98.56 173 ASP B N 1
ATOM 5124 C CA . ASP B 1 173 ? 1.285 -32.844 -20.453 1 98.56 173 ASP B CA 1
ATOM 5125 C C . ASP B 1 173 ? 2.104 -32.25 -21.609 1 98.56 173 ASP B C 1
ATOM 5127 O O . ASP B 1 173 ? 2.877 -31.297 -21.406 1 98.56 173 ASP B O 1
ATOM 5131 N N . ALA B 1 174 ? 1.923 -32.812 -22.797 1 98.69 174 ALA B N 1
ATOM 5132 C CA . ALA B 1 174 ? 2.621 -32.312 -23.984 1 98.69 174 ALA B CA 1
ATOM 5133 C C . ALA B 1 174 ? 2.34 -30.844 -24.234 1 98.69 174 ALA B C 1
ATOM 5135 O O . ALA B 1 174 ? 3.203 -30.109 -24.734 1 98.69 174 ALA B O 1
ATOM 5136 N N . SER B 1 175 ? 1.186 -30.438 -23.891 1 98.25 175 SER B N 1
ATOM 5137 C CA . SER B 1 175 ? 0.778 -29.047 -24.078 1 98.25 175 SER B CA 1
ATOM 5138 C C . SER B 1 175 ? 1.703 -28.094 -23.328 1 98.25 175 SER B C 1
ATOM 5140 O O . SER B 1 175 ? 1.877 -26.938 -23.734 1 98.25 175 SER B O 1
ATOM 5142 N N . GLY B 1 176 ? 2.277 -28.594 -22.281 1 97.56 176 GLY B N 1
ATOM 5143 C CA . GLY B 1 176 ? 3.104 -27.75 -21.438 1 97.56 176 GLY B CA 1
ATOM 5144 C C . GLY B 1 176 ? 4.547 -27.672 -21.891 1 97.56 176 GLY B C 1
ATOM 5145 O O . GLY B 1 176 ? 5.375 -27.031 -21.266 1 97.56 176 GLY B O 1
ATOM 5146 N N . MET B 1 177 ? 4.887 -28.281 -23 1 98.56 177 MET B N 1
ATOM 5147 C CA . MET B 1 177 ? 6.273 -28.344 -23.453 1 98.56 177 MET B CA 1
ATOM 5148 C C . MET B 1 177 ? 6.617 -27.125 -24.312 1 98.56 177 MET B C 1
ATOM 5150 O O . MET B 1 177 ? 7.793 -26.844 -24.547 1 98.56 177 MET B O 1
ATOM 5154 N N . LEU B 1 178 ? 5.66 -26.406 -24.75 1 98.56 178 LEU B N 1
ATOM 5155 C CA . LEU B 1 178 ? 5.801 -25.375 -25.781 1 98.56 178 LEU B CA 1
ATOM 5156 C C . LEU B 1 178 ? 6.312 -25.969 -27.078 1 98.56 178 LEU B C 1
ATOM 5158 O O . LEU B 1 178 ? 7.141 -25.359 -27.766 1 98.56 178 LEU B O 1
ATOM 5162 N N . LEU B 1 179 ? 5.941 -27.203 -27.375 1 98.75 179 LEU B N 1
ATOM 5163 C CA . LEU B 1 179 ? 6.332 -27.906 -28.594 1 98.75 179 LEU B CA 1
ATOM 5164 C C . LEU B 1 179 ? 5.109 -28.484 -29.297 1 98.75 179 LEU B C 1
ATOM 5166 O O . LEU B 1 179 ? 5.207 -28.922 -30.453 1 98.75 179 LEU B O 1
ATOM 5170 N N . LEU B 1 180 ? 4.016 -28.469 -28.625 1 98.75 180 LEU B N 1
ATOM 5171 C CA . LEU B 1 180 ? 2.783 -29.031 -29.156 1 98.75 180 LEU B CA 1
ATOM 5172 C C . LEU B 1 180 ? 1.934 -27.969 -29.828 1 98.75 180 LEU B C 1
ATOM 5174 O O . LEU B 1 180 ? 1.791 -26.859 -29.297 1 98.75 180 LEU B O 1
ATOM 5178 N N . ASP B 1 181 ? 1.468 -28.234 -31.016 1 98.5 181 ASP B N 1
ATOM 5179 C CA . ASP B 1 181 ? 0.331 -27.531 -31.594 1 98.5 181 ASP B CA 1
ATOM 5180 C C . ASP B 1 181 ? -0.979 -27.953 -30.938 1 98.5 181 ASP B C 1
ATOM 5182 O O . ASP B 1 181 ? -1.626 -28.906 -31.406 1 98.5 181 ASP B O 1
ATOM 5186 N N . VAL B 1 182 ? -1.335 -27.25 -29.891 1 98.31 182 VAL B N 1
ATOM 5187 C CA . VAL B 1 182 ? -2.418 -27.656 -29 1 98.31 182 VAL B CA 1
ATOM 5188 C C . VAL B 1 182 ? -3.727 -27.734 -29.781 1 98.31 182 VAL B C 1
ATOM 5190 O O . VAL B 1 182 ? -4.48 -28.703 -29.656 1 98.31 182 VAL B O 1
ATOM 5193 N N . LYS B 1 183 ? -3.986 -26.766 -30.578 1 96.5 183 LYS B N 1
ATOM 5194 C CA . LYS B 1 183 ? -5.219 -26.688 -31.359 1 96.5 183 LYS B CA 1
ATOM 5195 C C . LYS B 1 183 ? -5.402 -27.938 -32.219 1 96.5 183 LYS B C 1
ATOM 5197 O O . LYS B 1 183 ? -6.488 -28.516 -32.281 1 96.5 183 LYS B O 1
ATOM 5202 N N . ASN B 1 184 ? -4.34 -28.312 -32.844 1 96.56 184 ASN B N 1
ATOM 5203 C CA . ASN B 1 184 ? -4.426 -29.406 -33.812 1 96.56 184 ASN B CA 1
ATOM 5204 C C . ASN B 1 184 ? -3.936 -30.719 -33.219 1 96.56 184 ASN B C 1
ATOM 5206 O O . ASN B 1 184 ? -3.895 -31.734 -33.906 1 96.56 184 ASN B O 1
ATOM 5210 N N . ARG B 1 185 ? -3.525 -30.734 -32 1 96.62 185 ARG B N 1
ATOM 5211 C CA . ARG B 1 185 ? -3.182 -31.922 -31.203 1 96.62 185 ARG B CA 1
ATOM 5212 C C . ARG B 1 185 ? -2.098 -32.75 -31.891 1 96.62 185 ARG B C 1
ATOM 5214 O O . ARG B 1 185 ? -2.256 -33.938 -32.094 1 96.62 185 ARG B O 1
ATOM 5221 N N . CYS B 1 186 ? -1.076 -32.094 -32.281 1 98.19 186 CYS B N 1
ATOM 5222 C CA . CYS B 1 186 ? 0.107 -32.719 -32.875 1 98.19 186 CYS B CA 1
ATOM 5223 C C . CYS B 1 186 ? 1.358 -31.906 -32.562 1 98.19 186 CYS B C 1
ATOM 5225 O O . CYS B 1 186 ? 1.266 -30.766 -32.094 1 98.19 186 CYS B O 1
ATOM 5227 N N . TRP B 1 187 ? 2.508 -32.531 -32.75 1 98.62 187 TRP B N 1
ATOM 5228 C CA . TRP B 1 187 ? 3.734 -31.766 -32.531 1 98.62 187 TRP B CA 1
ATOM 5229 C C . TRP B 1 187 ? 3.85 -30.625 -33.531 1 98.62 187 TRP B C 1
ATOM 5231 O O . TRP B 1 187 ? 3.518 -30.781 -34.719 1 98.62 187 TRP B O 1
ATOM 5241 N N . SER B 1 188 ? 4.281 -29.516 -33.125 1 98.62 188 SER B N 1
ATOM 5242 C CA . SER B 1 188 ? 4.496 -28.359 -34 1 98.62 188 SER B CA 1
ATOM 5243 C C . SER B 1 188 ? 5.816 -28.469 -34.75 1 98.62 188 SER B C 1
ATOM 5245 O O . SER B 1 188 ? 6.891 -28.359 -34.156 1 98.62 188 SER B O 1
ATOM 5247 N N . LYS B 1 189 ? 5.699 -28.609 -36 1 98.44 189 LYS B N 1
ATOM 5248 C CA . LYS B 1 189 ? 6.902 -28.703 -36.844 1 98.44 189 LYS B CA 1
ATOM 5249 C C . LYS B 1 189 ? 7.766 -27.453 -36.688 1 98.44 189 LYS B C 1
ATOM 5251 O O . LYS B 1 189 ? 8.992 -27.547 -36.656 1 98.44 189 LYS B O 1
ATOM 5256 N N . GLU B 1 190 ? 7.113 -26.312 -36.688 1 98.44 190 GLU B N 1
ATOM 5257 C CA . GLU B 1 190 ? 7.82 -25.047 -36.531 1 98.44 190 GLU B CA 1
ATOM 5258 C C . GLU B 1 190 ? 8.648 -25.016 -35.25 1 98.44 190 GLU B C 1
ATOM 5260 O O . GLU B 1 190 ? 9.812 -24.609 -35.25 1 98.44 190 GLU B O 1
ATOM 5265 N N . MET B 1 191 ? 8.062 -25.453 -34.188 1 98.75 191 MET B N 1
ATOM 5266 C CA . MET B 1 191 ? 8.758 -25.406 -32.906 1 98.75 191 MET B CA 1
ATOM 5267 C C . MET B 1 191 ? 9.898 -26.422 -32.844 1 98.75 191 MET B C 1
ATOM 5269 O O . MET B 1 191 ? 10.945 -26.172 -32.281 1 98.75 191 MET B O 1
ATOM 5273 N N . LEU B 1 192 ? 9.664 -27.609 -33.438 1 98.81 192 LEU B N 1
ATOM 5274 C CA . LEU B 1 192 ? 10.734 -28.594 -33.5 1 98.81 192 LEU B CA 1
ATOM 5275 C C . LEU B 1 192 ? 11.93 -28.047 -34.281 1 98.81 192 LEU B C 1
ATOM 5277 O O . LEU B 1 192 ? 13.078 -28.219 -33.844 1 98.81 192 LEU B O 1
ATOM 5281 N N . ASP B 1 193 ? 11.648 -27.359 -35.344 1 98.62 193 ASP B N 1
ATOM 5282 C CA . ASP B 1 193 ? 12.703 -26.75 -36.156 1 98.62 193 ASP B CA 1
ATOM 5283 C C . ASP B 1 193 ? 13.453 -25.688 -35.344 1 98.62 193 ASP B C 1
ATOM 5285 O O . ASP B 1 193 ? 14.688 -25.641 -35.375 1 98.62 193 ASP B O 1
ATOM 5289 N N . ILE B 1 194 ? 12.695 -24.875 -34.688 1 98.5 194 ILE B N 1
ATOM 5290 C CA . ILE B 1 194 ? 13.281 -23.797 -33.906 1 98.5 194 ILE B CA 1
ATOM 5291 C C . ILE B 1 194 ? 14.219 -24.391 -32.844 1 98.5 194 ILE B C 1
ATOM 5293 O O . ILE B 1 194 ? 15.305 -23.859 -32.594 1 98.5 194 ILE B O 1
ATOM 5297 N N . CYS B 1 195 ? 13.852 -25.531 -32.25 1 98.62 195 CYS B N 1
ATOM 5298 C CA . CYS B 1 195 ? 14.633 -26.141 -31.172 1 98.62 195 CYS B CA 1
ATOM 5299 C C . CYS B 1 195 ? 15.727 -27.031 -31.734 1 98.62 195 CYS B C 1
ATOM 5301 O O . CYS B 1 195 ? 16.609 -27.484 -30.984 1 98.62 195 CYS B O 1
ATOM 5303 N N . GLY B 1 196 ? 15.703 -27.297 -32.969 1 98.38 196 GLY B N 1
ATOM 5304 C CA . GLY B 1 196 ? 16.719 -28.109 -33.594 1 98.38 196 GLY B CA 1
ATOM 5305 C C . GLY B 1 196 ? 16.578 -29.594 -33.281 1 98.38 196 GLY B C 1
ATOM 5306 O O . GLY B 1 196 ? 17.578 -30.297 -33.125 1 98.38 196 GLY B O 1
ATOM 5307 N N . ILE B 1 197 ? 15.375 -30.031 -33.125 1 98.56 197 ILE B N 1
ATOM 5308 C CA . ILE B 1 197 ? 15.117 -31.438 -32.844 1 98.56 197 ILE B CA 1
ATOM 5309 C C . ILE B 1 197 ? 14.172 -32 -33.906 1 98.56 197 ILE B C 1
ATOM 5311 O O . ILE B 1 197 ? 13.602 -31.266 -34.688 1 98.56 197 ILE B O 1
ATOM 5315 N N . THR B 1 198 ? 14.047 -33.375 -33.875 1 98 198 THR B N 1
ATOM 5316 C CA . THR B 1 198 ? 13.242 -34.062 -34.875 1 98 198 THR B CA 1
ATOM 5317 C C . THR B 1 198 ? 12.039 -34.75 -34.25 1 98 198 THR B C 1
ATOM 5319 O O . THR B 1 198 ? 12.031 -35 -33.031 1 98 198 THR B O 1
ATOM 5322 N N . GLU B 1 199 ? 11.055 -35 -35.031 1 97.62 199 GLU B N 1
ATOM 5323 C CA . GLU B 1 199 ? 9.852 -35.688 -34.562 1 97.62 199 GLU B CA 1
ATOM 5324 C C . GLU B 1 199 ? 10.18 -37.094 -34.062 1 97.62 199 GLU B C 1
ATOM 5326 O O . GLU B 1 199 ? 9.523 -37.594 -33.125 1 97.62 199 GLU B O 1
ATOM 5331 N N . GLU B 1 200 ? 11.219 -37.75 -34.594 1 97.44 200 GLU B N 1
ATOM 5332 C CA . GLU B 1 200 ? 11.633 -39.094 -34.188 1 97.44 200 GLU B CA 1
ATOM 5333 C C . GLU B 1 200 ? 12.094 -39.094 -32.719 1 97.44 200 GLU B C 1
ATOM 5335 O O . GLU B 1 200 ? 12.016 -40.125 -32.062 1 97.44 200 GLU B O 1
ATOM 5340 N N . GLN B 1 201 ? 12.555 -37.969 -32.312 1 98.56 201 GLN B N 1
ATOM 5341 C CA . GLN B 1 201 ? 13.031 -37.875 -30.953 1 98.56 201 GLN B CA 1
ATOM 5342 C C . GLN B 1 201 ? 11.875 -37.625 -29.984 1 98.56 201 GLN B C 1
ATOM 5344 O O . GLN B 1 201 ? 12.039 -37.75 -28.766 1 98.56 201 GLN B O 1
ATOM 5349 N N . MET B 1 202 ? 10.719 -37.25 -30.516 1 98.75 202 MET B N 1
ATOM 5350 C CA . MET B 1 202 ? 9.562 -36.906 -29.688 1 98.75 202 MET B CA 1
ATOM 5351 C C . MET B 1 202 ? 8.695 -38.125 -29.422 1 98.75 202 MET B C 1
ATOM 5353 O O . MET B 1 202 ? 8.648 -39.062 -30.25 1 98.75 202 MET B O 1
ATOM 5357 N N . PRO B 1 203 ? 8.078 -38.188 -28.312 1 98.75 203 PRO B N 1
ATOM 5358 C CA . PRO B 1 203 ? 7.223 -39.344 -28 1 98.75 203 PRO B CA 1
ATOM 5359 C C . PRO B 1 203 ? 5.953 -39.406 -28.844 1 98.75 203 PRO B C 1
ATOM 5361 O O . PRO B 1 203 ? 5.508 -38.344 -29.344 1 98.75 203 PRO B O 1
ATOM 5364 N N . LYS B 1 204 ? 5.434 -40.625 -28.984 1 98.56 204 LYS B N 1
ATOM 5365 C CA . LYS B 1 204 ? 4.113 -40.781 -29.594 1 98.56 204 LYS B CA 1
ATOM 5366 C C . LYS B 1 204 ? 3.035 -40.156 -28.703 1 98.56 204 LYS B C 1
ATOM 5368 O O . LYS B 1 204 ? 3.07 -40.312 -27.469 1 98.56 204 LYS B O 1
ATOM 5373 N N . LEU B 1 205 ? 2.088 -39.438 -29.359 1 98.69 205 LEU B N 1
ATOM 5374 C CA . LEU B 1 205 ? 1.065 -38.719 -28.609 1 98.69 205 LEU B CA 1
ATOM 5375 C C . LEU B 1 205 ? -0.164 -39.594 -28.391 1 98.69 205 LEU B C 1
ATOM 5377 O O . LEU B 1 205 ? -0.583 -40.344 -29.281 1 98.69 205 LEU B O 1
ATOM 5381 N N . PHE B 1 206 ? -0.682 -39.531 -27.172 1 98.75 206 PHE B N 1
ATOM 5382 C CA . PHE B 1 206 ? -1.884 -40.25 -26.75 1 98.75 206 PHE B CA 1
ATOM 5383 C C . PHE B 1 206 ? -2.842 -39.312 -26.016 1 98.75 206 PHE B C 1
ATOM 5385 O O . PHE B 1 206 ? -2.428 -38.281 -25.484 1 98.75 206 PHE B O 1
ATOM 5392 N N . GLU B 1 207 ? -4.121 -39.688 -26.094 1 98.5 207 GLU B N 1
ATOM 5393 C CA . GLU B 1 207 ? -4.988 -39.094 -25.078 1 98.5 207 GLU B CA 1
ATOM 5394 C C . GLU B 1 207 ? -4.664 -39.656 -23.703 1 98.5 207 GLU B C 1
ATOM 5396 O O . GLU B 1 207 ? -4.141 -40.781 -23.578 1 98.5 207 GLU B O 1
ATOM 5401 N N . SER B 1 208 ? -5.047 -38.969 -22.688 1 98.81 208 SER B N 1
ATOM 5402 C CA . SER B 1 208 ? -4.621 -39.25 -21.312 1 98.81 208 SER B CA 1
ATOM 5403 C C . SER B 1 208 ? -5.148 -40.625 -20.859 1 98.81 208 SER B C 1
ATOM 5405 O O . SER B 1 208 ? -4.523 -41.281 -20.016 1 98.81 208 SER B O 1
ATOM 5407 N N . TYR B 1 209 ? -6.301 -41.031 -21.375 1 98.56 209 TYR B N 1
ATOM 5408 C CA . TYR B 1 209 ? -6.977 -42.25 -20.906 1 98.56 209 TYR B CA 1
ATOM 5409 C C . TYR B 1 209 ? -6.688 -43.438 -21.844 1 98.56 209 TYR B C 1
ATOM 5411 O O . TYR B 1 209 ? -7.316 -44.469 -21.734 1 98.56 209 TYR B O 1
ATOM 5419 N N . GLU B 1 210 ? -5.793 -43.281 -22.75 1 98.75 210 GLU B N 1
ATOM 5420 C CA . GLU B 1 210 ? -5.48 -44.344 -23.688 1 98.75 210 GLU B CA 1
ATOM 5421 C C . GLU B 1 210 ? -4.387 -45.281 -23.156 1 98.75 210 GLU B C 1
ATOM 5423 O O . GLU B 1 210 ? -3.455 -44.812 -22.484 1 98.75 210 GLU B O 1
ATOM 5428 N N . THR B 1 211 ? -4.512 -46.531 -23.453 1 98.81 211 THR B N 1
ATOM 5429 C CA . THR B 1 211 ? -3.494 -47.531 -23.109 1 98.81 211 THR B CA 1
ATOM 5430 C C . THR B 1 211 ? -2.268 -47.375 -24 1 98.81 211 THR B C 1
ATOM 5432 O O . THR B 1 211 ? -2.383 -47.375 -25.234 1 98.81 211 THR B O 1
ATOM 5435 N N . VAL B 1 212 ? -1.14 -47.25 -23.359 1 98.69 212 VAL B N 1
ATOM 5436 C CA . VAL B 1 212 ? 0.084 -47.094 -24.141 1 98.69 212 VAL B CA 1
ATOM 5437 C C . VAL B 1 212 ? 0.783 -48.438 -24.266 1 98.69 212 VAL B C 1
ATOM 5439 O O . VAL B 1 212 ? 1.667 -48.625 -25.109 1 98.69 212 VAL B O 1
ATOM 5442 N N . GLY B 1 213 ? 0.475 -49.312 -23.453 1 98.62 213 GLY B N 1
ATOM 5443 C CA . GLY B 1 213 ? 1.001 -50.688 -23.406 1 98.62 213 GLY B CA 1
ATOM 5444 C C . GLY B 1 213 ? 0.602 -51.406 -22.141 1 98.62 213 GLY B C 1
ATOM 5445 O O . GLY B 1 213 ? -0.351 -51.031 -21.469 1 98.62 213 GLY B O 1
ATOM 5446 N N . THR B 1 214 ? 1.266 -52.562 -21.969 1 98.62 214 THR B N 1
ATOM 5447 C CA . THR B 1 214 ? 1.084 -53.344 -20.734 1 98.62 214 THR B CA 1
ATOM 5448 C C . THR B 1 214 ? 2.391 -53.406 -19.953 1 98.62 214 THR B C 1
ATOM 5450 O O . THR B 1 214 ? 3.449 -53.031 -20.453 1 98.62 214 THR B O 1
ATOM 5453 N N . LEU B 1 215 ? 2.189 -53.781 -18.719 1 98.44 215 LEU B N 1
ATOM 5454 C CA . LEU B 1 215 ? 3.365 -53.938 -17.859 1 98.44 215 LEU B CA 1
ATOM 5455 C C . LEU B 1 215 ? 4.371 -54.906 -18.484 1 98.44 215 LEU B C 1
ATOM 5457 O O . LEU B 1 215 ? 4 -56 -18.938 1 98.44 215 LEU B O 1
ATOM 5461 N N . LYS B 1 216 ? 5.664 -54.438 -18.578 1 98.19 216 LYS B N 1
ATOM 5462 C CA . LYS B 1 216 ? 6.699 -55.344 -19.078 1 98.19 216 LYS B CA 1
ATOM 5463 C C . LYS B 1 216 ? 6.68 -56.688 -18.344 1 98.19 216 LYS B C 1
ATOM 5465 O O . LYS B 1 216 ? 6.508 -56.719 -17.125 1 98.19 216 LYS B O 1
ATOM 5470 N N . PRO B 1 217 ? 6.918 -57.719 -19.062 1 97.38 217 PRO B N 1
ATOM 5471 C CA . PRO B 1 217 ? 6.816 -59.031 -18.469 1 97.38 217 PRO B CA 1
ATOM 5472 C C . PRO B 1 217 ? 7.762 -59.219 -17.281 1 97.38 217 PRO B C 1
ATOM 5474 O O . PRO B 1 217 ? 7.375 -59.812 -16.266 1 97.38 217 PRO B O 1
ATOM 5477 N N . GLU B 1 218 ? 8.93 -58.812 -17.391 1 97.44 218 GLU B N 1
ATOM 5478 C CA . GLU B 1 218 ? 9.898 -58.938 -16.312 1 97.44 218 GLU B CA 1
ATOM 5479 C C . GLU B 1 218 ? 9.461 -58.188 -15.07 1 97.44 218 GLU B C 1
ATOM 5481 O O . GLU B 1 218 ? 9.648 -58.656 -13.945 1 97.44 218 GLU B O 1
ATOM 5486 N N . LEU B 1 219 ? 8.883 -57.031 -15.25 1 97.81 219 LEU B N 1
ATOM 5487 C CA . LEU B 1 219 ? 8.383 -56.25 -14.133 1 97.81 219 LEU B CA 1
ATOM 5488 C C . LEU B 1 219 ? 7.141 -56.875 -13.523 1 97.81 219 LEU B C 1
ATOM 5490 O O . LEU B 1 219 ? 6.953 -56.875 -12.305 1 97.81 219 LEU B O 1
ATOM 5494 N N . ALA B 1 220 ? 6.277 -57.375 -14.406 1 97.75 220 ALA B N 1
ATOM 5495 C CA . ALA B 1 220 ? 5.086 -58.094 -13.945 1 97.75 220 ALA B CA 1
ATOM 5496 C C . ALA B 1 220 ? 5.461 -59.219 -13 1 97.75 220 ALA B C 1
ATOM 5498 O O . ALA B 1 220 ? 4.848 -59.375 -11.938 1 97.75 220 ALA B O 1
ATOM 5499 N N . LYS B 1 221 ? 6.457 -59.969 -13.398 1 97.25 221 LYS B N 1
ATOM 5500 C CA . LYS B 1 221 ? 6.941 -61.094 -12.578 1 97.25 221 LYS B CA 1
ATOM 5501 C C . LYS B 1 221 ? 7.52 -60.562 -11.258 1 97.25 221 LYS B C 1
ATOM 5503 O O . LYS B 1 221 ? 7.211 -61.125 -10.195 1 97.25 221 LYS B O 1
ATOM 5508 N N . ASP B 1 222 ? 8.281 -59.625 -11.367 1 96.88 222 ASP B N 1
ATOM 5509 C CA . ASP B 1 222 ? 8.953 -59.094 -10.195 1 96.88 222 ASP B CA 1
ATOM 5510 C C . ASP B 1 222 ? 7.949 -58.5 -9.195 1 96.88 222 ASP B C 1
ATOM 5512 O O . ASP B 1 222 ? 8.094 -58.688 -7.984 1 96.88 222 ASP B O 1
ATOM 5516 N N . LEU B 1 223 ? 6.898 -57.812 -9.664 1 97.38 223 LEU B N 1
ATOM 5517 C CA . LEU B 1 223 ? 5.934 -57.125 -8.828 1 97.38 223 LEU B CA 1
ATOM 5518 C C . LEU B 1 223 ? 4.797 -58.062 -8.414 1 97.38 223 LEU B C 1
ATOM 5520 O O . LEU B 1 223 ? 4.047 -57.75 -7.484 1 97.38 223 LEU B O 1
ATOM 5524 N N . GLY B 1 224 ? 4.676 -59.188 -9.094 1 97.12 224 GLY B N 1
ATOM 5525 C CA . GLY B 1 224 ? 3.551 -60.094 -8.867 1 97.12 224 GLY B CA 1
ATOM 5526 C C . GLY B 1 224 ? 2.244 -59.531 -9.422 1 97.12 224 GLY B C 1
ATOM 5527 O O . GLY B 1 224 ? 1.169 -59.875 -8.914 1 97.12 224 GLY B O 1
ATOM 5528 N N . ILE B 1 225 ? 2.328 -58.656 -10.375 1 98.19 225 ILE B N 1
ATOM 5529 C CA . ILE B 1 225 ? 1.183 -58.062 -11.047 1 98.19 225 ILE B CA 1
ATOM 5530 C C . ILE B 1 225 ? 1 -58.688 -12.422 1 98.19 225 ILE B C 1
ATOM 5532 O O . ILE B 1 225 ? 1.979 -59.031 -13.102 1 98.19 225 ILE B O 1
ATOM 5536 N N . PRO B 1 226 ? -0.218 -58.875 -12.844 1 98 226 PRO B N 1
ATOM 5537 C CA . PRO B 1 226 ? -0.419 -59.531 -14.148 1 98 226 PRO B CA 1
ATOM 5538 C C . PRO B 1 226 ? 0.25 -58.75 -15.289 1 98 226 PRO B C 1
ATOM 5540 O O . PRO B 1 226 ? 0.217 -57.531 -15.32 1 98 226 PRO B O 1
ATOM 5543 N N . ALA B 1 227 ? 0.777 -59.438 -16.219 1 97.56 227 ALA B N 1
ATOM 5544 C CA . ALA B 1 227 ? 1.394 -58.844 -17.391 1 97.56 227 ALA B CA 1
ATOM 5545 C C . ALA B 1 227 ? 0.352 -58.125 -18.25 1 97.56 227 ALA B C 1
ATOM 5547 O O . ALA B 1 227 ? 0.697 -57.312 -19.109 1 97.56 227 ALA B O 1
ATOM 5548 N N . SER B 1 228 ? -0.881 -58.469 -18.031 1 97.88 228 SER B N 1
ATOM 5549 C CA . SER B 1 228 ? -1.974 -57.875 -18.781 1 97.88 228 SER B CA 1
ATOM 5550 C C . SER B 1 228 ? -2.33 -56.5 -18.203 1 97.88 228 SER B C 1
ATOM 5552 O O . SER B 1 228 ? -3.137 -55.781 -18.781 1 97.88 228 SER B O 1
ATOM 5554 N N . CYS B 1 229 ? -1.707 -56.219 -17.078 1 98.62 229 CYS B N 1
ATOM 5555 C CA . CYS B 1 229 ? -1.95 -54.906 -16.484 1 98.62 229 CYS B CA 1
ATOM 5556 C C . CYS B 1 229 ? -1.635 -53.781 -17.484 1 98.62 229 CYS B C 1
ATOM 5558 O O . CYS B 1 229 ? -0.506 -53.688 -17.953 1 98.62 229 CYS B O 1
ATOM 5560 N N . LYS B 1 230 ? -2.645 -52.906 -17.766 1 98.81 230 LYS B N 1
ATOM 5561 C CA . LYS B 1 230 ? -2.475 -51.844 -18.75 1 98.81 230 LYS B CA 1
ATOM 5562 C C . LYS B 1 230 ? -1.695 -50.656 -18.156 1 98.81 230 LYS B C 1
ATOM 5564 O O . LYS B 1 230 ? -1.895 -50.312 -17 1 98.81 230 LYS B O 1
ATOM 5569 N N . ILE B 1 231 ? -0.761 -50.188 -18.875 1 98.88 231 ILE B N 1
ATOM 5570 C CA . ILE B 1 231 ? -0.127 -48.906 -18.609 1 98.88 231 ILE B CA 1
ATOM 5571 C C . ILE B 1 231 ? -0.797 -47.812 -19.438 1 98.88 231 ILE B C 1
ATOM 5573 O O . ILE B 1 231 ? -0.834 -47.906 -20.656 1 98.88 231 ILE B O 1
ATOM 5577 N N . VAL B 1 232 ? -1.381 -46.844 -18.766 1 98.88 232 VAL B N 1
ATOM 5578 C CA . VAL B 1 232 ? -2.176 -45.781 -19.375 1 98.88 232 VAL B CA 1
ATOM 5579 C C . VAL B 1 232 ? -1.365 -44.469 -19.422 1 98.88 232 VAL B C 1
ATOM 5581 O O . VAL B 1 232 ? -0.549 -44.219 -18.531 1 98.88 232 VAL B O 1
ATOM 5584 N N . ALA B 1 233 ? -1.573 -43.656 -20.422 1 98.69 233 ALA B N 1
ATOM 5585 C CA . ALA B 1 233 ? -0.716 -42.5 -20.781 1 98.69 233 ALA B CA 1
ATOM 5586 C C . ALA B 1 233 ? -0.585 -41.531 -19.609 1 98.69 233 ALA B C 1
ATOM 5588 O O . ALA B 1 233 ? 0.492 -41 -19.359 1 98.69 233 ALA B O 1
ATOM 5589 N N . GLY B 1 234 ? -1.743 -41.312 -18.938 1 98.56 234 GLY B N 1
ATOM 5590 C CA . GLY B 1 234 ? -1.732 -40.375 -17.812 1 98.56 234 GLY B CA 1
ATOM 5591 C C . GLY B 1 234 ? -1.952 -38.938 -18.219 1 98.56 234 GLY B C 1
ATOM 5592 O O . GLY B 1 234 ? -2.594 -38.656 -19.25 1 98.56 234 GLY B O 1
ATOM 5593 N N . ALA B 1 235 ? -1.501 -37.969 -17.359 1 98.75 235 ALA B N 1
ATOM 5594 C CA . ALA B 1 235 ? -1.74 -36.562 -17.578 1 98.75 235 ALA B CA 1
ATOM 5595 C C . ALA B 1 235 ? -0.729 -35.688 -16.828 1 98.75 235 ALA B C 1
ATOM 5597 O O . ALA B 1 235 ? -0.05 -36.188 -15.922 1 98.75 235 ALA B O 1
ATOM 5598 N N . GLY B 1 236 ? -0.551 -34.5 -17.281 1 98.25 236 GLY B N 1
ATOM 5599 C CA . GLY B 1 236 ? 0.13 -33.531 -16.406 1 98.25 236 GLY B CA 1
ATOM 5600 C C . GLY B 1 236 ? -0.516 -33.406 -15.039 1 98.25 236 GLY B C 1
ATOM 5601 O O . GLY B 1 236 ? -1.697 -33.719 -14.875 1 98.25 236 GLY B O 1
ATOM 5602 N N . ASP B 1 237 ? 0.223 -32.938 -14.07 1 96.88 237 ASP B N 1
ATOM 5603 C CA . ASP B 1 237 ? -0.253 -32.938 -12.695 1 96.88 237 ASP B CA 1
ATOM 5604 C C . ASP B 1 237 ? -1.522 -32.125 -12.547 1 96.88 237 ASP B C 1
ATOM 5606 O O . ASP B 1 237 ? -2.479 -32.531 -11.898 1 96.88 237 ASP B O 1
ATOM 5610 N N . ASN B 1 238 ? -1.651 -30.953 -13.18 1 95.56 238 ASN B N 1
ATOM 5611 C CA . ASN B 1 238 ? -2.838 -30.109 -13.062 1 95.56 238 ASN B CA 1
ATOM 5612 C C . ASN B 1 238 ? -4.055 -30.75 -13.719 1 95.56 238 ASN B C 1
ATOM 5614 O O . ASN B 1 238 ? -5.148 -30.734 -13.156 1 95.56 238 ASN B O 1
ATOM 5618 N N . ALA B 1 239 ? -3.836 -31.297 -14.898 1 98 239 ALA B N 1
ATOM 5619 C CA . ALA B 1 239 ? -4.934 -31.969 -15.594 1 98 239 ALA B CA 1
ATOM 5620 C C . ALA B 1 239 ? -5.379 -33.219 -14.836 1 98 239 ALA B C 1
ATOM 5622 O O . ALA B 1 239 ? -6.574 -33.5 -14.758 1 98 239 ALA B O 1
ATOM 5623 N N . ALA B 1 240 ? -4.43 -33.969 -14.305 1 98 240 ALA B N 1
ATOM 5624 C CA . ALA B 1 240 ? -4.77 -35.125 -13.5 1 98 240 ALA B CA 1
ATOM 5625 C C . ALA B 1 240 ? -5.555 -34.719 -12.25 1 98 240 ALA B C 1
ATOM 5627 O O . ALA B 1 240 ? -6.531 -35.375 -11.891 1 98 240 ALA B O 1
ATOM 5628 N N . ALA B 1 241 ? -5.078 -33.688 -11.641 1 96.19 241 ALA B N 1
ATOM 5629 C CA . ALA B 1 241 ? -5.797 -33.188 -10.484 1 96.19 241 ALA B CA 1
ATOM 5630 C C . ALA B 1 241 ? -7.211 -32.75 -10.859 1 96.19 241 ALA B C 1
ATOM 5632 O O . ALA B 1 241 ? -8.148 -32.938 -10.078 1 96.19 241 ALA B O 1
ATOM 5633 N N . ALA B 1 242 ? -7.352 -32.125 -12 1 96.94 242 ALA B N 1
ATOM 5634 C CA . ALA B 1 242 ? -8.664 -31.719 -12.484 1 96.94 242 ALA B CA 1
ATOM 5635 C C . ALA B 1 242 ? -9.594 -32.906 -12.633 1 96.94 242 ALA B C 1
ATOM 5637 O O . ALA B 1 242 ? -10.766 -32.875 -12.258 1 96.94 242 ALA B O 1
ATOM 5638 N N . VAL B 1 243 ? -9.062 -34 -13.164 1 97.31 243 VAL B N 1
ATOM 5639 C CA . VAL B 1 243 ? -9.836 -35.219 -13.266 1 97.31 243 VAL B CA 1
ATOM 5640 C C . VAL B 1 243 ? -10.227 -35.719 -11.867 1 97.31 243 VAL B C 1
ATOM 5642 O O . VAL B 1 243 ? -11.383 -36.031 -11.617 1 97.31 243 VAL B O 1
ATOM 5645 N N . GLY B 1 244 ? -9.312 -35.688 -10.992 1 96.06 244 GLY B N 1
ATOM 5646 C CA . GLY B 1 244 ? -9.531 -36.188 -9.633 1 96.06 244 GLY B CA 1
ATOM 5647 C C . GLY B 1 244 ? -10.539 -35.344 -8.867 1 96.06 244 GLY B C 1
ATOM 5648 O O . GLY B 1 244 ? -11.141 -35.844 -7.898 1 96.06 244 GLY B O 1
ATOM 5649 N N . THR B 1 245 ? -10.734 -34.125 -9.273 1 95 245 THR B N 1
ATOM 5650 C CA . THR B 1 245 ? -11.68 -33.25 -8.586 1 95 245 THR B CA 1
ATOM 5651 C C . THR B 1 245 ? -12.984 -33.156 -9.383 1 95 245 THR B C 1
ATOM 5653 O O . THR B 1 245 ? -13.875 -32.375 -9.016 1 95 245 THR B O 1
ATOM 5656 N N . GLY B 1 246 ? -13.008 -33.812 -10.477 1 95.44 246 GLY B N 1
ATOM 5657 C CA . GLY B 1 246 ? -14.219 -33.844 -11.289 1 95.44 246 GLY B CA 1
ATOM 5658 C C . GLY B 1 246 ? -14.383 -32.625 -12.172 1 95.44 246 GLY B C 1
ATOM 5659 O O . GLY B 1 246 ? -15.492 -32.281 -12.578 1 95.44 246 GLY B O 1
ATOM 5660 N N . THR B 1 247 ? -13.328 -31.922 -12.422 1 96.81 247 THR B N 1
ATOM 5661 C CA . THR B 1 247 ? -13.344 -30.766 -13.305 1 96.81 247 THR B CA 1
ATOM 5662 C C . THR B 1 247 ? -13.125 -31.188 -14.75 1 96.81 247 THR B C 1
ATOM 5664 O O . THR B 1 247 ? -12.055 -30.938 -15.32 1 96.81 247 THR B O 1
ATOM 5667 N N . VAL B 1 248 ? -14.117 -31.812 -15.336 1 97.38 248 VAL B N 1
ATOM 5668 C CA . VAL B 1 248 ? -14.086 -32.406 -16.672 1 97.38 248 VAL B CA 1
ATOM 5669 C C . VAL B 1 248 ? -15.336 -31.984 -17.453 1 97.38 248 VAL B C 1
ATOM 5671 O O . VAL B 1 248 ? -16.406 -31.828 -16.859 1 97.38 248 VAL B O 1
ATOM 5674 N N . GLY B 1 249 ? -15.211 -31.812 -18.719 1 94.88 249 GLY B N 1
ATOM 5675 C CA . GLY B 1 249 ? -16.312 -31.359 -19.547 1 94.88 249 GLY B CA 1
ATOM 5676 C C . GLY B 1 249 ? -16.281 -29.859 -19.781 1 94.88 249 GLY B C 1
ATOM 5677 O O . GLY B 1 249 ? -15.25 -29.219 -19.641 1 94.88 249 GLY B O 1
ATOM 5678 N N . ASP B 1 250 ? -17.391 -29.281 -20.219 1 96.12 250 ASP B N 1
ATOM 5679 C CA . ASP B 1 250 ? -17.438 -27.891 -20.625 1 96.12 250 ASP B CA 1
ATOM 5680 C C . ASP B 1 250 ? -17.844 -26.984 -19.453 1 96.12 250 ASP B C 1
ATOM 5682 O O . ASP B 1 250 ? -18.859 -27.234 -18.797 1 96.12 250 ASP B O 1
ATOM 5686 N N . GLY B 1 251 ? -17 -25.984 -19.297 1 96.56 251 GLY B N 1
ATOM 5687 C CA . GLY B 1 251 ? -17.359 -24.906 -18.375 1 96.56 251 GLY B CA 1
ATOM 5688 C C . GLY B 1 251 ? -17.156 -25.297 -16.906 1 96.56 251 GLY B C 1
ATOM 5689 O O . GLY B 1 251 ? -17.766 -24.688 -16.031 1 96.56 251 GLY B O 1
ATOM 5690 N N . MET B 1 252 ? -16.422 -26.328 -16.656 1 97.25 252 MET B N 1
ATOM 5691 C CA . MET B 1 252 ? -16.125 -26.719 -15.273 1 97.25 252 MET B CA 1
ATOM 5692 C C . MET B 1 252 ? -14.914 -25.953 -14.75 1 97.25 252 MET B C 1
ATOM 5694 O O . MET B 1 252 ? -14.07 -25.5 -15.531 1 97.25 252 MET B O 1
ATOM 5698 N N . CYS B 1 253 ? -14.875 -25.812 -13.438 1 98 253 CYS B N 1
ATOM 5699 C CA . CYS B 1 253 ? -13.844 -24.969 -12.852 1 98 253 CYS B CA 1
ATOM 5700 C C . CYS B 1 253 ? -13.359 -25.547 -11.523 1 98 253 CYS B C 1
ATOM 5702 O O . CYS B 1 253 ? -14.125 -26.172 -10.797 1 98 253 CYS B O 1
ATOM 5704 N N . ASN B 1 254 ? -12.102 -25.469 -11.312 1 97.38 254 ASN B N 1
ATOM 5705 C CA . ASN B 1 254 ? -11.477 -25.781 -10.031 1 97.38 254 ASN B CA 1
ATOM 5706 C C . ASN B 1 254 ? -10.5 -24.703 -9.602 1 97.38 254 ASN B C 1
ATOM 5708 O O . ASN B 1 254 ? -9.648 -24.281 -10.383 1 97.38 254 ASN B O 1
ATOM 5712 N N . ILE B 1 255 ? -10.633 -24.25 -8.359 1 97.31 255 ILE B N 1
ATOM 5713 C CA . ILE B 1 255 ? -9.719 -23.281 -7.77 1 97.31 255 ILE B CA 1
ATOM 5714 C C . ILE B 1 255 ? -8.898 -23.938 -6.668 1 97.31 255 ILE B C 1
ATOM 5716 O O . ILE B 1 255 ? -9.461 -24.531 -5.738 1 97.31 255 ILE B O 1
ATOM 5720 N N . SER B 1 256 ? -7.637 -23.953 -6.855 1 94.88 256 SER B N 1
ATOM 5721 C CA . SER B 1 256 ? -6.719 -24.375 -5.805 1 94.88 256 SER B CA 1
ATOM 5722 C C . SER B 1 256 ? -6.117 -23.188 -5.074 1 94.88 256 SER B C 1
ATOM 5724 O O . SER B 1 256 ? -5.355 -22.406 -5.656 1 94.88 256 SER B O 1
ATOM 5726 N N . LEU B 1 257 ? -6.449 -23.047 -3.809 1 94.69 257 LEU B N 1
ATOM 5727 C CA . LEU B 1 257 ? -5.988 -21.938 -2.994 1 94.69 257 LEU B CA 1
ATOM 5728 C C . LEU B 1 257 ? -4.918 -22.391 -2.004 1 94.69 257 LEU B C 1
ATOM 5730 O O . LEU B 1 257 ? -5.141 -22.359 -0.791 1 94.69 257 LEU B O 1
ATOM 5734 N N . GLY B 1 258 ? -3.723 -22.703 -2.451 1 93.44 258 GLY B N 1
ATOM 5735 C CA . GLY B 1 258 ? -2.562 -23.031 -1.633 1 93.44 258 GLY B CA 1
ATOM 5736 C C . GLY B 1 258 ? -1.581 -21.875 -1.521 1 93.44 258 GLY B C 1
ATOM 5737 O O . GLY B 1 258 ? -1.973 -20.703 -1.608 1 93.44 258 GLY B O 1
ATOM 5738 N N . THR B 1 259 ? -0.265 -22.281 -1.255 1 92.81 259 THR B N 1
ATOM 5739 C CA . THR B 1 259 ? 0.758 -21.25 -1.249 1 92.81 259 THR B CA 1
ATOM 5740 C C . THR B 1 259 ? 0.658 -20.375 -2.502 1 92.81 259 THR B C 1
ATOM 5742 O O . THR B 1 259 ? 0.597 -19.156 -2.412 1 92.81 259 THR B O 1
ATOM 5745 N N . SER B 1 260 ? 0.642 -21.047 -3.633 1 94.19 260 SER B N 1
ATOM 5746 C CA . SER B 1 260 ? 0.273 -20.453 -4.91 1 94.19 260 SER B CA 1
ATOM 5747 C C . SER B 1 260 ? -1.191 -20.719 -5.242 1 94.19 260 SER B C 1
ATOM 5749 O O . SER B 1 260 ? -1.887 -21.406 -4.5 1 94.19 260 SER B O 1
ATOM 5751 N N . GLY B 1 261 ? -1.715 -20.031 -6.191 1 94.81 261 GLY B N 1
ATOM 5752 C CA . GLY B 1 261 ? -3.09 -20.219 -6.625 1 94.81 261 GLY B CA 1
ATOM 5753 C C . GLY B 1 261 ? -3.203 -20.656 -8.078 1 94.81 261 GLY B C 1
ATOM 5754 O O . GLY B 1 261 ? -2.412 -20.234 -8.922 1 94.81 261 GLY B O 1
ATOM 5755 N N . THR B 1 262 ? -4.172 -21.516 -8.336 1 96.44 262 THR B N 1
ATOM 5756 C CA . THR B 1 262 ? -4.449 -21.953 -9.695 1 96.44 262 THR B CA 1
ATOM 5757 C C . THR B 1 262 ? -5.953 -21.953 -9.969 1 96.44 262 THR B C 1
ATOM 5759 O O . THR B 1 262 ? -6.746 -22.328 -9.102 1 96.44 262 THR B O 1
ATOM 5762 N N . ILE B 1 263 ? -6.309 -21.484 -11.062 1 97.75 263 ILE B N 1
ATOM 5763 C CA . ILE B 1 263 ? -7.668 -21.672 -11.562 1 97.75 263 ILE B CA 1
ATOM 5764 C C . ILE B 1 263 ? -7.641 -22.484 -12.852 1 97.75 263 ILE B C 1
ATOM 5766 O O . ILE B 1 263 ? -6.902 -22.156 -13.789 1 97.75 263 ILE B O 1
ATOM 5770 N N . PHE B 1 264 ? -8.289 -23.562 -12.797 1 97.94 264 PHE B N 1
ATOM 5771 C CA . PHE B 1 264 ? -8.398 -24.484 -13.922 1 97.94 264 PHE B CA 1
ATOM 5772 C C . PHE B 1 264 ? -9.812 -24.484 -14.492 1 97.94 264 PHE B C 1
ATOM 5774 O O . PHE B 1 264 ? -10.773 -24.766 -13.781 1 97.94 264 PHE B O 1
ATOM 5781 N N . ILE B 1 265 ? -9.969 -24.141 -15.758 1 98.06 265 ILE B N 1
ATOM 5782 C CA . ILE B 1 265 ? -11.273 -24.062 -16.406 1 98.06 265 ILE B CA 1
ATOM 5783 C C . ILE B 1 265 ? -11.297 -24.969 -17.641 1 98.06 265 ILE B C 1
ATOM 5785 O O . ILE B 1 265 ? -10.562 -24.734 -18.594 1 98.06 265 ILE B O 1
ATOM 5789 N N . SER B 1 266 ? -12.141 -26 -17.578 1 97.75 266 SER B N 1
ATOM 5790 C CA . SER B 1 266 ? -12.25 -26.922 -18.719 1 97.75 266 SER B CA 1
ATOM 5791 C C . SER B 1 266 ? -13.164 -26.359 -19.797 1 97.75 266 SER B C 1
ATOM 5793 O O . SER B 1 266 ? -14.109 -25.609 -19.5 1 97.75 266 SER B O 1
ATOM 5795 N N . SER B 1 267 ? -12.875 -26.641 -20.938 1 96.81 267 SER B N 1
ATOM 5796 C CA . SER B 1 267 ? -13.648 -26.188 -22.094 1 96.81 267 SER B CA 1
ATOM 5797 C C . SER B 1 267 ? -13.695 -27.25 -23.188 1 96.81 267 SER B C 1
ATOM 5799 O O . SER B 1 267 ? -12.68 -27.875 -23.484 1 96.81 267 SER B O 1
ATOM 5801 N N . LYS B 1 268 ? -14.844 -27.422 -23.703 1 95.25 268 LYS B N 1
ATOM 5802 C CA . LYS B 1 268 ? -14.992 -28.359 -24.812 1 95.25 268 LYS B CA 1
ATOM 5803 C C . LYS B 1 268 ? -14.289 -27.844 -26.062 1 95.25 268 LYS B C 1
ATOM 5805 O O . LYS B 1 268 ? -13.695 -28.609 -26.812 1 95.25 268 LYS B O 1
ATOM 5810 N N . GLU B 1 269 ? -14.375 -26.609 -26.234 1 94.38 269 GLU B N 1
ATOM 5811 C CA . GLU B 1 269 ? -13.781 -25.969 -27.422 1 94.38 269 GLU B CA 1
ATOM 5812 C C . GLU B 1 269 ? -12.414 -25.391 -27.094 1 94.38 269 GLU B C 1
ATOM 5814 O O . GLU B 1 269 ? -12.164 -24.953 -25.969 1 94.38 269 GLU B O 1
ATOM 5819 N N . PHE B 1 270 ? -11.578 -25.438 -28.172 1 95.75 270 PHE B N 1
ATOM 5820 C CA . PHE B 1 270 ? -10.281 -24.797 -28.062 1 95.75 270 PHE B CA 1
ATOM 5821 C C . PHE B 1 270 ? -10.43 -23.281 -28.062 1 95.75 270 PHE B C 1
ATOM 5823 O O . PHE B 1 270 ? -11.234 -22.734 -28.812 1 95.75 270 PHE B O 1
ATOM 5830 N N . GLY B 1 271 ? -9.672 -22.562 -27.172 1 93.94 271 GLY B N 1
ATOM 5831 C CA . GLY B 1 271 ? -9.641 -21.109 -27.141 1 93.94 271 GLY B CA 1
ATOM 5832 C C . GLY B 1 271 ? -8.367 -20.547 -26.531 1 93.94 271 GLY B C 1
ATOM 5833 O O . GLY B 1 271 ? -7.824 -21.125 -25.578 1 93.94 271 GLY B O 1
ATOM 5834 N N . VAL B 1 272 ? -7.898 -19.453 -27.172 1 93.69 272 VAL B N 1
ATOM 5835 C CA . VAL B 1 272 ? -6.723 -18.75 -26.672 1 93.69 272 VAL B CA 1
ATOM 5836 C C . VAL B 1 272 ? -6.996 -17.25 -26.625 1 93.69 272 VAL B C 1
ATOM 5838 O O . VAL B 1 272 ? -7.562 -16.688 -27.562 1 93.69 272 VAL B O 1
ATOM 5841 N N . ASP B 1 273 ? -6.703 -16.672 -25.484 1 91.69 273 ASP B N 1
ATOM 5842 C CA . ASP B 1 273 ? -6.875 -15.227 -25.391 1 91.69 273 ASP B CA 1
ATOM 5843 C C . ASP B 1 273 ? -5.715 -14.492 -26.062 1 91.69 273 ASP B C 1
ATOM 5845 O O . ASP B 1 273 ? -4.574 -14.961 -26.016 1 91.69 273 ASP B O 1
ATOM 5849 N N . PRO B 1 274 ? -5.93 -13.305 -26.609 1 90.06 274 PRO B N 1
ATOM 5850 C CA . PRO B 1 274 ? -4.941 -12.586 -27.422 1 90.06 274 PRO B CA 1
ATOM 5851 C C . PRO B 1 274 ? -3.682 -12.227 -26.641 1 90.06 274 PRO B C 1
ATOM 5853 O O . PRO B 1 274 ? -2.607 -12.07 -27.219 1 90.06 274 PRO B O 1
ATOM 5856 N N . ASN B 1 275 ? -3.783 -12.172 -25.375 1 90.38 275 ASN B N 1
ATOM 5857 C CA . ASN B 1 275 ? -2.641 -11.75 -24.578 1 90.38 275 ASN B CA 1
ATOM 5858 C C . ASN B 1 275 ? -1.986 -12.93 -23.859 1 90.38 275 ASN B C 1
ATOM 5860 O O . ASN B 1 275 ? -1.064 -12.75 -23.062 1 90.38 275 ASN B O 1
ATOM 5864 N N . ASN B 1 276 ? -2.461 -14.094 -24.172 1 93.75 276 ASN B N 1
ATOM 5865 C CA . ASN B 1 276 ? -1.991 -15.297 -23.5 1 93.75 276 ASN B CA 1
ATOM 5866 C C . ASN B 1 276 ? -1.964 -15.117 -21.984 1 93.75 276 ASN B C 1
ATOM 5868 O O . ASN B 1 276 ? -0.973 -15.461 -21.328 1 93.75 276 ASN B O 1
ATOM 5872 N N . ALA B 1 277 ? -3.043 -14.539 -21.5 1 93.88 277 ALA B N 1
ATOM 5873 C CA . ALA B 1 277 ? -3.16 -14.289 -20.062 1 93.88 277 ALA B CA 1
ATOM 5874 C C . ALA B 1 277 ? -3.287 -15.594 -19.281 1 93.88 277 ALA B C 1
ATOM 5876 O O . ALA B 1 277 ? -2.926 -15.656 -18.109 1 93.88 277 ALA B O 1
ATOM 5877 N N . LEU B 1 278 ? -3.869 -16.578 -19.906 1 96.06 278 LEU B N 1
ATOM 5878 C CA . LEU B 1 278 ? -3.996 -17.922 -19.344 1 96.06 278 LEU B CA 1
ATOM 5879 C C . LEU B 1 278 ? -3.303 -18.938 -20.25 1 96.06 278 LEU B C 1
ATOM 5881 O O . LEU B 1 278 ? -3.225 -18.75 -21.453 1 96.06 278 LEU B O 1
ATOM 5885 N N . HIS B 1 279 ? -2.801 -20.016 -19.641 1 96.25 279 HIS B N 1
ATOM 5886 C CA . HIS B 1 279 ? -2.305 -21.141 -20.438 1 96.25 279 HIS B CA 1
ATOM 5887 C C . HIS B 1 279 ? -3.449 -21.875 -21.125 1 96.25 279 HIS B C 1
ATOM 5889 O O . HIS B 1 279 ? -4.465 -22.188 -20.5 1 96.25 279 HIS B O 1
ATOM 5895 N N . ALA B 1 280 ? -3.316 -22.078 -22.359 1 97 280 ALA B N 1
ATOM 5896 C CA . ALA B 1 280 ? -4.273 -22.875 -23.125 1 97 280 ALA B CA 1
ATOM 5897 C C . ALA B 1 280 ? -3.705 -24.25 -23.453 1 97 280 ALA B C 1
ATOM 5899 O O . ALA B 1 280 ? -2.754 -24.359 -24.219 1 97 280 ALA B O 1
ATOM 5900 N N . PHE B 1 281 ? -4.262 -25.281 -22.828 1 98.06 281 PHE B N 1
ATOM 5901 C CA . PHE B 1 281 ? -3.736 -26.641 -22.938 1 98.06 281 PHE B CA 1
ATOM 5902 C C . PHE B 1 281 ? -4.852 -27.625 -23.266 1 98.06 281 PHE B C 1
ATOM 5904 O O . PHE B 1 281 ? -6.031 -27.297 -23.125 1 98.06 281 PHE B O 1
ATOM 5911 N N . ALA B 1 282 ? -4.426 -28.797 -23.75 1 98.31 282 ALA B N 1
ATOM 5912 C CA . ALA B 1 282 ? -5.336 -29.938 -23.812 1 98.31 282 ALA B CA 1
ATOM 5913 C C . ALA B 1 282 ? -5.641 -30.469 -22.422 1 98.31 282 ALA B C 1
ATOM 5915 O O . ALA B 1 282 ? -4.82 -30.344 -21.5 1 98.31 282 ALA B O 1
ATOM 5916 N N . HIS B 1 283 ? -6.816 -30.938 -22.266 1 98.25 283 HIS B N 1
ATOM 5917 C CA . HIS B 1 283 ? -7.246 -31.531 -21 1 98.25 283 HIS B CA 1
ATOM 5918 C C . HIS B 1 283 ? -7.117 -33.031 -21.031 1 98.25 283 HIS B C 1
ATOM 5920 O O . HIS B 1 283 ? -6.918 -33.625 -22.094 1 98.25 283 HIS B O 1
ATOM 5926 N N . ALA B 1 284 ? -7.16 -33.688 -19.844 1 98.56 284 ALA B N 1
ATOM 5927 C CA . ALA B 1 284 ? -7.008 -35.125 -19.703 1 98.56 284 ALA B CA 1
ATOM 5928 C C . ALA B 1 284 ? -8.305 -35.875 -20.062 1 98.56 284 ALA B C 1
ATOM 5930 O O . ALA B 1 284 ? -8.328 -37.094 -20.141 1 98.56 284 ALA B O 1
ATOM 5931 N N . ASP B 1 285 ? -9.367 -35.125 -20.312 1 98 285 ASP B N 1
ATOM 5932 C CA . ASP B 1 285 ? -10.648 -35.75 -20.641 1 98 285 ASP B CA 1
ATOM 5933 C C . ASP B 1 285 ? -10.922 -35.688 -22.141 1 98 285 ASP B C 1
ATOM 5935 O O . ASP B 1 285 ? -12.039 -35.969 -22.578 1 98 285 ASP B O 1
ATOM 5939 N N . GLY B 1 286 ? -9.93 -35.281 -22.875 1 96.94 286 GLY B N 1
ATOM 5940 C CA . GLY B 1 286 ? -10.055 -35.25 -24.328 1 96.94 286 GLY B CA 1
ATOM 5941 C C . GLY B 1 286 ? -10.43 -33.875 -24.859 1 96.94 286 GLY B C 1
ATOM 5942 O O . GLY B 1 286 ? -10.445 -33.625 -26.062 1 96.94 286 GLY B O 1
ATOM 5943 N N . CYS B 1 287 ? -10.688 -32.969 -23.984 1 97 287 CYS B N 1
ATOM 5944 C CA . CYS B 1 287 ? -11.055 -31.594 -24.375 1 97 287 CYS B CA 1
ATOM 5945 C C . CYS B 1 287 ? -9.883 -30.641 -24.172 1 97 287 CYS B C 1
ATOM 5947 O O . CYS B 1 287 ? -8.742 -30.969 -24.516 1 97 287 CYS B O 1
ATOM 5949 N N . TYR B 1 288 ? -10.227 -29.406 -23.781 1 97.94 288 TYR B N 1
ATOM 5950 C CA . TYR B 1 288 ? -9.211 -28.391 -23.531 1 97.94 288 TYR B CA 1
ATOM 5951 C C . TYR B 1 288 ? -9.422 -27.734 -22.172 1 97.94 288 TYR B C 1
ATOM 5953 O O . TYR B 1 288 ? -10.414 -28 -21.5 1 97.94 288 TYR B O 1
ATOM 5961 N N . HIS B 1 289 ? -8.43 -26.969 -21.797 1 97.62 289 HIS B N 1
ATOM 5962 C CA . HIS B 1 289 ? -8.617 -26.172 -20.594 1 97.62 289 HIS B CA 1
ATOM 5963 C C . HIS B 1 289 ? -7.793 -24.891 -20.656 1 97.62 289 HIS B C 1
ATOM 5965 O O . HIS B 1 289 ? -6.848 -24.781 -21.438 1 97.62 289 HIS B O 1
ATOM 5971 N N . LEU B 1 290 ? -8.242 -23.906 -19.938 1 97.38 290 LEU B N 1
ATOM 5972 C CA . LEU B 1 290 ? -7.488 -22.703 -19.594 1 97.38 290 LEU B CA 1
ATOM 5973 C C . LEU B 1 290 ? -7.027 -22.75 -18.141 1 97.38 290 LEU B C 1
ATOM 5975 O O . LEU B 1 290 ? -7.762 -23.219 -17.266 1 97.38 290 LEU B O 1
ATOM 5979 N N . MET B 1 291 ? -5.848 -22.312 -17.969 1 97.5 291 MET B N 1
ATOM 5980 C CA . MET B 1 291 ? -5.316 -22.359 -16.609 1 97.5 291 MET B CA 1
ATOM 5981 C C . MET B 1 291 ? -4.656 -21.031 -16.234 1 97.5 291 MET B C 1
ATOM 5983 O O . MET B 1 291 ? -3.842 -20.5 -17 1 97.5 291 MET B O 1
ATOM 5987 N N . GLY B 1 292 ? -5.09 -20.469 -15.172 1 96.88 292 GLY B N 1
ATOM 5988 C CA . GLY B 1 292 ? -4.422 -19.344 -14.555 1 96.88 292 GLY B CA 1
ATOM 5989 C C . GLY B 1 292 ? -3.584 -19.719 -13.352 1 96.88 292 GLY B C 1
ATOM 5990 O O . GLY B 1 292 ? -4.012 -20.531 -12.523 1 96.88 292 GLY B O 1
ATOM 5991 N N . CYS B 1 293 ? -2.381 -19.172 -13.289 1 95.06 293 CYS B N 1
ATOM 5992 C CA . CYS B 1 293 ? -1.469 -19.469 -12.188 1 95.06 293 CYS B CA 1
ATOM 5993 C C . CYS B 1 293 ? -1.065 -18.203 -11.461 1 95.06 293 CYS B C 1
ATOM 5995 O O . CYS B 1 293 ? -0.572 -17.25 -12.078 1 95.06 293 CYS B O 1
ATOM 5997 N N . MET B 1 294 ? -1.301 -18.188 -10.148 1 95.94 294 MET B N 1
ATOM 5998 C CA . MET B 1 294 ? -0.825 -17.109 -9.273 1 95.94 294 MET B CA 1
ATOM 5999 C C . MET B 1 294 ? 0.397 -17.562 -8.484 1 95.94 294 MET B C 1
ATOM 6001 O O . MET B 1 294 ? 0.401 -18.656 -7.906 1 95.94 294 MET B O 1
ATOM 6005 N N . LEU B 1 295 ? 1.354 -16.734 -8.406 1 93 295 LEU B N 1
ATOM 6006 C CA . LEU B 1 295 ? 2.576 -17.109 -7.703 1 93 295 LEU B CA 1
ATOM 6007 C C . LEU B 1 295 ? 2.396 -16.984 -6.191 1 93 295 LEU B C 1
ATOM 6009 O O . LEU B 1 295 ? 3.059 -17.688 -5.426 1 93 295 LEU B O 1
ATOM 6013 N N . SER B 1 296 ? 1.571 -16.078 -5.762 1 94.75 296 SER B N 1
ATOM 6014 C CA . SER B 1 296 ? 1.238 -15.922 -4.352 1 94.75 296 SER B CA 1
ATOM 6015 C C . SER B 1 296 ? -0.271 -15.844 -4.145 1 94.75 296 SER B C 1
ATOM 6017 O O . SER B 1 296 ? -0.934 -14.961 -4.695 1 94.75 296 SER B O 1
ATOM 6019 N N . ALA B 1 297 ? -0.789 -16.781 -3.398 1 97.19 297 ALA B N 1
ATOM 6020 C CA . ALA B 1 297 ? -2.205 -16.781 -3.039 1 97.19 297 ALA B CA 1
ATOM 6021 C C . ALA B 1 297 ? -2.387 -16.859 -1.527 1 97.19 297 ALA B C 1
ATOM 6023 O O . ALA B 1 297 ? -2.297 -15.859 -0.825 1 97.19 297 ALA B O 1
ATOM 6024 N N . ALA B 1 298 ? -2.465 -18.125 -0.979 1 96.75 298 ALA B N 1
ATOM 6025 C CA . ALA B 1 298 ? -2.594 -18.25 0.471 1 96.75 298 ALA B CA 1
ATOM 6026 C C . ALA B 1 298 ? -1.317 -17.797 1.174 1 96.75 298 ALA B C 1
ATOM 6028 O O . ALA B 1 298 ? -1.351 -17.406 2.346 1 96.75 298 ALA B O 1
ATOM 6029 N N . SER B 1 299 ? -0.248 -17.828 0.456 1 95.44 299 SER B N 1
ATOM 6030 C CA . SER B 1 299 ? 1.011 -17.344 1.021 1 95.44 299 SER B CA 1
ATOM 6031 C C . SER B 1 299 ? 0.934 -15.867 1.371 1 95.44 299 SER B C 1
ATOM 6033 O O . SER B 1 299 ? 1.652 -15.391 2.254 1 95.44 299 SER B O 1
ATOM 6035 N N . CYS B 1 300 ? 0.078 -15.133 0.693 1 98.12 300 CYS B N 1
ATOM 6036 C CA . CYS B 1 300 ? -0.11 -13.727 1.046 1 98.12 300 CYS B CA 1
ATOM 6037 C C . CYS B 1 300 ? -0.638 -13.586 2.469 1 98.12 300 CYS B C 1
ATOM 6039 O O . CYS B 1 300 ? -0.174 -12.734 3.227 1 98.12 300 CYS B O 1
ATOM 6041 N N . ASN B 1 301 ? -1.671 -14.391 2.77 1 98 301 ASN B N 1
ATOM 6042 C CA . ASN B 1 301 ? -2.215 -14.367 4.125 1 98 301 ASN B CA 1
ATOM 6043 C C . ASN B 1 301 ? -1.183 -14.82 5.152 1 98 301 ASN B C 1
ATOM 6045 O O . ASN B 1 301 ? -1.101 -14.258 6.246 1 98 301 ASN B O 1
ATOM 6049 N N . LYS B 1 302 ? -0.479 -15.844 4.805 1 96.88 302 LYS B N 1
ATOM 6050 C CA . LYS B 1 302 ? 0.573 -16.312 5.699 1 96.88 302 LYS B CA 1
ATOM 6051 C C . LYS B 1 302 ? 1.608 -15.227 5.961 1 96.88 302 LYS B C 1
ATOM 6053 O O . LYS B 1 302 ? 2.002 -15 7.105 1 96.88 302 LYS B O 1
ATOM 6058 N N . TRP B 1 303 ? 2.057 -14.602 4.891 1 97.75 303 TRP B N 1
ATOM 6059 C CA . TRP B 1 303 ? 3 -13.492 5 1 97.75 303 TRP B CA 1
ATOM 6060 C C . TRP B 1 303 ? 2.455 -12.406 5.918 1 97.75 303 TRP B C 1
ATOM 6062 O O . TRP B 1 303 ? 3.129 -11.992 6.863 1 97.75 303 TRP B O 1
ATOM 6072 N N . TRP B 1 304 ? 1.267 -11.984 5.699 1 98.5 304 TRP B N 1
ATOM 6073 C CA . TRP B 1 304 ? 0.639 -10.914 6.461 1 98.5 304 TRP B CA 1
ATOM 6074 C C . TRP B 1 304 ? 0.519 -11.289 7.934 1 98.5 304 TRP B C 1
ATOM 6076 O O . TRP B 1 304 ? 0.894 -10.508 8.812 1 98.5 304 TRP B O 1
ATOM 6086 N N . MET B 1 305 ? 0.089 -12.516 8.211 1 97.69 305 MET B N 1
ATOM 6087 C CA . MET B 1 305 ? -0.183 -12.984 9.57 1 97.69 305 MET B CA 1
ATOM 6088 C C . MET B 1 305 ?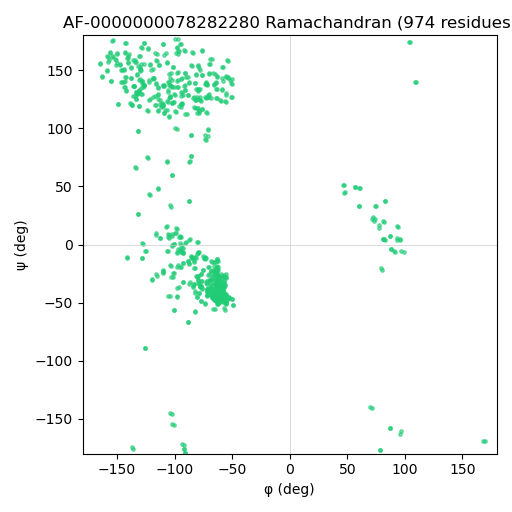 1.113 -13.312 10.305 1 97.69 305 MET B C 1
ATOM 6090 O O . MET B 1 305 ? 1.353 -12.812 11.406 1 97.69 305 MET B O 1
ATOM 6094 N N . ASP B 1 306 ? 1.972 -14.062 9.656 1 97.06 306 ASP B N 1
ATOM 6095 C CA . ASP B 1 306 ? 3.168 -14.57 10.312 1 97.06 306 ASP B CA 1
ATOM 6096 C C . ASP B 1 306 ? 4.266 -13.516 10.367 1 97.06 306 ASP B C 1
ATOM 6098 O O . ASP B 1 306 ? 4.91 -13.328 11.398 1 97.06 306 ASP B O 1
ATOM 6102 N N . GLU B 1 307 ? 4.473 -12.836 9.266 1 96.19 307 GLU B N 1
ATOM 6103 C CA . GLU B 1 307 ? 5.66 -12 9.125 1 96.19 307 GLU B CA 1
ATOM 6104 C C . GLU B 1 307 ? 5.379 -10.562 9.555 1 96.19 307 GLU B C 1
ATOM 6106 O O . GLU B 1 307 ? 6.27 -9.875 10.055 1 96.19 307 GLU B O 1
ATOM 6111 N N . ILE B 1 308 ? 4.133 -10.07 9.352 1 98.19 308 ILE B N 1
ATOM 6112 C CA . ILE B 1 308 ? 3.848 -8.664 9.617 1 98.19 308 ILE B CA 1
ATOM 6113 C C . ILE B 1 308 ? 3.145 -8.523 10.969 1 98.19 308 ILE B C 1
ATOM 6115 O O . ILE B 1 308 ? 3.664 -7.879 11.883 1 98.19 308 ILE B O 1
ATOM 6119 N N . ILE B 1 309 ? 2.006 -9.227 11.141 1 97.5 309 ILE B N 1
ATOM 6120 C CA . ILE B 1 309 ? 1.218 -9.094 12.359 1 97.5 309 ILE B CA 1
ATOM 6121 C C . ILE B 1 309 ? 1.877 -9.891 13.492 1 97.5 309 ILE B C 1
ATOM 6123 O O . ILE B 1 309 ? 1.832 -9.477 14.648 1 97.5 309 ILE B O 1
ATOM 6127 N N . GLY B 1 310 ? 2.494 -11.062 13.195 1 96.19 310 GLY B N 1
ATOM 6128 C CA . GLY B 1 310 ? 3.18 -11.891 14.172 1 96.19 310 GLY B CA 1
ATOM 6129 C C . GLY B 1 310 ? 2.244 -12.797 14.953 1 96.19 310 GLY B C 1
ATOM 6130 O O . GLY B 1 310 ? 2.387 -12.945 16.172 1 96.19 310 GLY B O 1
ATOM 6131 N N . THR B 1 311 ? 1.211 -13.344 14.312 1 96.12 311 THR B N 1
ATOM 6132 C CA . THR B 1 311 ? 0.303 -14.289 14.945 1 96.12 311 THR B CA 1
ATOM 6133 C C . THR B 1 311 ? -0.036 -15.438 14 1 96.12 311 THR B C 1
ATOM 6135 O O . THR B 1 311 ? -0.006 -15.273 12.781 1 96.12 311 THR B O 1
ATOM 6138 N N . LYS B 1 312 ? -0.355 -16.625 14.539 1 94.88 312 LYS B N 1
ATOM 6139 C CA . LYS B 1 312 ? -0.738 -17.797 13.75 1 94.88 312 LYS B CA 1
ATOM 6140 C C . LYS B 1 312 ? -2.205 -18.156 13.977 1 94.88 312 LYS B C 1
ATOM 6142 O O . LYS B 1 312 ? -2.666 -19.203 13.531 1 94.88 312 LYS B O 1
ATOM 6147 N N . ASP B 1 313 ? -2.865 -17.297 14.727 1 96.19 313 ASP B N 1
ATOM 6148 C CA . ASP B 1 313 ? -4.285 -17.531 14.961 1 96.19 313 ASP B CA 1
ATOM 6149 C C . ASP B 1 313 ? -5.133 -16.938 13.844 1 96.19 313 ASP B C 1
ATOM 6151 O O . ASP B 1 313 ? -5.848 -15.945 14.055 1 96.19 313 ASP B O 1
ATOM 6155 N N . TYR B 1 314 ? -5.145 -17.594 12.75 1 95.69 314 TYR B N 1
ATOM 6156 C CA . TYR B 1 314 ? -5.824 -17.141 11.539 1 95.69 314 TYR B CA 1
ATOM 6157 C C . TYR B 1 314 ? -7.32 -16.984 11.781 1 95.69 314 TYR B C 1
ATOM 6159 O O . TYR B 1 314 ? -7.93 -16.016 11.328 1 95.69 314 TYR B O 1
ATOM 6167 N N . ALA B 1 315 ? -7.879 -17.891 12.523 1 94.94 315 ALA B N 1
ATOM 6168 C CA . ALA B 1 315 ? -9.32 -17.891 12.773 1 94.94 315 ALA B CA 1
ATOM 6169 C C . ALA B 1 315 ? -9.734 -16.672 13.594 1 94.94 315 ALA B C 1
ATOM 6171 O O . ALA B 1 315 ? -10.758 -16.062 13.312 1 94.94 315 ALA B O 1
ATOM 6172 N N . GLU B 1 316 ? -8.984 -16.391 14.586 1 96.38 316 GLU B N 1
ATOM 6173 C CA . GLU B 1 316 ? -9.289 -15.242 15.438 1 96.38 316 GLU B CA 1
ATOM 6174 C C . GLU B 1 316 ? -9.227 -13.938 14.641 1 96.38 316 GLU B C 1
ATOM 6176 O O . GLU B 1 316 ? -10.062 -13.055 14.82 1 96.38 316 GLU B O 1
ATOM 6181 N N . GLU B 1 317 ? -8.188 -13.805 13.812 1 96.69 317 GLU B N 1
ATOM 6182 C CA . GLU B 1 317 ? -8.047 -12.594 13.016 1 96.69 317 GLU B CA 1
ATOM 6183 C C . GLU B 1 317 ? -9.188 -12.461 12.008 1 96.69 317 GLU B C 1
ATOM 6185 O O . GLU B 1 317 ? -9.703 -11.367 11.781 1 96.69 317 GLU B O 1
ATOM 6190 N N . GLN B 1 318 ? -9.586 -13.516 11.398 1 96.62 318 GLN B N 1
ATOM 6191 C CA . GLN B 1 318 ? -10.648 -13.5 10.406 1 96.62 318 GLN B CA 1
ATOM 6192 C C . GLN B 1 318 ? -12 -13.211 11.055 1 96.62 318 GLN B C 1
ATOM 6194 O O . GLN B 1 318 ? -12.883 -12.617 10.43 1 96.62 318 GLN B O 1
ATOM 6199 N N . ALA B 1 319 ? -12.164 -13.625 12.328 1 96.94 319 ALA B N 1
ATOM 6200 C CA . ALA B 1 319 ? -13.414 -13.414 13.047 1 96.94 319 ALA B CA 1
ATOM 6201 C C . ALA B 1 319 ? -13.695 -11.93 13.234 1 96.94 319 ALA B C 1
ATOM 6203 O O . ALA B 1 319 ? -14.852 -11.523 13.414 1 96.94 319 ALA B O 1
ATOM 6204 N N . LYS B 1 320 ? -12.703 -11.094 13.148 1 96.62 320 LYS B N 1
ATOM 6205 C CA . LYS B 1 320 ? -12.828 -9.656 13.375 1 96.62 320 LYS B CA 1
ATOM 6206 C C . LYS B 1 320 ? -13.289 -8.945 12.102 1 96.62 320 LYS B C 1
ATOM 6208 O O . LYS B 1 320 ? -13.664 -7.773 12.141 1 96.62 320 LYS B O 1
ATOM 6213 N N . ILE B 1 321 ? -13.281 -9.625 10.977 1 97.12 321 ILE B N 1
ATOM 6214 C CA . ILE B 1 321 ? -13.672 -9.047 9.695 1 97.12 321 ILE B CA 1
ATOM 6215 C C . ILE B 1 321 ? -15.195 -8.93 9.625 1 97.12 321 ILE B C 1
ATOM 6217 O O . ILE B 1 321 ? -15.906 -9.938 9.664 1 97.12 321 ILE B O 1
ATOM 6221 N N . GLN B 1 322 ? -15.711 -7.637 9.523 1 93 322 GLN B N 1
ATOM 6222 C CA . GLN B 1 322 ? -17.156 -7.41 9.609 1 93 322 GLN B CA 1
ATOM 6223 C C . GLN B 1 322 ? -17.656 -6.641 8.391 1 93 322 GLN B C 1
ATOM 6225 O O . GLN B 1 322 ? -18.859 -6.582 8.148 1 93 322 GLN B O 1
ATOM 6230 N N . LYS B 1 323 ? -16.828 -6.176 7.488 1 93.38 323 LYS B N 1
ATOM 6231 C CA . LYS B 1 323 ? -17.203 -5.23 6.441 1 93.38 323 LYS B CA 1
ATOM 6232 C C . LYS B 1 323 ? -17.094 -5.867 5.059 1 93.38 323 LYS B C 1
ATOM 6234 O O . LYS B 1 323 ? -16.516 -5.277 4.145 1 93.38 323 LYS B O 1
ATOM 6239 N N . LEU B 1 324 ? -17.641 -7.074 4.879 1 97.25 324 LEU B N 1
ATOM 6240 C CA . LEU B 1 324 ? -17.531 -7.746 3.588 1 97.25 324 LEU B CA 1
ATOM 6241 C C . LEU B 1 324 ? -18.172 -6.914 2.482 1 97.25 324 LEU B C 1
ATOM 6243 O O . LEU B 1 324 ? -19.312 -6.473 2.613 1 97.25 324 LEU B O 1
ATOM 6247 N N . GLY B 1 325 ? -17.438 -6.609 1.492 1 96.56 325 GLY B N 1
ATOM 6248 C CA . GLY B 1 325 ? -17.922 -5.871 0.34 1 96.56 325 GLY B CA 1
ATOM 6249 C C . GLY B 1 325 ? -17.953 -4.367 0.561 1 96.56 325 GLY B C 1
ATOM 6250 O O . GLY B 1 325 ? -18.406 -3.617 -0.3 1 96.56 325 GLY B O 1
ATOM 6251 N N . GLU B 1 326 ? -17.469 -3.9 1.678 1 95.69 326 GLU B N 1
ATOM 6252 C CA . GLU B 1 326 ? -17.531 -2.477 1.989 1 95.69 326 GLU B CA 1
ATOM 6253 C C . GLU B 1 326 ? -16.156 -1.936 2.391 1 95.69 326 GLU B C 1
ATOM 6255 O O . GLU B 1 326 ? -16.031 -0.758 2.729 1 95.69 326 GLU B O 1
ATOM 6260 N N . ASN B 1 327 ? -15.18 -2.732 2.373 1 94.5 327 ASN B N 1
ATOM 6261 C CA . ASN B 1 327 ? -13.82 -2.367 2.74 1 94.5 327 ASN B CA 1
ATOM 6262 C C . ASN B 1 327 ? -13.172 -1.472 1.686 1 94.5 327 ASN B C 1
ATOM 6264 O O . ASN B 1 327 ? -13.164 -1.809 0.5 1 94.5 327 ASN B O 1
ATOM 6268 N N . ASN B 1 328 ? -12.641 -0.324 2.051 1 93.69 328 ASN B N 1
ATOM 6269 C CA . ASN B 1 328 ? -12.07 0.603 1.077 1 93.69 328 ASN B CA 1
ATOM 6270 C C . ASN B 1 328 ? -10.57 0.382 0.897 1 93.69 328 ASN B C 1
ATOM 6272 O O . ASN B 1 328 ? -9.93 1.07 0.103 1 93.69 328 ASN B O 1
ATOM 6276 N N . VAL B 1 329 ? -10.047 -0.536 1.678 1 97.81 329 VAL B N 1
ATOM 6277 C CA . VAL B 1 329 ? -8.641 -0.902 1.517 1 97.81 329 VAL B CA 1
ATOM 6278 C C . VAL B 1 329 ? -8.516 -2.016 0.481 1 97.81 329 VAL B C 1
ATOM 6280 O O . VAL B 1 329 ? -9.258 -3.002 0.525 1 97.81 329 VAL B O 1
ATOM 6283 N N . TYR B 1 330 ? -7.66 -1.858 -0.502 1 98.69 330 TYR B N 1
ATOM 6284 C CA . TYR B 1 330 ? -7.387 -2.855 -1.53 1 98.69 330 TYR B CA 1
ATOM 6285 C C . TYR B 1 330 ? -5.961 -3.383 -1.413 1 98.69 330 TYR B C 1
ATOM 6287 O O . TYR B 1 330 ? -5.086 -2.705 -0.873 1 98.69 330 TYR B O 1
ATOM 6295 N N . PHE B 1 331 ? -5.77 -4.582 -1.901 1 98.81 331 PHE B N 1
ATOM 6296 C CA . PHE B 1 331 ? -4.461 -5.219 -1.868 1 98.81 331 PHE B CA 1
ATOM 6297 C C . PHE B 1 331 ? -4.164 -5.914 -3.191 1 98.81 331 PHE B C 1
ATOM 6299 O O . PHE B 1 331 ? -4.953 -6.742 -3.654 1 98.81 331 PHE B O 1
ATOM 6306 N N . LEU B 1 332 ? -3.098 -5.527 -3.898 1 98.81 332 LEU B N 1
ATOM 6307 C CA . LEU B 1 332 ? -2.553 -6.332 -4.988 1 98.81 332 LEU B CA 1
ATOM 6308 C C . LEU B 1 332 ? -1.68 -7.457 -4.449 1 98.81 332 LEU B C 1
ATOM 6310 O O . LEU B 1 332 ? -0.638 -7.203 -3.838 1 98.81 332 LEU B O 1
ATOM 6314 N N . PRO B 1 333 ? -2.051 -8.695 -4.695 1 98.69 333 PRO B N 1
ATOM 6315 C CA . PRO B 1 333 ? -1.395 -9.812 -4.023 1 98.69 333 PRO B CA 1
ATOM 6316 C C . PRO B 1 333 ? -0.149 -10.297 -4.762 1 98.69 333 PRO B C 1
ATOM 6318 O O . PRO B 1 333 ? 0.108 -11.5 -4.824 1 98.69 333 PRO B O 1
ATOM 6321 N N . TYR B 1 334 ? 0.673 -9.469 -5.367 1 98.06 334 TYR B N 1
ATOM 6322 C CA . TYR B 1 334 ? 1.762 -9.875 -6.25 1 98.06 334 TYR B CA 1
ATOM 6323 C C . TYR B 1 334 ? 3.105 -9.789 -5.535 1 98.06 334 TYR B C 1
ATOM 6325 O O . TYR B 1 334 ? 4.031 -9.125 -6.016 1 98.06 334 TYR B O 1
ATOM 6333 N N . LEU B 1 335 ? 3.234 -10.547 -4.426 1 97.56 335 LEU B N 1
ATOM 6334 C CA . LEU B 1 335 ? 4.395 -10.508 -3.543 1 97.56 335 LEU B CA 1
ATOM 6335 C C . LEU B 1 335 ? 5.59 -11.211 -4.184 1 97.56 335 LEU B C 1
ATOM 6337 O O . LEU B 1 335 ? 6.723 -11.062 -3.723 1 97.56 335 LEU B O 1
ATOM 6341 N N . MET B 1 336 ? 5.371 -11.938 -5.27 1 94 336 MET B N 1
ATOM 6342 C CA . MET B 1 336 ? 6.434 -12.648 -5.977 1 94 336 MET B CA 1
ATOM 6343 C C . MET B 1 336 ? 6.363 -12.383 -7.477 1 94 336 MET B C 1
ATOM 6345 O O . MET B 1 336 ? 6.805 -13.203 -8.281 1 94 336 MET B O 1
ATOM 6349 N N . GLY B 1 337 ? 5.82 -11.281 -7.836 1 93.44 337 GLY B N 1
ATOM 6350 C CA . GLY B 1 337 ? 5.441 -11.109 -9.234 1 93.44 337 GLY B CA 1
ATOM 6351 C C . GLY B 1 337 ? 4.145 -11.82 -9.586 1 93.44 337 GLY B C 1
ATOM 6352 O O . GLY B 1 337 ? 3.461 -12.352 -8.703 1 93.44 337 GLY B O 1
ATOM 6353 N N . GLU B 1 338 ? 3.818 -11.727 -10.852 1 94.5 338 GLU B N 1
ATOM 6354 C CA . GLU B 1 338 ? 2.564 -12.375 -11.227 1 94.5 338 GLU B CA 1
ATOM 6355 C C . GLU B 1 338 ? 2.676 -13.031 -12.602 1 94.5 338 GLU B C 1
ATOM 6357 O O . GLU B 1 338 ? 3.277 -12.469 -13.516 1 94.5 338 GLU B O 1
ATOM 6362 N N . ARG B 1 339 ? 2.209 -14.273 -12.672 1 93.44 339 ARG B N 1
ATOM 6363 C CA . ARG B 1 339 ? 2.158 -15.008 -13.93 1 93.44 339 ARG B CA 1
ATOM 6364 C C . ARG B 1 339 ? 0.844 -14.75 -14.664 1 93.44 339 ARG B C 1
ATOM 6366 O O . ARG B 1 339 ? 0.838 -14.203 -15.766 1 93.44 339 ARG B O 1
ATOM 6373 N N . SER B 1 340 ? -0.281 -15.188 -14.148 1 94.88 340 SER B N 1
ATOM 6374 C CA . SER B 1 340 ? -1.587 -14.945 -14.75 1 94.88 340 SER B CA 1
ATOM 6375 C C . SER B 1 340 ? -2.408 -13.969 -13.922 1 94.88 340 SER B C 1
ATOM 6377 O O . SER B 1 340 ? -2.412 -14.039 -12.688 1 94.88 340 SER B O 1
ATOM 6379 N N . PRO B 1 341 ? -3.092 -13 -14.477 1 95.12 341 PRO B N 1
ATOM 6380 C CA . PRO B 1 341 ? -3.184 -12.844 -15.93 1 95.12 341 PRO B CA 1
ATOM 6381 C C . PRO B 1 341 ? -2.168 -11.844 -16.484 1 95.12 341 PRO B C 1
ATOM 6383 O O . PRO B 1 341 ? -2.209 -11.508 -17.672 1 95.12 341 PRO B O 1
ATOM 6386 N N . HIS B 1 342 ? -1.232 -11.344 -15.617 1 94.38 342 HIS B N 1
ATOM 6387 C CA . HIS B 1 342 ? -0.506 -10.133 -15.977 1 94.38 342 HIS B CA 1
ATOM 6388 C C . HIS B 1 342 ? 0.827 -10.469 -16.641 1 94.38 342 HIS B C 1
ATOM 6390 O O . HIS B 1 342 ? 1.411 -9.625 -17.328 1 94.38 342 HIS B O 1
ATOM 6396 N N . ASN B 1 343 ? 1.325 -11.703 -16.453 1 92 343 ASN B N 1
ATOM 6397 C CA . ASN B 1 343 ? 2.633 -12.086 -16.969 1 92 343 ASN B CA 1
ATOM 6398 C C . ASN B 1 343 ? 3.689 -11.031 -16.672 1 92 343 ASN B C 1
ATOM 6400 O O . ASN B 1 343 ? 4.387 -10.57 -17.578 1 92 343 ASN B O 1
ATOM 6404 N N . ASN B 1 344 ? 3.812 -10.602 -15.398 1 93.56 344 ASN B N 1
ATOM 6405 C CA . ASN B 1 344 ? 4.711 -9.531 -14.984 1 93.56 344 ASN B CA 1
ATOM 6406 C C . ASN B 1 344 ? 5.539 -9.938 -13.766 1 93.56 344 ASN B C 1
ATOM 6408 O O . ASN B 1 344 ? 5.082 -9.805 -12.625 1 93.56 344 ASN B O 1
ATOM 6412 N N . PRO B 1 345 ? 6.766 -10.367 -14.062 1 90 345 PRO B N 1
ATOM 6413 C CA . PRO B 1 345 ? 7.609 -10.789 -12.945 1 90 345 PRO B CA 1
ATOM 6414 C C . PRO B 1 345 ? 7.965 -9.641 -12.008 1 90 345 PRO B C 1
ATOM 6416 O O . PRO B 1 345 ? 8.406 -9.875 -10.875 1 90 345 PRO B O 1
ATOM 6419 N N . ASN B 1 346 ? 7.77 -8.398 -12.43 1 93.88 346 ASN B N 1
ATOM 6420 C CA . ASN B 1 346 ? 8.133 -7.234 -11.625 1 93.88 346 ASN B CA 1
ATOM 6421 C C . ASN B 1 346 ? 6.961 -6.742 -10.781 1 93.88 346 ASN B C 1
ATOM 6423 O O . ASN B 1 346 ? 7.113 -5.828 -9.969 1 93.88 346 ASN B O 1
ATOM 6427 N N . ALA B 1 347 ? 5.797 -7.293 -10.977 1 96.69 347 ALA B N 1
ATOM 6428 C CA . ALA B 1 347 ? 4.652 -6.891 -10.164 1 96.69 347 ALA B CA 1
ATOM 6429 C C . ALA B 1 347 ? 4.953 -7.055 -8.672 1 96.69 347 ALA B C 1
ATOM 6431 O O . ALA B 1 347 ? 5.699 -7.957 -8.281 1 96.69 347 ALA B O 1
ATOM 6432 N N . ARG B 1 348 ? 4.418 -6.137 -7.824 1 97.38 348 ARG B N 1
ATOM 6433 C CA . ARG B 1 348 ? 4.684 -6.152 -6.391 1 97.38 348 ARG B CA 1
ATOM 6434 C C . ARG B 1 348 ? 3.393 -5.965 -5.598 1 97.38 348 ARG B C 1
ATOM 6436 O O . ARG B 1 348 ? 2.41 -5.434 -6.113 1 97.38 348 ARG B O 1
ATOM 6443 N N . GLY B 1 349 ? 3.482 -6.461 -4.332 1 98.38 349 GLY B N 1
ATOM 6444 C CA . GLY B 1 349 ? 2.363 -6.234 -3.428 1 98.38 349 GLY B CA 1
ATOM 6445 C C . GLY B 1 349 ? 2.129 -4.766 -3.127 1 98.38 349 GLY B C 1
ATOM 6446 O O . GLY B 1 349 ? 3.078 -3.986 -3.037 1 98.38 349 GLY B O 1
ATOM 6447 N N . THR B 1 350 ? 0.866 -4.379 -2.969 1 98.75 350 THR B N 1
ATOM 6448 C CA . THR B 1 350 ? 0.489 -2.986 -2.75 1 98.75 350 THR B CA 1
ATOM 6449 C C . THR B 1 350 ? -0.774 -2.896 -1.897 1 98.75 350 THR B C 1
ATOM 6451 O O . THR B 1 350 ? -1.788 -3.523 -2.213 1 98.75 350 THR B O 1
ATOM 6454 N N . PHE B 1 351 ? -0.715 -2.248 -0.769 1 98.81 351 PHE B N 1
ATOM 6455 C CA . PHE B 1 351 ? -1.909 -1.778 -0.077 1 98.81 351 PHE B CA 1
ATOM 6456 C C . PHE B 1 351 ? -2.262 -0.36 -0.51 1 98.81 351 PHE B C 1
ATOM 6458 O O . PHE B 1 351 ? -1.396 0.518 -0.544 1 98.81 351 PHE B O 1
ATOM 6465 N N . ILE B 1 352 ? -3.453 -0.033 -0.83 1 98.69 352 ILE B N 1
ATOM 6466 C CA . ILE B 1 352 ? -3.857 1.309 -1.233 1 98.69 352 ILE B CA 1
ATOM 6467 C C . ILE B 1 352 ? -5.254 1.609 -0.697 1 98.69 352 ILE B C 1
ATOM 6469 O O . ILE B 1 352 ? -6.055 0.695 -0.481 1 98.69 352 ILE B O 1
ATOM 6473 N N . GLY B 1 353 ? -5.531 2.855 -0.43 1 98 353 GLY B N 1
ATOM 6474 C CA . GLY B 1 353 ? -6.816 3.27 0.107 1 98 353 GLY B CA 1
ATOM 6475 C C . GLY B 1 353 ? -6.828 3.365 1.621 1 98 353 GLY B C 1
ATOM 6476 O O . GLY B 1 353 ? -7.898 3.402 2.238 1 98 353 GLY B O 1
ATOM 6477 N N . LEU B 1 354 ? -5.688 3.377 2.27 1 98.06 354 LEU B N 1
ATOM 6478 C CA . LEU B 1 354 ? -5.562 3.381 3.723 1 98.06 354 LEU B CA 1
ATOM 6479 C C . LEU B 1 354 ? -5.941 4.742 4.297 1 98.06 354 LEU B C 1
ATOM 6481 O O . LEU B 1 354 ? -5.594 5.781 3.727 1 98.06 354 LEU B O 1
ATOM 6485 N N . THR B 1 355 ? -6.66 4.793 5.371 1 96.38 355 THR B N 1
ATOM 6486 C CA . THR B 1 355 ? -7.016 5.98 6.137 1 96.38 355 THR B CA 1
ATOM 6487 C C . THR B 1 355 ? -6.645 5.805 7.609 1 96.38 355 THR B C 1
ATOM 6489 O O . THR B 1 355 ? -6.246 4.719 8.031 1 96.38 355 THR B O 1
ATOM 6492 N N . MET B 1 356 ? -6.785 6.859 8.383 1 94.69 356 MET B N 1
ATOM 6493 C CA . MET B 1 356 ? -6.465 6.828 9.812 1 94.69 356 MET B CA 1
ATOM 6494 C C . MET B 1 356 ? -7.371 5.848 10.547 1 94.69 356 MET B C 1
ATOM 6496 O O . MET B 1 356 ? -6.992 5.32 11.602 1 94.69 356 MET B O 1
ATOM 6500 N N . ASP B 1 357 ? -8.516 5.574 9.977 1 94.25 357 ASP B N 1
ATOM 6501 C CA . ASP B 1 357 ? -9.469 4.688 10.648 1 94.25 357 ASP B CA 1
ATOM 6502 C C . ASP B 1 357 ? -9.312 3.25 10.164 1 94.25 357 ASP B C 1
ATOM 6504 O O . ASP B 1 357 ? -9.984 2.344 10.656 1 94.25 357 ASP B O 1
ATOM 6508 N N . SER B 1 358 ? -8.461 2.998 9.148 1 96.38 358 SER B N 1
ATOM 6509 C CA . SER B 1 358 ? -8.211 1.628 8.711 1 96.38 358 SER B CA 1
ATOM 6510 C C . SER B 1 358 ? -7.652 0.783 9.852 1 96.38 358 SER B C 1
ATOM 6512 O O . SER B 1 358 ? -6.734 1.211 10.562 1 96.38 358 SER B O 1
ATOM 6514 N N . THR B 1 359 ? -8.18 -0.387 10.039 1 97.31 359 THR B N 1
ATOM 6515 C CA . THR B 1 359 ? -7.789 -1.267 11.133 1 97.31 359 THR B CA 1
ATOM 6516 C C . THR B 1 359 ? -7.02 -2.475 10.609 1 97.31 359 THR B C 1
ATOM 6518 O O . THR B 1 359 ? -6.949 -2.695 9.398 1 97.31 359 THR B O 1
ATOM 6521 N N . ARG B 1 360 ? -6.508 -3.225 11.562 1 97.88 360 ARG B N 1
ATOM 6522 C CA . ARG B 1 360 ? -5.879 -4.508 11.266 1 97.88 360 ARG B CA 1
ATOM 6523 C C . ARG B 1 360 ? -6.848 -5.441 10.555 1 97.88 360 ARG B C 1
ATOM 6525 O O . ARG B 1 360 ? -6.465 -6.148 9.617 1 97.88 360 ARG B O 1
ATOM 6532 N N . ALA B 1 361 ? -8.062 -5.461 10.945 1 98.19 361 ALA B N 1
ATOM 6533 C CA . ALA B 1 361 ? -9.094 -6.297 10.328 1 98.19 361 ALA B CA 1
ATOM 6534 C C . ALA B 1 361 ? -9.344 -5.871 8.891 1 98.19 361 ALA B C 1
ATOM 6536 O O . ALA B 1 361 ? -9.539 -6.719 8.008 1 98.19 361 ALA B O 1
ATOM 6537 N N . ASP B 1 362 ? -9.344 -4.57 8.641 1 98.19 362 ASP B N 1
ATOM 6538 C CA . ASP B 1 362 ? -9.539 -4.062 7.289 1 98.19 362 ASP B CA 1
ATOM 6539 C C . ASP B 1 362 ? -8.422 -4.527 6.359 1 98.19 362 ASP B C 1
ATOM 6541 O O . ASP B 1 362 ? -8.68 -4.914 5.215 1 98.19 362 ASP B O 1
ATOM 6545 N N . MET B 1 363 ? -7.223 -4.457 6.848 1 98.62 363 MET B N 1
ATOM 6546 C CA . MET B 1 363 ? -6.078 -4.836 6.023 1 98.62 363 MET B CA 1
ATOM 6547 C C . MET B 1 363 ? -6.027 -6.344 5.824 1 98.62 363 MET B C 1
ATOM 6549 O O . MET B 1 363 ? -5.676 -6.82 4.742 1 98.62 363 MET B O 1
ATOM 6553 N N . THR B 1 364 ? -6.367 -7.102 6.875 1 98.56 364 THR B N 1
ATOM 6554 C CA . THR B 1 364 ? -6.461 -8.555 6.738 1 98.56 364 THR B CA 1
ATOM 6555 C C . THR B 1 364 ? -7.52 -8.93 5.707 1 98.56 364 THR B C 1
ATOM 6557 O O . THR B 1 364 ? -7.285 -9.789 4.852 1 98.56 364 THR B O 1
ATOM 6560 N N . GLN B 1 365 ? -8.672 -8.312 5.785 1 98.56 365 GLN B N 1
ATOM 6561 C CA . GLN B 1 365 ? -9.734 -8.523 4.809 1 98.56 365 GLN B CA 1
ATOM 6562 C C . GLN B 1 365 ? -9.258 -8.211 3.396 1 98.56 365 GLN B C 1
ATOM 6564 O O . GLN B 1 365 ? -9.562 -8.945 2.455 1 98.56 365 GLN B O 1
ATOM 6569 N N . ALA B 1 366 ? -8.523 -7.117 3.254 1 98.69 366 ALA B N 1
ATOM 6570 C CA . ALA B 1 366 ? -8.016 -6.711 1.947 1 98.69 366 ALA B CA 1
ATOM 6571 C C . ALA B 1 366 ? -7.098 -7.781 1.36 1 98.69 366 ALA B C 1
ATOM 6573 O O . ALA B 1 366 ? -7.109 -8.023 0.151 1 98.69 366 ALA B O 1
ATOM 6574 N N . VAL B 1 367 ? -6.289 -8.391 2.197 1 98.75 367 VAL B N 1
ATOM 6575 C CA . VAL B 1 367 ? -5.387 -9.445 1.739 1 98.75 367 VAL B CA 1
ATOM 6576 C C . VAL B 1 367 ? -6.195 -10.609 1.17 1 98.75 367 VAL B C 1
ATOM 6578 O O . VAL B 1 367 ? -5.93 -11.07 0.06 1 98.75 367 VAL B O 1
ATOM 6581 N N . LEU B 1 368 ? -7.188 -11.047 1.896 1 98.5 368 LEU B N 1
ATOM 6582 C CA . LEU B 1 368 ? -8.031 -12.148 1.452 1 98.5 368 LEU B CA 1
ATOM 6583 C C . LEU B 1 368 ? -8.781 -11.781 0.177 1 98.5 368 LEU B C 1
ATOM 6585 O O . LEU B 1 368 ? -8.797 -12.555 -0.785 1 98.5 368 LEU B O 1
ATOM 6589 N N . GLU B 1 369 ? -9.367 -10.633 0.151 1 98.75 369 GLU B N 1
ATOM 6590 C CA . GLU B 1 369 ? -10.109 -10.164 -1.016 1 98.75 369 GLU B CA 1
ATOM 6591 C C . GLU B 1 369 ? -9.195 -9.984 -2.219 1 98.75 369 GLU B C 1
ATOM 6593 O O . GLU B 1 369 ? -9.578 -10.289 -3.352 1 98.75 369 GLU B O 1
ATOM 6598 N N . GLY B 1 370 ? -8.016 -9.438 -1.928 1 98.75 370 GLY B N 1
ATOM 6599 C CA . GLY B 1 370 ? -7.066 -9.203 -3.004 1 98.75 370 GLY B CA 1
ATOM 6600 C C . GLY B 1 370 ? -6.734 -10.461 -3.787 1 98.75 370 GLY B C 1
ATOM 6601 O O . GLY B 1 370 ? -6.707 -10.445 -5.02 1 98.75 370 GLY B O 1
ATOM 6602 N N . VAL B 1 371 ? -6.5 -11.508 -3.09 1 98.62 371 VAL B N 1
ATOM 6603 C CA . VAL B 1 371 ? -6.227 -12.797 -3.725 1 98.62 371 VAL B CA 1
ATOM 6604 C C . VAL B 1 371 ? -7.441 -13.242 -4.531 1 98.62 371 VAL B C 1
ATOM 6606 O O . VAL B 1 371 ? -7.309 -13.672 -5.68 1 98.62 371 VAL B O 1
ATOM 6609 N N . ALA B 1 372 ? -8.617 -13.141 -3.951 1 98.62 372 ALA B N 1
ATOM 6610 C CA . ALA B 1 372 ? -9.844 -13.539 -4.629 1 98.62 372 ALA B CA 1
ATOM 6611 C C . ALA B 1 372 ? -10.094 -12.688 -5.867 1 98.62 372 ALA B C 1
ATOM 6613 O O . ALA B 1 372 ? -10.523 -13.195 -6.906 1 98.62 372 ALA B O 1
ATOM 6614 N N . PHE B 1 373 ? -9.867 -11.383 -5.766 1 98.75 373 PHE B N 1
ATOM 6615 C CA . PHE B 1 373 ? -10.023 -10.5 -6.91 1 98.75 373 PHE B CA 1
ATOM 6616 C C . PHE B 1 373 ? -9.047 -10.875 -8.016 1 98.75 373 PHE B C 1
ATOM 6618 O O . PHE B 1 373 ? -9.391 -10.82 -9.203 1 98.75 373 PHE B O 1
ATOM 6625 N N . ALA B 1 374 ? -7.828 -11.211 -7.617 1 98.44 374 ALA B N 1
ATOM 6626 C CA . ALA B 1 374 ? -6.828 -11.617 -8.609 1 98.44 374 ALA B CA 1
ATOM 6627 C C . ALA B 1 374 ? -7.242 -12.906 -9.312 1 98.44 374 ALA B C 1
ATOM 6629 O O . ALA B 1 374 ? -7.004 -13.062 -10.516 1 98.44 374 ALA B O 1
ATOM 6630 N N . ILE B 1 375 ? -7.812 -13.828 -8.602 1 98.12 375 ILE B N 1
ATOM 6631 C CA . ILE B 1 375 ? -8.359 -15.031 -9.211 1 98.12 375 ILE B CA 1
ATOM 6632 C C . ILE B 1 375 ? -9.461 -14.656 -10.203 1 98.12 375 ILE B C 1
ATOM 6634 O O . ILE B 1 375 ? -9.523 -15.195 -11.312 1 98.12 375 ILE B O 1
ATOM 6638 N N . ARG B 1 376 ? -10.297 -13.766 -9.812 1 98.5 376 ARG B N 1
ATOM 6639 C CA . ARG B 1 376 ? -11.383 -13.328 -10.68 1 98.5 376 ARG B CA 1
ATOM 6640 C C . ARG B 1 376 ? -10.852 -12.742 -11.984 1 98.5 376 ARG B C 1
ATOM 6642 O O . ARG B 1 376 ? -11.477 -12.875 -13.031 1 98.5 376 ARG B O 1
ATOM 6649 N N . ASP B 1 377 ? -9.727 -12.039 -11.891 1 97.94 377 ASP B N 1
ATOM 6650 C CA . ASP B 1 377 ? -9.125 -11.539 -13.117 1 97.94 377 ASP B CA 1
ATOM 6651 C C . ASP B 1 377 ? -8.992 -12.648 -14.164 1 97.94 377 ASP B C 1
ATOM 6653 O O . ASP B 1 377 ? -9.352 -12.453 -15.328 1 97.94 377 ASP B O 1
ATOM 6657 N N . SER B 1 378 ? -8.492 -13.828 -13.766 1 97.06 378 SER B N 1
ATOM 6658 C CA . SER B 1 378 ? -8.359 -14.969 -14.656 1 97.06 378 SER B CA 1
ATOM 6659 C C . SER B 1 378 ? -9.719 -15.516 -15.07 1 97.06 378 SER B C 1
ATOM 6661 O O . SER B 1 378 ? -9.906 -15.938 -16.219 1 97.06 378 SER B O 1
ATOM 6663 N N . PHE B 1 379 ? -10.617 -15.508 -14.117 1 97.69 379 PHE B N 1
ATOM 6664 C CA . PHE B 1 379 ? -11.992 -15.93 -14.352 1 97.69 379 PHE B CA 1
ATOM 6665 C C . PHE B 1 379 ? -12.633 -15.102 -15.461 1 97.69 379 PHE B C 1
ATOM 6667 O O . PHE B 1 379 ? -13.273 -15.648 -16.359 1 97.69 379 PHE B O 1
ATOM 6674 N N . GLU B 1 380 ? -12.398 -13.828 -15.438 1 97.31 380 GLU B N 1
ATOM 6675 C CA . GLU B 1 380 ? -12.969 -12.922 -16.422 1 97.31 380 GLU B CA 1
ATOM 6676 C C . GLU B 1 380 ? -12.352 -13.148 -17.812 1 97.31 380 GLU B C 1
ATOM 6678 O O . GLU B 1 380 ? -13.023 -12.984 -18.828 1 97.31 380 GLU B O 1
ATOM 6683 N N . VAL B 1 381 ? -11.078 -13.508 -17.844 1 95.5 381 VAL B N 1
ATOM 6684 C CA . VAL B 1 381 ? -10.43 -13.82 -19.109 1 95.5 381 VAL B CA 1
ATOM 6685 C C . VAL B 1 381 ? -11.117 -15.016 -19.766 1 95.5 381 VAL B C 1
ATOM 6687 O O . VAL B 1 381 ? -11.43 -14.984 -20.969 1 95.5 381 VAL B O 1
ATOM 6690 N N . ALA B 1 382 ? -11.398 -16.047 -19.031 1 95.88 382 ALA B N 1
ATOM 6691 C CA . ALA B 1 382 ? -12.078 -17.234 -19.547 1 95.88 382 ALA B CA 1
ATOM 6692 C C . ALA B 1 382 ? -13.477 -16.891 -20.031 1 95.88 382 ALA B C 1
ATOM 6694 O O . ALA B 1 382 ? -13.898 -17.344 -21.109 1 95.88 382 ALA B O 1
ATOM 6695 N N . LYS B 1 383 ? -14.148 -16.109 -19.281 1 95.44 383 LYS B N 1
ATOM 6696 C CA . LYS B 1 383 ? -15.492 -15.703 -19.672 1 95.44 383 LYS B CA 1
ATOM 6697 C C . LYS B 1 383 ? -15.477 -14.93 -20.984 1 95.44 383 LYS B C 1
ATOM 6699 O O . LYS B 1 383 ? -16.391 -15.07 -21.812 1 95.44 383 LYS B O 1
ATOM 6704 N N . SER B 1 384 ? -14.5 -14.133 -21.094 1 94.69 384 SER B N 1
ATOM 6705 C CA . SER B 1 384 ? -14.398 -13.32 -22.297 1 94.69 384 SER B CA 1
ATOM 6706 C C . SER B 1 384 ? -14.234 -14.195 -23.531 1 94.69 384 SER B C 1
ATOM 6708 O O . SER B 1 384 ? -14.5 -13.758 -24.656 1 94.69 384 SER B O 1
ATOM 6710 N N . LEU B 1 385 ? -13.828 -15.43 -23.391 1 94.06 385 LEU B N 1
ATOM 6711 C CA . LEU B 1 385 ? -13.656 -16.375 -24.484 1 94.06 385 LEU B CA 1
ATOM 6712 C C . LEU B 1 385 ? -14.945 -17.156 -24.719 1 94.06 385 LEU B C 1
ATOM 6714 O O . LEU B 1 385 ? -14.969 -18.078 -25.547 1 94.06 385 LEU B O 1
ATOM 6718 N N . GLY B 1 386 ? -15.977 -16.812 -23.938 1 94.5 386 GLY B N 1
ATOM 6719 C CA . GLY B 1 386 ? -17.297 -17.406 -24.156 1 94.5 386 GLY B CA 1
ATOM 6720 C C . GLY B 1 386 ? -17.578 -18.594 -23.266 1 94.5 386 GLY B C 1
ATOM 6721 O O . GLY B 1 386 ? -18.609 -19.25 -23.406 1 94.5 386 GLY B O 1
ATOM 6722 N N . ILE B 1 387 ? -16.719 -18.953 -22.359 1 95.25 387 ILE B N 1
ATOM 6723 C CA . ILE B 1 387 ? -16.938 -20.094 -21.469 1 95.25 387 ILE B CA 1
ATOM 6724 C C . ILE B 1 387 ? -17.922 -19.719 -20.359 1 95.25 387 ILE B C 1
ATOM 6726 O O . ILE B 1 387 ? -17.719 -18.703 -19.688 1 95.25 387 ILE B O 1
ATOM 6730 N N . LYS B 1 388 ? -19 -20.469 -20.25 1 95.44 388 LYS B N 1
ATOM 6731 C CA . LYS B 1 388 ? -19.969 -20.25 -19.172 1 95.44 388 LYS B CA 1
ATOM 6732 C C . LYS B 1 388 ? -19.609 -21.062 -17.938 1 95.44 388 LYS B C 1
ATOM 6734 O O . LYS B 1 388 ? -19.656 -22.297 -17.969 1 95.44 388 LYS B O 1
ATOM 6739 N N . ILE B 1 389 ? -19.219 -20.453 -16.844 1 97.88 389 ILE B N 1
ATOM 6740 C CA . ILE B 1 389 ? -18.828 -21.109 -15.602 1 97.88 389 ILE B CA 1
ATOM 6741 C C . ILE B 1 389 ? -19.875 -20.844 -14.516 1 97.88 389 ILE B C 1
ATOM 6743 O O . ILE B 1 389 ? -20.078 -19.703 -14.117 1 97.88 389 ILE B O 1
ATOM 6747 N N . GLU B 1 390 ? -20.469 -21.875 -14 1 97.25 390 GLU B N 1
ATOM 6748 C CA . GLU B 1 390 ? -21.578 -21.703 -13.07 1 97.25 390 GLU B CA 1
ATOM 6749 C C . GLU B 1 390 ? -21.188 -22.094 -11.656 1 97.25 390 GLU B C 1
ATOM 6751 O O . GLU B 1 390 ? -21.844 -21.719 -10.688 1 97.25 390 GLU B O 1
ATOM 6756 N N . ARG B 1 391 ? -20.203 -22.922 -11.578 1 97.25 391 ARG B N 1
ATOM 6757 C CA . ARG B 1 391 ? -19.75 -23.406 -10.281 1 97.25 391 ARG B CA 1
ATOM 6758 C C . ARG B 1 391 ? -18.266 -23.766 -10.32 1 97.25 391 ARG B C 1
ATOM 6760 O O . ARG B 1 391 ? -17.703 -23.969 -11.391 1 97.25 391 ARG B O 1
ATOM 6767 N N . THR B 1 392 ? -17.703 -23.797 -9.203 1 98 392 THR B N 1
ATOM 6768 C CA . THR B 1 392 ? -16.312 -24.219 -9.078 1 98 392 THR B CA 1
ATOM 6769 C C . THR B 1 392 ? -16.125 -25.125 -7.871 1 98 392 THR B C 1
ATOM 6771 O O . THR B 1 392 ? -16.844 -25 -6.875 1 98 392 THR B O 1
ATOM 6774 N N . LYS B 1 393 ? -15.25 -26.125 -8.039 1 96.5 393 LYS B N 1
ATOM 6775 C CA . LYS B 1 393 ? -14.68 -26.797 -6.875 1 96.5 393 LYS B CA 1
ATOM 6776 C C . LYS B 1 393 ? -13.539 -25.969 -6.277 1 96.5 393 LYS B C 1
ATOM 6778 O O . LYS B 1 393 ? -12.938 -25.141 -6.965 1 96.5 393 LYS B O 1
ATOM 6783 N N . ILE B 1 394 ? -13.305 -26.156 -4.988 1 95.44 394 ILE B N 1
ATOM 6784 C CA . ILE B 1 394 ? -12.211 -25.438 -4.34 1 95.44 394 ILE B CA 1
ATOM 6785 C C . ILE B 1 394 ? -11.422 -26.391 -3.445 1 95.44 394 ILE B C 1
ATOM 6787 O O . ILE B 1 394 ? -12 -27.281 -2.809 1 95.44 394 ILE B O 1
ATOM 6791 N N . CYS B 1 395 ? -10.102 -26.281 -3.508 1 91.06 395 CYS B N 1
ATOM 6792 C CA . CYS B 1 395 ? -9.227 -27.094 -2.656 1 91.06 395 CYS B CA 1
ATOM 6793 C C . CYS B 1 395 ? -8.016 -26.281 -2.215 1 91.06 395 CYS B C 1
ATOM 6795 O O . CYS B 1 395 ? -7.867 -25.125 -2.578 1 91.06 395 CYS B O 1
ATOM 6797 N N . GLY B 1 396 ? -7.188 -26.906 -1.286 1 89 396 GLY B N 1
ATOM 6798 C CA . GLY B 1 396 ? -6.004 -26.234 -0.771 1 89 396 GLY B CA 1
ATOM 6799 C C . GLY B 1 396 ? -6.188 -25.688 0.634 1 89 396 GLY B C 1
ATOM 6800 O O . GLY B 1 396 ? -7.305 -25.672 1.156 1 89 396 GLY B O 1
ATOM 6801 N N . GLY B 1 397 ? -5.129 -25.203 1.149 1 87.75 397 GLY B N 1
ATOM 6802 C CA . GLY B 1 397 ? -5.141 -24.719 2.52 1 87.75 397 GLY B CA 1
ATOM 6803 C C . GLY B 1 397 ? -6.102 -23.562 2.734 1 87.75 397 GLY B C 1
ATOM 6804 O O . GLY B 1 397 ? -6.766 -23.484 3.771 1 87.75 397 GLY B O 1
ATOM 6805 N N . GLY B 1 398 ? -6.188 -22.641 1.752 1 90.56 398 GLY B N 1
ATOM 6806 C CA . GLY B 1 398 ? -7.09 -21.516 1.849 1 90.56 398 GLY B CA 1
ATOM 6807 C C . GLY B 1 398 ? -8.555 -21.906 1.834 1 90.56 398 GLY B C 1
ATOM 6808 O O . GLY B 1 398 ? -9.406 -21.203 2.363 1 90.56 398 GLY B O 1
ATOM 6809 N N . ALA B 1 399 ? -8.812 -23.047 1.304 1 91.06 399 ALA B N 1
ATOM 6810 C CA . ALA B 1 399 ? -10.18 -23.531 1.194 1 91.06 399 ALA B CA 1
ATOM 6811 C C . ALA B 1 399 ? -10.711 -23.984 2.553 1 91.06 399 ALA B C 1
ATOM 6813 O O . ALA B 1 399 ? -11.914 -24.203 2.715 1 91.06 399 ALA B O 1
ATOM 6814 N N . LYS B 1 400 ? -9.906 -24.109 3.508 1 91.38 400 LYS B N 1
ATOM 6815 C CA . LYS B 1 400 ? -10.328 -24.484 4.852 1 91.38 400 LYS B CA 1
ATOM 6816 C C . LYS B 1 400 ? -11.008 -23.312 5.562 1 91.38 400 LYS B C 1
ATOM 6818 O O . LYS B 1 400 ? -11.734 -23.516 6.543 1 91.38 400 LYS B O 1
ATOM 6823 N N . SER B 1 401 ? -10.727 -22.172 5.121 1 95.19 401 SER B N 1
ATOM 6824 C CA . SER B 1 401 ? -11.328 -20.984 5.707 1 95.19 401 SER B CA 1
ATOM 6825 C C . SER B 1 401 ? -12.758 -20.781 5.211 1 95.19 401 SER B C 1
ATOM 6827 O O . SER B 1 401 ? -12.977 -20.5 4.027 1 95.19 401 SER B O 1
ATOM 6829 N N . PRO B 1 402 ? -13.719 -20.875 6.098 1 96.31 402 PRO B N 1
ATOM 6830 C CA . PRO B 1 402 ? -15.102 -20.625 5.672 1 96.31 402 PRO B CA 1
ATOM 6831 C C . PRO B 1 402 ? -15.289 -19.203 5.117 1 96.31 402 PRO B C 1
ATOM 6833 O O . PRO B 1 402 ? -16.016 -19.016 4.137 1 96.31 402 PRO B O 1
ATOM 6836 N N . LEU B 1 403 ? -14.648 -18.297 5.73 1 97.56 403 LEU B N 1
ATOM 6837 C CA . LEU B 1 403 ? -14.766 -16.922 5.293 1 97.56 403 LEU B CA 1
ATOM 6838 C C . LEU B 1 403 ? -14.234 -16.75 3.871 1 97.56 403 LEU B C 1
ATOM 6840 O O . LEU B 1 403 ? -14.852 -16.062 3.051 1 97.56 403 LEU B O 1
ATOM 6844 N N . TRP B 1 404 ? -13.109 -17.297 3.619 1 97.38 404 TRP B N 1
ATOM 6845 C CA . TRP B 1 404 ? -12.5 -17.125 2.305 1 97.38 404 TRP B CA 1
ATOM 6846 C C . TRP B 1 404 ? -13.352 -17.781 1.222 1 97.38 404 TRP B C 1
ATOM 6848 O O . TRP B 1 404 ? -13.484 -17.25 0.118 1 97.38 404 TRP B O 1
ATOM 6858 N N . LYS B 1 405 ? -13.977 -18.969 1.521 1 97.81 405 LYS B N 1
ATOM 6859 C CA . LYS B 1 405 ? -14.906 -19.594 0.59 1 97.81 405 LYS B CA 1
ATOM 6860 C C . LYS B 1 405 ? -16.094 -18.688 0.295 1 97.81 405 LYS B C 1
ATOM 6862 O O . LYS B 1 405 ? -16.516 -18.562 -0.859 1 97.81 405 LYS B O 1
ATOM 6867 N N . LYS B 1 406 ? -16.578 -18.156 1.328 1 98.12 406 LYS B N 1
ATOM 6868 C CA . LYS B 1 406 ? -17.672 -17.219 1.158 1 98.12 406 LYS B CA 1
ATOM 6869 C C . LYS B 1 406 ? -17.266 -16.047 0.262 1 98.12 406 LYS B C 1
ATOM 6871 O O . LYS B 1 406 ? -18.016 -15.656 -0.628 1 98.12 406 LYS B O 1
ATOM 6876 N N . MET B 1 407 ? -16.094 -15.5 0.49 1 98.44 407 MET B N 1
ATOM 6877 C CA . MET B 1 407 ? -15.594 -14.391 -0.327 1 98.44 407 MET B CA 1
ATOM 6878 C C . MET B 1 407 ? -15.477 -14.812 -1.789 1 98.44 407 MET B C 1
ATOM 6880 O O . MET B 1 407 ? -15.914 -14.086 -2.684 1 98.44 407 MET B O 1
ATOM 6884 N N . ILE B 1 408 ? -14.922 -15.977 -2.059 1 98.62 408 ILE B N 1
ATOM 6885 C CA . ILE B 1 408 ? -14.711 -16.453 -3.42 1 98.62 408 ILE B CA 1
ATOM 6886 C C . ILE B 1 408 ? -16.062 -16.641 -4.117 1 98.62 408 ILE B C 1
ATOM 6888 O O . ILE B 1 408 ? -16.234 -16.219 -5.262 1 98.62 408 ILE B O 1
ATOM 6892 N N . ALA B 1 409 ? -17.031 -17.234 -3.434 1 98.69 409 ALA B N 1
ATOM 6893 C CA . ALA B 1 409 ? -18.359 -17.438 -4.004 1 98.69 409 ALA B CA 1
ATOM 6894 C C . ALA B 1 409 ? -19 -16.109 -4.41 1 98.69 409 ALA B C 1
ATOM 6896 O O . ALA B 1 409 ? -19.609 -16.016 -5.477 1 98.69 409 ALA B O 1
ATOM 6897 N N . ASN B 1 410 ? -18.828 -15.18 -3.596 1 98.88 410 ASN B N 1
ATOM 6898 C CA . ASN B 1 410 ? -19.516 -13.906 -3.834 1 98.88 410 ASN B CA 1
ATOM 6899 C C . ASN B 1 410 ? -18.719 -13.031 -4.801 1 98.88 410 ASN B C 1
ATOM 6901 O O . ASN B 1 410 ? -19.312 -12.281 -5.586 1 98.88 410 ASN B O 1
ATOM 6905 N N . ILE B 1 411 ? -17.422 -13.039 -4.742 1 98.81 411 ILE B N 1
ATOM 6906 C CA . ILE B 1 411 ? -16.578 -12.242 -5.629 1 98.81 411 ILE B CA 1
ATOM 6907 C C . ILE B 1 411 ? -16.688 -12.766 -7.059 1 98.81 411 ILE B C 1
ATOM 6909 O O . ILE B 1 411 ? -16.766 -11.984 -8.008 1 98.81 411 ILE B O 1
ATOM 6913 N N . LEU B 1 412 ? -16.688 -14.086 -7.227 1 98.62 412 LEU B N 1
ATOM 6914 C CA . LEU B 1 412 ? -16.859 -14.672 -8.555 1 98.62 412 LEU B CA 1
ATOM 6915 C C . LEU B 1 412 ? -18.328 -14.75 -8.938 1 98.62 412 LEU B C 1
ATOM 6917 O O . LEU B 1 412 ? -18.656 -14.898 -10.117 1 98.62 412 LEU B O 1
ATOM 6921 N N . ASN B 1 413 ? -19.188 -14.703 -7.965 1 98.62 413 ASN B N 1
ATOM 6922 C CA . ASN B 1 413 ? -20.641 -14.805 -8.125 1 98.62 413 ASN B CA 1
ATOM 6923 C C . ASN B 1 413 ? -21.031 -16.141 -8.75 1 98.62 413 ASN B C 1
ATOM 6925 O O . ASN B 1 413 ? -21.781 -16.172 -9.734 1 98.62 413 ASN B O 1
ATOM 6929 N N . ILE B 1 414 ? -20.516 -17.234 -8.242 1 98.56 414 ILE B N 1
ATOM 6930 C CA . ILE B 1 414 ? -20.828 -18.594 -8.648 1 98.56 414 ILE B CA 1
ATOM 6931 C C . ILE B 1 414 ? -20.828 -19.516 -7.426 1 98.56 414 ILE B C 1
ATOM 6933 O O . ILE B 1 414 ? -20.359 -19.125 -6.355 1 98.56 414 ILE B O 1
ATOM 6937 N N . LYS B 1 415 ? -21.375 -20.672 -7.57 1 98.5 415 LYS B N 1
ATOM 6938 C CA . LYS B 1 415 ? -21.391 -21.641 -6.488 1 98.5 415 LYS B CA 1
ATOM 6939 C C . LYS B 1 415 ? -20.016 -22.25 -6.262 1 98.5 415 LYS B C 1
ATOM 6941 O O . LYS B 1 415 ? -19.281 -22.5 -7.219 1 98.5 415 LYS B O 1
ATOM 6946 N N . VAL B 1 416 ? -19.641 -22.438 -5.004 1 98.31 416 VAL B N 1
ATOM 6947 C CA . VAL B 1 416 ? -18.359 -23.047 -4.637 1 98.31 416 VAL B CA 1
ATOM 6948 C C . VAL B 1 416 ? -18.625 -24.391 -3.938 1 98.31 416 VAL B C 1
ATOM 6950 O O . VAL B 1 416 ? -19.141 -24.422 -2.822 1 98.31 416 VAL B O 1
ATOM 6953 N N . ASP B 1 417 ? -18.172 -25.453 -4.57 1 97.06 417 ASP B N 1
ATOM 6954 C CA . ASP B 1 417 ? -18.375 -26.797 -4.062 1 97.06 417 ASP B CA 1
ATOM 6955 C C . ASP B 1 417 ? -17.156 -27.297 -3.297 1 97.06 417 ASP B C 1
ATOM 6957 O O . ASP B 1 417 ? -16.016 -27.062 -3.707 1 97.06 417 ASP B O 1
ATOM 6961 N N . VAL B 1 418 ? -17.406 -27.891 -2.182 1 94.81 418 VAL B N 1
ATOM 6962 C CA . VAL B 1 418 ? -16.391 -28.594 -1.407 1 94.81 418 VAL B CA 1
ATOM 6963 C C . VAL B 1 418 ? -16.5 -30.094 -1.646 1 94.81 418 VAL B C 1
ATOM 6965 O O . VAL B 1 418 ? -17.594 -30.672 -1.579 1 94.81 418 VAL B O 1
ATOM 6968 N N . ILE B 1 419 ? -15.398 -30.719 -1.967 1 91.81 419 ILE B N 1
ATOM 6969 C CA . ILE B 1 419 ? -15.461 -32.125 -2.316 1 91.81 419 ILE B CA 1
ATOM 6970 C C . ILE B 1 419 ? -14.883 -32.969 -1.178 1 91.81 419 ILE B C 1
ATOM 6972 O O . ILE B 1 419 ? -14.133 -32.469 -0.344 1 91.81 419 ILE B O 1
ATOM 6976 N N . GLU B 1 420 ? -15.266 -34.188 -1.098 1 86 420 GLU B N 1
ATOM 6977 C CA . GLU B 1 420 ? -14.898 -35.125 -0.04 1 86 420 GLU B CA 1
ATOM 6978 C C . GLU B 1 420 ? -13.398 -35.406 -0.068 1 86 420 GLU B C 1
ATOM 6980 O O . GLU B 1 420 ? -12.719 -35.312 0.957 1 86 420 GLU B O 1
ATOM 6985 N N . SER B 1 421 ? -12.961 -35.844 -1.208 1 74.5 421 SER B N 1
ATOM 6986 C CA . SER B 1 421 ? -11.578 -36.281 -1.343 1 74.5 421 SER B CA 1
ATOM 6987 C C . SER B 1 421 ? -10.742 -35.25 -2.076 1 74.5 421 SER B C 1
ATOM 6989 O O . SER B 1 421 ? -11.195 -34.656 -3.053 1 74.5 421 SER B O 1
ATOM 6991 N N . GLU B 1 422 ? -9.477 -35.062 -1.469 1 74.06 422 GLU B N 1
ATOM 6992 C CA . GLU B 1 422 ? -8.539 -34.156 -2.129 1 74.06 422 GLU B CA 1
ATOM 6993 C C . GLU B 1 422 ? -7.238 -34.875 -2.484 1 74.06 422 GLU B C 1
ATOM 6995 O O . GLU B 1 422 ? -6.148 -34.375 -2.189 1 74.06 422 GLU B O 1
ATOM 7000 N N . GLU B 1 423 ? -7.406 -36.062 -2.975 1 77.62 423 GLU B N 1
ATOM 7001 C CA . GLU B 1 423 ? -6.184 -36.844 -3.18 1 77.62 423 GLU B CA 1
ATOM 7002 C C . GLU B 1 423 ? -5.48 -36.438 -4.469 1 77.62 423 GLU B C 1
ATOM 7004 O O . GLU B 1 423 ? -4.504 -37.062 -4.879 1 77.62 423 GLU B O 1
ATOM 7009 N N . GLY B 1 424 ? -5.93 -35.5 -5.215 1 85.06 424 GLY B N 1
ATOM 7010 C CA . GLY B 1 424 ? -5.191 -34.75 -6.238 1 85.06 424 GLY B CA 1
ATOM 7011 C C . GLY B 1 424 ? -4.883 -35.594 -7.461 1 85.06 424 GLY B C 1
ATOM 7012 O O . GLY B 1 424 ? -5.754 -36.312 -7.969 1 85.06 424 GLY B O 1
ATOM 7013 N N . PRO B 1 425 ? -3.678 -35.406 -8.008 1 94.38 425 PRO B N 1
ATOM 7014 C CA . PRO B 1 425 ? -3.289 -36.062 -9.273 1 94.38 425 PRO B CA 1
ATOM 7015 C C . PRO B 1 425 ? -3.254 -37.562 -9.18 1 94.38 425 PRO B C 1
ATOM 7017 O O . PRO B 1 425 ? -3.492 -38.25 -10.18 1 94.38 425 PRO B O 1
ATOM 7020 N N . ALA B 1 426 ? -3.031 -38.156 -7.977 1 97.44 426 ALA B N 1
ATOM 7021 C CA . ALA B 1 426 ? -2.99 -39.625 -7.832 1 97.44 426 ALA B CA 1
ATOM 7022 C C . ALA B 1 426 ? -4.355 -40.219 -8.109 1 97.44 426 ALA B C 1
ATOM 7024 O O . ALA B 1 426 ? -4.457 -41.25 -8.812 1 97.44 426 ALA B O 1
ATOM 7025 N N . LEU B 1 427 ? -5.355 -39.625 -7.555 1 97.25 427 LEU B N 1
ATOM 7026 C CA . LEU B 1 427 ? -6.703 -40.094 -7.82 1 97.25 427 LEU B CA 1
ATOM 7027 C C . LEU B 1 427 ? -7.055 -39.938 -9.297 1 97.25 427 LEU B C 1
ATOM 7029 O O . LEU B 1 427 ? -7.637 -40.844 -9.898 1 97.25 427 LEU B O 1
ATOM 7033 N N . GLY B 1 428 ? -6.695 -38.812 -9.859 1 97.94 428 GLY B N 1
ATOM 7034 C CA . GLY B 1 428 ? -6.895 -38.625 -11.281 1 97.94 428 GLY B CA 1
ATOM 7035 C C . GLY B 1 428 ? -6.25 -39.688 -12.125 1 97.94 428 GLY B C 1
ATOM 7036 O O . GLY B 1 428 ? -6.867 -40.219 -13.062 1 97.94 428 GLY B O 1
ATOM 7037 N N . GLY B 1 429 ? -5.023 -40.094 -11.797 1 98.56 429 GLY B N 1
ATOM 7038 C CA . GLY B 1 429 ? -4.344 -41.156 -12.477 1 98.56 429 GLY B CA 1
ATOM 7039 C C . GLY B 1 429 ? -5.082 -42.5 -12.383 1 98.56 429 GLY B C 1
ATOM 7040 O O . GLY B 1 429 ? -5.246 -43.188 -13.391 1 98.56 429 GLY B O 1
ATOM 7041 N N . ALA B 1 430 ? -5.535 -42.812 -11.195 1 98.69 430 ALA B N 1
ATOM 7042 C CA . ALA B 1 430 ? -6.273 -44.062 -10.992 1 98.69 430 ALA B CA 1
ATOM 7043 C C . ALA B 1 430 ? -7.562 -44.062 -11.812 1 98.69 430 ALA B C 1
ATOM 7045 O O . ALA B 1 430 ? -7.938 -45.094 -12.383 1 98.69 430 ALA B O 1
ATOM 7046 N N . MET B 1 431 ? -8.188 -42.969 -11.852 1 98.44 431 MET B N 1
ATOM 7047 C CA . MET B 1 431 ? -9.422 -42.844 -12.625 1 98.44 431 MET B CA 1
ATOM 7048 C C . MET B 1 431 ? -9.164 -43.062 -14.109 1 98.44 431 MET B C 1
ATOM 7050 O O . MET B 1 431 ? -9.945 -43.719 -14.789 1 98.44 431 MET B O 1
ATOM 7054 N N . LEU B 1 432 ? -8.109 -42.438 -14.586 1 98.81 432 LEU B N 1
ATOM 7055 C CA . LEU B 1 432 ? -7.746 -42.625 -15.984 1 98.81 432 LEU B CA 1
ATOM 7056 C C . LEU B 1 432 ? -7.473 -44.094 -16.297 1 98.81 432 LEU B C 1
ATOM 7058 O O . LEU B 1 432 ? -7.875 -44.594 -17.344 1 98.81 432 LEU B O 1
ATOM 7062 N N . ALA B 1 433 ? -6.785 -44.781 -15.383 1 98.88 433 ALA B N 1
ATOM 7063 C CA . ALA B 1 433 ? -6.527 -46.219 -15.547 1 98.88 433 ALA B CA 1
ATOM 7064 C C . ALA B 1 433 ? -7.832 -47 -15.609 1 98.88 433 ALA B C 1
ATOM 7066 O O . ALA B 1 433 ? -7.965 -47.938 -16.422 1 98.88 433 ALA B O 1
ATOM 7067 N N . ALA B 1 434 ? -8.758 -46.656 -14.789 1 98.75 434 ALA B N 1
ATOM 7068 C CA . ALA B 1 434 ? -10.055 -47.344 -14.75 1 98.75 434 ALA B CA 1
ATOM 7069 C C . ALA B 1 434 ? -10.812 -47.125 -16.062 1 98.75 434 ALA B C 1
ATOM 7071 O O . ALA B 1 434 ? -11.445 -48.062 -16.578 1 98.75 434 ALA B O 1
ATOM 7072 N N . VAL B 1 435 ? -10.805 -45.969 -16.594 1 98.69 435 VAL B N 1
ATOM 7073 C CA . VAL B 1 435 ? -11.461 -45.688 -17.859 1 98.69 435 VAL B CA 1
ATOM 7074 C C . VAL B 1 435 ? -10.836 -46.5 -18.984 1 98.69 435 VAL B C 1
ATOM 7076 O O . VAL B 1 435 ? -11.555 -47.094 -19.797 1 98.69 435 VAL B O 1
ATOM 7079 N N . ALA B 1 436 ? -9.531 -46.531 -19.047 1 98.62 436 ALA B N 1
ATOM 7080 C CA . ALA B 1 436 ? -8.82 -47.281 -20.078 1 98.62 436 ALA B CA 1
ATOM 7081 C C . ALA B 1 436 ? -9.172 -48.781 -20.031 1 98.62 436 ALA B C 1
ATOM 7083 O O . ALA B 1 436 ? -9.109 -49.469 -21.031 1 98.62 436 ALA B O 1
ATOM 7084 N N . ASN B 1 437 ? -9.57 -49.219 -18.859 1 98.38 437 ASN B N 1
ATOM 7085 C CA . ASN B 1 437 ? -9.906 -50.625 -18.672 1 98.38 437 ASN B CA 1
ATOM 7086 C C . ASN B 1 437 ? -11.406 -50.875 -18.828 1 98.38 437 ASN B C 1
ATOM 7088 O O . ASN B 1 437 ? -11.883 -51.969 -18.594 1 98.38 437 ASN B O 1
ATOM 7092 N N . GLY B 1 438 ? -12.117 -49.875 -19.109 1 97.69 438 GLY B N 1
ATOM 7093 C CA . GLY B 1 438 ? -13.523 -50.031 -19.453 1 97.69 438 GLY B CA 1
ATOM 7094 C C . GLY B 1 438 ? -14.43 -50.031 -18.234 1 97.69 438 GLY B C 1
ATOM 7095 O O . GLY B 1 438 ? -15.609 -50.375 -18.328 1 97.69 438 GLY B O 1
ATOM 7096 N N . GLU B 1 439 ? -13.859 -49.75 -17.078 1 97.19 439 GLU B N 1
ATOM 7097 C CA . GLU B 1 439 ? -14.695 -49.656 -15.883 1 97.19 439 GLU B CA 1
ATOM 7098 C C . GLU B 1 439 ? -15.742 -48.562 -16.031 1 97.19 439 GLU B C 1
ATOM 7100 O O . GLU B 1 439 ? -16.828 -48.656 -15.469 1 97.19 439 GLU B O 1
ATOM 7105 N N . PHE B 1 440 ? -15.344 -47.5 -16.672 1 96.88 440 PHE B N 1
ATOM 7106 C CA . PHE B 1 440 ? -16.203 -46.344 -16.984 1 96.88 440 PHE B CA 1
ATOM 7107 C C . PHE B 1 440 ? -16.156 -46.031 -18.484 1 96.88 440 PHE B C 1
ATOM 7109 O O . PHE B 1 440 ? -15.133 -46.281 -19.141 1 96.88 440 PHE B O 1
ATOM 7116 N N . THR B 1 441 ? -17.188 -45.406 -19 1 96.81 441 THR B N 1
ATOM 7117 C CA . THR B 1 441 ? -17.297 -45.188 -20.438 1 96.81 441 THR B CA 1
ATOM 7118 C C . THR B 1 441 ? -16.453 -44 -20.875 1 96.81 441 THR B C 1
ATOM 7120 O O . THR B 1 441 ? -16.094 -43.875 -22.047 1 96.81 441 THR B O 1
ATOM 7123 N N . SER B 1 442 ? -16.25 -43.062 -19.953 1 97.31 442 SER B N 1
ATOM 7124 C CA . SER B 1 442 ? -15.461 -41.875 -20.219 1 97.31 442 SER B CA 1
ATOM 7125 C C . SER B 1 442 ? -14.891 -41.281 -18.938 1 97.31 442 SER B C 1
ATOM 7127 O O . SER B 1 442 ? -15.273 -41.688 -17.828 1 97.31 442 SER B O 1
ATOM 7129 N N . VAL B 1 443 ? -13.961 -40.438 -19.141 1 98.38 443 VAL B N 1
ATOM 7130 C CA . VAL B 1 443 ? -13.398 -39.719 -17.984 1 98.38 443 VAL B CA 1
ATOM 7131 C C . VAL B 1 443 ? -14.508 -38.969 -17.25 1 98.38 443 VAL B C 1
ATOM 7133 O O . VAL B 1 443 ? -14.539 -38.969 -16.016 1 98.38 443 VAL B O 1
ATOM 7136 N N . ARG B 1 444 ? -15.422 -38.344 -17.938 1 97.19 444 ARG B N 1
ATOM 7137 C CA . ARG B 1 444 ? -16.562 -37.656 -17.359 1 97.19 444 ARG B CA 1
ATOM 7138 C C . ARG B 1 444 ? -17.422 -38.594 -16.516 1 97.19 444 ARG B C 1
ATOM 7140 O O . ARG B 1 444 ? -17.859 -38.219 -15.422 1 97.19 444 ARG B O 1
ATOM 7147 N N . ASP B 1 445 ? -17.625 -39.75 -17.094 1 97.19 445 ASP B N 1
ATOM 7148 C CA . ASP B 1 445 ? -18.406 -40.781 -16.375 1 97.19 445 ASP B CA 1
ATOM 7149 C C . ASP B 1 445 ? -17.719 -41.156 -15.07 1 97.19 445 ASP B C 1
ATOM 7151 O O . ASP B 1 445 ? -18.375 -41.281 -14.031 1 97.19 445 ASP B O 1
ATOM 7155 N N . ALA B 1 446 ? -16.469 -41.438 -15.125 1 97.38 446 ALA B N 1
ATOM 7156 C CA . ALA B 1 446 ? -15.703 -41.75 -13.922 1 97.38 446 ALA B CA 1
ATOM 7157 C C . ALA B 1 446 ? -15.812 -40.656 -12.875 1 97.38 446 ALA B C 1
ATOM 7159 O O . ALA B 1 446 ? -16.062 -40.938 -11.695 1 97.38 446 ALA B O 1
ATOM 7160 N N . ALA B 1 447 ? -15.625 -39.406 -13.289 1 96.06 447 ALA B N 1
ATOM 7161 C CA . ALA B 1 447 ? -15.688 -38.281 -12.391 1 96.06 447 ALA B CA 1
ATOM 7162 C C . ALA B 1 447 ? -17.062 -38.156 -11.727 1 96.06 447 ALA B C 1
ATOM 7164 O O . ALA B 1 447 ? -17.156 -37.906 -10.523 1 96.06 447 ALA B O 1
ATOM 7165 N N . ALA B 1 448 ? -18.094 -38.312 -12.484 1 95.38 448 ALA B N 1
ATOM 7166 C CA . ALA B 1 448 ? -19.453 -38.219 -11.977 1 95.38 448 ALA B CA 1
ATOM 7167 C C . ALA B 1 448 ? -19.734 -39.281 -10.914 1 95.38 448 ALA B C 1
ATOM 7169 O O . ALA B 1 448 ? -20.484 -39.031 -9.961 1 95.38 448 ALA B O 1
ATOM 7170 N N . LYS B 1 449 ? -19.109 -40.375 -11.055 1 95.38 449 LYS B N 1
ATOM 7171 C CA . LYS B 1 449 ? -19.375 -41.5 -10.148 1 95.38 449 LYS B CA 1
ATOM 7172 C C . LYS B 1 449 ? -18.5 -41.406 -8.898 1 95.38 449 LYS B C 1
ATOM 7174 O O . LYS B 1 449 ? -18.922 -41.812 -7.812 1 95.38 449 LYS B O 1
ATOM 7179 N N . ILE B 1 450 ? -17.375 -40.938 -9.016 1 95.62 450 ILE B N 1
ATOM 7180 C CA . ILE B 1 450 ? -16.375 -41.094 -7.965 1 95.62 450 ILE B CA 1
ATOM 7181 C C . ILE B 1 450 ? -16.344 -39.812 -7.102 1 95.62 450 ILE B C 1
ATOM 7183 O O . ILE B 1 450 ? -16.219 -39.906 -5.875 1 95.62 450 ILE B O 1
ATOM 7187 N N . VAL B 1 451 ? -16.359 -38.625 -7.715 1 94.44 451 VAL B N 1
ATOM 7188 C CA . VAL B 1 451 ? -16.172 -37.375 -7 1 94.44 451 VAL B CA 1
ATOM 7189 C C . VAL B 1 451 ? -17.484 -36.969 -6.332 1 94.44 451 VAL B C 1
ATOM 7191 O O . VAL B 1 451 ? -18.531 -36.906 -6.992 1 94.44 451 VAL B O 1
ATOM 7194 N N . LYS B 1 452 ? -17.391 -36.75 -5.039 1 93.75 452 LYS B N 1
ATOM 7195 C CA . LYS B 1 452 ? -18.594 -36.406 -4.27 1 93.75 452 LYS B CA 1
ATOM 7196 C C . LYS B 1 452 ? -18.484 -35 -3.662 1 93.75 452 LYS B C 1
ATOM 7198 O O . LYS B 1 452 ? -17.5 -34.688 -3.006 1 93.75 452 LYS B O 1
ATOM 7203 N N . VAL B 1 453 ? -19.484 -34.219 -3.912 1 93.81 453 VAL B N 1
ATOM 7204 C CA . VAL B 1 453 ? -19.578 -32.906 -3.311 1 93.81 453 VAL B CA 1
ATOM 7205 C C . VAL B 1 453 ? -20.188 -33 -1.914 1 93.81 453 VAL B C 1
ATOM 7207 O O . VAL B 1 453 ? -21.25 -33.625 -1.738 1 93.81 453 VAL B O 1
ATOM 7210 N N . THR B 1 454 ? -19.531 -32.469 -0.937 1 94.06 454 THR B N 1
ATOM 7211 C CA . THR B 1 454 ? -19.984 -32.625 0.443 1 94.06 454 THR B CA 1
ATOM 7212 C C . THR B 1 454 ? -20.656 -31.328 0.93 1 94.06 454 THR B C 1
ATOM 7214 O O . THR B 1 454 ? -21.328 -31.328 1.959 1 94.06 454 THR B O 1
ATOM 7217 N N . GLY B 1 455 ? -20.422 -30.234 0.285 1 95.19 455 GLY B N 1
ATOM 7218 C CA . GLY B 1 455 ? -21.016 -28.953 0.634 1 95.19 455 GLY B CA 1
ATOM 7219 C C . GLY B 1 455 ? -20.891 -27.906 -0.468 1 95.19 455 GLY B C 1
ATOM 7220 O O . GLY B 1 455 ? -20.062 -28.062 -1.369 1 95.19 455 GLY B O 1
ATOM 7221 N N . THR B 1 456 ? -21.797 -26.969 -0.442 1 97.56 456 THR B N 1
ATOM 7222 C CA . THR B 1 456 ? -21.781 -25.891 -1.435 1 97.56 456 THR B CA 1
ATOM 7223 C C . THR B 1 456 ? -22 -24.547 -0.772 1 97.56 456 THR B C 1
ATOM 7225 O O . THR B 1 456 ? -22.906 -24.391 0.043 1 97.56 456 THR B O 1
ATOM 7228 N N . VAL B 1 457 ? -21.109 -23.625 -1.048 1 98.06 457 VAL B N 1
ATOM 7229 C CA . VAL B 1 457 ? -21.297 -22.234 -0.645 1 98.06 457 VAL B CA 1
ATOM 7230 C C . VAL B 1 457 ? -21.922 -21.438 -1.79 1 98.06 457 VAL B C 1
ATOM 7232 O O . VAL B 1 457 ? -21.359 -21.359 -2.885 1 98.06 457 VAL B O 1
ATOM 7235 N N . GLU B 1 458 ? -23.047 -20.875 -1.57 1 98.31 458 GLU B N 1
ATOM 7236 C CA . GLU B 1 458 ? -23.766 -20.125 -2.594 1 98.31 458 GLU B CA 1
ATOM 7237 C C . GLU B 1 458 ? -23.5 -18.625 -2.455 1 98.31 458 GLU B C 1
ATOM 7239 O O . GLU B 1 458 ? -23.406 -18.109 -1.34 1 98.31 458 GLU B O 1
ATOM 7244 N N . PRO B 1 459 ? -23.344 -17.953 -3.578 1 98.38 459 PRO B N 1
ATOM 7245 C CA . PRO B 1 459 ? -23.25 -16.5 -3.484 1 98.38 459 PRO B CA 1
ATOM 7246 C C . PRO B 1 459 ? -24.531 -15.844 -2.984 1 98.38 459 PRO B C 1
ATOM 7248 O O . PRO B 1 459 ? -25.625 -16.375 -3.201 1 98.38 459 PRO B O 1
ATOM 7251 N N . GLU B 1 460 ? -24.375 -14.828 -2.309 1 98.44 460 GLU B N 1
ATOM 7252 C CA . GLU B 1 460 ? -25.5 -14 -1.849 1 98.44 460 GLU B CA 1
ATOM 7253 C C . GLU B 1 460 ? -25.672 -12.766 -2.73 1 98.44 460 GLU B C 1
ATOM 7255 O O . GLU B 1 460 ? -24.766 -11.922 -2.805 1 98.44 460 GLU B O 1
ATOM 7260 N N . PRO B 1 461 ? -26.859 -12.617 -3.299 1 98.19 461 PRO B N 1
ATOM 7261 C CA . PRO B 1 461 ? -27.047 -11.594 -4.332 1 98.19 461 PRO B CA 1
ATOM 7262 C C . PRO B 1 461 ? -26.594 -10.211 -3.879 1 98.19 461 PRO B C 1
ATOM 7264 O O . PRO B 1 461 ? -25.891 -9.508 -4.617 1 98.19 461 PRO B O 1
ATOM 7267 N N . GLU B 1 462 ? -26.938 -9.766 -2.705 1 98.19 462 GLU B N 1
ATOM 7268 C CA . GLU B 1 462 ? -26.578 -8.438 -2.225 1 98.19 462 GLU B CA 1
ATOM 7269 C C . GLU B 1 462 ? -25.078 -8.312 -2.047 1 98.19 462 GLU B C 1
ATOM 7271 O O . GLU B 1 462 ? -24.484 -7.301 -2.436 1 98.19 462 GLU B O 1
ATOM 7276 N N . LEU B 1 463 ? -24.531 -9.25 -1.436 1 98.44 463 LEU B N 1
ATOM 7277 C CA . LEU B 1 463 ? -23.078 -9.25 -1.216 1 98.44 463 LEU B CA 1
ATOM 7278 C C . LEU B 1 463 ? -22.328 -9.344 -2.539 1 98.44 463 LEU B C 1
ATOM 7280 O O . LEU B 1 463 ? -21.312 -8.672 -2.73 1 98.44 463 LEU B O 1
ATOM 7284 N N . ALA B 1 464 ? -22.797 -10.203 -3.443 1 98.69 464 ALA B N 1
ATOM 7285 C CA . ALA B 1 464 ? -22.188 -10.336 -4.762 1 98.69 464 ALA B CA 1
ATOM 7286 C C . ALA B 1 464 ? -22.203 -9.008 -5.512 1 98.69 464 ALA B C 1
ATOM 7288 O O . ALA B 1 464 ? -21.25 -8.672 -6.215 1 98.69 464 ALA B O 1
ATOM 7289 N N . ALA B 1 465 ? -23.297 -8.297 -5.367 1 98.56 465 ALA B N 1
ATOM 7290 C CA . ALA B 1 465 ? -23.406 -6.996 -6.023 1 98.56 465 ALA B CA 1
ATOM 7291 C C . ALA B 1 465 ? -22.359 -6.023 -5.473 1 98.56 465 ALA B C 1
ATOM 7293 O O . ALA B 1 465 ? -21.766 -5.258 -6.227 1 98.56 465 ALA B O 1
ATOM 7294 N N . LYS B 1 466 ? -22.219 -5.984 -4.168 1 98.31 466 LYS B N 1
ATOM 7295 C CA . LYS B 1 466 ? -21.203 -5.141 -3.551 1 98.31 466 LYS B CA 1
ATOM 7296 C C . LYS B 1 466 ? -19.812 -5.512 -4.055 1 98.31 466 LYS B C 1
ATOM 7298 O O . LYS B 1 466 ? -19 -4.633 -4.375 1 98.31 466 LYS B O 1
ATOM 7303 N N . TYR B 1 467 ? -19.5 -6.742 -4.18 1 98.62 467 TYR B N 1
ATOM 7304 C CA . TYR B 1 467 ? -18.188 -7.199 -4.609 1 98.62 467 TYR B CA 1
ATOM 7305 C C . TYR B 1 467 ? -17.969 -6.918 -6.09 1 98.62 467 TYR B C 1
ATOM 7307 O O . TYR B 1 467 ? -16.844 -6.707 -6.527 1 98.62 467 TYR B O 1
ATOM 7315 N N . GLU B 1 468 ? -19.047 -6.941 -6.875 1 98.56 468 GLU B N 1
ATOM 7316 C CA . GLU B 1 468 ? -18.922 -6.535 -8.273 1 98.56 468 GLU B CA 1
ATOM 7317 C C . GLU B 1 468 ? -18.391 -5.109 -8.383 1 98.56 468 GLU B C 1
ATOM 7319 O O . GLU B 1 468 ? -17.5 -4.84 -9.18 1 98.56 468 GLU B O 1
ATOM 7324 N N . GLU B 1 469 ? -18.953 -4.238 -7.602 1 97.81 469 GLU B N 1
ATOM 7325 C CA . GLU B 1 469 ? -18.5 -2.854 -7.594 1 97.81 469 GLU B CA 1
ATOM 7326 C C . GLU B 1 469 ? -17.047 -2.756 -7.137 1 97.81 469 GLU B C 1
ATOM 7328 O O . GLU B 1 469 ? -16.25 -2.027 -7.734 1 97.81 469 GLU B O 1
ATOM 7333 N N . LYS B 1 470 ? -16.688 -3.424 -6.113 1 98.06 470 LYS B N 1
ATOM 7334 C CA . LYS B 1 470 ? -15.336 -3.414 -5.582 1 98.06 470 LYS B CA 1
ATOM 7335 C C . LYS B 1 470 ? -14.344 -3.979 -6.598 1 98.06 470 LYS B C 1
ATOM 7337 O O . LYS B 1 470 ? -13.234 -3.461 -6.746 1 98.06 470 LYS B O 1
ATOM 7342 N N . TYR B 1 471 ? -14.789 -5.02 -7.297 1 98.44 471 TYR B N 1
ATOM 7343 C CA . TYR B 1 471 ? -13.914 -5.625 -8.289 1 98.44 471 TYR B CA 1
ATOM 7344 C C . TYR B 1 471 ? -13.609 -4.648 -9.422 1 98.44 471 TYR B C 1
ATOM 7346 O O . TYR B 1 471 ? -12.477 -4.566 -9.898 1 98.44 471 TYR B O 1
ATOM 7354 N N . ARG B 1 472 ? -14.617 -3.951 -9.875 1 98 472 ARG B N 1
ATOM 7355 C CA . ARG B 1 472 ? -14.414 -2.98 -10.945 1 98 472 ARG B CA 1
ATOM 7356 C C . ARG B 1 472 ? -13.375 -1.94 -10.555 1 98 472 ARG B C 1
ATOM 7358 O O . ARG B 1 472 ? -12.586 -1.493 -11.391 1 98 472 ARG B O 1
ATOM 7365 N N . LYS B 1 473 ? -13.367 -1.562 -9.297 1 98 473 LYS B N 1
ATOM 7366 C CA . LYS B 1 473 ? -12.367 -0.632 -8.781 1 98 473 LYS B CA 1
ATOM 7367 C C . LYS B 1 473 ? -11 -1.299 -8.68 1 98 473 LYS B C 1
ATOM 7369 O O . LYS B 1 473 ? -9.992 -0.728 -9.109 1 98 473 LYS B O 1
ATOM 7374 N N . PHE B 1 474 ? -10.977 -2.496 -8.188 1 98.31 474 PHE B N 1
ATOM 7375 C CA . PHE B 1 474 ? -9.75 -3.266 -8.078 1 98.31 474 PHE B CA 1
ATOM 7376 C C . PHE B 1 474 ? -9.055 -3.387 -9.43 1 98.31 474 PHE B C 1
ATOM 7378 O O . PHE B 1 474 ? -7.84 -3.221 -9.531 1 98.31 474 PHE B O 1
ATOM 7385 N N . ALA B 1 475 ? -9.828 -3.67 -10.43 1 97.88 475 ALA B N 1
ATOM 7386 C CA . ALA B 1 475 ? -9.328 -3.967 -11.773 1 97.88 475 ALA B CA 1
ATOM 7387 C C . ALA B 1 475 ? -8.609 -2.76 -12.367 1 97.88 475 ALA B C 1
ATOM 7389 O O . ALA B 1 475 ? -7.891 -2.887 -13.359 1 97.88 475 ALA B O 1
ATOM 7390 N N . LYS B 1 476 ? -8.734 -1.584 -11.773 1 97.88 476 LYS B N 1
ATOM 7391 C CA . LYS B 1 476 ? -8.102 -0.369 -12.281 1 97.88 476 LYS B CA 1
ATOM 7392 C C . LYS B 1 476 ? -6.738 -0.147 -11.633 1 97.88 476 LYS B C 1
ATOM 7394 O O . LYS B 1 476 ? -5.941 0.657 -12.117 1 97.88 476 LYS B O 1
ATOM 7399 N N . ILE B 1 477 ? -6.445 -0.799 -10.547 1 98.44 477 ILE B N 1
ATOM 7400 C CA . ILE B 1 477 ? -5.281 -0.477 -9.727 1 98.44 477 ILE B CA 1
ATOM 7401 C C . ILE B 1 477 ? -4.012 -0.953 -10.43 1 98.44 477 ILE B C 1
ATOM 7403 O O . ILE B 1 477 ? -3.09 -0.166 -10.656 1 98.44 477 ILE B O 1
ATOM 7407 N N . TYR B 1 478 ? -3.953 -2.203 -10.867 1 98.19 478 TYR B N 1
ATOM 7408 C CA . TYR B 1 478 ? -2.736 -2.756 -11.453 1 98.19 478 TYR B CA 1
ATOM 7409 C C . TYR B 1 478 ? -2.35 -2.002 -12.719 1 98.19 478 TYR B C 1
ATOM 7411 O O . TYR B 1 478 ? -1.203 -1.57 -12.867 1 98.19 478 TYR B O 1
ATOM 7419 N N . PRO B 1 479 ? -3.275 -1.809 -13.656 1 97.62 479 PRO B N 1
ATOM 7420 C CA . PRO B 1 479 ? -2.889 -1.068 -14.859 1 97.62 479 PRO B CA 1
ATOM 7421 C C . PRO B 1 479 ? -2.295 0.303 -14.547 1 97.62 479 PRO B C 1
ATOM 7423 O O . PRO B 1 479 ? -1.432 0.791 -15.281 1 97.62 479 PRO B O 1
ATOM 7426 N N . THR B 1 480 ? -2.678 0.908 -13.469 1 97.94 480 THR B N 1
ATOM 7427 C CA . THR B 1 480 ? -2.207 2.24 -13.102 1 97.94 480 THR B CA 1
ATOM 7428 C C . THR B 1 480 ? -0.78 2.184 -12.562 1 97.94 480 THR B C 1
ATOM 7430 O O . THR B 1 480 ? 0.047 3.035 -12.898 1 97.94 480 THR B O 1
ATOM 7433 N N . VAL B 1 481 ? -0.456 1.171 -11.82 1 97.88 481 VAL B N 1
ATOM 7434 C CA . VAL B 1 481 ? 0.792 1.221 -11.062 1 97.88 481 VAL B CA 1
ATOM 7435 C C . VAL B 1 481 ? 1.825 0.303 -11.719 1 97.88 481 VAL B C 1
ATOM 7437 O O . VAL B 1 481 ? 2.975 0.24 -11.273 1 97.88 481 VAL B O 1
ATOM 7440 N N . LYS B 1 482 ? 1.491 -0.472 -12.742 1 96.94 482 LYS B N 1
ATOM 7441 C CA . LYS B 1 482 ? 2.342 -1.531 -13.281 1 96.94 482 LYS B CA 1
ATOM 7442 C C . LYS B 1 482 ? 3.709 -0.987 -13.688 1 96.94 482 LYS B C 1
ATOM 7444 O O . LYS B 1 482 ? 4.73 -1.646 -13.484 1 96.94 482 LYS B O 1
ATOM 7449 N N . ASP B 1 483 ? 3.795 0.239 -14.188 1 96.25 483 ASP B N 1
ATOM 7450 C CA . ASP B 1 483 ? 5.07 0.79 -14.641 1 96.25 483 ASP B CA 1
ATOM 7451 C C . ASP B 1 483 ? 5.926 1.236 -13.461 1 96.25 483 ASP B C 1
ATOM 7453 O O . ASP B 1 483 ? 7.148 1.315 -13.57 1 96.25 483 ASP B O 1
ATOM 7457 N N . LEU B 1 484 ? 5.281 1.561 -12.32 1 96.44 484 LEU B N 1
ATOM 7458 C CA . LEU B 1 484 ? 6.008 1.96 -11.125 1 96.44 484 LEU B CA 1
ATOM 7459 C C . LEU B 1 484 ? 6.832 0.8 -10.578 1 96.44 484 LEU B C 1
ATOM 7461 O O . LEU B 1 484 ? 7.895 1.012 -9.992 1 96.44 484 LEU B O 1
ATOM 7465 N N . PHE B 1 485 ? 6.301 -0.391 -10.727 1 96 485 PHE B N 1
ATOM 7466 C CA . PHE B 1 485 ? 6.957 -1.551 -10.141 1 96 485 PHE B CA 1
ATOM 7467 C C . PHE B 1 485 ? 8.383 -1.686 -10.656 1 96 485 PHE B C 1
ATOM 7469 O O . PHE B 1 485 ? 9.312 -1.905 -9.883 1 96 485 PHE B O 1
ATOM 7476 N N . SER B 1 486 ? 8.609 -1.494 -11.938 1 91.62 486 SER B N 1
ATOM 7477 C CA . SER B 1 486 ? 9.953 -1.578 -12.5 1 91.62 486 SER B CA 1
ATOM 7478 C C . SER B 1 486 ? 10.805 -0.396 -12.062 1 91.62 486 SER B C 1
ATOM 7480 O O . SER B 1 486 ? 12.031 -0.507 -11.984 1 91.62 486 SER B O 1
ATOM 7482 N N . GLU B 1 487 ? 10.156 0.71 -11.75 1 92.19 487 GLU B N 1
ATOM 7483 C CA . GLU B 1 487 ? 10.867 1.928 -11.375 1 92.19 487 GLU B CA 1
ATOM 7484 C C . GLU B 1 487 ? 11.352 1.866 -9.93 1 92.19 487 GLU B C 1
ATOM 7486 O O . GLU B 1 487 ? 12.414 2.398 -9.602 1 92.19 487 GLU B O 1
ATOM 7491 N N . ILE B 1 488 ? 10.633 1.247 -9.062 1 89.56 488 ILE B N 1
ATOM 7492 C CA . ILE B 1 488 ? 10.945 1.357 -7.637 1 89.56 488 ILE B CA 1
ATOM 7493 C C . ILE B 1 488 ? 11.758 0.144 -7.191 1 89.56 488 ILE B C 1
ATOM 7495 O O . ILE B 1 488 ? 12.172 0.059 -6.035 1 89.56 488 ILE B O 1
ATOM 7499 N N . ILE B 1 489 ? 11.953 -0.88 -8.047 1 81.44 489 ILE B N 1
ATOM 7500 C CA . ILE B 1 489 ? 12.781 -2.033 -7.727 1 81.44 489 ILE B CA 1
ATOM 7501 C C . ILE B 1 489 ? 14.234 -1.749 -8.117 1 81.44 489 ILE B C 1
ATOM 7503 O O . ILE B 1 489 ? 14.492 -0.994 -9.055 1 81.44 489 ILE B O 1
#